Protein AF-A0AA36MXA8-F1 (afdb_monomer_lite)

pLDDT: mean 83.9, std 13.37, range [25.05, 98.25]

Sequence (1164 aa):
MEKASIWHYKFWRNPFGESLLLVAAMTHVLLALWRTARRRTLKMPRWEFIQLVFGFYIPWSLIPHVGTTMGLANNFGFAPTYHQMLTILWPEHGVTQSLLLLVVWSHSMIGLHFWLRLYPLYYRLRFVALAFAVAMPVLALWGFIEGARRLELAKDVKVKVSEAQFDWLTTFVIEGRAVVFGLIACSLLVILFRYLIGLSARRLTITYPGSLAVRAKPGATLLEISRINDVPIASVCGGRARCSTCRVKVFEGEETLAPPEAAEKAVLTRISADEGVRLACQIRPLQNLGVQPLVPVKVTSETSENLKDAYYWGVEQEVVVMFVDLRNFTRITESQLAYDVVHLLNSYLDQASGAIRSEGGFVDKFIGDGIMAIFGMDNNPGQGARQALRAAKRIEAVMQSLETEKGGVVLSAHTDVVPVAGQNWSRDPFTAWESEGRLYGRGSADMKGFAATALSKVPDFLATDLEKPIHIALSYDEEIGCFGAAPLVSDLLAKEPQPSFAIVGEPTNMKVVTGHKGIAVFKTRIRGHPVHSSQLHRGVSAISAAAKLITWLDTRTAENKAAADPDCPFEPPYTTLHSGVIKGGQAHNITAQHCEFATDIRLLPGDSAKAWIDAYQTYIENHVLPDMLEISADCSIDVEHLAYVPGLSEEPDGRAETEVRRLTGDNGRHVVVYATEGGIFQNHGLSTVVCGPGSIDQAHQGKMNKKTLIFTALLAAGTGAAAQAETFKFAFQGSLNGLDPYSLNETFTLSSLGNAYEGLTRRGADLAIEPALAERWEIIEPNRWRFYLRKGVKFHNGNDFTAEDVAFSVDRVRSEGSDLTTRVPADAKVEIVDDHTVDFVLTGPNPILNYEWDTFYIMDKEWTTENDAVKVTSASDTTPNYSSLNANGTGPFKIVSHEAGVKTVYEKNDGWWDEIKHNVDTVEFTPIPSDATRVAALLSGELDMVYPIPVQDIKRINDNAGTVALTGPELRTIFLGMDQTRDELLYSDVKGKNPFKDEKVRKAFYQAIDIEAIKNKVMRDLATPSAIMISPFLFSKSSEFERYPYDPENAKKLLSEAGYADGFTVGMDCPNDRYVNDEAICQAVAAMLARVNIKIDLNAQPKAKYFAKVLASGGFDTSFYLLGWTPGSLDSWNVLSNLMNCRTEAGEGSPFNLGGFCDEKIDC

Secondary structure (DSSP, 8-state):
-HHHHHHHHHHHSSHHHHHHHHHHHHHHHHHHHHHHHT-S-----HHHHHHHHHHHHHHHHHHHHHIIIIIHHHHH-----HHHHHHHHTTTTHHHHHHHHHHHHHHHHHHHHHHHTTSHHHHHHHHHHHHHHHHHHHHHHHHHHHHHHHHHHHTPPPP---HHHHHHHHHHHHHHHHHHHHHHHHHHHHHHHHHHHGGGSPPEEEE-SSS-EEEE-TTS-HHHHHHHTT-----TTSSSSS-STTEEEEEESGGGSPPPPHHHHHHHHHTTPPTTEEETTT---SS-EEEEESS-----GGGTTGGGT----------EEEEEE-TTHHHHHHHS-HHHHHHHHHHHHHHHHHHHHHTTEEEEEEETTEEEEEE-SSS-HHHHHHHHHHHHHHHHHHHHHHTT----EEEEEE------TT---SS-SSS-EEETTEEESTTTTTHHHHHHHHHHTHHHHHTS--SS-EEEEEESSTTTT-TTHHHHHHHHHHSSSPPSEEEEEEEBTT--EEEE-EEEEEEEEEE-B--BTT-GGG-B-HHHHHHHHHHHHHHHHHHHHHT--TT--SSSSS-EEEEEEEEE-S-TTB--SEEEEEEEEEEPTT--HHHHHHHHHHHIIIIIHHHHHHH-TT-EEEEEEEEEEPPB-PPTT-HHHHHHHHHH-----EEESS--THHHHHHTT-EEEEEESSBTTTTT-S------------------PPPPPEEEEEEESS------TTS---HHHHHHHTTT--BSEEE-TTS-EEESSEEEEEEEETTEEEEEEPTT-B-TTSPBP-HHHHHHHHHHHTSTT-S-GGGS-TTPEEEEEETTEEEEE-SS--TTGGGGTTS-B---HHHHHHTT--SPPPTT-SS--HHHH-----SSEEEEEEETTTEEEEEE-TT-SS-----EEEEEEEE---HHHHHHHHHTTS-SEEESPPTTTHHHHHHSTT--------S-EEEEEE--SSSS-TTBS--S--GGGSHHHHHHHHHHS-HHHIIIIISTT-----SSSS-TTT-TTGGG--PPP--HHHHHHHHHHTT-TT-EEEEEEEESSSSTTHHHHHHHHHHHHHTTTEEEEEEEE-HHHHHHHHSGGGTS--SEEEEEE--TTSSHHHHIIIIIS---TT--S-TT-TT----HHHH-

Structure (mmCIF, N/CA/C/O backbone):
data_AF-A0AA36MXA8-F1
#
_entry.id   AF-A0AA36MXA8-F1
#
loop_
_atom_site.group_PDB
_atom_site.id
_atom_site.type_symbol
_atom_site.label_atom_id
_atom_site.label_alt_id
_atom_site.label_comp_id
_atom_site.label_asym_id
_atom_site.label_entity_id
_atom_site.label_seq_id
_atom_site.pdbx_PDB_ins_code
_atom_site.Cartn_x
_atom_site.Cartn_y
_atom_site.Cartn_z
_atom_site.occupancy
_atom_site.B_iso_or_equiv
_atom_site.auth_seq_id
_atom_site.auth_comp_id
_atom_site.auth_asym_id
_atom_site.auth_atom_id
_atom_site.pdbx_PDB_model_num
ATOM 1 N N . MET A 1 1 ? -14.059 54.630 -47.782 1.00 65.75 1 MET A N 1
ATOM 2 C CA . MET A 1 1 ? -12.752 54.092 -48.218 1.00 65.75 1 MET A CA 1
ATOM 3 C C . MET A 1 1 ? -12.068 55.014 -49.221 1.00 65.75 1 MET A C 1
ATOM 5 O O . MET A 1 1 ? -10.966 55.444 -48.925 1.00 65.75 1 MET A O 1
ATOM 9 N N . GLU A 1 2 ? -12.730 55.451 -50.299 1.00 71.50 2 GLU A N 1
ATOM 10 C CA . GLU A 1 2 ? -12.133 56.378 -51.288 1.00 71.50 2 GLU A CA 1
ATOM 11 C C . GLU A 1 2 ? -11.563 57.675 -50.675 1.00 71.50 2 GLU A C 1
ATOM 13 O O . GLU A 1 2 ? -10.394 57.998 -50.851 1.00 71.50 2 GLU A O 1
ATOM 18 N N . LYS A 1 3 ? -12.337 58.366 -49.825 1.00 76.50 3 LYS A N 1
ATOM 19 C CA . LYS A 1 3 ? -11.853 59.563 -49.109 1.00 76.50 3 LYS A CA 1
ATOM 20 C C . LYS A 1 3 ? -10.634 59.288 -48.212 1.00 76.50 3 LYS A C 1
ATOM 22 O O . LYS A 1 3 ? -9.791 60.162 -48.062 1.00 76.50 3 LYS A O 1
ATOM 27 N N . ALA A 1 4 ? -10.530 58.089 -47.634 1.00 72.94 4 ALA A N 1
ATOM 28 C CA . ALA A 1 4 ? -9.385 57.690 -46.811 1.00 72.94 4 ALA A CA 1
ATOM 29 C C . ALA A 1 4 ? -8.152 57.347 -47.668 1.00 72.94 4 ALA A C 1
ATOM 31 O O . ALA A 1 4 ? -7.031 57.650 -47.265 1.00 72.94 4 ALA A O 1
ATOM 32 N N . SER A 1 5 ? -8.356 56.801 -48.874 1.00 70.38 5 SER A N 1
ATOM 33 C CA . SER A 1 5 ? -7.294 56.565 -49.863 1.00 70.38 5 SER A CA 1
ATOM 34 C C . SER A 1 5 ? -6.564 57.862 -50.226 1.00 70.38 5 SER A C 1
ATOM 36 O O . SER A 1 5 ? -5.340 57.889 -50.278 1.00 70.38 5 SER A O 1
ATOM 38 N N . ILE A 1 6 ? -7.294 58.976 -50.356 1.00 72.38 6 ILE A N 1
ATOM 39 C CA . ILE A 1 6 ? -6.714 60.302 -50.637 1.00 72.38 6 ILE A CA 1
ATOM 40 C C . ILE A 1 6 ? -5.782 60.771 -49.504 1.00 72.38 6 ILE A C 1
ATOM 42 O O . ILE A 1 6 ? -4.710 61.315 -49.768 1.00 72.38 6 ILE A O 1
ATOM 46 N N . TRP A 1 7 ? -6.161 60.548 -48.240 1.00 76.06 7 TRP A N 1
ATOM 47 C CA . TRP A 1 7 ? -5.309 60.864 -47.085 1.00 76.06 7 TRP A CA 1
ATOM 48 C C . TRP A 1 7 ? -4.053 59.991 -47.043 1.00 76.06 7 TRP A C 1
ATOM 50 O O . TRP A 1 7 ? -2.952 60.510 -46.865 1.00 76.06 7 TRP A O 1
ATOM 60 N N . HIS A 1 8 ? -4.209 58.685 -47.271 1.00 73.31 8 HIS A N 1
ATOM 61 C CA . HIS A 1 8 ? -3.093 57.745 -47.376 1.00 73.31 8 HIS A CA 1
ATOM 62 C C . HIS A 1 8 ? -2.118 58.147 -48.493 1.00 73.31 8 HIS A C 1
ATOM 64 O O . HIS A 1 8 ? -0.905 58.168 -48.286 1.00 73.31 8 HIS A O 1
ATOM 70 N N . TYR A 1 9 ? -2.656 58.534 -49.653 1.00 71.62 9 TYR A N 1
ATOM 71 C CA . TYR A 1 9 ? -1.882 58.995 -50.798 1.00 71.62 9 TYR A CA 1
ATOM 72 C C . TYR A 1 9 ? -1.046 60.230 -50.441 1.00 71.62 9 TYR A C 1
ATOM 74 O O . TYR A 1 9 ? 0.154 60.236 -50.674 1.00 71.62 9 TYR A O 1
ATOM 82 N N . LYS A 1 10 ? -1.628 61.243 -49.784 1.00 75.06 10 LYS A N 1
ATOM 83 C CA . LYS A 1 10 ? -0.897 62.459 -49.376 1.00 75.06 10 LYS A CA 1
ATOM 84 C C . LYS A 1 10 ? 0.260 62.201 -48.402 1.00 75.06 10 LYS A C 1
ATOM 86 O O . LYS A 1 10 ? 1.266 62.903 -48.465 1.00 75.06 10 LYS A O 1
ATOM 91 N N . PHE A 1 11 ? 0.118 61.233 -47.497 1.00 78.06 11 PHE A N 1
ATOM 92 C CA . PHE A 1 11 ? 1.129 60.957 -46.474 1.00 78.06 11 PHE A CA 1
ATOM 93 C C . PHE A 1 11 ? 2.314 60.143 -47.013 1.00 78.06 11 PHE A C 1
ATOM 95 O O . PHE A 1 11 ? 3.461 60.500 -46.760 1.00 78.06 11 PHE A O 1
ATOM 102 N N . TRP A 1 12 ? 2.051 59.082 -47.783 1.00 74.44 12 TRP A N 1
ATOM 103 C CA . TRP A 1 12 ? 3.099 58.163 -48.248 1.00 74.44 12 TRP A CA 1
ATOM 104 C C . TRP A 1 12 ? 3.691 58.503 -49.620 1.00 74.44 12 TRP A C 1
ATOM 106 O O . TRP A 1 12 ? 4.776 58.025 -49.928 1.00 74.44 12 TRP A O 1
ATOM 116 N N . ARG A 1 13 ? 3.025 59.329 -50.440 1.00 73.00 13 ARG A N 1
ATOM 117 C CA . ARG A 1 13 ? 3.490 59.701 -51.798 1.00 73.00 13 ARG A CA 1
ATOM 118 C C . ARG A 1 13 ? 4.270 61.009 -51.855 1.00 73.00 13 ARG A C 1
ATOM 120 O O . ARG A 1 13 ? 4.462 61.560 -52.934 1.00 73.00 13 ARG A O 1
ATOM 127 N N . ASN A 1 14 ? 4.673 61.552 -50.711 1.00 80.62 14 ASN A N 1
ATOM 128 C CA . ASN A 1 14 ? 5.676 62.609 -50.728 1.00 80.62 14 ASN A CA 1
ATOM 129 C C . ASN A 1 14 ? 7.081 61.970 -50.807 1.00 80.62 14 ASN A C 1
ATOM 131 O O . ASN A 1 14 ? 7.265 60.854 -50.311 1.00 80.62 14 ASN A O 1
ATOM 135 N N . PRO A 1 15 ? 8.082 62.663 -51.383 1.00 80.75 15 PRO A N 1
ATOM 136 C CA . PRO A 1 15 ? 9.417 62.092 -51.593 1.00 80.75 15 PRO A CA 1
ATOM 137 C C . PRO A 1 15 ? 10.091 61.562 -50.319 1.00 80.75 15 PRO A C 1
ATOM 139 O O . PRO A 1 15 ? 10.884 60.622 -50.374 1.00 80.75 15 PRO A O 1
ATOM 142 N N . PHE A 1 16 ? 9.772 62.148 -49.161 1.00 84.69 16 PHE A N 1
ATOM 143 C CA . PHE A 1 16 ? 10.310 61.727 -47.871 1.00 84.69 16 PHE A CA 1
ATOM 144 C C . PHE A 1 16 ? 9.717 60.388 -47.408 1.00 84.69 16 PHE A C 1
ATOM 146 O O . PHE A 1 16 ? 10.460 59.473 -47.056 1.00 84.69 16 PHE A O 1
ATOM 153 N N . GLY A 1 17 ? 8.390 60.251 -47.445 1.00 82.12 17 GLY A N 1
ATOM 154 C CA . GLY A 1 17 ? 7.677 59.031 -47.069 1.00 82.12 17 GLY A CA 1
ATOM 155 C C . GLY A 1 17 ? 8.025 57.850 -47.972 1.00 82.12 17 GLY A C 1
ATOM 156 O O . GLY A 1 17 ? 8.252 56.748 -47.475 1.00 82.12 17 GLY A O 1
ATOM 157 N N . GLU A 1 18 ? 8.146 58.090 -49.279 1.00 79.75 18 GLU A N 1
ATOM 158 C CA . GLU A 1 18 ? 8.516 57.064 -50.258 1.00 79.75 18 GLU A CA 1
ATOM 159 C C . GLU A 1 18 ? 9.959 56.576 -50.050 1.00 79.75 18 GLU A C 1
ATOM 161 O O . GLU A 1 18 ? 10.206 55.370 -49.977 1.00 79.75 18 GLU A O 1
ATOM 166 N N . SER A 1 19 ? 10.902 57.502 -49.841 1.00 83.25 19 SER A N 1
ATOM 167 C CA . SER A 1 19 ? 12.301 57.159 -49.549 1.00 83.25 19 SER A CA 1
ATOM 168 C C . SER A 1 19 ? 12.435 56.380 -48.239 1.00 83.25 19 SER A C 1
ATOM 170 O O . SER A 1 19 ? 13.150 55.378 -48.182 1.00 83.25 19 SER A O 1
ATOM 172 N N . LEU A 1 20 ? 11.722 56.797 -47.188 1.00 85.88 20 LEU A N 1
ATOM 173 C CA . LEU A 1 20 ? 11.742 56.123 -45.891 1.00 85.88 20 LEU A CA 1
ATOM 174 C C . LEU A 1 20 ? 11.216 54.685 -45.991 1.00 85.88 20 LEU A C 1
ATOM 176 O O . LEU A 1 20 ? 11.824 53.769 -45.433 1.00 85.88 20 LEU A O 1
ATOM 180 N N . LEU A 1 21 ? 10.116 54.477 -46.721 1.00 82.69 21 LEU A N 1
ATOM 181 C CA . LEU A 1 21 ? 9.512 53.159 -46.910 1.00 82.69 21 LEU A CA 1
ATOM 182 C C . LEU A 1 21 ? 10.445 52.212 -47.679 1.00 82.69 21 LEU A C 1
ATOM 184 O O . LEU A 1 21 ? 10.635 51.068 -47.261 1.00 82.69 21 LEU A O 1
ATOM 188 N N . LEU A 1 22 ? 11.060 52.689 -48.765 1.00 81.62 22 LEU A N 1
ATOM 189 C CA . LEU A 1 22 ? 11.978 51.891 -49.583 1.00 81.62 22 LEU A CA 1
ATOM 190 C C . LEU A 1 22 ? 13.268 51.539 -48.837 1.00 81.62 22 LEU A C 1
ATOM 192 O O . LEU A 1 22 ? 13.704 50.387 -48.883 1.00 81.62 22 LEU A O 1
ATOM 196 N N . VAL A 1 23 ? 13.850 52.489 -48.097 1.00 86.31 23 VAL A N 1
ATOM 197 C CA . VAL A 1 23 ? 15.036 52.231 -47.265 1.00 86.31 23 VAL A CA 1
ATOM 198 C C . VAL A 1 23 ? 14.707 51.216 -46.173 1.00 86.31 23 VAL A C 1
ATOM 200 O O . VAL A 1 23 ? 15.437 50.239 -46.023 1.00 86.31 23 VAL A O 1
ATOM 203 N N . ALA A 1 24 ? 13.588 51.379 -45.461 1.00 85.94 24 ALA A N 1
ATOM 204 C CA . ALA A 1 24 ? 13.176 50.440 -44.421 1.00 85.94 24 ALA A CA 1
ATOM 205 C C . ALA A 1 24 ? 12.959 49.021 -44.974 1.00 85.94 24 ALA A C 1
ATOM 207 O O . ALA A 1 24 ? 13.450 48.052 -44.390 1.00 85.94 24 ALA A O 1
ATOM 208 N N . ALA A 1 25 ? 12.282 48.895 -46.121 1.00 82.94 25 ALA A N 1
ATOM 209 C CA . ALA A 1 25 ? 12.070 47.613 -46.788 1.00 82.94 25 ALA A CA 1
ATOM 210 C C . ALA A 1 25 ? 13.398 46.962 -47.210 1.00 82.94 25 ALA A C 1
ATOM 212 O O . ALA A 1 25 ? 13.632 45.786 -46.921 1.00 82.94 25 ALA A O 1
ATOM 213 N N . MET A 1 26 ? 14.304 47.729 -47.824 1.00 83.44 26 MET A N 1
ATOM 214 C CA . MET A 1 26 ? 15.605 47.229 -48.270 1.00 83.44 26 MET A CA 1
ATOM 215 C C . MET A 1 26 ? 16.490 46.807 -47.092 1.00 83.44 26 MET A C 1
ATOM 217 O O . MET A 1 26 ? 17.067 45.720 -47.114 1.00 83.44 26 MET A O 1
ATOM 221 N N . THR A 1 27 ? 16.554 47.605 -46.023 1.00 85.56 27 THR A N 1
ATOM 222 C CA . THR A 1 27 ? 17.286 47.244 -44.802 1.00 85.56 27 THR A CA 1
ATOM 223 C C . THR A 1 27 ? 16.720 45.976 -44.164 1.00 85.56 27 THR A C 1
ATOM 225 O O . THR A 1 27 ? 17.492 45.102 -43.770 1.00 85.56 27 THR A O 1
ATOM 228 N N . HIS A 1 28 ? 15.393 45.827 -44.099 1.00 84.06 28 HIS A N 1
ATOM 229 C CA . HIS A 1 28 ? 14.754 44.639 -43.530 1.00 84.06 28 HIS A CA 1
ATOM 230 C C . HIS A 1 28 ? 15.119 43.365 -44.307 1.00 84.06 28 HIS A C 1
ATOM 232 O O . HIS A 1 28 ? 15.529 42.369 -43.706 1.00 84.06 28 HIS A O 1
ATOM 238 N N . VAL A 1 29 ? 15.054 43.414 -45.643 1.00 80.69 29 VAL A N 1
ATOM 239 C CA . VAL A 1 29 ? 15.432 42.291 -46.517 1.00 80.69 29 VAL A CA 1
ATOM 240 C C . VAL A 1 29 ? 16.925 41.970 -46.394 1.00 80.69 29 VAL A C 1
ATOM 242 O O . VAL A 1 29 ? 17.284 40.807 -46.218 1.00 80.69 29 VAL A O 1
ATOM 245 N N . LEU A 1 30 ? 17.806 42.976 -46.402 1.00 82.50 30 LEU A N 1
ATOM 246 C CA . LEU A 1 30 ? 19.254 42.769 -46.266 1.00 82.50 30 LEU A CA 1
ATOM 247 C C . LEU A 1 30 ? 19.633 42.142 -44.918 1.00 82.50 30 LEU A C 1
ATOM 249 O O . LEU A 1 30 ? 20.445 41.217 -44.876 1.00 82.50 30 LEU A O 1
ATOM 253 N N . LEU A 1 31 ? 19.022 42.589 -43.818 1.00 81.75 31 LEU A N 1
ATOM 254 C CA . LEU A 1 31 ? 19.241 42.002 -42.493 1.00 81.75 31 LEU A CA 1
ATOM 255 C C . LEU A 1 31 ? 18.725 40.561 -42.412 1.00 81.75 31 LEU A C 1
ATOM 257 O O . LEU A 1 31 ? 19.386 39.710 -41.809 1.00 81.75 31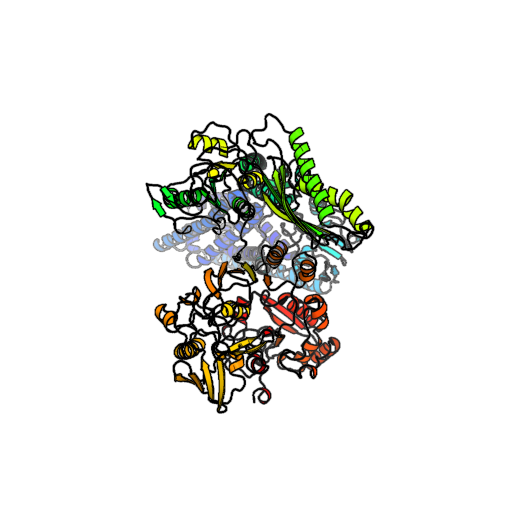 LEU A O 1
ATOM 261 N N . ALA A 1 32 ? 17.579 40.263 -43.033 1.00 76.94 32 ALA A N 1
ATOM 262 C CA . ALA A 1 32 ? 17.032 38.910 -43.098 1.00 76.94 32 ALA A CA 1
ATOM 263 C C . ALA A 1 32 ? 17.946 37.964 -43.896 1.00 76.94 32 ALA A C 1
ATOM 265 O O . ALA A 1 32 ? 18.270 36.872 -43.417 1.00 76.94 32 ALA A O 1
ATOM 266 N N . LEU A 1 33 ? 18.437 38.402 -45.059 1.00 79.50 33 LEU A N 1
ATOM 267 C CA . LEU A 1 33 ? 19.392 37.652 -45.882 1.00 79.50 33 LEU A CA 1
ATOM 268 C C . LEU A 1 33 ? 20.715 37.434 -45.142 1.00 79.50 33 LEU A C 1
ATOM 270 O O . LEU A 1 33 ? 21.198 36.307 -45.062 1.00 79.50 33 LEU A O 1
ATOM 274 N N . TRP A 1 34 ? 21.266 38.476 -44.515 1.00 79.38 34 TRP A N 1
ATOM 275 C CA . TRP A 1 34 ? 22.503 38.382 -43.736 1.00 79.38 34 TRP A CA 1
ATOM 276 C C . TRP A 1 34 ? 22.374 37.421 -42.550 1.00 79.38 34 TRP A C 1
ATOM 278 O O . TRP A 1 34 ? 23.251 36.583 -42.318 1.00 79.38 34 TRP A O 1
ATOM 288 N N . ARG A 1 35 ? 21.257 37.492 -41.813 1.00 77.44 35 ARG A N 1
ATOM 289 C CA . ARG A 1 35 ? 20.971 36.582 -40.697 1.00 77.44 35 ARG A CA 1
ATOM 290 C C . ARG A 1 35 ? 20.836 35.139 -41.177 1.00 77.44 35 ARG A C 1
ATOM 292 O O . ARG A 1 35 ? 21.360 34.244 -40.520 1.00 77.44 35 ARG A O 1
ATOM 299 N N . THR A 1 36 ? 20.178 34.917 -42.311 1.00 75.38 36 THR A N 1
ATOM 300 C CA . THR A 1 36 ? 19.992 33.585 -42.910 1.00 75.38 36 THR A CA 1
ATOM 301 C C . THR A 1 36 ? 21.317 33.013 -43.404 1.00 75.38 36 THR A C 1
ATOM 303 O O . THR A 1 36 ? 21.672 31.896 -43.039 1.00 75.38 36 THR A O 1
ATOM 306 N N . ALA A 1 37 ? 22.117 33.811 -44.113 1.00 73.44 37 ALA A N 1
ATOM 307 C CA . ALA A 1 37 ? 23.442 33.427 -44.595 1.00 73.44 37 ALA A CA 1
ATOM 308 C C . ALA A 1 37 ? 24.431 33.108 -43.458 1.00 73.44 37 ALA A C 1
ATOM 310 O O . ALA A 1 37 ? 25.372 32.334 -43.646 1.00 73.44 37 ALA A O 1
ATOM 311 N N . ARG A 1 38 ? 24.249 33.691 -42.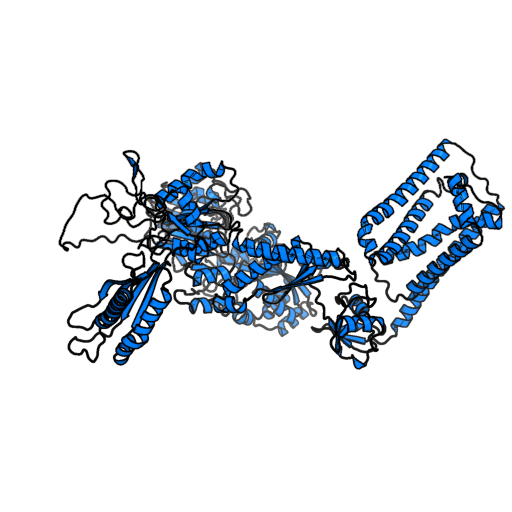262 1.00 70.62 38 ARG A N 1
ATOM 312 C CA . ARG A 1 38 ? 25.048 33.384 -41.062 1.00 70.62 38 ARG A CA 1
ATOM 313 C C . ARG A 1 38 ? 24.649 32.088 -40.350 1.00 70.62 38 ARG A C 1
ATOM 315 O O . ARG A 1 38 ? 25.422 31.634 -39.505 1.00 70.62 38 ARG A O 1
ATOM 322 N N . ARG A 1 39 ? 23.502 31.478 -40.666 1.00 70.06 39 ARG A N 1
ATOM 323 C CA . ARG A 1 39 ? 23.091 30.210 -40.043 1.00 70.06 39 ARG A CA 1
ATOM 324 C C . ARG A 1 39 ? 23.967 29.060 -40.541 1.00 70.06 39 ARG A C 1
ATOM 326 O O . ARG A 1 39 ? 24.252 28.948 -41.728 1.00 70.06 39 ARG A O 1
ATOM 333 N N . ARG A 1 40 ? 24.396 28.200 -39.612 1.00 64.56 40 ARG A N 1
ATOM 334 C CA . ARG A 1 40 ? 25.202 26.995 -39.900 1.00 64.56 40 ARG A CA 1
ATOM 335 C C . ARG A 1 40 ? 24.408 25.688 -39.805 1.00 64.56 40 ARG A C 1
ATOM 337 O O . ARG A 1 40 ? 24.894 24.660 -40.257 1.00 64.56 40 ARG A O 1
ATOM 344 N N . THR A 1 41 ? 23.201 25.729 -39.240 1.00 65.75 41 THR A N 1
ATOM 345 C CA . THR A 1 41 ? 22.265 24.600 -39.154 1.00 65.75 41 THR A CA 1
ATOM 346 C C . THR A 1 41 ? 20.876 25.029 -39.626 1.00 65.75 41 THR A C 1
ATOM 348 O O . THR A 1 41 ? 20.457 26.163 -39.376 1.00 65.75 41 THR A O 1
ATOM 351 N N . LEU A 1 42 ? 20.181 24.121 -40.318 1.00 67.69 42 LEU A N 1
ATOM 352 C CA . LEU A 1 42 ? 18.787 24.282 -40.748 1.00 67.69 42 LEU A CA 1
ATOM 353 C C . LEU A 1 42 ? 17.786 23.643 -39.770 1.00 67.69 42 LEU A C 1
ATOM 355 O O . LEU A 1 42 ? 16.583 23.811 -39.947 1.00 67.69 42 LEU A O 1
ATOM 359 N N . LYS A 1 43 ? 18.254 22.960 -38.713 1.00 64.75 43 LYS A N 1
ATOM 360 C CA . LYS A 1 43 ? 17.379 22.511 -37.620 1.00 64.75 43 LYS A CA 1
ATOM 361 C C . LYS A 1 43 ? 16.972 23.733 -36.788 1.00 64.75 43 LYS A C 1
ATOM 363 O O . LYS A 1 43 ? 17.796 24.280 -36.058 1.00 64.75 43 LYS A O 1
ATOM 368 N N . MET A 1 44 ? 15.723 24.177 -36.922 1.00 67.44 44 MET A N 1
ATOM 369 C CA . MET A 1 44 ? 15.176 25.332 -36.204 1.00 67.44 44 MET A CA 1
ATOM 370 C C . MET A 1 44 ? 13.744 25.068 -35.711 1.00 67.44 44 MET A C 1
ATOM 372 O O . MET A 1 44 ? 13.053 24.228 -36.290 1.00 67.44 44 MET A O 1
ATOM 376 N N . PRO A 1 45 ? 13.282 25.775 -34.663 1.00 65.62 45 PRO A N 1
ATOM 377 C CA . PRO A 1 45 ? 11.895 25.697 -34.212 1.00 65.62 45 PRO A CA 1
ATOM 378 C C . PRO A 1 45 ? 10.906 26.058 -35.329 1.00 65.62 45 PRO A C 1
ATOM 380 O O . PRO A 1 45 ? 11.194 26.925 -36.159 1.00 65.62 45 PRO A O 1
ATOM 383 N N . ARG A 1 46 ? 9.713 25.445 -35.315 1.00 72.69 46 ARG A N 1
ATOM 384 C CA . ARG A 1 46 ? 8.674 25.625 -36.352 1.00 72.69 46 ARG A CA 1
ATOM 385 C C . ARG A 1 46 ? 8.347 27.099 -36.623 1.00 72.69 46 ARG A C 1
ATOM 387 O O . ARG A 1 46 ? 8.192 27.486 -37.776 1.00 72.69 46 ARG A O 1
ATOM 394 N N . TRP A 1 47 ? 8.306 27.940 -35.589 1.00 70.12 47 TRP A N 1
ATOM 395 C CA . TRP A 1 47 ? 8.009 29.368 -35.740 1.00 70.12 47 TRP A CA 1
ATOM 396 C C . TRP A 1 47 ? 9.122 30.152 -36.462 1.00 70.12 47 TRP A C 1
ATOM 398 O O . TRP A 1 47 ? 8.810 31.038 -37.257 1.00 70.12 47 TRP A O 1
ATOM 408 N N . GLU A 1 48 ? 10.406 29.823 -36.242 1.00 76.38 48 GLU A N 1
ATOM 409 C CA . GLU A 1 48 ? 11.523 30.463 -36.960 1.00 76.38 48 GLU A CA 1
ATOM 410 C C . GLU A 1 48 ? 11.478 30.102 -38.442 1.00 76.38 48 GLU A C 1
ATOM 412 O O . GLU A 1 48 ? 11.720 30.956 -39.296 1.00 76.38 48 GLU A O 1
ATOM 417 N N . PHE A 1 49 ? 11.131 28.847 -38.737 1.00 82.31 49 PHE A N 1
ATOM 418 C CA . PHE A 1 49 ? 10.945 28.368 -40.099 1.00 82.31 49 PHE A CA 1
ATOM 419 C C . PHE A 1 49 ? 9.792 29.102 -40.797 1.00 82.31 49 PHE A C 1
ATOM 421 O O . PHE A 1 49 ? 9.988 29.661 -41.874 1.00 82.31 49 PHE A O 1
ATOM 428 N N . ILE A 1 50 ? 8.617 29.187 -40.161 1.00 83.12 50 ILE A N 1
ATOM 429 C CA . ILE A 1 50 ? 7.448 29.898 -40.708 1.00 83.12 50 ILE A CA 1
ATOM 430 C C . ILE A 1 50 ? 7.764 31.382 -40.947 1.00 83.12 50 ILE A C 1
ATOM 432 O O . ILE A 1 50 ? 7.462 31.911 -42.016 1.00 83.12 50 ILE A O 1
ATOM 436 N N . GLN A 1 51 ? 8.427 32.053 -39.997 1.00 84.44 51 GLN A N 1
ATOM 437 C CA . GLN A 1 51 ? 8.806 33.462 -40.144 1.00 84.44 51 GLN A CA 1
ATOM 438 C C . GLN A 1 51 ? 9.757 33.683 -41.331 1.00 84.44 51 GLN A C 1
ATOM 440 O O . GLN A 1 51 ? 9.608 34.671 -42.053 1.00 84.44 51 GLN A O 1
ATOM 445 N N . LEU A 1 52 ? 10.704 32.762 -41.547 1.00 82.88 52 LEU A N 1
ATOM 446 C CA . LEU A 1 52 ? 11.633 32.791 -42.677 1.00 82.88 52 LEU A CA 1
ATOM 447 C C . LEU A 1 52 ? 10.899 32.618 -44.015 1.00 82.88 52 LEU A C 1
ATOM 449 O O . LEU A 1 52 ? 11.106 33.413 -44.930 1.00 82.88 52 LEU A O 1
ATOM 453 N N . VAL A 1 53 ? 10.020 31.616 -44.118 1.00 85.50 53 VAL A N 1
ATOM 454 C CA . VAL A 1 53 ? 9.238 31.345 -45.337 1.00 85.50 53 VAL A CA 1
ATOM 455 C C . VAL A 1 53 ? 8.351 32.539 -45.685 1.00 85.50 53 VAL A C 1
ATOM 457 O O . VAL A 1 53 ? 8.362 33.002 -46.826 1.00 85.50 53 VAL A O 1
ATOM 460 N N . PHE A 1 54 ? 7.643 33.099 -44.700 1.00 90.38 54 PHE A N 1
ATOM 461 C CA . PHE A 1 54 ? 6.838 34.305 -44.903 1.00 90.38 54 PHE A CA 1
ATOM 462 C C . PHE A 1 54 ? 7.692 35.491 -45.358 1.00 90.38 54 PHE A C 1
ATOM 464 O O . PHE A 1 54 ? 7.304 36.193 -46.288 1.00 90.38 54 PHE A O 1
ATOM 471 N N . GLY A 1 55 ? 8.882 35.677 -44.778 1.00 84.38 55 GLY A N 1
ATOM 472 C CA . GLY A 1 55 ? 9.804 36.749 -45.165 1.00 84.38 55 GLY A CA 1
ATOM 473 C C . GLY A 1 55 ? 10.230 36.709 -46.638 1.00 84.38 55 GLY A C 1
ATOM 474 O O . GLY A 1 55 ? 10.406 37.765 -47.237 1.00 84.38 55 GLY A O 1
ATOM 475 N N . PHE A 1 56 ? 10.343 35.523 -47.247 1.00 84.31 56 PHE A N 1
ATOM 476 C CA . PHE A 1 56 ? 10.638 35.376 -48.680 1.00 84.31 56 PHE A CA 1
ATOM 477 C C . PHE A 1 56 ? 9.393 35.448 -49.574 1.00 84.31 56 PHE A C 1
ATOM 479 O O . PHE A 1 56 ? 9.460 35.975 -50.685 1.00 84.31 56 PHE A O 1
ATOM 486 N N . TYR A 1 57 ? 8.248 34.961 -49.091 1.00 87.44 57 TYR A N 1
ATOM 487 C CA . TYR A 1 57 ? 6.985 35.002 -49.831 1.00 87.44 57 TYR A CA 1
ATOM 488 C C . TYR A 1 57 ? 6.425 36.424 -49.990 1.00 87.44 57 TYR A C 1
ATOM 490 O O . TYR A 1 57 ? 5.822 36.745 -51.017 1.00 87.44 57 TYR A O 1
ATOM 498 N N . ILE A 1 58 ? 6.624 37.289 -48.988 1.00 88.75 58 ILE A N 1
ATOM 499 C CA . ILE A 1 58 ? 6.092 38.658 -48.988 1.00 88.75 58 ILE A CA 1
ATOM 500 C C . ILE A 1 58 ? 6.633 39.477 -50.173 1.00 88.75 58 ILE A C 1
ATOM 502 O O . ILE A 1 58 ? 5.806 39.944 -50.955 1.00 88.75 58 ILE A O 1
ATOM 506 N N . PRO A 1 59 ? 7.960 39.626 -50.391 1.00 85.31 59 PRO A N 1
ATOM 507 C CA . PRO A 1 59 ? 8.484 40.354 -51.547 1.00 85.31 59 PRO A CA 1
ATOM 508 C C . PRO A 1 59 ? 7.974 39.805 -52.882 1.00 85.31 59 PRO A C 1
ATOM 510 O O . PRO A 1 59 ? 7.541 40.576 -53.730 1.00 85.31 59 PRO A O 1
ATOM 513 N N . TRP A 1 60 ? 7.941 38.478 -53.041 1.00 87.50 60 TRP A N 1
ATOM 514 C CA . TRP A 1 60 ? 7.444 37.814 -54.252 1.00 87.50 60 TRP A CA 1
ATOM 515 C C . TRP A 1 60 ? 6.007 38.220 -54.618 1.00 87.50 60 TRP A C 1
ATOM 517 O O . TRP A 1 60 ? 5.694 38.505 -55.779 1.00 87.50 60 TRP A O 1
ATOM 527 N N . SER A 1 61 ? 5.135 38.245 -53.612 1.00 87.75 61 SER A N 1
ATOM 528 C CA . SER A 1 61 ? 3.706 38.518 -53.776 1.00 87.75 61 SER A CA 1
ATOM 529 C C . SER A 1 61 ? 3.379 40.014 -53.786 1.00 87.75 61 SER A C 1
ATOM 531 O O . SER A 1 61 ? 2.372 40.412 -54.363 1.00 87.75 61 SER A O 1
ATOM 533 N N . LEU A 1 62 ? 4.229 40.855 -53.191 1.00 87.25 62 LEU A N 1
ATOM 534 C CA . LEU A 1 62 ? 4.031 42.304 -53.096 1.00 87.25 62 LEU A CA 1
ATOM 535 C C . LEU A 1 62 ? 4.451 43.061 -54.374 1.00 87.25 62 LEU A C 1
ATOM 537 O O . LEU A 1 62 ? 3.947 44.155 -54.624 1.00 87.25 62 LEU A O 1
ATOM 541 N N . ILE A 1 63 ? 5.324 42.488 -55.214 1.00 87.38 63 ILE A N 1
ATOM 542 C CA . ILE A 1 63 ? 5.843 43.128 -56.442 1.00 87.38 63 ILE A CA 1
ATOM 543 C C . ILE A 1 63 ? 4.738 43.620 -57.403 1.00 87.38 63 ILE A C 1
ATOM 545 O O . ILE A 1 63 ? 4.788 44.793 -57.778 1.00 87.38 63 ILE A O 1
ATOM 549 N N . PRO A 1 64 ? 3.712 42.819 -57.772 1.00 84.62 64 PRO A N 1
ATOM 550 C CA . PRO A 1 64 ? 2.625 43.295 -58.636 1.00 84.62 64 PRO A CA 1
ATOM 551 C C . PRO A 1 64 ? 1.848 44.470 -58.033 1.00 84.62 64 PRO A C 1
ATOM 553 O O . PRO A 1 64 ? 1.470 45.406 -58.739 1.00 84.62 64 PRO A O 1
ATOM 556 N N . HIS A 1 65 ? 1.656 44.458 -56.711 1.00 84.50 65 HIS A N 1
ATOM 557 C CA . HIS A 1 65 ? 0.971 45.527 -55.992 1.00 84.50 65 HIS A CA 1
ATOM 558 C C . HIS A 1 65 ? 1.779 46.834 -56.014 1.00 84.50 65 HIS A C 1
ATOM 560 O O . HIS A 1 65 ? 1.225 47.896 -56.299 1.00 84.50 65 HIS A O 1
ATOM 566 N N . VAL A 1 66 ? 3.094 46.768 -55.779 1.00 84.56 66 VAL A N 1
ATOM 567 C CA . VAL A 1 66 ? 3.996 47.935 -55.830 1.00 84.56 66 VAL A CA 1
ATOM 568 C C . VAL A 1 66 ? 4.118 48.479 -57.253 1.00 84.56 66 VAL A C 1
ATOM 570 O O . VAL A 1 66 ? 4.037 49.690 -57.445 1.00 84.56 66 VAL A O 1
ATOM 573 N N . GLY A 1 67 ? 4.240 47.609 -58.258 1.00 83.56 67 GLY A N 1
ATOM 574 C CA . GLY A 1 67 ? 4.283 48.020 -59.664 1.00 83.56 67 GLY A CA 1
ATOM 575 C C . GLY A 1 67 ? 3.015 48.765 -60.085 1.00 83.56 67 GLY A C 1
ATOM 576 O O . GLY A 1 67 ? 3.095 49.841 -60.674 1.00 83.56 67 GLY A O 1
ATOM 577 N N . THR A 1 68 ? 1.844 48.245 -59.705 1.00 78.81 68 THR A N 1
ATOM 578 C CA . THR A 1 68 ? 0.543 48.832 -60.071 1.00 78.81 68 THR A CA 1
ATOM 579 C C . THR A 1 68 ? 0.272 50.144 -59.340 1.00 78.81 68 THR A C 1
ATOM 581 O O . THR A 1 68 ? -0.249 51.091 -59.921 1.00 78.81 68 THR A O 1
ATOM 584 N N . THR A 1 69 ? 0.609 50.220 -58.052 1.00 77.94 69 THR A N 1
ATOM 585 C CA . THR A 1 69 ? 0.295 51.400 -57.240 1.00 77.94 69 THR A CA 1
ATOM 586 C C . THR A 1 69 ? 1.364 52.479 -57.391 1.00 77.94 69 THR A C 1
ATOM 588 O O . THR A 1 69 ? 1.036 53.622 -57.707 1.00 77.94 69 THR A O 1
ATOM 591 N N . MET A 1 70 ? 2.636 52.152 -57.183 1.00 78.75 70 MET A N 1
ATOM 592 C CA . MET A 1 70 ? 3.747 53.107 -57.162 1.00 78.75 70 MET A CA 1
ATOM 593 C C . MET A 1 70 ? 4.404 53.245 -58.537 1.00 78.75 70 MET A C 1
ATOM 595 O O . MET A 1 70 ? 4.586 54.357 -59.026 1.00 78.75 70 MET A O 1
ATOM 599 N N . GLY A 1 71 ? 4.682 52.119 -59.196 1.00 80.88 71 GLY A N 1
ATOM 600 C CA . GLY A 1 71 ? 5.371 52.076 -60.486 1.00 80.88 71 GLY A CA 1
ATOM 601 C C . GLY A 1 71 ? 4.644 52.830 -61.602 1.00 80.88 71 GLY A C 1
ATOM 602 O O . GLY A 1 71 ? 5.232 53.706 -62.237 1.00 80.88 71 GLY A O 1
ATOM 603 N N . LEU A 1 72 ? 3.352 52.549 -61.796 1.00 81.00 72 LEU A N 1
ATOM 604 C CA . LEU A 1 72 ? 2.530 53.217 -62.813 1.00 81.00 72 LEU A CA 1
ATOM 605 C C . LEU A 1 72 ? 2.324 54.711 -62.533 1.00 81.00 72 LEU A C 1
ATOM 607 O O . LEU A 1 72 ? 2.264 55.515 -63.463 1.00 81.00 72 LEU A O 1
ATOM 611 N N . ALA A 1 73 ? 2.272 55.108 -61.263 1.00 77.06 73 ALA A N 1
ATOM 612 C CA . ALA A 1 73 ? 2.131 56.512 -60.901 1.00 77.06 73 ALA A CA 1
ATOM 613 C C . ALA A 1 73 ? 3.408 57.308 -61.190 1.00 77.06 73 ALA A C 1
ATOM 615 O O . ALA A 1 73 ? 3.327 58.398 -61.748 1.00 77.06 73 ALA A O 1
ATOM 616 N N . ASN A 1 74 ? 4.578 56.754 -60.861 1.00 78.94 74 ASN A N 1
ATOM 617 C CA . ASN A 1 74 ? 5.853 57.447 -61.043 1.00 78.94 74 ASN A CA 1
ATOM 618 C C . ASN A 1 74 ? 6.279 57.508 -62.520 1.00 78.94 74 ASN A C 1
ATOM 620 O O . ASN A 1 74 ? 6.871 58.498 -62.934 1.00 78.94 74 ASN A O 1
ATOM 624 N N . ASN A 1 75 ? 5.962 56.481 -63.319 1.00 81.50 75 ASN A N 1
ATOM 625 C CA . ASN A 1 75 ? 6.390 56.398 -64.723 1.00 81.50 75 ASN A CA 1
ATOM 626 C C . ASN A 1 75 ? 5.335 56.895 -65.726 1.00 81.50 75 ASN A C 1
ATOM 628 O O . ASN A 1 75 ? 5.695 57.357 -66.804 1.00 81.50 75 ASN A O 1
ATOM 632 N N . PHE A 1 76 ? 4.043 56.822 -65.385 1.00 81.50 76 PHE A N 1
ATOM 633 C CA . PHE A 1 76 ? 2.942 57.173 -66.294 1.00 81.50 76 PHE A CA 1
ATOM 634 C C . PHE A 1 76 ? 1.932 58.162 -65.693 1.00 81.50 76 PHE A C 1
ATOM 636 O O . PHE A 1 76 ? 0.903 58.428 -66.312 1.00 81.50 76 PHE A O 1
ATOM 643 N N . GLY A 1 77 ? 2.171 58.683 -64.483 1.00 77.62 77 GLY A N 1
ATOM 644 C CA . GLY A 1 77 ? 1.236 59.581 -63.793 1.00 77.62 77 GLY A CA 1
ATOM 645 C C . GLY A 1 77 ? -0.084 58.918 -63.380 1.00 77.62 77 GLY A C 1
ATOM 646 O O . GLY A 1 77 ? -1.016 59.607 -62.970 1.00 77.62 77 GLY A O 1
ATOM 647 N N . PHE A 1 78 ? -0.192 57.589 -63.494 1.00 80.19 78 PHE A N 1
ATOM 648 C CA . PHE A 1 78 ? -1.423 56.848 -63.242 1.00 80.19 78 PHE A CA 1
ATOM 649 C C . PHE A 1 78 ? -1.474 56.312 -61.807 1.00 80.19 78 PHE A C 1
ATOM 651 O O . PHE A 1 78 ? -0.785 55.356 -61.457 1.00 80.19 78 PHE A O 1
ATOM 658 N N . ALA A 1 79 ? -2.319 56.918 -60.974 1.00 73.88 79 ALA A N 1
ATOM 659 C CA . ALA A 1 79 ? -2.551 56.501 -59.596 1.00 73.88 79 ALA A CA 1
ATOM 660 C C . ALA A 1 79 ? -3.972 55.931 -59.445 1.00 73.88 79 ALA A C 1
ATOM 662 O O . ALA A 1 79 ? -4.924 56.714 -59.381 1.00 73.88 79 ALA A O 1
ATOM 663 N N . PRO A 1 80 ? -4.149 54.596 -59.394 1.00 72.56 80 PRO A N 1
ATOM 664 C CA . PRO A 1 80 ? -5.479 54.007 -59.311 1.00 72.56 80 PRO A CA 1
ATOM 665 C C . PRO A 1 80 ? -6.173 54.392 -57.996 1.00 72.56 80 PRO A C 1
ATOM 667 O O . PRO A 1 80 ? -5.602 54.280 -56.909 1.00 72.56 80 PRO A O 1
ATOM 670 N N . THR A 1 81 ? -7.426 54.834 -58.106 1.00 76.25 81 THR A N 1
ATOM 671 C CA . THR A 1 81 ? -8.340 55.041 -56.967 1.00 76.25 81 THR A CA 1
ATOM 672 C C . THR A 1 81 ? -8.653 53.718 -56.266 1.00 76.25 81 THR A C 1
ATOM 674 O O . THR A 1 81 ? -8.403 52.641 -56.813 1.00 76.25 81 THR A O 1
ATOM 677 N N . TYR A 1 82 ? -9.214 53.758 -55.051 1.00 77.44 82 TYR A N 1
ATOM 678 C CA . TYR A 1 82 ? -9.522 52.522 -54.315 1.00 77.44 82 TYR A CA 1
ATOM 679 C C . TYR A 1 82 ? -10.522 51.647 -55.086 1.00 77.44 82 TYR A C 1
ATOM 681 O O . TYR A 1 82 ? -10.333 50.435 -55.188 1.00 77.44 82 TYR A O 1
ATOM 689 N N . HIS A 1 83 ? -11.535 52.263 -55.698 1.00 76.50 83 HIS A N 1
ATOM 690 C CA . HIS A 1 83 ? -12.485 51.574 -56.573 1.00 76.50 83 HIS A CA 1
ATOM 691 C C . HIS A 1 83 ? -11.809 50.920 -57.792 1.00 76.50 83 HIS A C 1
ATOM 693 O O . HIS A 1 83 ? -12.032 49.745 -58.075 1.00 76.50 83 HIS A O 1
ATOM 699 N N . GLN A 1 84 ? -10.917 51.647 -58.469 1.00 76.31 84 GLN A N 1
ATOM 700 C CA . GLN A 1 84 ? -10.155 51.130 -59.610 1.00 76.31 84 GLN A CA 1
ATOM 701 C C . GLN A 1 84 ? -9.222 49.983 -59.204 1.00 76.31 84 GLN A C 1
ATOM 703 O O . GLN A 1 84 ? -9.156 48.967 -59.889 1.00 76.31 84 GLN A O 1
ATOM 708 N N . MET A 1 85 ? -8.558 50.084 -58.052 1.00 79.00 85 MET A N 1
ATOM 709 C CA . MET A 1 85 ? -7.716 49.005 -57.536 1.00 79.00 85 MET A CA 1
ATOM 710 C C . MET A 1 85 ? -8.533 47.743 -57.224 1.00 79.00 85 MET A C 1
ATOM 712 O O . MET A 1 85 ? -8.077 46.631 -57.478 1.00 79.00 85 MET A O 1
ATOM 716 N N . LEU A 1 86 ? -9.759 47.903 -56.721 1.00 79.00 86 LEU A N 1
ATOM 717 C CA . LEU A 1 86 ? -10.654 46.784 -56.439 1.00 79.00 86 LEU A CA 1
ATOM 718 C C . LEU A 1 86 ? -11.099 46.063 -57.721 1.00 79.00 86 LEU A C 1
ATOM 720 O O . LEU A 1 86 ? -11.126 44.836 -57.730 1.00 79.00 86 LEU A O 1
ATOM 724 N N . THR A 1 87 ? -11.345 46.799 -58.814 1.00 77.06 87 THR A N 1
ATOM 725 C CA . THR A 1 87 ? -11.635 46.203 -60.138 1.00 77.06 87 THR A CA 1
ATOM 726 C C . THR A 1 87 ? -10.449 45.449 -60.740 1.00 77.06 87 THR A C 1
ATOM 728 O O . THR A 1 87 ? -10.654 44.508 -61.497 1.00 77.06 87 THR A O 1
ATOM 731 N N . ILE A 1 88 ? -9.215 45.853 -60.415 1.00 77.25 88 ILE A N 1
ATOM 732 C CA . ILE A 1 88 ? -7.993 45.178 -60.883 1.00 77.25 88 ILE A CA 1
ATOM 733 C C . ILE A 1 88 ? -7.766 43.875 -60.103 1.00 77.25 88 ILE A C 1
ATOM 735 O O . ILE A 1 88 ? -7.261 42.900 -60.652 1.00 77.25 88 ILE A O 1
ATOM 739 N N . LEU A 1 89 ? -8.118 43.851 -58.815 1.00 79.75 89 LEU A N 1
ATOM 740 C CA . LEU A 1 89 ? -7.862 42.705 -57.943 1.00 79.75 89 LEU A CA 1
ATOM 741 C C . LEU A 1 89 ? -8.980 41.657 -57.975 1.00 79.75 89 LEU A C 1
ATOM 743 O O . LEU A 1 89 ? -8.688 40.475 -57.814 1.00 79.75 89 LEU A O 1
ATOM 747 N N . TRP A 1 90 ? -10.242 42.054 -58.148 1.00 80.88 90 TRP A N 1
ATOM 748 C CA . TRP A 1 90 ? -11.389 41.145 -58.068 1.00 80.88 90 TRP A CA 1
ATOM 749 C C . TRP A 1 90 ? -11.951 40.774 -59.452 1.00 80.88 90 TRP A C 1
ATOM 751 O O . TRP A 1 90 ? -12.177 41.677 -60.258 1.00 80.88 90 TRP A O 1
ATOM 761 N N . PRO A 1 91 ? -12.260 39.490 -59.732 1.00 76.31 91 PRO A N 1
ATOM 762 C CA . PRO A 1 91 ? -12.118 38.315 -58.858 1.00 76.31 91 PRO A CA 1
ATOM 763 C C . PRO A 1 91 ? -10.751 37.611 -58.964 1.00 76.31 91 PRO A C 1
ATOM 765 O O . PRO A 1 91 ? -10.345 36.919 -58.032 1.00 76.31 91 PRO A O 1
ATOM 768 N N . GLU A 1 92 ? -10.027 37.794 -60.073 1.00 79.81 92 GLU A N 1
ATOM 769 C CA . GLU A 1 92 ? -8.897 36.938 -60.481 1.00 79.81 92 GLU A CA 1
ATOM 770 C C . GLU A 1 92 ? -7.712 36.933 -59.501 1.00 79.81 92 GLU A C 1
ATOM 772 O O . GLU A 1 92 ? -7.074 35.901 -59.294 1.00 79.81 92 GLU A O 1
ATOM 777 N N . HIS A 1 93 ? -7.430 38.061 -58.848 1.00 81.81 93 HIS A N 1
ATOM 778 C CA . HIS A 1 93 ? -6.309 38.213 -57.913 1.00 81.81 93 HIS A CA 1
ATOM 779 C C . HIS A 1 93 ? -6.757 38.387 -56.451 1.00 81.81 93 HIS A C 1
ATOM 781 O O . HIS A 1 93 ? -5.929 38.633 -55.565 1.00 81.81 93 HIS A O 1
ATOM 787 N N . GLY A 1 94 ? -8.053 38.219 -56.162 1.00 82.81 94 GLY A N 1
ATOM 788 C CA . GLY A 1 94 ? -8.638 38.462 -54.842 1.00 82.81 94 GLY A CA 1
ATOM 789 C C . GLY A 1 94 ? -8.130 37.485 -53.782 1.00 82.81 94 GLY A C 1
ATOM 790 O O . GLY A 1 94 ? -7.821 37.888 -52.657 1.00 82.81 94 GLY A O 1
ATOM 791 N N . VAL A 1 95 ? -7.957 36.212 -54.153 1.00 86.12 95 VAL A N 1
ATOM 792 C CA . VAL A 1 95 ? -7.417 35.168 -53.264 1.00 86.12 95 VAL A CA 1
ATOM 793 C C . VAL A 1 95 ? -5.949 35.437 -52.944 1.00 86.12 95 VAL A C 1
ATOM 795 O O . VAL A 1 95 ? -5.561 35.446 -51.777 1.00 86.12 95 VAL A O 1
ATOM 798 N N . THR A 1 96 ? -5.132 35.726 -53.961 1.00 85.19 96 THR A N 1
ATOM 799 C CA . THR A 1 96 ? -3.705 36.027 -53.777 1.00 85.19 96 THR A CA 1
ATOM 800 C C . THR A 1 96 ? -3.486 37.278 -52.932 1.00 85.19 96 THR A C 1
ATOM 802 O O . THR A 1 96 ? -2.599 37.290 -52.081 1.00 85.19 96 THR A O 1
ATOM 805 N N . GLN A 1 97 ? -4.329 38.302 -53.098 1.00 86.38 97 GLN A N 1
ATOM 806 C CA . GLN A 1 97 ? -4.277 39.519 -52.289 1.00 86.38 97 GLN A CA 1
ATOM 807 C C . GLN A 1 97 ? -4.689 39.260 -50.833 1.00 86.38 97 GLN A C 1
ATOM 809 O O . GLN A 1 97 ? -4.055 39.771 -49.909 1.00 86.38 97 GLN A O 1
ATOM 814 N N . SER A 1 98 ? -5.721 38.439 -50.620 1.00 90.12 98 SER A N 1
ATOM 815 C CA . SER A 1 98 ? -6.176 38.043 -49.281 1.00 90.12 98 SER A CA 1
ATOM 816 C C . SER A 1 98 ? -5.099 37.242 -48.544 1.00 90.12 98 SER A C 1
ATOM 818 O O . SER A 1 98 ? -4.813 37.502 -47.375 1.00 90.12 98 SER A O 1
ATOM 820 N N . LEU A 1 99 ? -4.437 36.318 -49.249 1.00 90.69 99 LEU A N 1
ATOM 821 C CA . LEU A 1 99 ? -3.323 35.539 -48.716 1.00 90.69 99 LEU A CA 1
ATOM 822 C C . LEU A 1 99 ? -2.112 36.424 -48.393 1.00 90.69 99 LEU A C 1
ATOM 824 O O . LEU A 1 99 ? -1.521 36.276 -47.326 1.00 90.69 99 LEU A O 1
ATOM 828 N N . LEU A 1 100 ? -1.761 37.372 -49.269 1.00 90.25 100 LEU A N 1
ATOM 829 C CA . LEU A 1 100 ? -0.690 38.340 -49.013 1.00 90.25 100 LEU A CA 1
ATOM 830 C C . LEU A 1 100 ? -0.952 39.141 -47.729 1.00 90.25 100 LEU A C 1
ATOM 832 O O . LEU A 1 100 ? -0.050 39.263 -46.902 1.00 90.25 100 LEU A O 1
ATOM 836 N N . LEU A 1 101 ? -2.177 39.639 -47.531 1.00 90.75 101 LEU A N 1
ATOM 837 C CA . LEU A 1 101 ? -2.558 40.378 -46.323 1.00 90.75 101 LEU A CA 1
ATOM 838 C C . LEU A 1 101 ? -2.362 39.536 -45.058 1.00 90.75 101 LEU A C 1
ATOM 840 O O . LEU A 1 101 ? -1.740 40.000 -44.102 1.00 90.75 101 LEU A O 1
ATOM 844 N N . LEU A 1 102 ? -2.847 38.292 -45.067 1.00 91.94 102 LEU A N 1
ATOM 845 C CA . LEU A 1 102 ? -2.716 37.382 -43.929 1.00 91.94 102 LEU A CA 1
ATOM 846 C C . LEU A 1 102 ? -1.254 37.047 -43.627 1.00 91.94 102 LEU A C 1
ATOM 848 O O . LEU A 1 102 ? -0.856 37.052 -42.461 1.00 91.94 102 LEU A O 1
ATOM 852 N N . VAL A 1 103 ? -0.441 36.797 -44.657 1.00 92.69 103 VAL A N 1
ATOM 853 C CA . VAL A 1 103 ? 0.979 36.463 -44.489 1.00 92.69 103 VAL A CA 1
ATOM 854 C C . VAL A 1 103 ? 1.777 37.658 -43.966 1.00 92.69 103 VAL A C 1
ATOM 856 O O . VAL A 1 103 ? 2.538 37.495 -43.012 1.00 92.69 103 VAL A O 1
ATOM 859 N N . VAL A 1 104 ? 1.588 38.859 -44.528 1.00 91.50 104 VAL A N 1
ATOM 860 C CA . VAL A 1 104 ? 2.256 40.084 -44.049 1.00 91.50 104 VAL A CA 1
ATOM 861 C C . VAL A 1 104 ? 1.879 40.362 -42.600 1.00 91.50 104 VAL A C 1
ATOM 863 O O . VAL A 1 104 ? 2.763 40.543 -41.765 1.00 91.50 104 VAL A O 1
ATOM 866 N N . TRP A 1 105 ? 0.582 40.331 -42.279 1.00 93.38 105 TRP A N 1
ATOM 867 C CA . TRP A 1 105 ? 0.107 40.576 -40.921 1.00 93.38 105 TRP A CA 1
ATOM 868 C C . TRP A 1 105 ? 0.670 39.558 -39.929 1.00 93.38 105 TRP A C 1
ATOM 870 O O . TRP A 1 105 ? 1.215 39.937 -38.894 1.00 93.38 105 TRP A O 1
ATOM 880 N N . SER A 1 106 ? 0.626 38.270 -40.274 1.00 90.56 106 SER A N 1
ATOM 881 C CA . SER A 1 106 ? 1.166 37.200 -39.428 1.00 90.56 106 SER A CA 1
ATOM 882 C C . SER A 1 106 ? 2.674 37.349 -39.221 1.00 90.56 106 SER A C 1
ATOM 884 O O . SER A 1 106 ? 3.152 37.259 -38.093 1.00 90.56 106 SER A O 1
ATOM 886 N N . HIS A 1 107 ? 3.433 37.646 -40.280 1.00 90.88 107 HIS A N 1
ATOM 887 C CA . HIS A 1 107 ? 4.872 37.897 -40.196 1.00 90.88 107 HIS A CA 1
ATOM 888 C C . HIS A 1 107 ? 5.195 39.078 -39.264 1.00 90.88 107 HIS A C 1
ATOM 890 O O . HIS A 1 107 ? 6.080 38.971 -38.408 1.00 90.88 107 HIS A O 1
ATOM 896 N N . SER A 1 108 ? 4.443 40.179 -39.375 1.00 88.50 108 SER A N 1
ATOM 897 C CA . SER A 1 108 ? 4.576 41.348 -38.502 1.00 88.50 108 SER A CA 1
ATOM 898 C C . SER A 1 108 ? 4.217 41.037 -37.049 1.00 88.50 108 SER A C 1
ATOM 900 O O . SER A 1 108 ? 4.969 41.416 -36.151 1.00 88.50 108 SER A O 1
ATOM 902 N N . MET A 1 109 ? 3.115 40.322 -36.797 1.00 90.31 109 MET A N 1
ATOM 903 C CA . MET A 1 109 ? 2.685 39.969 -35.439 1.00 90.31 109 MET A CA 1
ATOM 904 C C . MET A 1 109 ? 3.661 39.007 -34.757 1.00 90.31 109 MET A C 1
ATOM 906 O O . MET A 1 109 ? 3.952 39.191 -33.577 1.00 90.31 109 MET A O 1
ATOM 910 N N . ILE A 1 110 ? 4.243 38.048 -35.490 1.00 85.00 110 ILE A N 1
ATOM 911 C CA . ILE A 1 110 ? 5.326 37.195 -34.973 1.00 85.00 110 ILE A CA 1
ATOM 912 C C . ILE A 1 110 ? 6.520 38.071 -34.571 1.00 85.00 110 ILE A C 1
ATOM 914 O O . ILE A 1 110 ? 7.001 37.984 -33.443 1.00 85.00 110 ILE A O 1
ATOM 918 N N . GLY A 1 111 ? 6.977 38.969 -35.449 1.00 83.06 111 GLY A N 1
ATOM 919 C CA . GLY A 1 111 ? 8.087 39.878 -35.140 1.00 83.06 111 GLY A CA 1
ATOM 920 C C . GLY A 1 111 ? 7.835 40.739 -33.895 1.00 83.06 111 GLY A C 1
ATOM 921 O O . GLY A 1 111 ? 8.681 40.796 -33.000 1.00 83.06 111 GLY A O 1
ATOM 922 N N . LEU A 1 112 ? 6.654 41.358 -33.811 1.00 85.44 112 LEU A N 1
ATOM 923 C CA . LEU A 1 112 ? 6.244 42.209 -32.692 1.00 85.44 112 LEU A CA 1
ATOM 924 C C . LEU A 1 112 ? 6.099 41.425 -31.387 1.00 85.44 112 LEU A C 1
ATOM 926 O O . LEU A 1 112 ? 6.607 41.876 -30.364 1.00 85.44 112 LEU A O 1
ATOM 930 N N . HIS A 1 113 ? 5.473 40.247 -31.411 1.00 82.81 113 HIS A N 1
ATOM 931 C CA . HIS A 1 113 ? 5.319 39.400 -30.229 1.00 82.81 113 HIS A CA 1
ATOM 932 C C . HIS A 1 113 ? 6.677 39.039 -29.627 1.00 82.81 113 HIS A C 1
ATOM 934 O O . HIS A 1 113 ? 6.915 39.241 -28.438 1.00 82.81 113 HIS A O 1
ATOM 940 N N . PHE A 1 114 ? 7.609 38.559 -30.452 1.00 75.50 114 PHE A N 1
ATOM 941 C CA . PHE A 1 114 ? 8.923 38.135 -29.972 1.00 75.50 114 PHE A CA 1
ATOM 942 C C . PHE A 1 114 ? 9.813 39.291 -29.504 1.00 75.50 114 PHE A C 1
ATOM 944 O O . PHE A 1 114 ? 10.699 39.068 -28.675 1.00 75.50 114 PHE A O 1
ATOM 951 N N . TRP A 1 115 ? 9.593 40.504 -30.011 1.00 77.44 115 TRP A N 1
ATOM 952 C CA . TRP A 1 115 ? 10.274 41.700 -29.524 1.00 77.44 115 TRP A CA 1
ATOM 953 C C . TRP A 1 115 ? 9.668 42.206 -28.211 1.00 77.44 115 TRP A C 1
ATOM 955 O O . TRP A 1 115 ? 10.396 42.446 -27.249 1.00 77.44 115 TRP A O 1
ATOM 965 N N . LEU A 1 116 ? 8.339 42.310 -28.150 1.00 78.56 116 LEU A N 1
ATOM 966 C CA . LEU A 1 116 ? 7.629 42.907 -27.025 1.00 78.56 116 LEU A CA 1
ATOM 967 C C . LEU A 1 116 ? 7.471 41.961 -25.827 1.00 78.56 116 LEU A C 1
ATOM 969 O O . LEU A 1 116 ? 7.335 42.448 -24.712 1.00 78.56 116 LEU A O 1
ATOM 973 N N . ARG A 1 117 ? 7.569 40.634 -26.001 1.00 69.94 117 ARG A N 1
ATOM 974 C CA . ARG A 1 117 ? 7.397 39.646 -24.909 1.00 69.94 117 ARG A CA 1
ATOM 975 C C . ARG A 1 117 ? 8.351 39.789 -23.725 1.00 69.94 117 ARG A C 1
ATOM 977 O O . ARG A 1 117 ? 8.083 39.222 -22.676 1.00 69.94 117 ARG A O 1
ATOM 984 N N . LEU A 1 118 ? 9.460 40.505 -23.900 1.00 58.38 118 LEU A N 1
ATOM 985 C CA . LEU A 1 118 ? 10.422 40.776 -22.830 1.00 58.38 118 LEU A CA 1
ATOM 986 C C . LEU A 1 118 ? 10.072 42.037 -22.025 1.00 58.38 118 LEU A C 1
ATOM 988 O O . LEU A 1 118 ? 10.696 42.291 -21.002 1.00 58.38 118 LEU A O 1
ATOM 992 N N . TYR A 1 119 ? 9.099 42.831 -22.481 1.00 69.19 119 TYR A N 1
ATOM 993 C CA . TYR A 1 119 ? 8.665 44.047 -21.807 1.00 69.19 119 TYR A CA 1
ATOM 994 C C . TYR A 1 119 ? 7.450 43.759 -20.908 1.00 69.19 119 TYR A C 1
ATOM 996 O O . TYR A 1 119 ? 6.439 43.247 -21.399 1.00 69.19 119 TYR A O 1
ATOM 1004 N N . PRO A 1 120 ? 7.477 44.159 -19.622 1.00 59.19 120 PRO A N 1
ATOM 1005 C CA . PRO A 1 120 ? 6.398 43.870 -18.669 1.00 59.19 120 PRO A CA 1
ATOM 1006 C C . PRO A 1 120 ? 5.012 44.373 -19.107 1.00 59.19 120 PRO A C 1
ATOM 1008 O O . PRO A 1 120 ? 3.996 43.719 -18.877 1.00 59.19 120 PRO A O 1
ATOM 1011 N N . LEU A 1 121 ? 4.957 45.522 -19.793 1.00 72.25 121 LEU A N 1
ATOM 1012 C CA . LEU A 1 121 ? 3.703 46.104 -20.285 1.00 72.25 121 LEU A CA 1
ATOM 1013 C C . LEU A 1 121 ? 3.004 45.205 -21.317 1.00 72.25 121 LEU A C 1
ATOM 1015 O O . LEU A 1 121 ? 1.777 45.117 -21.339 1.00 72.25 121 LEU A O 1
ATOM 1019 N N . TYR A 1 122 ? 3.776 44.510 -22.152 1.00 77.06 122 TYR A N 1
ATOM 1020 C CA . TYR A 1 122 ? 3.227 43.632 -23.178 1.00 77.06 122 TYR A CA 1
ATOM 1021 C C . TYR A 1 122 ? 2.560 42.398 -22.577 1.00 77.06 122 TYR A C 1
ATOM 1023 O O . TYR A 1 122 ? 1.525 41.971 -23.077 1.00 77.06 122 TYR A O 1
ATOM 1031 N N . TYR A 1 123 ? 3.097 41.859 -21.478 1.00 65.88 123 TYR A N 1
ATOM 1032 C CA . TYR A 1 123 ? 2.485 40.727 -20.780 1.00 65.88 123 TYR A CA 1
ATOM 1033 C C . TYR A 1 123 ? 1.063 41.059 -20.309 1.00 65.88 123 TYR A C 1
ATOM 1035 O O . TYR A 1 123 ? 0.138 40.286 -20.550 1.00 65.88 123 TYR A O 1
ATOM 1043 N N . ARG A 1 124 ? 0.864 42.257 -19.742 1.00 73.75 124 ARG A N 1
ATOM 1044 C CA . ARG A 1 124 ? -0.462 42.741 -19.319 1.00 73.75 124 ARG A CA 1
ATOM 1045 C C . ARG A 1 124 ? -1.415 42.945 -20.493 1.00 73.75 124 ARG A C 1
ATOM 1047 O O . ARG A 1 124 ? -2.596 42.635 -20.393 1.00 73.75 124 ARG A O 1
ATOM 1054 N N . LEU A 1 125 ? -0.902 43.447 -21.614 1.00 81.88 125 LEU A N 1
ATOM 1055 C CA . LEU A 1 125 ? -1.704 43.746 -22.801 1.00 81.88 125 LEU A CA 1
ATOM 1056 C C . LEU A 1 125 ? -1.817 42.573 -23.783 1.00 81.88 125 LEU A C 1
ATOM 1058 O O . LEU A 1 125 ? -2.460 42.729 -24.816 1.00 81.88 125 LEU A O 1
ATOM 1062 N N . ARG A 1 126 ? -1.240 41.398 -23.496 1.00 80.50 126 ARG A N 1
ATOM 1063 C CA . ARG A 1 126 ? -1.109 40.305 -24.477 1.00 80.50 126 ARG A CA 1
ATOM 1064 C C . ARG A 1 126 ? -2.445 39.822 -25.036 1.00 80.50 126 ARG A C 1
ATOM 1066 O O . ARG A 1 126 ? -2.530 39.537 -26.223 1.00 80.50 126 ARG A O 1
ATOM 1073 N N . PHE A 1 127 ? -3.489 39.771 -24.208 1.00 81.88 127 PHE A N 1
ATOM 1074 C CA . PHE A 1 127 ? -4.820 39.334 -24.634 1.00 81.88 127 PHE A CA 1
ATOM 1075 C C . PHE A 1 127 ? -5.519 40.391 -25.488 1.00 81.88 127 PHE A C 1
ATOM 1077 O O . PHE A 1 127 ? -6.123 40.057 -26.502 1.00 81.88 127 PHE A O 1
ATOM 1084 N N . VAL A 1 128 ? -5.356 41.672 -25.142 1.00 85.69 128 VAL A N 1
ATOM 1085 C CA . VAL A 1 128 ? -5.848 42.794 -25.957 1.00 85.69 128 VAL A CA 1
ATOM 1086 C C . VAL A 1 128 ? -5.106 42.842 -27.294 1.00 85.69 128 VAL A C 1
ATOM 1088 O O . VAL A 1 128 ? -5.720 42.991 -28.346 1.00 85.69 128 VAL A O 1
ATOM 1091 N N . ALA A 1 129 ? -3.788 42.647 -27.271 1.00 84.44 129 ALA A N 1
ATOM 1092 C CA . ALA A 1 129 ? -2.955 42.584 -28.463 1.00 84.44 129 ALA A CA 1
ATOM 1093 C C . ALA A 1 129 ? -3.307 41.377 -29.345 1.00 84.44 129 ALA A C 1
ATOM 1095 O O . ALA A 1 129 ? -3.321 41.516 -30.563 1.00 84.44 129 ALA A O 1
ATOM 1096 N N . LEU A 1 130 ? -3.632 40.219 -28.758 1.00 86.94 130 LEU A N 1
ATOM 1097 C CA . LEU A 1 130 ? -4.092 39.037 -29.490 1.00 86.94 130 LEU A CA 1
ATOM 1098 C C . LEU A 1 130 ? -5.472 39.265 -30.115 1.00 86.94 130 LEU A C 1
ATOM 1100 O O . LEU A 1 130 ? -5.658 38.979 -31.295 1.00 86.94 130 LEU A O 1
ATOM 1104 N N . ALA A 1 131 ? -6.414 39.833 -29.359 1.00 88.00 131 ALA A N 1
ATOM 1105 C CA . ALA A 1 131 ? -7.728 40.200 -29.878 1.00 88.00 131 ALA A CA 1
ATOM 1106 C C . ALA A 1 131 ? -7.594 41.165 -31.064 1.00 88.00 131 ALA A C 1
ATOM 1108 O O . ALA A 1 131 ? -8.209 40.954 -32.106 1.00 88.00 131 ALA A O 1
ATOM 1109 N N . PHE A 1 132 ? -6.714 42.164 -30.956 1.00 89.06 132 PHE A N 1
ATOM 1110 C CA . PHE A 1 132 ? -6.393 43.069 -32.057 1.00 89.06 132 PHE A CA 1
ATOM 1111 C C . PHE A 1 132 ? -5.725 42.347 -33.240 1.00 89.06 132 PHE A C 1
ATOM 1113 O O . PHE A 1 132 ? -6.100 42.573 -34.391 1.00 89.06 132 PHE A O 1
ATOM 1120 N N . ALA A 1 133 ? -4.780 41.442 -32.968 1.00 88.75 133 ALA A N 1
ATOM 1121 C CA . ALA A 1 133 ? -4.084 40.650 -33.979 1.00 88.75 133 ALA A CA 1
ATOM 1122 C C . ALA A 1 133 ? -5.030 39.748 -34.785 1.00 88.75 133 ALA A C 1
ATOM 1124 O O . ALA A 1 133 ? -4.767 39.501 -35.957 1.00 88.75 133 ALA A O 1
ATOM 1125 N N . VAL A 1 134 ? -6.134 39.282 -34.203 1.00 89.62 134 VAL A N 1
ATOM 1126 C CA . VAL A 1 134 ? -7.131 38.469 -34.918 1.00 89.62 134 VAL A CA 1
ATOM 1127 C C . VAL A 1 134 ? -8.211 39.340 -35.561 1.00 89.62 134 VAL A C 1
ATOM 1129 O O . VAL A 1 134 ? -8.553 39.136 -36.725 1.00 89.62 134 VAL A O 1
ATOM 1132 N N . ALA A 1 135 ? -8.731 40.340 -34.847 1.00 90.38 135 ALA A N 1
ATOM 1133 C CA . ALA A 1 135 ? -9.840 41.162 -35.326 1.00 90.38 135 ALA A CA 1
ATOM 1134 C C . ALA A 1 135 ? -9.471 41.987 -36.567 1.00 90.38 135 ALA A C 1
ATOM 1136 O O . ALA A 1 135 ? -10.265 42.082 -37.501 1.00 90.38 135 ALA A O 1
ATOM 1137 N N . MET A 1 136 ? -8.262 42.554 -36.615 1.00 92.06 136 MET A N 1
ATOM 1138 C CA . MET A 1 136 ? -7.829 43.410 -37.724 1.00 92.06 136 MET A CA 1
ATOM 1139 C C . MET A 1 136 ? -7.862 42.733 -39.104 1.00 92.06 136 MET A C 1
ATOM 1141 O O . MET A 1 136 ? -8.510 43.282 -39.999 1.00 92.06 136 MET A O 1
ATOM 1145 N N . PRO A 1 137 ? -7.213 41.573 -39.331 1.00 91.75 137 PRO A N 1
ATOM 1146 C CA . PRO A 1 137 ? -7.254 40.917 -40.636 1.00 91.75 137 PRO A CA 1
ATOM 1147 C C . PRO A 1 137 ? -8.663 40.439 -41.005 1.00 91.75 137 PRO A C 1
ATOM 1149 O O . PRO A 1 137 ? -9.036 40.529 -42.172 1.00 91.75 137 PRO A O 1
ATOM 1152 N N . VAL A 1 138 ? -9.474 40.004 -40.033 1.00 90.50 138 VAL A N 1
ATOM 1153 C CA . VAL A 1 138 ? -10.870 39.597 -40.274 1.00 90.50 138 VAL A CA 1
ATOM 1154 C C . VAL A 1 138 ? -11.710 40.782 -40.754 1.00 90.50 138 VAL A C 1
ATOM 1156 O O . VAL A 1 138 ? -12.378 40.683 -41.782 1.00 90.50 138 VAL A O 1
ATOM 1159 N N . LEU A 1 139 ? -11.635 41.925 -40.066 1.00 91.62 139 LEU A N 1
ATOM 1160 C CA . LEU A 1 139 ? -12.348 43.144 -40.459 1.00 91.62 139 LEU A CA 1
ATOM 1161 C C . LEU A 1 139 ? -11.862 43.679 -41.813 1.00 91.62 139 LEU A C 1
ATOM 1163 O O . LEU A 1 139 ? -12.672 44.135 -42.621 1.00 91.62 139 LEU A O 1
ATOM 1167 N N . ALA A 1 140 ? -10.557 43.592 -42.089 1.00 89.06 140 ALA A N 1
ATOM 1168 C CA . ALA A 1 140 ? -9.985 43.998 -43.370 1.00 89.06 140 ALA A CA 1
ATOM 1169 C C . ALA A 1 140 ? -10.481 43.120 -44.531 1.00 89.06 140 ALA A C 1
ATOM 1171 O O . ALA A 1 140 ? -10.885 43.652 -45.567 1.00 89.06 140 ALA A O 1
ATOM 1172 N N . LEU A 1 141 ? -10.501 41.794 -44.355 1.00 90.00 141 LEU A N 1
ATOM 1173 C CA . LEU A 1 141 ? -11.020 40.856 -45.355 1.00 90.00 141 LEU A CA 1
ATOM 1174 C C . LEU A 1 141 ? -12.525 41.023 -45.560 1.00 90.00 141 LEU A C 1
ATOM 1176 O O . LEU A 1 141 ? -12.979 41.046 -46.701 1.00 90.00 141 LEU A O 1
ATOM 1180 N N . TRP A 1 142 ? -13.293 41.217 -44.485 1.00 91.38 142 TRP A N 1
ATOM 1181 C CA . TRP A 1 142 ? -14.724 41.507 -44.584 1.00 91.38 142 TRP A CA 1
ATOM 1182 C C . TRP A 1 142 ? -14.960 42.779 -45.403 1.00 91.38 142 TRP A C 1
ATOM 1184 O O . TRP A 1 142 ? -15.738 42.765 -46.356 1.00 91.38 142 TRP A O 1
ATOM 1194 N N . GLY A 1 143 ? -14.243 43.865 -45.095 1.00 87.75 143 GLY A N 1
ATOM 1195 C CA . GLY A 1 143 ? -14.333 45.116 -45.848 1.00 87.75 143 GLY A CA 1
ATOM 1196 C C . GLY A 1 143 ? -13.967 44.959 -47.328 1.00 87.75 143 GLY A C 1
ATOM 1197 O O . GLY A 1 143 ? -14.640 45.531 -48.185 1.00 87.75 143 GLY A O 1
ATOM 1198 N N . PHE A 1 144 ? -12.945 44.154 -47.636 1.00 86.38 144 PHE A N 1
ATOM 1199 C CA . PHE A 1 144 ? -12.527 43.849 -49.007 1.00 86.38 144 PHE A CA 1
ATOM 1200 C C . PHE A 1 144 ? -13.594 43.057 -49.781 1.00 86.38 144 PHE A C 1
ATOM 1202 O O . PHE A 1 144 ? -13.961 43.454 -50.886 1.00 86.38 144 PHE A O 1
ATOM 1209 N N . ILE A 1 145 ? -14.146 41.997 -49.181 1.00 86.56 145 ILE A N 1
ATOM 1210 C CA . ILE A 1 145 ? -15.192 41.152 -49.785 1.00 86.56 145 ILE A CA 1
ATOM 1211 C C . ILE A 1 145 ? -16.485 41.945 -49.992 1.00 86.56 145 ILE A C 1
ATOM 1213 O O . ILE A 1 145 ? -17.098 41.869 -51.054 1.00 86.56 145 ILE A O 1
ATOM 1217 N N . GLU A 1 146 ? -16.904 42.736 -49.004 1.00 86.94 146 GLU A N 1
ATOM 1218 C CA . GLU A 1 146 ? -18.113 43.556 -49.115 1.00 86.94 146 GLU A CA 1
ATOM 1219 C C . GLU A 1 146 ? -17.950 44.662 -50.167 1.00 86.94 146 GLU A C 1
ATOM 1221 O O . GLU A 1 146 ? -18.876 44.934 -50.932 1.00 86.94 146 GLU A O 1
ATOM 1226 N N . GLY A 1 147 ? -16.761 45.265 -50.263 1.00 82.81 147 GLY A N 1
ATOM 1227 C CA . GLY A 1 147 ? -16.435 46.187 -51.348 1.00 82.81 147 GLY A CA 1
ATOM 1228 C C . GLY A 1 147 ? -16.558 45.522 -52.720 1.00 82.81 147 GLY A C 1
ATOM 1229 O O . GLY A 1 147 ? -17.158 46.098 -53.627 1.00 82.81 147 GLY A O 1
ATOM 1230 N N . ALA A 1 148 ? -16.017 44.310 -52.867 1.00 79.44 148 ALA A N 1
ATOM 1231 C CA . ALA A 1 148 ? -16.048 43.559 -54.119 1.00 79.44 148 ALA A CA 1
ATOM 1232 C C . ALA A 1 148 ? -17.470 43.124 -54.509 1.00 79.44 148 ALA A C 1
ATOM 1234 O O . ALA A 1 148 ? -17.870 43.273 -55.662 1.00 79.44 148 ALA A O 1
ATOM 1235 N N . ARG A 1 149 ? -18.282 42.689 -53.539 1.00 81.06 149 ARG A N 1
ATOM 1236 C CA . ARG A 1 149 ? -19.697 42.349 -53.753 1.00 81.06 149 ARG A CA 1
ATOM 1237 C C . ARG A 1 149 ? -20.495 43.544 -54.280 1.00 81.06 149 ARG A C 1
ATOM 1239 O O . ARG A 1 149 ? -21.297 43.405 -55.199 1.00 81.06 149 ARG A O 1
ATOM 1246 N N . ARG A 1 150 ? -20.271 44.737 -53.719 1.00 79.25 150 ARG A N 1
ATOM 1247 C CA . ARG A 1 150 ? -20.927 45.971 -54.191 1.00 79.25 150 ARG A CA 1
ATOM 1248 C C . ARG A 1 150 ? -20.491 46.361 -55.599 1.00 79.25 150 ARG A C 1
ATOM 1250 O O . ARG A 1 150 ? -21.299 46.907 -56.342 1.00 79.25 150 ARG A O 1
ATOM 1257 N N . LEU A 1 151 ? -19.245 46.068 -55.964 1.00 74.56 151 LEU A N 1
ATOM 1258 C CA . LEU A 1 151 ? -18.722 46.286 -57.310 1.00 74.56 151 LEU A CA 1
ATOM 1259 C C . LEU A 1 151 ? -19.380 45.347 -58.338 1.00 74.56 151 LEU A C 1
ATOM 1261 O O . LEU A 1 151 ? -19.805 45.817 -59.391 1.00 74.56 151 LEU A O 1
ATOM 1265 N N . GLU A 1 152 ? -19.536 44.055 -58.020 1.00 70.94 152 GLU A N 1
ATOM 1266 C CA . GLU A 1 152 ? -20.259 43.094 -58.875 1.00 70.94 152 GLU A CA 1
ATOM 1267 C C . GLU A 1 152 ? -21.721 43.508 -59.108 1.00 70.94 152 GLU A C 1
ATOM 1269 O O . GLU A 1 152 ? -22.234 43.381 -60.221 1.00 70.94 152 GLU A O 1
ATOM 1274 N N . LEU A 1 153 ? -22.374 44.067 -58.084 1.00 61.12 153 LEU A N 1
ATOM 1275 C CA . LEU A 1 153 ? -23.744 44.584 -58.172 1.00 61.12 153 LEU A CA 1
ATOM 1276 C C . LEU A 1 153 ? -23.855 45.875 -59.002 1.00 61.12 153 LEU A C 1
ATOM 1278 O O . LEU A 1 153 ? -24.890 46.106 -59.626 1.00 61.12 153 LEU A O 1
ATOM 1282 N N . ALA A 1 154 ? -22.811 46.707 -59.026 1.00 63.88 154 ALA A N 1
ATOM 1283 C CA . ALA A 1 154 ? -22.815 47.997 -59.716 1.00 63.88 154 ALA A CA 1
ATOM 1284 C C . ALA A 1 154 ? -22.567 47.902 -61.237 1.00 63.88 154 ALA A C 1
ATOM 1286 O O . ALA A 1 154 ? -22.841 48.869 -61.941 1.00 63.88 154 ALA A O 1
ATOM 1287 N N . LYS A 1 155 ? -22.075 46.761 -61.760 1.00 59.25 155 LYS A N 1
ATOM 1288 C CA . LYS A 1 155 ? -21.677 46.562 -63.179 1.00 59.25 155 LYS A CA 1
ATOM 1289 C C . LYS A 1 155 ? -20.795 47.692 -63.743 1.00 59.25 155 LYS A C 1
ATOM 1291 O O . LYS A 1 155 ? -20.862 48.002 -64.933 1.00 59.25 155 LYS A O 1
ATOM 1296 N N . ASP A 1 156 ? -19.981 48.305 -62.890 1.00 57.41 156 ASP A N 1
ATOM 1297 C CA . ASP A 1 156 ? -19.214 49.493 -63.250 1.00 57.41 156 ASP A CA 1
ATOM 1298 C C . ASP A 1 156 ? -17.899 49.156 -63.979 1.00 57.41 156 ASP A C 1
ATOM 1300 O O . ASP A 1 156 ? -17.341 48.061 -63.871 1.00 57.41 156 ASP A O 1
ATOM 1304 N N . VAL A 1 157 ? -17.449 50.110 -64.792 1.00 56.69 157 VAL A N 1
ATOM 1305 C CA . VAL A 1 157 ? -16.469 49.972 -65.886 1.00 56.69 157 VAL A CA 1
ATOM 1306 C C . VAL A 1 157 ? -15.095 49.425 -65.448 1.00 56.69 157 VAL A C 1
ATOM 1308 O O . VAL A 1 157 ? -14.448 49.971 -64.556 1.00 56.69 157 VAL A O 1
ATOM 1311 N N . LYS A 1 158 ? -14.582 48.406 -66.167 1.00 59.03 158 LYS A N 1
ATOM 1312 C CA . LYS A 1 158 ? -13.184 47.932 -66.069 1.00 59.03 158 LYS A CA 1
ATOM 1313 C C . LYS A 1 158 ? -12.205 49.057 -66.427 1.00 59.03 158 LYS A C 1
ATOM 1315 O O . LYS A 1 158 ? -12.311 49.658 -67.497 1.00 59.03 158 LYS A O 1
ATOM 1320 N N . VAL A 1 159 ? -11.210 49.297 -65.575 1.00 63.16 159 VAL A N 1
ATOM 1321 C CA . VAL A 1 159 ? -10.106 50.231 -65.849 1.00 63.16 159 VAL A CA 1
ATOM 1322 C C . VAL A 1 159 ? -9.374 49.811 -67.126 1.00 63.16 159 VAL A C 1
ATOM 1324 O O . VAL A 1 159 ? -8.798 48.728 -67.180 1.00 63.16 159 VAL A O 1
ATOM 1327 N N . LYS A 1 160 ? -9.377 50.664 -68.158 1.00 60.38 160 LYS A N 1
ATOM 1328 C CA . LYS A 1 160 ? -8.560 50.466 -69.364 1.00 60.38 160 LYS A CA 1
ATOM 1329 C C . LYS A 1 160 ? -7.151 50.999 -69.112 1.00 60.38 160 LYS A C 1
ATOM 1331 O O . LYS A 1 160 ? -6.919 52.200 -69.206 1.00 60.38 160 LYS A O 1
ATOM 1336 N N . VAL A 1 161 ? -6.236 50.100 -68.770 1.00 66.94 161 VAL A N 1
ATOM 1337 C CA . VAL A 1 161 ? -4.789 50.357 -68.775 1.00 66.94 161 VAL A CA 1
ATOM 1338 C C . VAL A 1 161 ? -4.330 50.408 -70.240 1.00 66.94 161 VAL A C 1
ATOM 1340 O O . VAL A 1 161 ? -4.825 49.623 -71.050 1.00 66.94 161 VAL A O 1
ATOM 1343 N N . SER A 1 162 ? -3.451 51.342 -70.619 1.00 76.25 162 SER A N 1
ATOM 1344 C CA . SER A 1 162 ? -2.913 51.366 -71.991 1.00 76.25 162 SER A CA 1
ATOM 1345 C C . SER A 1 162 ? -1.972 50.178 -72.228 1.00 76.25 162 SER A C 1
ATOM 1347 O O . SER A 1 162 ? -1.360 49.687 -71.280 1.00 76.25 162 SER A O 1
ATOM 1349 N N . GLU A 1 163 ? -1.808 49.724 -73.476 1.00 76.38 163 GLU A N 1
ATOM 1350 C CA . GLU A 1 163 ? -0.866 48.631 -73.796 1.00 76.38 163 GLU A CA 1
ATOM 1351 C C . GLU A 1 163 ? 0.550 48.931 -73.276 1.00 76.38 163 GLU A C 1
ATOM 1353 O O . GLU A 1 163 ? 1.153 48.095 -72.614 1.00 76.38 163 GLU A O 1
ATOM 1358 N N . ALA A 1 164 ? 1.026 50.174 -73.429 1.00 79.31 164 ALA A N 1
ATOM 1359 C CA . ALA A 1 164 ? 2.331 50.597 -72.913 1.00 79.31 164 ALA A CA 1
ATOM 1360 C C . ALA A 1 164 ? 2.456 50.491 -71.377 1.00 79.31 164 ALA A C 1
ATOM 1362 O O . ALA A 1 164 ? 3.522 50.160 -70.859 1.00 79.31 164 ALA A O 1
ATOM 1363 N N . GLN A 1 165 ? 1.378 50.764 -70.636 1.00 81.94 165 GLN A N 1
ATOM 1364 C CA . GLN A 1 165 ? 1.353 50.614 -69.178 1.00 81.94 165 GLN A CA 1
ATOM 1365 C C . GLN A 1 165 ? 1.316 49.136 -68.765 1.00 81.94 165 GLN A C 1
ATOM 1367 O O . GLN A 1 165 ? 1.961 48.756 -67.787 1.00 81.94 165 GLN A O 1
ATOM 1372 N N . PHE A 1 166 ? 0.576 48.305 -69.502 1.00 81.00 166 PHE A N 1
ATOM 1373 C CA . PHE A 1 166 ? 0.469 46.870 -69.248 1.00 81.00 166 PHE A CA 1
ATOM 1374 C C . PHE A 1 166 ? 1.791 46.136 -69.523 1.00 81.00 166 PHE A C 1
ATOM 1376 O O . PHE A 1 166 ? 2.238 45.346 -68.687 1.00 81.00 166 PHE A O 1
ATOM 1383 N N . ASP A 1 167 ? 2.459 46.450 -70.633 1.00 83.31 167 ASP A N 1
ATOM 1384 C CA . ASP A 1 167 ? 3.754 45.866 -71.003 1.00 83.31 167 ASP A CA 1
ATOM 1385 C C . ASP A 1 167 ? 4.854 46.252 -70.012 1.00 83.31 167 ASP A C 1
ATOM 1387 O O . ASP A 1 167 ? 5.635 45.402 -69.566 1.00 83.31 167 ASP A O 1
ATOM 1391 N N . TRP A 1 168 ? 4.883 47.522 -69.592 1.00 88.50 168 TRP A N 1
ATOM 1392 C CA . TRP A 1 168 ? 5.816 47.978 -68.563 1.00 88.50 168 TRP A CA 1
ATOM 1393 C C . TRP A 1 168 ? 5.583 47.258 -67.231 1.00 88.50 168 TRP A C 1
ATOM 1395 O O . TRP A 1 168 ? 6.530 46.752 -66.626 1.00 88.50 168 TRP A O 1
ATOM 1405 N N . LEU A 1 169 ? 4.325 47.161 -66.784 1.00 84.00 169 LEU A N 1
ATOM 1406 C CA . LEU A 1 169 ? 3.975 46.495 -65.528 1.00 84.00 169 LEU A CA 1
ATOM 1407 C C . LEU A 1 169 ? 4.345 45.006 -65.561 1.00 84.00 169 LEU A C 1
ATOM 1409 O O . LEU A 1 169 ? 4.888 44.485 -64.587 1.00 84.00 169 LEU A O 1
ATOM 1413 N N . THR A 1 170 ? 4.090 44.332 -66.682 1.00 84.25 170 THR A N 1
ATOM 1414 C CA . THR A 1 170 ? 4.428 42.916 -66.871 1.00 84.25 170 THR A CA 1
ATOM 1415 C C . THR A 1 170 ? 5.939 42.699 -66.808 1.00 84.25 170 THR A C 1
ATOM 1417 O O . THR A 1 170 ? 6.403 41.819 -66.080 1.00 84.25 170 THR A O 1
ATOM 1420 N N . THR A 1 171 ? 6.714 43.552 -67.482 1.00 87.25 171 THR A N 1
ATOM 1421 C CA . THR A 1 171 ? 8.186 43.511 -67.451 1.00 87.25 171 THR A CA 1
ATOM 1422 C C . THR A 1 171 ? 8.715 43.736 -66.033 1.00 87.25 171 THR A C 1
ATOM 1424 O O . THR A 1 171 ? 9.488 42.925 -65.524 1.00 87.25 171 THR A O 1
ATOM 1427 N N . PHE A 1 172 ? 8.213 44.762 -65.338 1.00 87.31 172 PHE A N 1
ATOM 1428 C CA . PHE A 1 172 ? 8.582 45.069 -63.954 1.00 87.31 172 PHE A CA 1
ATOM 1429 C C . PHE A 1 172 ? 8.313 43.895 -62.999 1.00 87.31 172 PHE A C 1
ATOM 1431 O O . PHE A 1 172 ? 9.138 43.577 -62.139 1.00 87.31 172 PHE A O 1
ATOM 1438 N N . VAL A 1 173 ? 7.167 43.221 -63.149 1.00 87.38 173 VAL A N 1
ATOM 1439 C CA . VAL A 1 173 ? 6.818 42.060 -62.320 1.00 87.38 173 VAL A CA 1
ATOM 1440 C C . VAL A 1 173 ? 7.758 40.885 -62.574 1.00 87.38 173 VAL A C 1
ATOM 1442 O O . VAL A 1 173 ? 8.188 40.249 -61.610 1.00 87.38 173 VAL A O 1
ATOM 1445 N N . ILE A 1 174 ? 8.084 40.592 -63.835 1.00 87.69 174 ILE A N 1
ATOM 1446 C CA . ILE A 1 174 ? 8.976 39.484 -64.206 1.00 87.69 174 ILE A CA 1
ATOM 1447 C C . ILE A 1 174 ? 10.393 39.734 -63.678 1.00 87.69 174 ILE A C 1
ATOM 1449 O O . ILE A 1 174 ? 10.948 38.874 -62.990 1.00 87.69 174 ILE A O 1
ATOM 1453 N N . GLU A 1 175 ? 10.955 40.917 -63.931 1.00 88.69 175 GLU A N 1
ATOM 1454 C CA . GLU A 1 175 ? 12.304 41.276 -63.483 1.00 88.69 175 GLU A CA 1
ATOM 1455 C C . GLU A 1 175 ? 12.404 41.307 -61.955 1.00 88.69 175 GLU A C 1
ATOM 1457 O O . GLU A 1 175 ? 13.306 40.698 -61.374 1.00 88.69 175 GLU A O 1
ATOM 1462 N N . GLY A 1 176 ? 11.437 41.932 -61.275 1.00 85.88 176 GLY A N 1
ATOM 1463 C CA . GLY A 1 176 ? 11.410 41.981 -59.813 1.00 85.88 176 GLY A CA 1
ATOM 1464 C C . GLY A 1 176 ? 11.348 40.586 -59.185 1.00 85.88 176 GLY A C 1
ATOM 1465 O O . GLY A 1 176 ? 12.044 40.298 -58.209 1.00 85.88 176 GLY A O 1
ATOM 1466 N N . ARG A 1 177 ? 10.548 39.684 -59.763 1.00 88.75 177 ARG A N 1
ATOM 1467 C CA . ARG A 1 177 ? 10.439 38.286 -59.320 1.00 88.75 177 ARG A CA 1
ATOM 1468 C C . ARG A 1 177 ? 11.739 37.510 -59.532 1.00 88.75 177 ARG A C 1
ATOM 1470 O O . ARG A 1 177 ? 12.150 36.766 -58.639 1.00 88.75 177 ARG A O 1
ATOM 1477 N N . ALA A 1 178 ? 12.415 37.717 -60.662 1.00 87.31 178 ALA A N 1
ATOM 1478 C CA . ALA A 1 178 ? 13.716 37.112 -60.938 1.00 87.31 178 ALA A CA 1
ATOM 1479 C C . ALA A 1 178 ? 14.783 37.547 -59.916 1.00 87.31 178 ALA A C 1
ATOM 1481 O O . ALA A 1 178 ? 15.548 36.708 -59.437 1.00 87.31 178 ALA A O 1
ATOM 1482 N N . VAL A 1 179 ? 14.786 38.821 -59.501 1.00 86.19 179 VAL A N 1
ATOM 1483 C CA . VAL A 1 179 ? 15.688 39.324 -58.448 1.00 86.19 179 VAL A CA 1
ATOM 1484 C C . VAL A 1 179 ? 15.447 38.608 -57.116 1.00 86.19 179 VAL A C 1
ATOM 1486 O O . VAL A 1 179 ? 16.406 38.167 -56.480 1.00 86.19 179 VAL A O 1
ATOM 1489 N N . VAL A 1 180 ? 14.188 38.427 -56.698 1.00 83.31 180 VAL A N 1
ATOM 1490 C CA . VAL A 1 180 ? 13.862 37.712 -55.448 1.00 83.31 180 VAL A CA 1
ATOM 1491 C C . VAL A 1 180 ? 14.361 36.265 -55.489 1.00 83.31 180 VAL A C 1
ATOM 1493 O O . VAL A 1 180 ? 15.009 35.817 -54.540 1.00 83.31 180 VAL A O 1
ATOM 1496 N N . PHE A 1 181 ? 14.136 35.543 -56.592 1.00 84.75 181 PHE A N 1
ATOM 1497 C CA . PHE A 1 181 ? 14.671 34.186 -56.747 1.00 84.75 181 PHE A CA 1
ATOM 1498 C C . PHE A 1 181 ? 16.201 34.149 -56.759 1.00 84.75 181 PHE A C 1
ATOM 1500 O O . PHE A 1 181 ? 16.785 33.264 -56.132 1.00 84.75 181 PHE A O 1
ATOM 1507 N N . GLY A 1 182 ? 16.856 35.125 -57.392 1.00 86.25 182 GLY A N 1
ATOM 1508 C CA . GLY A 1 182 ? 18.313 35.259 -57.369 1.00 86.25 182 GLY A CA 1
ATOM 1509 C C . GLY A 1 182 ? 18.871 35.434 -55.953 1.00 86.25 182 GLY A C 1
ATOM 1510 O O . GLY A 1 182 ? 19.848 34.781 -55.585 1.00 86.25 182 GLY A O 1
ATOM 1511 N N . LEU A 1 183 ? 18.219 36.248 -55.115 1.00 82.44 183 LEU A N 1
ATOM 1512 C CA . LEU A 1 183 ? 18.612 36.452 -53.713 1.00 82.44 183 LEU A CA 1
ATOM 1513 C C . LEU A 1 183 ? 18.429 35.187 -52.857 1.00 82.44 183 LEU A C 1
ATOM 1515 O O . LEU A 1 183 ? 19.286 34.878 -52.020 1.00 82.44 183 LEU A O 1
ATOM 1519 N N . ILE A 1 184 ? 17.348 34.432 -53.081 1.00 81.62 184 ILE A N 1
ATOM 1520 C CA . ILE A 1 184 ? 17.110 33.136 -52.423 1.00 81.62 184 ILE A CA 1
ATOM 1521 C C . ILE A 1 184 ? 18.186 32.128 -52.840 1.00 81.62 184 ILE A C 1
ATOM 1523 O O . ILE A 1 184 ? 18.828 31.525 -51.978 1.00 81.62 184 ILE A O 1
ATOM 1527 N N . ALA A 1 185 ? 18.434 31.984 -54.145 1.00 83.75 185 ALA A N 1
ATOM 1528 C CA . ALA A 1 185 ? 19.437 31.069 -54.681 1.00 83.75 185 ALA A CA 1
ATOM 1529 C C . ALA A 1 185 ? 20.845 31.400 -54.163 1.00 83.75 185 ALA A C 1
ATOM 1531 O O . ALA A 1 185 ? 21.554 30.509 -53.700 1.00 83.75 185 ALA A O 1
ATOM 1532 N N . CYS A 1 186 ? 21.226 32.680 -54.141 1.00 83.94 186 CYS A N 1
ATOM 1533 C CA . CYS A 1 186 ? 22.503 33.131 -53.585 1.00 83.94 186 CYS A CA 1
ATOM 1534 C C . CYS A 1 186 ? 22.635 32.773 -52.094 1.00 83.94 186 CYS A C 1
ATOM 1536 O O . CYS A 1 186 ? 23.662 32.247 -51.664 1.00 83.94 186 CYS A O 1
ATOM 1538 N N . SER A 1 187 ? 21.573 32.963 -51.306 1.00 77.50 187 SER A N 1
ATOM 1539 C CA . SER A 1 187 ? 21.564 32.603 -49.881 1.00 77.50 187 SER A CA 1
ATOM 1540 C C . SER A 1 187 ? 21.737 31.098 -49.659 1.00 77.50 187 SER A C 1
ATOM 1542 O O . SER A 1 187 ? 22.511 30.687 -48.792 1.00 77.50 187 SER A O 1
ATOM 1544 N N . LEU A 1 188 ? 21.066 30.271 -50.465 1.00 78.94 188 LEU A N 1
ATOM 1545 C CA . LEU A 1 188 ? 21.200 28.813 -50.420 1.00 78.94 188 LEU A CA 1
ATOM 1546 C C . LEU A 1 188 ? 22.595 28.352 -50.866 1.00 78.94 188 LEU A C 1
ATOM 1548 O O . LEU A 1 188 ? 23.173 27.474 -50.227 1.00 78.94 188 LEU A O 1
ATOM 1552 N N . LEU A 1 189 ? 23.178 28.982 -51.890 1.00 82.50 189 LEU A N 1
ATOM 1553 C CA . LEU A 1 189 ? 24.542 28.702 -52.348 1.00 82.50 189 LEU A CA 1
ATOM 1554 C C . LEU A 1 189 ? 25.592 29.061 -51.292 1.00 82.50 189 LEU A C 1
ATOM 1556 O O . LEU A 1 189 ? 26.527 28.292 -51.089 1.00 82.50 189 LEU A O 1
ATOM 1560 N N . VAL A 1 190 ? 25.430 30.168 -50.559 1.00 81.50 190 VAL A N 1
ATOM 1561 C CA . VAL A 1 190 ? 26.325 30.526 -49.442 1.00 81.50 190 VAL A CA 1
ATOM 1562 C C . VAL A 1 190 ? 26.253 29.490 -48.315 1.00 81.50 190 VAL A C 1
ATOM 1564 O O . VAL A 1 190 ? 27.286 29.132 -47.740 1.00 81.50 190 VAL A O 1
ATOM 1567 N N . ILE A 1 191 ? 25.057 28.980 -48.005 1.00 76.25 191 ILE A N 1
ATOM 1568 C CA . ILE A 1 191 ? 24.863 27.917 -47.006 1.00 76.25 191 ILE A CA 1
ATOM 1569 C C . ILE A 1 191 ? 25.510 26.609 -47.485 1.00 76.25 191 ILE A C 1
ATOM 1571 O O . ILE A 1 191 ? 26.259 25.988 -46.728 1.00 76.25 191 ILE A O 1
ATOM 1575 N N . LEU A 1 192 ? 25.289 26.224 -48.746 1.00 77.12 192 LEU A N 1
ATOM 1576 C CA . LEU A 1 192 ? 25.853 25.015 -49.352 1.00 77.12 192 LEU A CA 1
ATOM 1577 C C . LEU A 1 192 ? 27.385 25.073 -49.433 1.00 77.12 192 LEU A C 1
ATOM 1579 O O . LEU A 1 192 ? 28.060 24.137 -49.015 1.00 77.12 192 LEU A O 1
ATOM 1583 N N . PHE A 1 193 ? 27.952 26.189 -49.892 1.00 78.44 193 PHE A N 1
ATOM 1584 C CA . PHE A 1 193 ? 29.399 26.391 -49.980 1.00 78.44 193 PHE A CA 1
ATOM 1585 C C . PHE A 1 193 ? 30.072 26.286 -48.604 1.00 78.44 193 PHE A C 1
ATOM 1587 O O . PHE A 1 193 ? 31.112 25.646 -48.454 1.00 78.44 193 PHE A O 1
ATOM 1594 N N . ARG A 1 194 ? 29.443 26.829 -47.555 1.00 70.94 194 ARG A N 1
ATOM 1595 C CA . ARG A 1 194 ? 29.920 26.683 -46.170 1.00 70.94 194 ARG A CA 1
ATOM 1596 C C . ARG A 1 194 ? 29.789 25.263 -45.634 1.00 70.94 194 ARG A C 1
ATOM 1598 O O . ARG A 1 194 ? 30.673 24.818 -44.904 1.00 70.94 194 ARG A O 1
ATOM 1605 N N . TYR A 1 195 ? 28.709 24.564 -45.976 1.00 68.94 195 TYR A N 1
ATOM 1606 C CA . TYR A 1 195 ? 28.535 23.157 -45.627 1.00 68.94 195 TYR A CA 1
ATOM 1607 C C . TYR A 1 195 ? 29.654 22.301 -46.234 1.00 68.94 195 TYR A C 1
ATOM 1609 O O . TYR A 1 195 ? 30.279 21.521 -45.515 1.00 68.94 195 TYR A O 1
ATOM 1617 N N . LEU A 1 196 ? 29.972 22.531 -47.513 1.00 72.19 196 LEU A N 1
ATOM 1618 C CA . LEU A 1 196 ? 31.046 21.850 -48.236 1.00 72.19 196 LEU A CA 1
ATOM 1619 C C . LEU A 1 196 ? 32.434 22.148 -47.645 1.00 72.19 196 LEU A C 1
ATOM 1621 O O . LEU A 1 196 ? 33.185 21.215 -47.374 1.00 72.19 196 LEU A O 1
ATOM 1625 N N . ILE A 1 197 ? 32.753 23.413 -47.335 1.00 68.75 197 ILE A N 1
ATOM 1626 C CA . ILE A 1 197 ? 34.002 23.779 -46.629 1.00 68.75 197 ILE A CA 1
ATOM 1627 C C . ILE A 1 197 ? 34.081 23.108 -45.247 1.00 68.75 197 ILE A C 1
ATOM 1629 O O . ILE A 1 197 ? 35.151 22.717 -44.789 1.00 68.75 197 ILE A O 1
ATOM 1633 N N . GLY A 1 198 ? 32.946 22.936 -44.570 1.00 59.22 198 GLY A N 1
ATOM 1634 C CA . GLY A 1 198 ? 32.877 22.305 -43.256 1.00 59.22 198 GLY A CA 1
ATOM 1635 C C . GLY A 1 198 ? 33.121 20.792 -43.247 1.00 59.22 198 GLY A C 1
ATOM 1636 O O . GLY A 1 198 ? 33.215 20.225 -42.155 1.00 59.22 198 GLY A O 1
ATOM 1637 N N . LEU A 1 199 ? 33.190 20.114 -44.399 1.00 64.31 199 LEU A N 1
ATOM 1638 C CA . LEU A 1 199 ? 33.467 18.673 -44.476 1.00 64.31 199 LEU A CA 1
ATOM 1639 C C . LEU A 1 199 ? 34.943 18.332 -44.196 1.00 64.31 199 LEU A C 1
ATOM 1641 O O . LEU A 1 199 ? 35.209 17.222 -43.748 1.00 64.31 199 LEU A O 1
ATOM 1645 N N . SER A 1 200 ? 35.879 19.277 -44.357 1.00 60.50 200 SER A N 1
ATOM 1646 C CA . SER A 1 200 ? 37.325 19.061 -44.148 1.00 60.50 200 SER A CA 1
ATOM 1647 C C . SER A 1 200 ? 37.863 19.494 -42.769 1.00 60.50 200 SER A C 1
ATOM 1649 O O . SER A 1 200 ? 39.059 19.379 -42.507 1.00 60.50 200 SER A O 1
ATOM 1651 N N . ALA A 1 201 ? 37.010 19.992 -41.865 1.00 63.25 201 ALA A N 1
ATOM 1652 C CA . ALA A 1 201 ? 37.432 20.531 -40.566 1.00 63.25 201 ALA A CA 1
ATOM 1653 C C . ALA A 1 201 ? 37.700 19.442 -39.500 1.00 63.25 201 ALA A C 1
ATOM 1655 O O . ALA A 1 201 ? 36.933 18.484 -39.371 1.00 63.25 201 ALA A O 1
ATOM 1656 N N . ARG A 1 202 ? 38.754 19.630 -38.683 1.00 67.06 202 ARG A N 1
ATOM 1657 C CA . ARG A 1 202 ? 39.084 18.779 -37.516 1.00 67.06 202 ARG A CA 1
ATOM 1658 C C . ARG A 1 202 ? 37.905 18.710 -36.533 1.00 67.06 202 ARG A C 1
ATOM 1660 O O . ARG A 1 202 ? 37.236 19.716 -36.313 1.00 67.06 202 ARG A O 1
ATOM 1667 N N . ARG A 1 203 ? 37.653 17.535 -35.942 1.00 76.88 203 ARG A N 1
ATOM 1668 C CA . ARG A 1 203 ? 36.588 17.313 -34.944 1.00 76.88 203 ARG A CA 1
ATOM 1669 C C . ARG A 1 203 ? 37.170 17.338 -33.528 1.00 76.88 203 ARG A C 1
ATOM 1671 O O . ARG A 1 203 ? 38.244 16.790 -33.314 1.00 76.88 203 ARG A O 1
ATOM 1678 N N . LEU A 1 204 ? 36.452 17.959 -32.599 1.00 83.25 204 LEU A N 1
ATOM 1679 C CA . LEU A 1 204 ? 36.752 18.001 -31.166 1.00 83.25 204 LEU A CA 1
ATOM 1680 C C . LEU A 1 204 ? 35.754 17.134 -30.391 1.00 83.25 204 LEU A C 1
ATOM 1682 O O . LEU A 1 204 ? 34.670 16.835 -30.900 1.00 83.25 204 LEU A O 1
ATOM 1686 N N . THR A 1 205 ? 36.111 16.737 -29.176 1.00 86.62 205 THR A N 1
ATOM 1687 C CA . THR A 1 205 ? 35.278 15.911 -28.293 1.00 86.62 205 THR A CA 1
ATOM 1688 C C . THR A 1 205 ? 34.856 16.717 -27.072 1.00 86.62 205 THR A C 1
ATOM 1690 O O . THR A 1 205 ? 35.693 17.346 -26.431 1.00 86.62 205 THR A O 1
ATOM 1693 N N . ILE A 1 206 ? 33.561 16.707 -26.766 1.00 89.75 206 ILE A N 1
ATOM 1694 C CA . ILE A 1 206 ? 33.006 17.284 -25.542 1.00 89.75 206 ILE A CA 1
ATOM 1695 C C . ILE A 1 206 ? 32.585 16.143 -24.622 1.00 89.75 206 ILE A C 1
ATOM 1697 O O . ILE A 1 206 ? 31.787 15.299 -25.035 1.00 89.75 206 ILE A O 1
ATOM 1701 N N . THR A 1 207 ? 33.099 16.132 -23.398 1.00 87.94 207 THR A N 1
ATOM 1702 C CA . THR A 1 207 ? 32.852 15.075 -22.409 1.00 87.94 207 THR A CA 1
ATOM 1703 C C . THR A 1 207 ? 31.866 15.566 -21.351 1.00 87.94 207 THR A C 1
ATOM 1705 O O . THR A 1 207 ? 32.078 16.621 -20.753 1.00 87.94 207 THR A O 1
ATOM 1708 N N . TYR A 1 208 ? 30.806 14.793 -21.111 1.00 86.19 208 TYR A N 1
ATOM 1709 C CA . TYR A 1 208 ? 29.817 15.007 -20.050 1.00 86.19 208 TYR A CA 1
ATOM 1710 C C . TYR A 1 208 ? 29.938 13.918 -18.963 1.00 86.19 208 TYR A C 1
ATOM 1712 O O . TYR A 1 208 ? 30.536 12.867 -19.214 1.00 86.19 208 TYR A O 1
ATOM 1720 N N . PRO A 1 209 ? 29.368 14.123 -17.759 1.00 77.31 209 PRO A N 1
ATOM 1721 C CA . PRO A 1 209 ? 29.346 13.102 -16.708 1.00 77.31 209 PRO A CA 1
ATOM 1722 C C . PRO A 1 209 ? 28.655 11.806 -17.175 1.00 77.31 209 PRO A C 1
ATOM 1724 O O . PRO A 1 209 ? 27.644 11.872 -17.869 1.00 77.31 209 PRO A O 1
ATOM 1727 N N . GLY A 1 210 ? 29.173 10.633 -16.784 1.00 61.06 210 GLY A N 1
ATOM 1728 C CA . GLY A 1 210 ? 28.561 9.330 -17.108 1.00 61.06 210 GLY A CA 1
ATOM 1729 C C . GLY A 1 210 ? 28.939 8.737 -18.475 1.00 61.06 210 GLY A C 1
ATOM 1730 O O . GLY A 1 210 ? 28.108 8.103 -19.115 1.00 61.06 210 GLY A O 1
ATOM 1731 N N . SER A 1 211 ? 30.180 8.944 -18.934 1.00 54.59 211 SER A N 1
ATOM 1732 C CA . SER A 1 211 ? 30.743 8.354 -20.172 1.00 54.59 211 SER A CA 1
ATOM 1733 C C . SER A 1 211 ? 30.183 8.893 -21.498 1.00 54.59 211 SER A C 1
ATOM 1735 O O . SER A 1 211 ? 30.558 8.402 -22.564 1.00 54.59 211 SER A O 1
ATOM 1737 N N . LEU A 1 212 ? 29.328 9.919 -21.474 1.00 69.19 212 LEU A N 1
ATOM 1738 C CA . LEU A 1 212 ? 28.777 10.528 -22.683 1.00 69.19 212 LEU A CA 1
ATOM 1739 C C . LEU A 1 212 ? 29.791 11.505 -23.304 1.00 69.19 212 LEU A C 1
ATOM 1741 O O . LEU A 1 212 ? 29.996 12.611 -22.804 1.00 69.19 212 LEU A O 1
ATOM 1745 N N . ALA A 1 213 ? 30.409 11.112 -24.419 1.00 80.62 213 ALA A N 1
ATOM 1746 C CA . ALA A 1 213 ? 31.318 11.956 -25.193 1.00 80.62 213 ALA A CA 1
ATOM 1747 C C . ALA A 1 213 ? 30.726 12.260 -26.575 1.00 80.62 213 ALA A C 1
ATOM 1749 O O . ALA A 1 213 ? 30.482 11.354 -27.372 1.00 80.62 213 ALA A O 1
ATOM 1750 N N . VAL A 1 214 ? 30.520 13.540 -26.890 1.00 82.69 214 VAL A N 1
ATOM 1751 C CA . VAL A 1 214 ? 29.966 13.963 -28.184 1.00 82.69 214 VAL A CA 1
ATOM 1752 C C . VAL A 1 214 ? 31.046 14.575 -29.063 1.00 82.69 214 VAL A C 1
ATOM 1754 O O . VAL A 1 214 ? 31.849 15.401 -28.627 1.00 82.69 214 VAL A O 1
ATOM 1757 N N . ARG A 1 215 ? 31.067 14.185 -30.339 1.00 80.56 215 ARG A N 1
ATOM 1758 C CA . ARG A 1 215 ? 32.003 14.744 -31.321 1.00 80.56 215 ARG A CA 1
ATOM 1759 C C . ARG A 1 215 ? 31.380 15.950 -32.006 1.00 80.56 215 ARG A C 1
ATOM 1761 O O . ARG A 1 215 ? 30.293 15.870 -32.571 1.00 80.56 215 ARG A O 1
ATOM 1768 N N . ALA A 1 216 ? 32.104 17.059 -32.027 1.00 74.56 216 ALA A N 1
ATOM 1769 C CA . ALA A 1 216 ? 31.632 18.321 -32.570 1.00 74.56 216 ALA A CA 1
ATOM 1770 C C . ALA A 1 216 ? 32.677 18.998 -33.460 1.00 74.56 216 ALA A C 1
ATOM 1772 O O . ALA A 1 216 ? 33.853 18.643 -33.464 1.00 74.56 216 ALA A O 1
ATOM 1773 N N . LYS A 1 217 ? 32.239 19.972 -34.260 1.00 72.38 217 LYS A N 1
ATOM 1774 C CA . LYS A 1 217 ? 33.140 20.810 -35.061 1.00 72.38 217 LYS A CA 1
ATOM 1775 C C . LYS A 1 217 ? 33.470 22.092 -34.279 1.00 72.38 217 LYS A C 1
ATOM 1777 O O . LYS A 1 217 ? 32.546 22.668 -33.699 1.00 72.38 217 LYS A O 1
ATOM 1782 N N . PRO A 1 218 ? 34.725 22.576 -34.305 1.00 71.50 218 PRO A N 1
ATOM 1783 C CA . PRO A 1 218 ? 35.092 23.858 -33.717 1.00 71.50 218 PRO A CA 1
ATOM 1784 C C . PRO A 1 218 ? 34.218 25.011 -34.233 1.00 71.50 218 PRO A C 1
ATOM 1786 O O . PRO A 1 218 ? 33.911 25.106 -35.427 1.00 71.50 218 PRO A O 1
ATOM 1789 N N . GLY A 1 219 ? 33.842 25.916 -33.328 1.00 71.56 219 GLY A N 1
ATOM 1790 C CA . GLY A 1 219 ? 33.192 27.190 -33.655 1.00 71.56 219 GLY A CA 1
ATOM 1791 C C . GLY A 1 219 ? 31.669 27.258 -33.492 1.00 71.56 219 GLY A C 1
ATOM 1792 O O . GLY A 1 219 ? 31.124 28.353 -33.633 1.00 71.56 219 GLY A O 1
ATOM 1793 N N . ALA A 1 220 ? 30.985 26.152 -33.185 1.00 77.44 220 ALA A N 1
ATOM 1794 C CA . ALA A 1 220 ? 29.635 26.195 -32.610 1.00 77.44 220 ALA A CA 1
ATOM 1795 C C . ALA A 1 220 ? 29.721 26.468 -31.100 1.00 77.44 220 ALA A C 1
ATOM 1797 O O . ALA A 1 220 ? 30.734 26.168 -30.469 1.00 77.44 220 ALA A O 1
ATOM 1798 N N . THR A 1 221 ? 28.677 27.052 -30.519 1.00 86.94 221 THR A N 1
ATOM 1799 C CA . THR A 1 221 ? 28.586 27.193 -29.060 1.00 86.94 221 THR A CA 1
ATOM 1800 C C . THR A 1 221 ? 28.350 25.833 -28.408 1.00 86.94 221 THR A C 1
ATOM 1802 O O . THR A 1 221 ? 27.764 24.942 -29.025 1.00 86.94 221 THR A O 1
ATOM 1805 N N . LEU A 1 222 ? 28.756 25.657 -27.153 1.00 86.69 222 LEU A N 1
ATOM 1806 C CA . LEU A 1 222 ? 28.533 24.414 -26.415 1.00 86.69 222 LEU A CA 1
ATOM 1807 C C . LEU A 1 222 ? 27.039 24.049 -26.360 1.00 86.69 222 LEU A C 1
ATOM 1809 O O . LEU A 1 222 ? 26.687 22.884 -26.516 1.00 86.69 222 LEU A O 1
ATOM 1813 N N . LEU A 1 223 ? 26.148 25.037 -26.236 1.00 84.19 223 LEU A N 1
ATOM 1814 C CA . LEU A 1 223 ? 24.696 24.834 -26.288 1.00 84.19 223 LEU A CA 1
ATOM 1815 C C . LEU A 1 223 ? 24.225 24.297 -27.650 1.00 84.19 223 LEU A C 1
ATOM 1817 O O . LEU A 1 223 ? 23.363 23.423 -27.703 1.00 84.19 223 LEU A O 1
ATOM 1821 N N . GLU A 1 224 ? 24.770 24.804 -28.756 1.00 80.19 224 GLU A N 1
ATOM 1822 C CA . GLU A 1 224 ? 24.461 24.290 -30.098 1.00 80.19 224 GLU A CA 1
ATOM 1823 C C . GLU A 1 224 ? 25.009 22.876 -30.290 1.00 80.19 224 GLU A C 1
ATOM 1825 O O . GLU A 1 224 ? 24.311 22.020 -30.826 1.00 80.19 224 GLU A O 1
ATOM 1830 N N . ILE A 1 225 ? 26.230 22.617 -29.818 1.00 83.62 225 ILE A N 1
ATOM 1831 C CA . ILE A 1 225 ? 26.856 21.292 -29.857 1.00 83.62 225 ILE A CA 1
ATOM 1832 C C . ILE A 1 225 ? 26.014 20.277 -29.081 1.00 83.62 225 ILE A C 1
ATOM 1834 O O . ILE A 1 225 ? 25.758 19.187 -29.588 1.00 83.62 225 ILE A O 1
ATOM 1838 N N . SER A 1 226 ? 25.540 20.658 -27.895 1.00 82.12 226 SER A N 1
ATOM 1839 C CA . SER A 1 226 ? 24.681 19.827 -27.047 1.00 82.12 226 SER A CA 1
ATOM 1840 C C . SER A 1 226 ? 23.362 19.509 -27.747 1.00 82.12 226 SER A C 1
ATOM 1842 O O . SER A 1 226 ? 23.011 18.347 -27.893 1.00 82.12 226 SER A O 1
ATOM 1844 N N . ARG A 1 227 ? 22.687 20.526 -28.304 1.00 76.56 227 ARG A N 1
ATOM 1845 C CA . ARG A 1 227 ? 21.421 20.361 -29.044 1.00 76.56 227 ARG A CA 1
ATOM 1846 C C . ARG A 1 227 ? 21.545 19.517 -30.309 1.00 76.56 227 ARG A C 1
ATOM 1848 O O . ARG A 1 227 ? 20.592 18.854 -30.688 1.00 76.56 227 ARG A O 1
ATOM 1855 N N . ILE A 1 228 ? 22.680 19.584 -31.004 1.00 72.19 228 ILE A N 1
ATOM 1856 C CA . ILE A 1 228 ? 22.913 18.786 -32.218 1.00 72.19 228 ILE A CA 1
ATOM 1857 C C . ILE A 1 228 ? 23.078 17.300 -31.883 1.00 72.19 228 ILE A C 1
ATOM 1859 O O . ILE A 1 228 ? 22.736 16.469 -32.720 1.00 72.19 228 ILE A O 1
ATOM 1863 N N . ASN A 1 229 ? 23.597 16.991 -30.694 1.00 76.12 229 ASN A N 1
ATOM 1864 C CA . ASN A 1 229 ? 23.865 15.634 -30.222 1.00 76.12 229 ASN A CA 1
ATOM 1865 C C . ASN A 1 229 ? 22.855 15.176 -29.154 1.00 76.12 229 ASN A C 1
ATOM 1867 O O . ASN A 1 229 ? 23.175 14.296 -28.363 1.00 76.12 229 ASN A O 1
ATOM 1871 N N . ASP A 1 230 ? 21.679 15.811 -29.104 1.00 71.81 230 ASP A N 1
ATOM 1872 C CA . ASP A 1 230 ? 20.571 15.473 -28.202 1.00 71.81 230 ASP A CA 1
ATOM 1873 C C . ASP A 1 230 ? 20.944 15.430 -26.703 1.00 71.81 230 ASP A C 1
ATOM 1875 O O . ASP A 1 230 ? 20.325 14.732 -25.905 1.00 71.81 230 ASP A O 1
ATOM 1879 N N . VAL A 1 231 ? 21.930 16.239 -26.294 1.00 78.69 231 VAL A N 1
ATOM 1880 C CA . VAL A 1 231 ? 22.304 16.429 -24.886 1.00 78.69 231 VAL A CA 1
ATOM 1881 C C . VAL A 1 231 ? 21.487 17.584 -24.294 1.00 78.69 231 VAL A C 1
ATOM 1883 O O . VAL A 1 231 ? 21.621 18.730 -24.752 1.00 78.69 231 VAL A O 1
ATOM 1886 N N . PRO A 1 232 ? 20.638 17.335 -23.280 1.00 72.94 232 PRO A N 1
ATOM 1887 C CA . PRO A 1 232 ? 19.754 18.355 -22.734 1.00 72.94 232 PRO A CA 1
ATOM 1888 C C . PRO A 1 232 ? 20.529 19.364 -21.871 1.00 72.94 232 PRO A C 1
ATOM 1890 O O . PRO A 1 232 ? 21.032 19.042 -20.799 1.00 72.94 232 PRO A O 1
ATOM 1893 N N . ILE A 1 233 ? 20.583 20.623 -22.322 1.00 76.81 233 ILE A N 1
ATOM 1894 C CA . ILE A 1 233 ? 21.043 21.773 -21.525 1.00 76.81 233 ILE A CA 1
ATOM 1895 C C . ILE A 1 233 ? 19.934 22.827 -21.486 1.00 76.81 233 ILE A C 1
ATOM 1897 O O . ILE A 1 233 ? 19.484 23.321 -22.526 1.00 76.81 233 ILE A O 1
ATOM 1901 N N . ALA A 1 234 ? 19.518 23.219 -20.281 1.00 72.50 234 ALA A N 1
ATOM 1902 C CA . ALA A 1 234 ? 18.482 24.227 -20.075 1.00 72.50 234 ALA A CA 1
ATOM 1903 C C . ALA A 1 234 ? 18.909 25.612 -20.617 1.00 72.50 234 ALA A C 1
ATOM 1905 O O . ALA A 1 234 ? 20.039 26.048 -20.415 1.00 72.50 234 ALA A O 1
ATOM 1906 N N . SER A 1 235 ? 18.030 26.346 -21.317 1.00 71.25 235 SER A N 1
ATOM 1907 C CA . SER A 1 235 ? 18.363 27.678 -21.870 1.00 71.25 235 SER A CA 1
ATOM 1908 C C . SER A 1 235 ? 17.136 28.560 -22.129 1.00 71.25 235 SER A C 1
ATOM 1910 O O . SER A 1 235 ? 16.575 28.553 -23.223 1.00 71.25 235 SER A O 1
ATOM 1912 N N . VAL A 1 236 ? 16.748 29.373 -21.143 1.00 65.75 236 VAL A N 1
ATOM 1913 C CA . VAL A 1 236 ? 15.540 30.221 -21.209 1.00 65.75 236 VAL A CA 1
ATOM 1914 C C . VAL A 1 236 ? 15.660 31.351 -22.242 1.00 65.75 236 VAL A C 1
ATOM 1916 O O . VAL A 1 236 ? 14.732 31.614 -23.001 1.00 65.75 236 VAL A O 1
ATOM 1919 N N . CYS A 1 237 ? 16.822 32.006 -22.349 1.00 64.06 237 CYS A N 1
ATOM 1920 C CA . CYS A 1 237 ? 17.012 33.126 -23.284 1.00 64.06 237 CYS A CA 1
ATOM 1921 C C . CYS A 1 237 ? 17.288 32.708 -24.743 1.00 64.06 237 CYS A C 1
ATOM 1923 O O . CYS A 1 237 ? 17.604 33.561 -25.579 1.00 64.06 237 CYS A O 1
ATOM 1925 N N . GLY A 1 238 ? 17.233 31.407 -25.055 1.00 63.09 238 GLY A N 1
ATOM 1926 C CA . GLY A 1 238 ? 17.527 30.887 -26.393 1.00 63.09 238 GLY A CA 1
ATOM 1927 C C . GLY A 1 238 ? 18.981 31.092 -26.838 1.00 63.09 238 GLY A C 1
ATOM 1928 O O . GLY A 1 238 ? 19.242 31.173 -28.034 1.00 63.09 238 GLY A O 1
ATOM 1929 N N . GLY A 1 239 ? 19.917 31.199 -25.891 1.00 71.19 239 GLY A N 1
ATOM 1930 C CA . GLY A 1 239 ? 21.354 31.270 -26.161 1.00 71.19 239 GLY A CA 1
ATOM 1931 C C . GLY A 1 239 ? 21.942 32.667 -26.402 1.00 71.19 239 GLY A C 1
ATOM 1932 O O . GLY A 1 239 ? 22.927 32.799 -27.119 1.00 71.19 239 GLY A O 1
ATOM 1933 N N . ARG A 1 240 ? 21.349 33.719 -25.823 1.00 75.38 240 ARG A N 1
ATOM 1934 C CA . ARG A 1 240 ? 21.759 35.127 -26.020 1.00 75.38 240 ARG A CA 1
ATOM 1935 C C . ARG A 1 240 ? 22.510 35.754 -24.834 1.00 75.38 240 ARG A C 1
ATOM 1937 O O . ARG A 1 240 ? 22.575 36.976 -24.772 1.00 75.38 240 ARG A O 1
ATOM 1944 N N . ALA A 1 241 ? 22.990 34.950 -23.880 1.00 77.00 241 ALA A N 1
ATOM 1945 C CA . ALA A 1 241 ? 23.599 35.416 -22.623 1.00 77.00 241 ALA A CA 1
ATOM 1946 C C . ALA A 1 241 ? 22.750 36.439 -21.844 1.00 77.00 241 ALA A C 1
ATOM 1948 O O . ALA A 1 241 ? 23.262 37.412 -21.307 1.00 77.00 241 ALA A O 1
ATOM 1949 N N . ARG A 1 242 ? 21.428 36.226 -21.795 1.00 74.94 242 ARG A N 1
ATOM 1950 C CA . ARG A 1 242 ? 20.491 37.053 -21.007 1.00 74.94 242 ARG A CA 1
ATOM 1951 C C . ARG A 1 242 ? 19.904 36.321 -19.797 1.00 74.94 242 ARG A C 1
ATOM 1953 O O . ARG A 1 242 ? 19.032 36.851 -19.130 1.00 74.94 242 ARG A O 1
ATOM 1960 N N . CYS A 1 243 ? 20.337 35.086 -19.543 1.00 73.00 243 CYS A N 1
ATOM 1961 C CA . CYS A 1 243 ? 19.924 34.284 -18.392 1.00 73.00 243 CYS A CA 1
ATOM 1962 C C . CYS A 1 243 ? 21.068 33.365 -17.942 1.00 73.00 243 CYS A C 1
ATOM 1964 O O . CYS A 1 243 ? 21.937 33.025 -18.747 1.00 73.00 243 CYS A O 1
ATOM 1966 N N . SER A 1 244 ? 21.012 32.880 -16.702 1.00 82.44 244 SER A N 1
ATOM 1967 C CA . SER A 1 244 ? 21.986 31.947 -16.114 1.00 82.44 244 SER A CA 1
ATOM 1968 C C . SER A 1 244 ? 21.603 30.464 -16.262 1.00 82.44 244 SER A C 1
ATOM 1970 O O . SER A 1 244 ? 22.256 29.590 -15.707 1.00 82.44 244 SER A O 1
ATOM 1972 N N . THR A 1 245 ? 20.545 30.121 -16.998 1.00 78.75 245 THR A N 1
ATOM 1973 C CA . THR A 1 245 ? 20.016 28.744 -17.000 1.00 78.75 245 THR A CA 1
ATOM 1974 C C . THR A 1 245 ? 20.942 27.721 -17.672 1.00 78.75 245 THR A C 1
ATOM 1976 O O . THR A 1 245 ? 20.991 26.577 -17.241 1.00 78.75 245 THR A O 1
ATOM 1979 N N . CYS A 1 246 ? 21.729 28.118 -18.679 1.00 83.62 246 CYS A N 1
ATOM 1980 C CA . CYS A 1 246 ? 22.633 27.212 -19.406 1.00 83.62 246 CYS A CA 1
ATOM 1981 C C . CYS A 1 246 ? 24.021 27.094 -18.757 1.00 83.62 246 CYS A C 1
ATOM 1983 O O . CYS A 1 246 ? 25.032 27.044 -19.461 1.00 83.62 246 CYS A O 1
ATOM 1985 N N . ARG A 1 247 ? 24.081 27.150 -17.424 1.00 91.06 247 ARG A N 1
ATOM 1986 C CA . ARG A 1 247 ? 25.329 27.074 -16.660 1.00 91.06 247 ARG A CA 1
ATOM 1987 C C . ARG A 1 247 ? 25.960 25.699 -16.786 1.00 91.06 247 ARG A C 1
ATOM 1989 O O . ARG A 1 247 ? 25.298 24.679 -16.591 1.00 91.06 247 ARG A O 1
ATOM 1996 N N . VAL A 1 248 ? 27.255 25.706 -17.046 1.00 89.50 248 VAL A N 1
ATOM 1997 C CA . VAL A 1 248 ? 28.097 24.518 -16.996 1.00 89.50 248 VAL A CA 1
ATOM 1998 C C . VAL A 1 248 ? 29.330 24.829 -16.163 1.00 89.50 248 VAL A C 1
ATOM 2000 O O . VAL A 1 248 ? 29.842 25.949 -16.208 1.00 89.50 248 VAL A O 1
ATOM 2003 N N . LYS A 1 249 ? 29.805 23.840 -15.415 1.00 90.62 249 LYS A N 1
ATOM 2004 C CA . LYS A 1 249 ? 31.139 23.858 -14.828 1.00 90.62 249 LYS A CA 1
ATOM 2005 C C . LYS A 1 249 ? 32.088 23.191 -15.806 1.00 90.62 249 LYS A C 1
ATOM 2007 O O . LYS A 1 249 ? 31.854 22.049 -16.198 1.00 90.62 249 LYS A O 1
ATOM 2012 N N . VAL A 1 250 ? 33.105 23.915 -16.239 1.00 89.06 250 VAL A N 1
ATOM 2013 C CA . VAL A 1 250 ? 34.186 23.362 -17.050 1.00 89.06 250 VAL A CA 1
ATOM 2014 C C . VAL A 1 250 ? 35.170 22.712 -16.083 1.00 89.06 250 VAL A C 1
ATOM 2016 O O . VAL A 1 250 ? 35.562 23.333 -15.103 1.00 89.06 250 VAL A O 1
ATOM 2019 N N . PHE A 1 251 ? 35.506 21.445 -16.308 1.00 86.50 251 PHE A N 1
ATOM 2020 C CA . PHE A 1 251 ? 36.465 20.709 -15.474 1.00 86.50 251 PHE A CA 1
ATOM 2021 C C . PHE A 1 251 ? 37.696 20.242 -16.261 1.00 86.50 251 PHE A C 1
ATOM 2023 O O . PHE A 1 251 ? 38.670 19.799 -15.662 1.00 86.50 251 PHE A O 1
ATOM 2030 N N . GLU A 1 252 ? 37.669 20.348 -17.592 1.00 84.81 252 GLU A N 1
ATOM 2031 C CA . GLU A 1 252 ? 38.789 20.021 -18.475 1.00 84.81 252 GLU A CA 1
ATOM 2032 C C . GLU A 1 252 ? 38.781 20.971 -19.682 1.00 84.81 252 GLU A C 1
ATOM 2034 O O . GLU A 1 252 ? 37.730 21.176 -20.299 1.00 84.81 252 GLU A O 1
ATOM 2039 N N . GLY A 1 253 ? 39.939 21.541 -20.034 1.00 80.69 253 GLY A N 1
ATOM 2040 C CA . GLY A 1 253 ? 40.104 22.408 -21.206 1.00 80.69 253 GLY A CA 1
ATOM 2041 C C . GLY A 1 253 ? 39.706 23.876 -20.999 1.00 80.69 253 GLY A C 1
ATOM 2042 O O . GLY A 1 253 ? 39.516 24.593 -21.987 1.00 80.69 253 GLY A O 1
ATOM 2043 N N . GLU A 1 254 ? 39.564 24.342 -19.754 1.00 81.94 254 GLU A N 1
ATOM 2044 C CA . GLU A 1 254 ? 39.184 25.727 -19.427 1.00 81.94 254 GLU A CA 1
ATOM 2045 C C . GLU A 1 254 ? 40.214 26.748 -19.931 1.00 81.94 254 GLU A C 1
ATOM 2047 O O . GLU A 1 254 ? 39.848 27.778 -20.496 1.00 81.94 254 GLU A O 1
ATOM 2052 N N . GLU A 1 255 ? 41.498 26.420 -19.828 1.00 79.62 255 GLU A N 1
ATOM 2053 C CA . GLU A 1 255 ? 42.637 27.216 -20.288 1.00 79.62 255 GLU A CA 1
ATOM 2054 C C . GLU A 1 255 ? 42.624 27.493 -21.800 1.00 79.62 255 GLU A C 1
ATOM 2056 O O . GLU A 1 255 ? 43.264 28.431 -22.276 1.00 79.62 255 GLU A O 1
ATOM 2061 N N . THR A 1 256 ? 41.872 26.698 -22.566 1.00 80.62 256 THR A N 1
ATOM 2062 C CA . THR A 1 256 ? 41.727 26.859 -24.020 1.00 80.62 256 THR A CA 1
ATOM 2063 C C . THR A 1 256 ? 40.538 27.739 -24.414 1.00 80.62 256 THR A C 1
ATOM 2065 O O . THR A 1 256 ? 40.368 28.063 -25.595 1.00 80.62 256 THR A O 1
ATOM 2068 N N . LEU A 1 257 ? 39.701 28.131 -23.448 1.00 84.12 257 LEU A N 1
ATOM 2069 C CA . LEU A 1 257 ? 38.520 28.948 -23.687 1.00 84.12 257 LEU A CA 1
ATOM 2070 C C . LEU A 1 257 ? 38.854 30.438 -23.695 1.00 84.12 257 LEU A C 1
ATOM 2072 O O . LEU A 1 257 ? 39.608 30.952 -22.873 1.00 84.12 257 LEU A O 1
ATOM 2076 N N . ALA A 1 258 ? 38.202 31.169 -24.599 1.00 83.62 258 ALA A N 1
ATOM 2077 C CA . ALA A 1 258 ? 38.234 32.623 -24.570 1.00 83.62 258 ALA A CA 1
ATOM 2078 C C . ALA A 1 258 ? 37.621 33.157 -23.255 1.00 83.62 258 ALA A C 1
ATOM 2080 O O . ALA A 1 258 ? 36.646 32.574 -22.748 1.00 83.62 258 ALA A O 1
ATOM 2081 N N . PRO A 1 259 ? 38.141 34.278 -22.717 1.00 83.44 259 PRO A N 1
ATOM 2082 C CA . PRO A 1 259 ? 37.577 34.906 -21.529 1.00 83.44 259 PRO A CA 1
ATOM 2083 C C . PRO A 1 259 ? 36.109 35.314 -21.762 1.00 83.44 259 PRO A C 1
ATOM 2085 O O . PRO A 1 259 ? 35.727 35.574 -22.907 1.00 83.44 259 PRO A O 1
ATOM 2088 N N . PRO A 1 260 ? 35.276 35.379 -20.704 1.00 86.50 260 PRO A N 1
ATOM 2089 C CA . PRO A 1 260 ? 33.872 35.757 -20.836 1.00 86.50 260 PRO A CA 1
ATOM 2090 C C . PRO A 1 260 ? 33.687 37.124 -21.506 1.00 86.50 260 PRO A C 1
ATOM 2092 O O . PRO A 1 260 ? 34.257 38.127 -21.067 1.00 86.50 260 PRO A O 1
ATOM 2095 N N . GLU A 1 261 ? 32.852 37.179 -22.546 1.00 84.50 261 GLU A N 1
ATOM 2096 C CA . GLU A 1 261 ? 32.466 38.437 -23.195 1.00 84.50 261 GLU A CA 1
ATOM 2097 C C . GLU A 1 261 ? 31.622 39.309 -22.247 1.00 84.50 261 GLU A C 1
ATOM 2099 O O . GLU A 1 261 ? 31.051 38.816 -21.276 1.00 84.50 261 GLU A O 1
ATOM 2104 N N . ALA A 1 262 ? 31.489 40.611 -22.528 1.00 83.50 262 ALA A N 1
ATOM 2105 C CA . ALA A 1 262 ? 30.822 41.565 -21.631 1.00 83.50 262 ALA A CA 1
ATOM 2106 C C . ALA A 1 262 ? 29.409 41.130 -21.187 1.00 83.50 262 ALA A C 1
ATOM 2108 O O . ALA A 1 262 ? 29.046 41.310 -20.026 1.00 83.50 262 ALA A O 1
ATOM 2109 N N . ALA A 1 263 ? 28.633 40.515 -22.087 1.00 80.19 263 ALA A N 1
ATOM 2110 C CA . ALA A 1 263 ? 27.302 39.993 -21.774 1.00 80.19 263 ALA A CA 1
ATOM 2111 C C . ALA A 1 263 ? 27.350 38.751 -20.864 1.00 80.19 263 ALA A C 1
ATOM 2113 O O . ALA A 1 263 ? 26.561 38.645 -19.929 1.00 80.19 263 ALA A O 1
ATOM 2114 N N . GLU A 1 264 ? 28.294 37.834 -21.099 1.00 88.12 264 GLU A N 1
ATOM 2115 C CA . GLU A 1 264 ? 28.507 36.661 -20.244 1.00 88.12 264 GLU A CA 1
ATOM 2116 C C . GLU A 1 264 ? 28.984 37.087 -18.853 1.00 88.12 264 GLU A C 1
ATOM 2118 O O . GLU A 1 264 ? 28.410 36.673 -17.848 1.00 88.12 264 GLU A O 1
ATOM 2123 N N . LYS A 1 265 ? 29.980 37.978 -18.798 1.00 87.06 265 LYS A N 1
ATOM 2124 C CA . LYS A 1 265 ? 30.553 38.505 -17.558 1.00 87.06 265 LYS A CA 1
ATOM 2125 C C . LYS A 1 265 ? 29.499 39.201 -16.701 1.00 87.06 265 LYS A C 1
ATOM 2127 O O . LYS A 1 265 ? 29.432 38.940 -15.507 1.00 87.06 265 LYS A O 1
ATOM 2132 N N . ALA A 1 266 ? 28.632 40.015 -17.306 1.00 82.56 266 ALA A N 1
ATOM 2133 C CA . ALA A 1 266 ? 27.541 40.673 -16.590 1.00 82.56 266 ALA A CA 1
ATOM 2134 C C . ALA A 1 266 ? 26.596 39.669 -15.905 1.00 82.56 266 ALA A C 1
ATOM 2136 O O . ALA A 1 266 ? 26.194 39.883 -14.762 1.00 82.56 266 ALA A O 1
ATOM 2137 N N . VAL A 1 267 ? 26.271 38.555 -16.572 1.00 80.25 267 VAL A N 1
ATOM 2138 C CA . VAL A 1 267 ? 25.423 37.501 -15.995 1.00 80.25 267 VAL A CA 1
ATOM 2139 C C . VAL A 1 267 ? 26.168 36.709 -14.920 1.00 80.25 267 VAL A C 1
ATOM 2141 O O . VAL A 1 267 ? 25.590 36.471 -13.864 1.00 80.25 267 VAL A O 1
ATOM 2144 N N . LEU A 1 268 ? 27.430 36.328 -15.154 1.00 87.12 268 LEU A N 1
ATOM 2145 C CA . LEU A 1 268 ? 28.243 35.559 -14.200 1.00 87.12 268 LEU A CA 1
ATOM 2146 C C . LEU A 1 268 ? 28.519 36.343 -12.907 1.00 87.12 268 LEU A C 1
ATOM 2148 O O . LEU A 1 268 ? 28.405 35.781 -11.821 1.00 87.12 268 LEU A O 1
ATOM 2152 N N . THR A 1 269 ? 28.802 37.646 -13.006 1.00 84.38 269 THR A N 1
ATOM 2153 C CA . THR A 1 269 ? 28.982 38.523 -11.838 1.00 84.38 269 THR A CA 1
ATOM 2154 C C . THR A 1 269 ? 27.689 38.684 -11.049 1.00 84.38 269 THR A C 1
ATOM 2156 O O . THR A 1 269 ? 27.717 38.655 -9.825 1.00 84.38 269 THR A O 1
ATOM 2159 N N . ARG A 1 270 ? 26.540 38.809 -11.726 1.00 77.44 270 ARG A N 1
ATOM 2160 C CA . ARG A 1 270 ? 25.244 38.970 -11.051 1.00 77.44 270 ARG A CA 1
ATOM 2161 C C . ARG A 1 270 ? 24.860 37.760 -10.197 1.00 77.44 270 ARG A C 1
ATOM 2163 O O . ARG A 1 270 ? 24.146 37.922 -9.216 1.00 77.44 270 ARG A O 1
ATOM 2170 N N . ILE A 1 271 ? 25.299 36.564 -10.580 1.00 79.12 271 ILE A N 1
ATOM 2171 C CA . ILE A 1 271 ? 24.977 35.321 -9.868 1.00 79.12 271 ILE A CA 1
ATOM 2172 C C . ILE A 1 271 ? 26.098 34.839 -8.942 1.00 79.12 271 ILE A C 1
ATOM 2174 O O . ILE A 1 271 ? 25.990 33.724 -8.441 1.00 79.12 271 ILE A O 1
ATOM 2178 N N . SER A 1 272 ? 27.170 35.620 -8.771 1.00 81.06 272 SER A N 1
ATOM 2179 C CA . SER A 1 272 ? 28.354 35.230 -7.991 1.00 81.06 272 SER A CA 1
ATOM 2180 C C . SER A 1 272 ? 28.870 33.833 -8.362 1.00 81.06 272 SER A C 1
ATOM 2182 O O . SER A 1 272 ? 29.030 32.976 -7.502 1.00 81.06 272 SER A O 1
ATOM 2184 N N . ALA A 1 273 ? 29.043 33.574 -9.662 1.00 82.31 273 ALA A N 1
ATOM 2185 C CA . ALA A 1 273 ? 29.433 32.252 -10.147 1.00 82.31 273 ALA A CA 1
ATOM 2186 C C . ALA A 1 273 ? 30.837 31.850 -9.657 1.00 82.31 273 ALA A C 1
ATOM 2188 O O . ALA A 1 273 ? 31.768 32.649 -9.764 1.00 82.31 273 ALA A O 1
ATOM 2189 N N . ASP A 1 274 ? 30.974 30.605 -9.189 1.00 80.88 274 ASP A N 1
ATOM 2190 C CA . ASP A 1 274 ? 32.259 30.017 -8.796 1.00 80.88 274 ASP A CA 1
ATOM 2191 C C . ASP A 1 274 ? 33.255 29.952 -9.968 1.00 80.88 274 ASP A C 1
ATOM 2193 O O . ASP A 1 274 ? 32.882 29.964 -11.148 1.00 80.88 274 ASP A O 1
ATOM 2197 N N . GLU A 1 275 ? 34.540 29.827 -9.639 1.00 80.38 275 GLU A N 1
ATOM 2198 C CA . GLU A 1 275 ? 35.610 29.615 -10.615 1.00 80.38 275 GLU A CA 1
ATOM 2199 C C . GLU A 1 275 ? 35.352 28.335 -11.445 1.00 80.38 275 GLU A C 1
ATOM 2201 O O . GLU A 1 275 ? 34.875 27.319 -10.926 1.00 80.38 275 GLU A O 1
ATOM 2206 N N . GLY A 1 276 ? 35.578 28.396 -12.762 1.00 81.81 276 GLY A N 1
ATOM 2207 C CA . GLY A 1 276 ? 35.236 27.316 -13.700 1.00 81.81 276 GLY A CA 1
ATOM 2208 C C . GLY A 1 276 ? 33.793 27.313 -14.223 1.00 81.81 276 GLY A C 1
ATOM 2209 O O . GLY A 1 276 ? 33.453 26.511 -15.099 1.00 81.81 276 GLY A O 1
ATOM 2210 N N . VAL A 1 277 ? 32.904 28.193 -13.739 1.00 89.38 277 VAL A N 1
ATOM 2211 C CA . VAL A 1 277 ? 31.505 28.256 -14.203 1.00 89.38 277 VAL A CA 1
ATOM 2212 C C . VAL A 1 277 ? 31.340 29.216 -15.382 1.00 89.38 277 VAL A C 1
ATOM 2214 O O . VAL A 1 277 ? 31.660 30.403 -15.319 1.00 89.38 277 VAL A O 1
ATOM 2217 N N . ARG A 1 278 ? 30.767 28.709 -16.477 1.00 91.75 278 ARG A N 1
ATOM 2218 C CA . ARG A 1 278 ? 30.565 29.437 -17.739 1.00 91.75 278 ARG A CA 1
ATOM 2219 C C . ARG A 1 278 ? 29.157 29.214 -18.296 1.00 91.75 278 ARG A C 1
ATOM 2221 O O . ARG A 1 278 ? 28.428 28.311 -17.875 1.00 91.75 278 ARG A O 1
ATOM 2228 N N . LEU A 1 279 ? 28.740 30.032 -19.265 1.00 91.00 279 LEU A N 1
ATOM 2229 C CA . LEU A 1 279 ? 27.455 29.854 -19.950 1.00 91.00 279 LEU A CA 1
ATOM 2230 C C . LEU A 1 279 ? 27.641 29.036 -21.232 1.00 91.00 279 LEU A C 1
ATOM 2232 O O . LEU A 1 279 ? 28.280 29.492 -22.177 1.00 91.00 279 LEU A O 1
ATOM 2236 N N . ALA A 1 280 ? 26.986 27.875 -21.340 1.00 88.19 280 ALA A N 1
ATOM 2237 C CA . ALA A 1 280 ? 27.085 27.002 -22.516 1.00 88.19 280 ALA A CA 1
ATOM 2238 C C . ALA A 1 280 ? 26.728 27.702 -23.841 1.00 88.19 280 ALA A C 1
ATOM 2240 O O . ALA A 1 280 ? 27.222 27.333 -24.902 1.00 88.19 280 ALA A O 1
ATOM 2241 N N . CYS A 1 281 ? 25.887 28.739 -23.812 1.00 85.31 281 CYS A N 1
ATOM 2242 C CA . CYS A 1 281 ? 25.566 29.515 -25.009 1.00 85.31 281 CYS A CA 1
ATOM 2243 C C . CYS A 1 281 ? 26.663 30.483 -25.474 1.00 85.31 281 CYS A C 1
ATOM 2245 O O . CYS A 1 281 ? 26.526 31.055 -26.550 1.00 85.31 281 CYS A O 1
ATOM 2247 N N . GLN A 1 282 ? 27.705 30.707 -24.675 1.00 89.62 282 GLN A N 1
ATOM 2248 C CA . GLN A 1 282 ? 28.820 31.609 -24.984 1.00 89.62 282 GLN A CA 1
ATOM 2249 C C . GLN A 1 282 ? 30.137 30.851 -25.156 1.00 89.62 282 GLN A C 1
ATOM 2251 O O . GLN A 1 282 ? 30.983 31.266 -25.944 1.00 89.62 282 GLN A O 1
ATOM 2256 N N . ILE A 1 283 ? 30.276 29.694 -24.505 1.00 89.31 283 ILE A N 1
ATOM 2257 C CA . ILE A 1 283 ? 31.426 28.805 -24.681 1.00 89.31 283 ILE A CA 1
ATOM 2258 C C . ILE A 1 283 ? 31.494 28.335 -26.130 1.00 89.31 283 ILE A C 1
ATOM 2260 O O . ILE A 1 283 ? 30.545 27.742 -26.639 1.00 89.31 283 ILE A O 1
ATOM 2264 N N . ARG A 1 284 ? 32.637 28.556 -26.780 1.00 88.75 284 ARG A N 1
ATOM 2265 C CA . ARG A 1 284 ? 32.944 28.042 -28.118 1.00 88.75 284 ARG A CA 1
ATOM 2266 C C . ARG A 1 284 ? 34.212 27.200 -28.044 1.00 88.75 284 ARG A C 1
ATOM 2268 O O . ARG A 1 284 ? 35.302 27.768 -28.090 1.00 88.75 284 ARG A O 1
ATOM 2275 N N . PRO A 1 285 ? 34.089 25.871 -27.912 1.00 85.81 285 PRO A N 1
ATOM 2276 C CA . PRO A 1 285 ? 35.252 25.010 -27.793 1.00 85.81 285 PRO A CA 1
ATOM 2277 C C . PRO A 1 285 ? 36.051 25.023 -29.102 1.00 85.81 285 PRO A C 1
ATOM 2279 O O . PRO A 1 285 ? 35.497 24.892 -30.201 1.00 85.81 285 PRO A O 1
ATOM 2282 N N . LEU A 1 286 ? 37.363 25.215 -28.973 1.00 80.69 286 LEU A N 1
ATOM 2283 C CA . LEU A 1 286 ? 38.339 25.094 -30.062 1.00 80.69 286 LEU A CA 1
ATOM 2284 C C . LEU A 1 286 ? 39.144 23.791 -29.960 1.00 80.69 286 LEU A C 1
ATOM 2286 O O . LEU A 1 286 ? 39.692 23.332 -30.961 1.00 80.69 286 LEU A O 1
ATOM 2290 N N . GLN A 1 287 ? 39.173 23.193 -28.768 1.00 84.44 287 GLN A N 1
ATOM 2291 C CA . GLN A 1 287 ? 39.793 21.911 -28.446 1.00 84.44 287 GLN A CA 1
ATOM 2292 C C . GLN A 1 287 ? 38.799 21.041 -27.659 1.00 84.44 287 GLN A C 1
ATOM 2294 O O . GLN A 1 287 ? 37.626 21.408 -27.529 1.00 84.44 287 GLN A O 1
ATOM 2299 N N . ASN A 1 288 ? 39.238 19.868 -27.200 1.00 88.12 288 ASN A N 1
ATOM 2300 C CA . ASN A 1 288 ? 38.407 19.002 -26.367 1.00 88.12 288 ASN A CA 1
ATOM 2301 C C . ASN A 1 288 ? 38.044 19.718 -25.058 1.00 88.12 288 ASN A C 1
ATOM 2303 O O . ASN A 1 288 ? 38.854 20.479 -24.536 1.00 88.12 288 ASN A O 1
ATOM 2307 N N . LEU A 1 289 ? 36.826 19.501 -24.562 1.00 89.75 289 LEU A N 1
ATOM 2308 C CA . LEU A 1 289 ? 36.310 20.213 -23.393 1.00 89.75 289 LEU A CA 1
ATOM 2309 C C . LEU A 1 289 ? 35.481 19.272 -22.513 1.00 89.75 289 LEU A C 1
ATOM 2311 O O . LEU A 1 289 ? 34.544 18.640 -23.003 1.00 89.75 289 LEU A O 1
ATOM 2315 N N . GLY A 1 290 ? 35.788 19.215 -21.221 1.00 88.81 290 GLY A N 1
ATOM 2316 C CA . GLY A 1 290 ? 35.009 18.489 -20.218 1.00 88.81 290 GLY A CA 1
ATOM 2317 C C . GLY A 1 290 ? 34.096 19.444 -19.462 1.00 88.81 290 GLY A C 1
ATOM 2318 O O . GLY A 1 290 ? 34.559 20.430 -18.882 1.00 88.81 290 GLY A O 1
ATOM 2319 N N . VAL A 1 291 ? 32.788 19.185 -19.496 1.00 90.25 291 VAL A N 1
ATOM 2320 C CA . VAL A 1 291 ? 31.776 20.085 -18.930 1.00 90.25 291 VAL A CA 1
ATOM 2321 C C . VAL A 1 291 ? 30.693 19.333 -18.168 1.00 90.25 291 VAL A C 1
ATOM 2323 O O . VAL A 1 291 ? 30.193 18.300 -18.604 1.00 90.25 291 VAL A O 1
ATOM 2326 N N . GLN A 1 292 ? 30.272 19.894 -17.040 1.00 87.88 292 GLN A N 1
ATOM 2327 C CA . GLN A 1 292 ? 29.169 19.398 -16.228 1.00 87.88 292 GLN A CA 1
ATOM 2328 C C . GLN A 1 292 ? 28.024 20.418 -16.237 1.00 87.88 292 GLN A C 1
ATOM 2330 O O . GLN A 1 292 ? 28.199 21.532 -15.736 1.00 87.88 292 GLN A O 1
ATOM 2335 N N . PRO A 1 293 ? 26.842 20.077 -16.779 1.00 86.38 293 PRO A N 1
ATOM 2336 C CA . PRO A 1 293 ? 25.646 20.893 -16.608 1.00 86.38 293 PRO A CA 1
ATOM 2337 C C . PRO A 1 293 ? 25.310 21.048 -15.122 1.00 86.38 293 PRO A C 1
ATOM 2339 O O . PRO A 1 293 ? 25.215 20.062 -14.398 1.00 86.38 293 PRO A O 1
ATOM 2342 N N . LEU A 1 294 ? 25.143 22.291 -14.665 1.00 82.50 294 LEU A N 1
ATOM 2343 C CA . LEU A 1 294 ? 24.872 22.593 -13.250 1.00 82.50 294 LEU A CA 1
ATOM 2344 C C . LEU A 1 294 ? 23.382 22.714 -12.927 1.00 82.50 294 LEU A C 1
ATOM 2346 O O . LEU A 1 294 ? 23.004 22.827 -11.765 1.00 82.50 294 LEU A O 1
ATOM 2350 N N . VAL A 1 295 ? 22.533 22.737 -13.951 1.00 75.31 295 VAL A N 1
ATOM 2351 C CA . VAL A 1 295 ? 21.083 22.848 -13.798 1.00 75.31 295 VAL A CA 1
ATOM 2352 C C . VAL A 1 295 ? 20.465 21.526 -14.261 1.00 75.31 295 VAL A C 1
ATOM 2354 O O . VAL A 1 295 ? 20.554 21.231 -15.456 1.00 75.31 295 VAL A O 1
ATOM 2357 N N . PRO A 1 296 ? 19.879 20.718 -13.355 1.00 53.00 296 PRO A N 1
ATOM 2358 C CA . PRO A 1 296 ? 19.293 19.431 -13.709 1.00 53.00 296 PRO A CA 1
ATOM 2359 C C . PRO A 1 296 ? 18.033 19.616 -14.560 1.00 53.00 296 PRO A C 1
ATOM 2361 O O . PRO A 1 296 ? 17.240 20.531 -14.339 1.00 53.00 296 PRO A O 1
ATOM 2364 N N . VAL A 1 297 ? 17.837 18.717 -15.522 1.00 56.84 297 VAL A N 1
ATOM 2365 C CA . VAL A 1 297 ? 16.600 18.604 -16.302 1.00 56.84 297 VAL A CA 1
ATOM 2366 C C . VAL A 1 297 ? 15.860 17.374 -15.772 1.00 56.84 297 VAL A C 1
ATOM 2368 O O . VAL A 1 297 ? 16.333 16.259 -15.963 1.00 56.84 297 VAL A O 1
ATOM 2371 N N . LYS A 1 298 ? 14.740 17.557 -15.056 1.00 40.41 298 LYS A N 1
ATOM 2372 C CA . LYS A 1 298 ? 13.855 16.443 -14.661 1.00 40.41 298 LYS A CA 1
ATOM 2373 C C . LYS A 1 298 ? 13.217 15.868 -15.931 1.00 40.41 298 LYS A C 1
ATOM 2375 O O . LYS A 1 298 ? 12.554 16.612 -16.649 1.00 40.41 298 LYS A O 1
ATOM 2380 N N . VAL A 1 299 ? 13.420 14.578 -16.200 1.00 37.97 299 VAL A N 1
ATOM 2381 C CA . VAL A 1 299 ? 12.795 13.860 -17.322 1.00 37.97 299 VAL A CA 1
ATOM 2382 C C . VAL A 1 299 ? 11.945 12.727 -16.748 1.00 37.97 299 VAL A C 1
ATOM 2384 O O . VAL A 1 299 ? 12.474 11.831 -16.098 1.00 37.97 299 VAL A O 1
ATOM 2387 N N . THR A 1 300 ? 10.633 12.788 -16.966 1.00 35.25 300 THR A N 1
ATOM 2388 C CA . THR A 1 300 ? 9.676 11.684 -16.773 1.00 35.25 300 THR A CA 1
ATOM 2389 C C . THR A 1 300 ? 9.252 11.150 -18.148 1.00 35.25 300 THR A C 1
ATOM 2391 O O . THR A 1 300 ? 9.363 11.863 -19.147 1.00 35.25 300 THR A O 1
ATOM 2394 N N . SER A 1 301 ? 8.766 9.910 -18.243 1.00 36.97 301 SER A N 1
ATOM 2395 C CA . SER A 1 301 ? 8.348 9.305 -19.524 1.00 36.97 301 SER A CA 1
ATOM 2396 C C . SER A 1 301 ? 7.240 10.101 -20.238 1.00 36.97 301 SER A C 1
ATOM 2398 O O . SER A 1 301 ? 7.265 10.211 -21.461 1.00 36.97 301 SER A O 1
ATOM 2400 N N . GLU A 1 302 ? 6.354 10.775 -19.497 1.00 34.84 302 GLU A N 1
ATOM 2401 C CA . GLU A 1 302 ? 5.320 11.671 -20.048 1.00 34.84 302 GLU A CA 1
ATOM 2402 C C . GLU A 1 302 ? 5.856 13.010 -20.601 1.00 34.84 302 GLU A C 1
ATOM 2404 O O . GLU A 1 302 ? 5.178 13.687 -21.374 1.00 34.84 302 GLU A O 1
ATOM 2409 N N . THR A 1 303 ? 7.074 13.432 -20.238 1.00 39.81 303 THR A N 1
ATOM 2410 C CA . THR A 1 303 ? 7.616 14.750 -20.636 1.00 39.81 303 THR A CA 1
ATOM 2411 C C . THR A 1 303 ? 8.473 14.726 -21.906 1.00 39.81 303 THR A C 1
ATOM 2413 O O . THR A 1 303 ? 8.823 15.789 -22.422 1.00 39.81 303 THR A O 1
ATOM 2416 N N . SER A 1 304 ? 8.749 13.546 -22.469 1.00 35.16 304 SER A N 1
ATOM 2417 C CA . SER A 1 304 ? 9.549 13.352 -23.691 1.00 35.16 304 SER A CA 1
ATOM 2418 C C . SER A 1 304 ? 8.973 14.075 -24.923 1.00 35.16 304 SER A C 1
ATOM 2420 O O . SER A 1 304 ? 9.696 14.786 -25.629 1.00 35.16 304 SER A O 1
ATOM 2422 N N . GLU A 1 305 ? 7.659 13.986 -25.154 1.00 34.16 305 GLU A N 1
ATOM 2423 C CA . GLU A 1 305 ? 7.026 14.612 -26.327 1.00 34.16 305 GLU A CA 1
ATOM 2424 C C . GLU A 1 305 ? 6.789 16.122 -26.152 1.00 34.16 305 GLU A C 1
ATOM 2426 O O . GLU A 1 305 ? 6.869 16.884 -27.121 1.00 34.16 305 GLU A O 1
ATOM 2431 N N . ASN A 1 306 ? 6.616 16.585 -24.910 1.00 33.31 306 ASN A N 1
ATOM 2432 C CA . ASN A 1 306 ? 6.373 17.994 -24.575 1.00 33.31 306 ASN A CA 1
ATOM 2433 C C . ASN A 1 306 ? 7.654 18.849 -24.465 1.00 33.31 306 ASN A C 1
ATOM 2435 O O . ASN A 1 306 ? 7.589 20.079 -24.391 1.00 33.31 306 ASN A O 1
ATOM 2439 N N . LEU A 1 307 ? 8.841 18.239 -24.530 1.00 39.78 307 LEU A N 1
ATOM 2440 C CA . LEU A 1 307 ? 10.129 18.943 -24.447 1.00 39.78 307 LEU A CA 1
ATOM 2441 C C . LEU A 1 307 ? 10.454 19.832 -25.659 1.00 39.78 307 LEU A C 1
ATOM 2443 O O . LEU A 1 307 ? 11.369 20.655 -25.583 1.00 39.78 307 LEU A O 1
ATOM 2447 N N . LYS A 1 308 ? 9.715 19.731 -26.772 1.00 38.47 308 LYS A N 1
ATOM 2448 C CA . LYS A 1 308 ? 9.914 20.640 -27.915 1.00 38.47 308 LYS A CA 1
ATOM 2449 C C . LYS A 1 308 ? 9.338 22.044 -27.691 1.00 38.47 308 LYS A C 1
ATOM 2451 O O . LYS A 1 308 ? 9.819 22.965 -28.347 1.00 38.47 308 LYS A O 1
ATOM 2456 N N . ASP A 1 309 ? 8.408 22.224 -26.746 1.00 38.94 309 ASP A N 1
ATOM 2457 C CA . ASP A 1 309 ? 7.665 23.485 -26.565 1.00 38.94 309 ASP A CA 1
ATOM 2458 C C . ASP A 1 309 ? 7.582 24.008 -25.110 1.00 38.94 309 ASP A C 1
ATOM 2460 O O . ASP A 1 309 ? 6.922 25.013 -24.847 1.00 38.94 309 ASP A O 1
ATOM 2464 N N . ALA A 1 310 ? 8.328 23.441 -24.157 1.00 32.38 310 ALA A N 1
ATOM 2465 C CA . ALA A 1 310 ? 8.361 23.913 -22.762 1.00 32.38 310 ALA A CA 1
ATOM 2466 C C . ALA A 1 310 ? 9.254 25.160 -22.517 1.00 32.38 310 ALA A C 1
ATOM 2468 O O . ALA A 1 310 ? 9.969 25.244 -21.521 1.00 32.38 310 ALA A O 1
ATOM 2469 N N . TYR A 1 311 ? 9.225 26.158 -23.411 1.00 46.62 311 TYR A N 1
ATOM 2470 C CA . TYR A 1 311 ? 9.855 27.472 -23.190 1.00 46.62 311 TYR A CA 1
ATOM 2471 C C . TYR A 1 311 ? 8.803 28.561 -22.968 1.00 46.62 311 TYR A C 1
ATOM 2473 O O . TYR A 1 311 ? 8.703 29.531 -23.724 1.00 46.62 311 TYR A O 1
ATOM 2481 N N . TYR A 1 312 ? 8.043 28.410 -21.889 1.00 42.50 312 TYR A N 1
ATOM 2482 C CA . TYR A 1 312 ? 7.314 29.508 -21.269 1.00 42.50 312 TYR A CA 1
ATOM 2483 C C . TYR A 1 312 ? 8.102 29.984 -20.038 1.00 42.50 312 TYR A C 1
ATOM 2485 O O . TYR A 1 312 ? 8.660 29.168 -19.314 1.00 42.50 312 TYR A O 1
ATOM 2493 N N . TRP A 1 313 ? 8.134 31.307 -19.833 1.00 43.53 313 TRP A N 1
ATOM 2494 C CA . TRP A 1 313 ? 8.717 32.049 -18.694 1.00 43.53 313 TRP A CA 1
ATOM 2495 C C . TRP A 1 313 ? 10.217 32.388 -18.782 1.00 43.53 313 TRP A C 1
ATOM 2497 O O . TRP A 1 313 ? 11.099 31.649 -18.361 1.00 43.53 313 TRP A O 1
ATOM 2507 N N . GLY A 1 314 ? 10.508 33.582 -19.308 1.00 46.34 314 GLY A N 1
ATOM 2508 C CA . GLY A 1 314 ? 11.845 34.176 -19.328 1.00 46.34 314 GLY A CA 1
ATOM 2509 C C . GLY A 1 314 ? 11.788 35.698 -19.293 1.00 46.34 314 GLY A C 1
ATOM 2510 O O . GLY A 1 314 ? 12.179 36.341 -20.267 1.00 46.34 314 GLY A O 1
ATOM 2511 N N . VAL A 1 315 ? 11.255 36.256 -18.204 1.00 48.28 315 VAL A N 1
ATOM 2512 C CA . VAL A 1 315 ? 11.196 37.705 -17.947 1.00 48.28 315 VAL A CA 1
ATOM 2513 C C . VAL A 1 315 ? 12.065 38.022 -16.725 1.00 48.28 315 VAL A C 1
ATOM 2515 O O . VAL A 1 315 ? 12.055 37.276 -15.751 1.00 48.28 315 VAL A O 1
ATOM 2518 N N . GLU A 1 316 ? 12.854 39.094 -16.803 1.00 50.66 316 GLU A N 1
ATOM 2519 C CA . GLU A 1 316 ? 13.655 39.627 -15.694 1.00 50.66 316 GLU A CA 1
ATOM 2520 C C . GLU A 1 316 ? 12.786 40.613 -14.902 1.00 50.66 316 GLU A C 1
ATOM 2522 O O . GLU A 1 316 ? 12.262 41.565 -15.485 1.00 50.66 316 GLU A O 1
ATOM 2527 N N . GLN A 1 317 ? 12.590 40.368 -13.605 1.00 58.16 317 GLN A N 1
ATOM 2528 C CA . GLN A 1 317 ? 11.654 41.131 -12.780 1.00 58.16 317 GLN A CA 1
ATOM 2529 C C . GLN A 1 317 ? 12.192 41.303 -11.361 1.00 58.16 317 GLN A C 1
ATOM 2531 O O . GLN A 1 317 ? 12.783 40.384 -10.796 1.00 58.16 317 GLN A O 1
ATOM 2536 N N . GLU A 1 318 ? 11.995 42.493 -10.797 1.00 61.81 318 GLU A N 1
ATOM 2537 C CA . GLU A 1 318 ? 12.240 42.742 -9.380 1.00 61.81 318 GLU A CA 1
ATOM 2538 C C . GLU A 1 318 ? 11.144 42.060 -8.558 1.00 61.81 318 GLU A C 1
ATOM 2540 O O . GLU A 1 318 ? 9.951 42.268 -8.792 1.00 61.81 318 GLU A O 1
ATOM 2545 N N . VAL A 1 319 ? 11.564 41.237 -7.604 1.00 77.31 319 VAL A N 1
ATOM 2546 C CA . VAL A 1 319 ? 10.687 40.440 -6.746 1.00 77.31 319 VAL A CA 1
ATOM 2547 C C . VAL A 1 319 ? 10.985 40.736 -5.285 1.00 77.31 319 VAL A C 1
ATOM 2549 O O . VAL A 1 319 ? 12.076 41.187 -4.935 1.00 77.31 319 VAL A O 1
ATOM 2552 N N . VAL A 1 320 ? 10.011 40.477 -4.423 1.00 84.69 320 VAL A N 1
ATOM 2553 C CA . VAL A 1 320 ? 10.178 40.577 -2.974 1.00 84.69 320 VAL A CA 1
ATOM 2554 C C . VAL A 1 320 ? 10.396 39.179 -2.426 1.00 84.69 320 VAL A C 1
ATOM 2556 O O . VAL A 1 320 ? 9.549 38.312 -2.616 1.00 84.69 320 VAL A O 1
ATOM 2559 N N . VAL A 1 321 ? 11.528 38.964 -1.759 1.00 86.69 321 VAL A N 1
ATOM 2560 C CA . VAL A 1 321 ? 11.835 37.695 -1.093 1.00 86.69 321 VAL A CA 1
ATOM 2561 C C . VAL A 1 321 ? 11.486 37.821 0.386 1.00 86.69 321 VAL A C 1
ATOM 2563 O O . VAL A 1 321 ? 11.905 38.772 1.044 1.00 86.69 321 VAL A O 1
ATOM 2566 N N . MET A 1 322 ? 10.711 36.870 0.892 1.00 88.25 322 MET A N 1
ATOM 2567 C CA . MET A 1 322 ? 10.304 36.761 2.287 1.00 88.25 322 MET A CA 1
ATOM 2568 C C . MET A 1 322 ? 10.848 35.453 2.854 1.00 88.25 322 MET A C 1
ATOM 2570 O O . MET A 1 322 ? 10.614 34.391 2.279 1.00 88.25 322 MET A O 1
ATOM 2574 N N . PHE A 1 323 ? 11.559 35.546 3.975 1.00 88.12 323 PHE A N 1
ATOM 2575 C CA . PHE A 1 323 ? 11.970 34.394 4.770 1.00 88.12 323 PHE A CA 1
ATOM 2576 C C . PHE A 1 323 ? 11.080 34.315 6.004 1.00 88.12 323 PHE A C 1
ATOM 2578 O O . PHE A 1 323 ? 10.893 35.319 6.695 1.00 88.12 323 PHE A O 1
ATOM 2585 N N . VAL A 1 324 ? 10.523 33.137 6.248 1.00 83.88 324 VAL A N 1
ATOM 2586 C CA . VAL A 1 324 ? 9.696 32.831 7.418 1.00 83.88 324 VAL A CA 1
ATOM 2587 C C . VAL A 1 324 ? 10.376 31.688 8.148 1.00 83.88 324 VAL A C 1
ATOM 2589 O O . VAL A 1 324 ? 10.812 30.756 7.488 1.00 83.88 324 VAL A O 1
ATOM 2592 N N . ASP A 1 325 ? 10.505 31.783 9.464 1.00 83.06 325 ASP A N 1
ATOM 2593 C CA . ASP A 1 325 ? 11.230 30.808 10.280 1.00 83.06 325 ASP A CA 1
ATOM 2594 C C . ASP A 1 325 ? 10.467 30.540 11.587 1.00 83.06 325 ASP A C 1
ATOM 2596 O O . ASP A 1 325 ? 9.777 31.433 12.101 1.00 83.06 325 ASP A O 1
ATOM 2600 N N . LEU A 1 326 ? 10.576 29.320 12.112 1.00 76.19 326 LEU A N 1
ATOM 2601 C CA . LEU A 1 326 ? 9.953 28.879 13.359 1.00 76.19 326 LEU A CA 1
ATOM 2602 C C . LEU A 1 326 ? 10.812 29.295 14.555 1.00 76.19 326 LEU A C 1
ATOM 2604 O O . LEU A 1 326 ? 11.900 28.781 14.809 1.00 76.19 326 LEU A O 1
ATOM 2608 N N . ARG A 1 327 ? 10.296 30.211 15.377 1.00 75.06 327 ARG A N 1
ATOM 2609 C CA . ARG A 1 327 ? 10.991 30.598 16.613 1.00 75.06 327 ARG A CA 1
ATOM 2610 C C . ARG A 1 327 ? 11.075 29.421 17.584 1.00 75.06 327 ARG A C 1
ATOM 2612 O O . ARG A 1 327 ? 10.077 28.763 17.849 1.00 75.06 327 ARG A O 1
ATOM 2619 N N . ASN A 1 328 ? 12.245 29.250 18.201 1.00 65.56 328 ASN A N 1
ATOM 2620 C CA . ASN A 1 328 ? 12.523 28.226 19.217 1.00 65.56 328 ASN A CA 1
ATOM 2621 C C . ASN A 1 328 ? 12.368 26.773 18.733 1.00 65.56 328 ASN A C 1
ATOM 2623 O O . ASN A 1 328 ? 12.269 25.882 19.577 1.00 65.56 328 ASN A O 1
ATOM 2627 N N . PHE A 1 329 ? 12.403 26.520 17.419 1.00 70.25 329 PHE A N 1
ATOM 2628 C CA . PHE A 1 329 ? 12.298 25.173 16.854 1.00 70.25 329 PHE A CA 1
ATOM 2629 C C . PHE A 1 329 ? 13.273 24.192 17.516 1.00 70.25 329 PHE A C 1
ATOM 2631 O O . PHE A 1 329 ? 12.848 23.150 17.999 1.00 70.25 329 PHE A O 1
ATOM 2638 N N . THR A 1 330 ? 14.541 24.577 17.693 1.00 70.00 330 THR A N 1
ATOM 2639 C CA . THR A 1 330 ? 15.561 23.750 18.367 1.00 70.00 330 THR A CA 1
ATOM 2640 C C . THR A 1 330 ? 15.123 23.262 19.752 1.00 70.00 330 THR A C 1
ATOM 2642 O O . THR A 1 330 ? 15.297 22.094 20.080 1.00 70.00 330 THR A O 1
ATOM 2645 N N . ARG A 1 331 ? 14.474 24.117 20.549 1.00 64.75 331 ARG A N 1
ATOM 2646 C CA . ARG A 1 331 ? 14.018 23.761 21.900 1.00 64.75 331 ARG A CA 1
ATOM 2647 C C . ARG A 1 331 ? 12.780 22.859 21.881 1.00 64.75 331 ARG A C 1
ATOM 2649 O O . ARG A 1 331 ? 12.619 22.041 22.775 1.00 64.75 331 ARG A O 1
ATOM 2656 N N . ILE A 1 332 ? 11.929 22.994 20.861 1.00 63.19 332 ILE A N 1
ATOM 2657 C CA . ILE A 1 332 ? 10.793 22.092 20.608 1.00 63.19 332 ILE A CA 1
ATOM 2658 C C . ILE A 1 332 ? 11.314 20.714 20.179 1.00 63.19 332 ILE A C 1
ATOM 2660 O O . ILE A 1 332 ? 10.808 19.693 20.631 1.00 63.19 332 ILE A O 1
ATOM 2664 N N . THR A 1 333 ? 12.377 20.671 19.369 1.00 61.56 333 THR A N 1
ATOM 2665 C CA . THR A 1 333 ? 12.987 19.409 18.929 1.00 61.56 333 THR A CA 1
ATOM 2666 C C . THR A 1 333 ? 13.737 18.659 20.026 1.00 61.56 333 THR A C 1
ATOM 2668 O O . THR A 1 333 ? 13.916 17.452 19.918 1.00 61.56 333 THR A O 1
ATOM 2671 N N . GLU A 1 334 ? 14.163 19.349 21.087 1.00 68.50 334 GLU A N 1
ATOM 2672 C CA . GLU A 1 334 ? 14.844 18.735 22.236 1.00 68.50 334 GLU A CA 1
ATOM 2673 C C . GLU A 1 334 ? 13.891 17.948 23.149 1.00 68.50 334 GLU A C 1
ATOM 2675 O O . GLU A 1 334 ? 14.335 17.033 23.842 1.00 68.50 334 GLU A O 1
ATOM 2680 N N . SER A 1 335 ? 12.599 18.293 23.169 1.00 57.34 335 SER A N 1
ATOM 2681 C CA . SER A 1 335 ? 11.600 17.692 24.062 1.00 57.34 335 SER A CA 1
ATOM 2682 C C . SER A 1 335 ? 10.576 16.799 23.361 1.00 57.34 335 SER A C 1
ATOM 2684 O O . SER A 1 335 ? 9.743 16.203 24.044 1.00 57.34 335 SER A O 1
ATOM 2686 N N . GLN A 1 336 ? 10.619 16.699 22.031 1.00 55.94 336 GLN A N 1
ATOM 2687 C CA . GLN A 1 336 ? 9.675 15.911 21.237 1.00 55.94 336 GLN A CA 1
ATOM 2688 C C . GLN A 1 336 ? 10.360 14.789 20.460 1.00 55.94 336 GLN A C 1
ATOM 2690 O O . GLN A 1 336 ? 11.546 14.858 20.133 1.00 55.94 336 GLN A O 1
ATOM 2695 N N . LEU A 1 337 ? 9.604 13.731 20.163 1.00 66.69 337 LEU A N 1
ATOM 2696 C CA . LEU A 1 337 ? 10.106 12.623 19.361 1.00 66.69 337 LEU A CA 1
ATOM 2697 C C . LEU A 1 337 ? 10.366 13.102 17.929 1.00 66.69 337 LEU A C 1
ATOM 2699 O O . LEU A 1 337 ? 9.683 13.982 17.407 1.00 66.69 337 LEU A O 1
ATOM 2703 N N . ALA A 1 338 ? 11.342 12.487 17.258 1.00 57.91 338 ALA A N 1
ATOM 2704 C CA . ALA A 1 338 ? 11.736 12.884 15.905 1.00 57.91 338 ALA A CA 1
ATOM 2705 C C . ALA A 1 338 ? 10.565 12.856 14.900 1.00 57.91 338 ALA A C 1
ATOM 2707 O O . ALA A 1 338 ? 10.554 13.640 13.954 1.00 57.91 338 ALA A O 1
ATOM 2708 N N . TYR A 1 339 ? 9.573 11.986 15.114 1.00 54.28 339 TYR A N 1
ATOM 2709 C CA . TYR A 1 339 ? 8.361 11.935 14.299 1.00 54.28 339 TYR A CA 1
ATOM 2710 C C . TYR A 1 339 ? 7.453 13.159 14.510 1.00 54.28 339 TYR A C 1
ATOM 2712 O O . TYR A 1 339 ? 7.025 13.765 13.529 1.00 54.28 339 TYR A O 1
ATOM 2720 N N . ASP A 1 340 ? 7.233 13.582 15.757 1.00 55.62 340 ASP A N 1
ATOM 2721 C CA . ASP A 1 340 ? 6.397 14.744 16.094 1.00 55.62 340 ASP A CA 1
ATOM 2722 C C . ASP A 1 340 ? 7.021 16.043 15.584 1.00 55.62 340 ASP A C 1
ATOM 2724 O O . ASP A 1 340 ? 6.336 16.902 15.032 1.00 55.62 340 ASP A O 1
ATOM 2728 N N . VAL A 1 341 ? 8.351 16.143 15.663 1.00 63.75 341 VAL A N 1
ATOM 2729 C CA . VAL A 1 341 ? 9.125 17.238 15.067 1.00 63.75 341 VAL A CA 1
ATOM 2730 C C . VAL A 1 341 ? 8.899 17.312 13.558 1.00 63.75 341 VAL A C 1
ATOM 2732 O O . VAL A 1 341 ? 8.683 18.396 13.019 1.00 63.75 341 VAL A O 1
ATOM 2735 N N . VAL A 1 342 ? 8.928 16.169 12.868 1.00 68.31 342 VAL A N 1
ATOM 2736 C CA . VAL A 1 342 ? 8.688 16.098 11.420 1.00 68.31 342 VAL A CA 1
ATOM 2737 C C . VAL A 1 342 ? 7.235 16.435 11.088 1.00 68.31 342 VAL A C 1
ATOM 2739 O O . VAL A 1 342 ? 6.992 17.137 10.109 1.00 68.31 342 VAL A O 1
ATOM 2742 N N . HIS A 1 343 ? 6.269 15.995 11.896 1.00 64.12 343 HIS A N 1
ATOM 2743 C CA . HIS A 1 343 ? 4.855 16.306 11.693 1.00 64.12 343 HIS A CA 1
ATOM 2744 C C . HIS A 1 343 ? 4.550 17.795 11.920 1.00 64.12 343 HIS A C 1
ATOM 2746 O O . HIS A 1 343 ? 3.917 18.425 11.074 1.00 64.12 343 HIS A O 1
ATOM 2752 N N . LEU A 1 344 ? 5.067 18.383 13.003 1.00 65.38 344 LEU A N 1
ATOM 2753 C CA . LEU A 1 344 ? 4.940 19.809 13.313 1.00 65.38 344 LEU A CA 1
ATOM 2754 C C . LEU A 1 344 ? 5.592 20.667 12.229 1.00 65.38 344 LEU A C 1
ATOM 2756 O O . LEU A 1 344 ? 5.000 21.648 11.779 1.00 65.38 344 LEU A O 1
ATOM 2760 N N . LEU A 1 345 ? 6.775 20.262 11.758 1.00 70.94 345 LEU A N 1
ATOM 2761 C CA . LEU A 1 345 ? 7.451 20.914 10.643 1.00 70.94 345 LEU A CA 1
ATOM 2762 C C . LEU A 1 345 ? 6.608 20.810 9.367 1.00 70.94 345 LEU A C 1
ATOM 2764 O O . LEU A 1 345 ? 6.343 21.826 8.740 1.00 70.94 345 LEU A O 1
ATOM 2768 N N . ASN A 1 346 ? 6.104 19.627 9.010 1.00 69.25 346 ASN A N 1
ATOM 2769 C CA . ASN A 1 346 ? 5.273 19.448 7.816 1.00 69.25 346 ASN A CA 1
ATOM 2770 C C . ASN A 1 346 ? 3.968 20.260 7.871 1.00 69.25 346 ASN A C 1
ATOM 2772 O O . ASN A 1 346 ? 3.615 20.888 6.875 1.00 69.25 346 ASN A O 1
ATOM 2776 N N . SER A 1 347 ? 3.288 20.301 9.021 1.00 68.81 347 SER A N 1
ATOM 2777 C CA . SER A 1 347 ? 2.048 21.067 9.212 1.00 68.81 347 SER A CA 1
ATOM 2778 C C . SER A 1 347 ? 2.289 22.578 9.135 1.00 68.81 347 SER A C 1
ATOM 2780 O O . SER A 1 347 ? 1.619 23.281 8.374 1.00 68.81 347 SER A O 1
ATOM 2782 N N . TYR A 1 348 ? 3.322 23.080 9.825 1.00 77.94 348 TYR A N 1
ATOM 2783 C CA . TYR A 1 348 ? 3.757 24.472 9.697 1.00 77.94 348 TYR A CA 1
ATOM 2784 C C . TYR A 1 348 ? 4.087 24.825 8.242 1.00 77.94 348 TYR A C 1
ATOM 2786 O O . TYR A 1 348 ? 3.625 25.846 7.726 1.00 77.94 348 TYR A O 1
ATOM 2794 N N . LEU A 1 349 ? 4.870 23.972 7.573 1.00 78.06 349 LEU A N 1
ATOM 2795 C CA . LEU A 1 349 ? 5.304 24.189 6.201 1.00 78.06 349 LEU A CA 1
ATOM 2796 C C . LEU A 1 349 ? 4.120 24.228 5.231 1.00 78.06 349 LEU A C 1
ATOM 2798 O O . LEU A 1 349 ? 4.120 25.080 4.340 1.00 78.06 349 LEU A O 1
ATOM 2802 N N . ASP A 1 350 ? 3.114 23.370 5.401 1.00 76.44 350 ASP A N 1
ATOM 2803 C CA . ASP A 1 350 ? 1.932 23.331 4.536 1.00 76.44 350 ASP A CA 1
ATOM 2804 C C . ASP A 1 350 ? 1.019 24.548 4.752 1.00 76.44 350 ASP A C 1
ATOM 2806 O O . ASP A 1 350 ? 0.698 25.264 3.799 1.00 76.44 350 ASP A O 1
ATOM 2810 N N . GLN A 1 351 ? 0.709 24.883 6.008 1.00 78.38 351 GLN A N 1
ATOM 2811 C CA . GLN A 1 351 ? -0.161 26.012 6.355 1.00 78.38 351 GLN A CA 1
ATOM 2812 C C . GLN A 1 351 ? 0.457 27.363 5.986 1.00 78.38 351 GLN A C 1
ATOM 2814 O O . GLN A 1 351 ? -0.177 28.211 5.344 1.00 78.38 351 GLN A O 1
ATOM 2819 N N . ALA A 1 352 ? 1.737 27.565 6.308 1.00 81.31 352 ALA A N 1
ATOM 2820 C CA . ALA A 1 352 ? 2.448 28.772 5.911 1.00 81.31 352 ALA A CA 1
ATOM 2821 C C . ALA A 1 352 ? 2.605 28.849 4.381 1.00 81.31 352 ALA A C 1
ATOM 2823 O O . ALA A 1 352 ? 2.451 29.930 3.806 1.00 81.31 352 ALA A O 1
ATOM 2824 N N . SER A 1 353 ? 2.805 27.720 3.688 1.00 81.19 353 SER A N 1
ATOM 2825 C CA . SER A 1 353 ? 2.787 27.679 2.217 1.00 81.19 353 SER A CA 1
ATOM 2826 C C . SER A 1 353 ? 1.420 28.049 1.640 1.00 81.19 353 SER A C 1
ATOM 2828 O O . SER A 1 353 ? 1.355 28.793 0.656 1.00 81.19 353 SER A O 1
ATOM 2830 N N . GLY A 1 354 ? 0.329 27.582 2.250 1.00 78.94 354 GLY A N 1
ATOM 2831 C CA . GLY A 1 354 ? -1.044 27.931 1.888 1.00 78.94 354 GLY A CA 1
ATOM 2832 C C . GLY A 1 354 ? -1.312 29.430 2.029 1.00 78.94 354 GLY A C 1
ATOM 2833 O O . GLY A 1 354 ? -1.780 30.072 1.082 1.00 78.94 354 GLY A O 1
ATOM 2834 N N . ALA A 1 355 ? -0.923 30.024 3.160 1.00 83.56 355 ALA A N 1
ATOM 2835 C CA . ALA A 1 355 ? -1.035 31.463 3.398 1.00 83.56 355 ALA A CA 1
ATOM 2836 C C . ALA A 1 355 ? -0.228 32.282 2.372 1.00 83.56 355 ALA A C 1
ATOM 2838 O O . ALA A 1 355 ? -0.753 33.231 1.783 1.00 83.56 355 ALA A O 1
ATOM 2839 N N . ILE A 1 356 ? 1.009 31.873 2.075 1.00 86.94 356 ILE A N 1
ATOM 2840 C CA . ILE A 1 356 ? 1.875 32.507 1.067 1.00 86.94 356 ILE A CA 1
ATOM 2841 C C . ILE A 1 356 ? 1.237 32.459 -0.324 1.00 86.94 356 ILE A C 1
ATOM 2843 O O . ILE A 1 356 ? 1.145 33.492 -0.994 1.00 86.94 356 ILE A O 1
ATOM 2847 N N . ARG A 1 357 ? 0.748 31.287 -0.745 1.00 83.19 357 ARG A N 1
ATOM 2848 C CA . ARG A 1 357 ? 0.101 31.096 -2.054 1.00 83.19 357 ARG A CA 1
ATOM 2849 C C . ARG A 1 357 ? -1.185 31.903 -2.181 1.00 83.19 357 ARG A C 1
ATOM 2851 O O . ARG A 1 357 ? -1.421 32.505 -3.226 1.00 83.19 357 ARG A O 1
ATOM 2858 N N . SER A 1 358 ? -1.978 31.976 -1.113 1.00 82.12 358 SER A N 1
ATOM 2859 C CA . SER A 1 358 ? -3.254 32.701 -1.111 1.00 82.12 358 SER A CA 1
ATOM 2860 C C . SER A 1 358 ? -3.114 34.212 -1.331 1.00 82.12 358 SER A C 1
ATOM 2862 O O . SER A 1 358 ? -4.001 34.834 -1.907 1.00 82.12 358 SER A O 1
ATOM 2864 N N . GLU A 1 359 ? -1.974 34.797 -0.956 1.00 88.12 359 GLU A N 1
ATOM 2865 C CA . GLU A 1 359 ? -1.669 36.219 -1.171 1.00 88.12 359 GLU A CA 1
ATOM 2866 C C . GLU A 1 359 ? -0.878 36.470 -2.471 1.00 88.12 359 GLU A C 1
ATOM 2868 O O . GLU A 1 359 ? -0.437 37.591 -2.749 1.00 88.12 359 GLU A O 1
ATOM 2873 N N . GLY A 1 360 ? -0.720 35.442 -3.311 1.00 74.94 360 GLY A N 1
ATOM 2874 C CA . GLY A 1 360 ? -0.021 35.520 -4.595 1.00 74.94 360 GLY A CA 1
ATOM 2875 C C . GLY A 1 360 ? 1.503 35.430 -4.485 1.00 74.94 360 GLY A C 1
ATOM 2876 O O . GLY A 1 360 ? 2.209 35.940 -5.358 1.00 74.94 360 GLY A O 1
ATOM 2877 N N . GLY A 1 361 ? 2.012 34.831 -3.406 1.00 80.00 361 GLY A N 1
ATOM 2878 C CA . GLY A 1 361 ? 3.412 34.450 -3.245 1.00 80.00 361 GLY A CA 1
ATOM 2879 C C . GLY A 1 361 ? 3.689 33.042 -3.749 1.00 80.00 361 GLY A C 1
ATOM 2880 O O . GLY A 1 361 ? 2.823 32.170 -3.753 1.00 80.00 361 GLY A O 1
ATOM 2881 N N . PHE A 1 362 ? 4.925 32.803 -4.159 1.00 81.75 362 PHE A N 1
ATOM 2882 C CA . PHE A 1 362 ? 5.396 31.504 -4.612 1.00 81.75 362 PHE A CA 1
ATOM 2883 C C . PHE A 1 362 ? 6.463 30.979 -3.663 1.00 81.75 362 PHE A C 1
ATOM 2885 O O . PHE A 1 362 ? 7.464 31.650 -3.422 1.00 81.75 362 PHE A O 1
ATOM 2892 N N . VAL A 1 363 ? 6.247 29.784 -3.122 1.00 81.19 363 VAL A N 1
ATOM 2893 C CA . VAL A 1 363 ? 7.224 29.107 -2.263 1.00 81.19 363 VAL A CA 1
ATOM 2894 C C . VAL A 1 363 ? 8.307 28.502 -3.153 1.00 81.19 363 VAL A C 1
ATOM 2896 O O . VAL A 1 363 ? 8.010 27.614 -3.949 1.00 81.19 363 VAL A O 1
ATOM 2899 N N . ASP A 1 364 ? 9.541 29.002 -3.046 1.00 74.38 364 ASP A N 1
ATOM 2900 C CA . ASP A 1 364 ? 10.664 28.546 -3.879 1.00 74.38 364 ASP A CA 1
ATOM 2901 C C . ASP A 1 364 ? 11.312 27.284 -3.307 1.00 74.38 364 ASP A C 1
ATOM 2903 O O . ASP A 1 364 ? 11.517 26.305 -4.025 1.00 74.38 364 ASP A O 1
ATOM 2907 N N . LYS A 1 365 ? 11.629 27.298 -2.006 1.00 67.38 365 LYS A N 1
ATOM 2908 C CA . LYS A 1 365 ? 12.213 26.151 -1.306 1.00 67.38 365 LYS A CA 1
ATOM 2909 C C . LYS A 1 365 ? 11.997 26.215 0.204 1.00 67.38 365 LYS A C 1
ATOM 2911 O O . LYS A 1 365 ? 11.862 27.296 0.782 1.00 67.38 365 LYS A O 1
ATOM 2916 N N . PHE A 1 366 ? 12.066 25.040 0.812 1.00 77.12 366 PHE A N 1
ATOM 2917 C CA . PHE A 1 366 ? 12.149 24.839 2.254 1.00 77.12 366 PHE A CA 1
ATOM 2918 C C . PHE A 1 366 ? 13.623 24.779 2.677 1.00 77.12 366 PHE A C 1
ATOM 2920 O O . PHE A 1 366 ? 14.443 24.180 1.976 1.00 77.12 366 PHE A O 1
ATOM 2927 N N . ILE A 1 367 ? 13.975 25.441 3.779 1.00 71.38 367 ILE A N 1
ATOM 2928 C CA . ILE A 1 367 ? 15.341 25.538 4.307 1.00 71.38 367 ILE A CA 1
ATOM 2929 C C . ILE A 1 367 ? 15.292 25.163 5.789 1.00 71.38 367 ILE A C 1
ATOM 2931 O O . ILE A 1 367 ? 15.146 26.035 6.635 1.00 71.38 367 ILE A O 1
ATOM 2935 N N . GLY A 1 368 ? 15.396 23.867 6.094 1.00 72.38 368 GLY A N 1
ATOM 2936 C CA . GLY A 1 368 ? 15.260 23.384 7.471 1.00 72.38 368 GLY A CA 1
ATOM 2937 C C . GLY A 1 368 ? 13.864 23.681 8.025 1.00 72.38 368 GLY A C 1
ATOM 2938 O O . GLY A 1 368 ? 12.879 23.185 7.486 1.00 72.38 368 GLY A O 1
ATOM 2939 N N . ASP A 1 369 ? 13.810 24.512 9.061 1.00 72.19 369 ASP A N 1
ATOM 2940 C CA . ASP A 1 369 ? 12.629 25.053 9.744 1.00 72.19 369 ASP A CA 1
ATOM 2941 C C . ASP A 1 369 ? 12.056 26.335 9.110 1.00 72.19 369 ASP A C 1
ATOM 2943 O O . ASP A 1 369 ? 11.008 26.824 9.537 1.00 72.19 369 ASP A O 1
ATOM 2947 N N . GLY A 1 370 ? 12.685 26.838 8.041 1.00 74.94 370 GLY A N 1
ATOM 2948 C CA . GLY A 1 370 ? 12.278 28.056 7.348 1.00 74.94 370 GLY A CA 1
ATOM 2949 C C . GLY A 1 370 ? 11.717 27.873 5.930 1.00 74.94 370 GLY A C 1
ATOM 2950 O O . GLY A 1 370 ? 12.042 26.938 5.194 1.00 74.94 370 GLY A O 1
ATOM 2951 N N . ILE A 1 371 ? 10.906 28.842 5.499 1.00 86.62 371 ILE A N 1
ATOM 2952 C CA . ILE A 1 371 ? 10.318 28.955 4.157 1.00 86.62 371 ILE A CA 1
ATOM 2953 C C . ILE A 1 371 ? 10.882 30.182 3.449 1.00 86.62 371 ILE A C 1
ATOM 2955 O O . ILE A 1 371 ? 10.792 31.302 3.956 1.00 86.62 371 ILE A O 1
ATOM 2959 N N . MET A 1 372 ? 11.392 29.990 2.229 1.00 87.19 372 MET A N 1
ATOM 2960 C CA . MET A 1 372 ? 11.715 31.091 1.324 1.00 87.19 372 MET A CA 1
ATOM 2961 C C . MET A 1 372 ? 10.604 31.264 0.285 1.00 87.19 372 MET A C 1
ATOM 2963 O O . MET A 1 372 ? 10.364 30.387 -0.549 1.00 87.19 372 MET A O 1
ATOM 2967 N N . ALA A 1 373 ? 9.955 32.426 0.306 1.00 87.88 373 ALA A N 1
ATOM 2968 C CA . ALA A 1 373 ? 8.877 32.780 -0.607 1.00 87.88 373 ALA A CA 1
ATOM 2969 C C . ALA A 1 373 ? 9.201 34.018 -1.442 1.00 87.88 373 ALA A C 1
ATOM 2971 O O . ALA A 1 373 ? 9.855 34.955 -0.987 1.00 87.88 373 ALA A O 1
ATOM 2972 N N . ILE A 1 374 ? 8.708 34.027 -2.676 1.00 87.00 374 ILE A N 1
ATOM 2973 C CA . ILE A 1 374 ? 8.928 35.072 -3.670 1.00 87.00 374 ILE A CA 1
ATOM 2974 C C . ILE A 1 374 ? 7.577 35.684 -4.042 1.00 87.00 374 ILE A C 1
ATOM 2976 O O . ILE A 1 374 ? 6.666 34.993 -4.492 1.00 87.00 374 ILE A O 1
ATOM 2980 N N . PHE A 1 375 ? 7.447 36.998 -3.890 1.00 83.31 375 PHE A N 1
ATOM 2981 C CA . PHE A 1 375 ? 6.249 37.769 -4.212 1.00 83.31 375 PHE A CA 1
ATOM 2982 C C . PHE A 1 375 ? 6.523 38.761 -5.339 1.00 83.31 375 PHE A C 1
ATOM 2984 O O . PHE A 1 375 ? 7.640 39.252 -5.516 1.00 83.31 375 PHE A O 1
ATOM 2991 N N . GLY A 1 376 ? 5.476 39.105 -6.091 1.00 73.06 376 GLY A N 1
ATOM 2992 C CA . GLY A 1 376 ? 5.580 40.078 -7.178 1.00 73.06 376 GLY A CA 1
ATOM 2993 C C . GLY A 1 376 ? 6.134 39.509 -8.486 1.00 73.06 376 GLY A C 1
ATOM 2994 O O . GLY A 1 376 ? 6.629 40.281 -9.295 1.00 73.06 376 GLY A O 1
ATOM 2995 N N . MET A 1 377 ? 6.023 38.197 -8.731 1.00 67.31 377 MET A N 1
ATOM 2996 C CA . MET A 1 377 ? 6.375 37.600 -10.032 1.00 67.31 377 MET A CA 1
ATOM 2997 C C . MET A 1 377 ? 5.412 38.015 -11.158 1.00 67.31 377 MET A C 1
ATOM 2999 O O . MET A 1 377 ? 5.839 38.186 -12.292 1.00 67.31 377 MET A O 1
ATOM 3003 N N . ASP A 1 378 ? 4.140 38.281 -10.844 1.00 60.25 378 ASP A N 1
ATOM 3004 C CA . ASP A 1 378 ? 3.141 38.765 -11.815 1.00 60.25 378 ASP A CA 1
ATOM 3005 C C . ASP A 1 378 ? 2.881 40.288 -11.730 1.00 60.25 378 ASP A C 1
ATOM 3007 O O . ASP A 1 378 ? 2.219 40.872 -12.594 1.00 60.25 378 ASP A O 1
ATOM 3011 N N . ASN A 1 379 ? 3.429 40.961 -10.706 1.00 62.34 379 ASN A N 1
ATOM 3012 C CA . ASN A 1 379 ? 3.075 42.329 -10.291 1.00 62.34 379 ASN A CA 1
ATOM 3013 C C . ASN A 1 379 ? 4.311 43.216 -10.016 1.00 62.34 379 ASN A C 1
ATOM 3015 O O . ASN A 1 379 ? 5.444 42.778 -10.146 1.00 62.34 379 ASN A O 1
ATOM 3019 N N . ASN A 1 380 ? 4.127 44.495 -9.652 1.00 73.00 380 ASN A N 1
ATOM 3020 C CA . ASN A 1 380 ? 5.268 45.368 -9.313 1.00 73.00 380 ASN A CA 1
ATOM 3021 C C . ASN A 1 380 ? 5.813 45.091 -7.887 1.00 73.00 380 ASN A C 1
ATOM 3023 O O . ASN A 1 380 ? 5.039 44.644 -7.036 1.00 73.00 380 ASN A O 1
ATOM 3027 N N . PRO A 1 381 ? 7.086 45.418 -7.578 1.00 72.62 381 PRO A N 1
ATOM 3028 C CA . PRO A 1 381 ? 7.695 45.153 -6.266 1.00 72.62 381 PRO A CA 1
ATOM 3029 C C . PRO A 1 381 ? 6.939 45.779 -5.092 1.00 72.62 381 PRO A C 1
ATOM 3031 O O . PRO A 1 381 ? 6.849 45.191 -4.022 1.00 72.62 381 PRO A O 1
ATOM 3034 N N . GLY A 1 382 ? 6.323 46.949 -5.290 1.00 77.62 382 GLY A N 1
ATOM 3035 C CA . GLY A 1 382 ? 5.508 47.604 -4.264 1.00 77.62 382 GLY A CA 1
ATOM 3036 C C . GLY A 1 382 ? 4.183 46.888 -3.973 1.00 77.62 382 GLY A C 1
ATOM 3037 O O . GLY A 1 382 ? 3.634 47.023 -2.880 1.00 77.62 382 GLY A O 1
ATOM 3038 N N . GLN A 1 383 ? 3.635 46.135 -4.927 1.00 78.31 383 GLN A N 1
ATOM 3039 C CA . GLN A 1 383 ? 2.534 45.200 -4.691 1.00 78.31 383 GLN A CA 1
ATOM 3040 C C . GLN A 1 383 ? 3.053 43.896 -4.093 1.00 78.31 383 GLN A C 1
ATOM 3042 O O . GLN A 1 383 ? 2.465 43.447 -3.117 1.00 78.31 383 GLN A O 1
ATOM 3047 N N . GLY A 1 384 ? 4.184 43.372 -4.577 1.00 84.75 384 GLY A N 1
ATOM 3048 C CA . GLY A 1 384 ? 4.855 42.212 -3.985 1.00 84.75 384 GLY A CA 1
ATOM 3049 C C . GLY A 1 384 ? 5.161 42.406 -2.497 1.00 84.75 384 GLY A C 1
ATOM 3050 O O . GLY A 1 384 ? 4.897 41.517 -1.702 1.00 84.75 384 GLY A O 1
ATOM 3051 N N . ALA A 1 385 ? 5.591 43.602 -2.087 1.00 86.56 385 ALA A N 1
ATOM 3052 C CA . ALA A 1 385 ? 5.840 43.940 -0.685 1.00 86.56 385 ALA A CA 1
ATOM 3053 C C . ALA A 1 385 ? 4.552 43.976 0.148 1.00 86.56 385 ALA A C 1
ATOM 3055 O O . ALA A 1 385 ? 4.527 43.510 1.282 1.00 86.56 385 ALA A O 1
ATOM 3056 N N . ARG A 1 386 ? 3.452 44.493 -0.415 1.00 89.06 386 ARG A N 1
ATOM 3057 C CA . ARG A 1 386 ? 2.145 44.481 0.261 1.00 89.06 386 ARG A CA 1
ATOM 3058 C C . ARG A 1 386 ? 1.576 43.070 0.368 1.00 89.06 386 ARG A C 1
ATOM 3060 O O . ARG A 1 386 ? 0.980 42.755 1.388 1.00 89.06 386 ARG A O 1
ATOM 3067 N N . GLN A 1 387 ? 1.761 42.247 -0.662 1.00 90.31 387 GLN A N 1
ATOM 3068 C CA . GLN A 1 387 ? 1.379 40.836 -0.665 1.00 90.31 387 GLN A CA 1
ATOM 3069 C C . GLN A 1 387 ? 2.204 40.051 0.353 1.00 90.31 387 GLN A C 1
ATOM 3071 O O . GLN A 1 387 ? 1.623 39.329 1.145 1.00 90.31 387 GLN A O 1
ATOM 3076 N N . ALA A 1 388 ? 3.518 40.275 0.422 1.00 89.81 388 ALA A N 1
ATOM 3077 C CA . ALA A 1 388 ? 4.379 39.677 1.438 1.00 89.81 388 ALA A CA 1
ATOM 3078 C C . ALA A 1 388 ? 3.959 40.088 2.861 1.00 89.81 388 ALA A C 1
ATOM 3080 O O . ALA A 1 388 ? 3.849 39.241 3.735 1.00 89.81 388 ALA A O 1
ATOM 3081 N N . LEU A 1 389 ? 3.632 41.365 3.102 1.00 90.56 389 LEU A N 1
ATOM 3082 C CA . LEU A 1 389 ? 3.141 41.821 4.412 1.00 90.56 389 LEU A CA 1
ATOM 3083 C C . LEU A 1 389 ? 1.759 41.253 4.771 1.00 90.56 389 LEU A C 1
ATOM 3085 O O . LEU A 1 389 ? 1.503 40.948 5.933 1.00 90.56 389 LEU A O 1
ATOM 3089 N N . ARG A 1 390 ? 0.859 41.097 3.793 1.00 90.25 390 ARG A N 1
ATOM 3090 C CA . ARG A 1 390 ? -0.434 40.426 4.004 1.00 90.25 390 ARG A CA 1
ATOM 3091 C C . ARG A 1 390 ? -0.260 38.937 4.241 1.00 90.25 390 ARG A C 1
ATOM 3093 O O . ARG A 1 390 ? -0.916 38.413 5.128 1.00 90.25 390 ARG A O 1
ATOM 3100 N N . ALA A 1 391 ? 0.654 38.296 3.517 1.00 89.12 391 ALA A N 1
ATOM 3101 C CA . ALA A 1 391 ? 1.025 36.909 3.730 1.00 89.12 391 ALA A CA 1
ATOM 3102 C C . ALA A 1 391 ? 1.613 36.730 5.125 1.00 89.12 391 ALA A C 1
ATOM 3104 O O . ALA A 1 391 ? 1.181 35.834 5.820 1.00 89.12 391 ALA A O 1
ATOM 3105 N N . ALA A 1 392 ? 2.494 37.618 5.589 1.00 88.62 392 ALA A N 1
ATOM 3106 C CA . ALA A 1 392 ? 3.003 37.592 6.958 1.00 88.62 392 ALA A CA 1
ATOM 3107 C C . ALA A 1 392 ? 1.878 37.737 7.994 1.00 88.62 392 ALA A C 1
ATOM 3109 O O . ALA A 1 392 ? 1.814 36.949 8.928 1.00 88.62 392 ALA A O 1
ATOM 3110 N N . LYS A 1 393 ? 0.938 38.672 7.792 1.00 86.75 393 LYS A N 1
ATOM 3111 C CA . LYS A 1 393 ? -0.243 38.823 8.658 1.00 86.75 393 LYS A CA 1
ATOM 3112 C C . LYS A 1 393 ? -1.171 37.605 8.607 1.00 86.75 393 LYS A C 1
ATOM 3114 O O . LYS A 1 393 ? -1.806 37.278 9.599 1.00 86.75 393 LYS A O 1
ATOM 3119 N N . ARG A 1 394 ? -1.286 36.948 7.452 1.00 81.88 394 ARG A N 1
ATOM 3120 C CA . ARG A 1 394 ? -2.111 35.752 7.277 1.00 81.88 394 ARG A CA 1
ATOM 3121 C C . ARG A 1 394 ? -1.426 34.515 7.828 1.00 81.88 394 ARG A C 1
ATOM 3123 O O . ARG A 1 394 ? -2.116 33.699 8.394 1.00 81.88 394 ARG A O 1
ATOM 3130 N N . ILE A 1 395 ? -0.106 34.404 7.725 1.00 84.50 395 ILE A N 1
ATOM 3131 C CA . ILE A 1 395 ? 0.683 33.397 8.433 1.00 84.50 395 ILE A CA 1
ATOM 3132 C C . ILE A 1 395 ? 0.508 33.625 9.928 1.00 84.50 395 ILE A C 1
ATOM 3134 O O . ILE A 1 395 ? 0.178 32.684 10.614 1.00 84.50 395 ILE A O 1
ATOM 3138 N N . GLU A 1 396 ? 0.623 34.853 10.435 1.00 79.81 396 GLU A N 1
ATOM 3139 C CA . GLU A 1 396 ? 0.347 35.157 11.845 1.00 79.81 396 GLU A CA 1
ATOM 3140 C C . GLU A 1 396 ? -1.087 34.779 12.241 1.00 79.81 396 GLU A C 1
ATOM 3142 O O . GLU A 1 396 ? -1.271 34.100 13.241 1.00 79.81 396 GLU A O 1
ATOM 3147 N N . ALA A 1 397 ? -2.091 35.138 11.437 1.00 68.69 397 ALA A N 1
ATOM 3148 C CA . ALA A 1 397 ? -3.485 34.785 11.690 1.00 68.69 397 ALA A CA 1
ATOM 3149 C C . ALA A 1 397 ? -3.758 33.281 11.555 1.00 68.69 397 ALA A C 1
ATOM 3151 O O . ALA A 1 397 ? -4.596 32.786 12.285 1.00 68.69 397 ALA A O 1
ATOM 3152 N N . VAL A 1 398 ? -3.063 32.572 10.659 1.00 65.38 398 VAL A N 1
ATOM 3153 C CA . VAL A 1 398 ? -3.140 31.114 10.492 1.00 65.38 398 VAL A CA 1
ATOM 3154 C C . VAL A 1 398 ? -2.373 30.411 11.604 1.00 65.38 398 VAL A C 1
ATOM 3156 O O . VAL A 1 398 ? -2.790 29.370 12.057 1.00 65.38 398 VAL A O 1
ATOM 3159 N N . MET A 1 399 ? -1.285 30.977 12.121 1.00 69.25 399 MET A N 1
ATOM 3160 C CA . MET A 1 399 ? -0.610 30.453 13.310 1.00 69.25 399 MET A CA 1
ATOM 3161 C C . MET A 1 399 ? -1.463 30.698 14.565 1.00 69.25 399 MET A C 1
ATOM 3163 O O . MET A 1 399 ? -1.562 29.824 15.414 1.00 69.25 399 MET A O 1
ATOM 3167 N N . GLN A 1 400 ? -2.150 31.842 14.649 1.00 59.69 400 GLN A N 1
ATOM 3168 C CA . GLN A 1 400 ? -3.150 32.131 15.684 1.00 59.69 400 GLN A CA 1
ATOM 3169 C C . GLN A 1 400 ? -4.444 31.330 15.483 1.00 59.69 400 GLN A C 1
ATOM 3171 O O . GLN A 1 400 ? -5.142 31.057 16.452 1.00 59.69 400 GLN A O 1
ATOM 3176 N N . SER A 1 401 ? -4.786 30.932 14.254 1.00 45.44 401 SER A N 1
ATOM 3177 C CA . SER A 1 401 ? -5.889 30.015 13.962 1.00 45.44 401 SER A CA 1
ATOM 3178 C C . SER A 1 401 ? -5.457 28.566 14.184 1.00 45.44 401 SER A C 1
ATOM 3180 O O . SER A 1 401 ? -6.220 27.792 14.721 1.00 45.44 401 SER A O 1
ATOM 3182 N N . LEU A 1 402 ? -4.198 28.184 14.032 1.00 47.66 402 LEU A N 1
ATOM 3183 C CA . LEU A 1 402 ? -3.724 26.918 14.596 1.00 47.66 402 LEU A CA 1
ATOM 3184 C C . LEU A 1 402 ? -3.874 26.899 16.136 1.00 47.66 402 LEU A C 1
ATOM 3186 O O . LEU A 1 402 ? -4.031 25.828 16.714 1.00 47.66 402 LEU A O 1
ATOM 3190 N N . GLU A 1 403 ? -3.961 28.070 16.786 1.00 42.62 403 GLU A N 1
ATOM 3191 C CA . GLU A 1 403 ? -4.430 28.217 18.176 1.00 42.62 403 GLU A CA 1
ATOM 3192 C C . GLU A 1 403 ? -5.977 28.377 18.329 1.00 42.62 403 GLU A C 1
ATOM 3194 O O . GLU A 1 403 ? -6.495 28.123 19.415 1.00 42.62 403 GLU A O 1
ATOM 3199 N N . THR A 1 404 ? -6.758 28.757 17.294 1.00 40.94 404 THR A N 1
ATOM 3200 C CA . THR A 1 404 ? -8.213 29.106 17.383 1.00 40.94 404 THR A CA 1
ATOM 3201 C C . THR A 1 404 ? -9.187 28.506 16.328 1.00 40.94 404 THR A C 1
ATOM 3203 O O . THR A 1 404 ? -10.396 28.728 16.421 1.00 40.94 404 THR A O 1
ATOM 3206 N N . GLU A 1 405 ? -8.726 27.698 15.374 1.00 41.12 405 GLU A N 1
ATOM 3207 C CA . GLU A 1 405 ? -9.429 27.098 14.216 1.00 41.12 405 GLU A CA 1
ATOM 3208 C C . GLU A 1 405 ? -9.748 25.613 14.417 1.00 41.12 405 GLU A C 1
ATOM 3210 O O . GLU A 1 405 ? -10.293 24.974 13.523 1.00 41.12 405 GLU A O 1
ATOM 3215 N N . LYS A 1 406 ? -9.512 25.059 15.611 1.00 48.88 406 LYS A N 1
ATOM 3216 C CA . LYS A 1 406 ? -10.197 23.826 15.999 1.00 48.88 406 LYS A CA 1
ATOM 3217 C C . LYS A 1 406 ? -11.706 24.113 16.024 1.00 48.88 406 LYS A C 1
ATOM 3219 O O . LYS A 1 406 ? -12.151 25.008 16.755 1.00 48.88 406 LYS A O 1
ATOM 3224 N N . GLY A 1 407 ? -12.513 23.400 15.243 1.00 65.25 407 GLY A N 1
ATOM 3225 C CA . GLY A 1 407 ? -13.963 23.548 15.126 1.00 65.25 407 GLY A CA 1
ATOM 3226 C C . GLY A 1 407 ? -14.707 22.235 15.363 1.00 65.25 407 GLY A C 1
ATOM 3227 O O . GLY A 1 407 ? -14.589 21.314 14.573 1.00 65.25 407 GLY A O 1
ATOM 3228 N N . GLY A 1 408 ? -15.533 22.193 16.411 1.00 78.12 408 GLY A N 1
ATOM 3229 C CA . GLY A 1 408 ? -16.446 21.083 16.708 1.00 78.12 408 GLY A CA 1
ATOM 3230 C C . GLY A 1 408 ? -16.376 20.643 18.170 1.00 78.12 408 GLY A C 1
ATOM 3231 O O . GLY A 1 408 ? -15.535 21.140 18.917 1.00 78.12 408 GLY A O 1
ATOM 3232 N N . VAL A 1 409 ? -17.252 19.739 18.603 1.00 89.62 409 VAL A N 1
ATOM 3233 C CA . VAL A 1 409 ? -17.217 19.146 19.957 1.00 89.62 409 VAL A CA 1
ATOM 3234 C C . VAL A 1 409 ? -17.094 17.635 19.859 1.00 89.62 409 VAL A C 1
ATOM 3236 O O . VAL A 1 409 ? -17.794 17.023 19.056 1.00 89.62 409 VAL A O 1
ATOM 3239 N N . VAL A 1 410 ? -16.222 17.032 20.668 1.00 94.00 410 VAL A N 1
ATOM 3240 C CA . VAL A 1 410 ? -16.151 15.572 20.806 1.00 94.00 410 VAL A CA 1
ATOM 3241 C C . VAL A 1 410 ? -17.087 15.115 21.914 1.00 94.00 410 VAL A C 1
ATOM 3243 O O . VAL A 1 410 ? -17.021 15.627 23.029 1.00 94.00 410 VAL A O 1
ATOM 3246 N N . LEU A 1 411 ? -17.928 14.135 21.610 1.00 94.94 411 LEU A N 1
ATOM 3247 C CA . LEU A 1 411 ? -18.686 13.350 22.575 1.00 94.94 411 LEU A CA 1
ATOM 3248 C C . LEU A 1 411 ? -18.012 11.980 22.671 1.00 94.94 411 LEU A C 1
ATOM 3250 O O . LEU A 1 411 ? -18.123 11.185 21.736 1.00 94.94 411 LEU A O 1
ATOM 3254 N N . SER A 1 412 ? -17.285 11.748 23.764 1.00 95.06 412 SER A N 1
ATOM 3255 C CA . SER A 1 412 ? -16.487 10.537 23.967 1.00 95.06 412 SER A CA 1
ATOM 3256 C C . SER A 1 412 ? -17.165 9.554 24.914 1.00 95.06 412 SER A C 1
ATOM 3258 O O . SER A 1 412 ? -17.692 9.960 25.956 1.00 95.06 412 SER A O 1
ATOM 3260 N N . ALA A 1 413 ? -17.168 8.279 24.531 1.00 92.44 413 ALA A N 1
ATOM 3261 C CA . ALA A 1 413 ? -17.642 7.154 25.326 1.00 92.44 413 ALA A CA 1
ATOM 3262 C C . ALA A 1 413 ? -16.912 5.862 24.968 1.00 92.44 413 ALA A C 1
ATOM 3264 O O . ALA A 1 413 ? -16.502 5.689 23.827 1.00 92.44 413 ALA A O 1
ATOM 3265 N N . HIS A 1 414 ? -16.844 4.909 25.896 1.00 90.44 414 HIS A N 1
ATOM 3266 C CA . HIS A 1 414 ? -16.399 3.550 25.584 1.00 90.44 414 HIS A CA 1
ATOM 3267 C C . HIS A 1 414 ? -17.554 2.562 25.426 1.00 90.44 414 HIS A C 1
ATOM 3269 O O . HIS A 1 414 ? -18.680 2.781 25.890 1.00 90.44 414 HIS A O 1
ATOM 3275 N N . THR A 1 415 ? -17.281 1.477 24.704 1.00 88.50 415 THR A N 1
ATOM 3276 C CA . THR A 1 415 ? -18.279 0.483 24.275 1.00 88.50 415 THR A CA 1
ATOM 3277 C C . THR A 1 415 ? -18.117 -0.882 24.943 1.00 88.50 415 THR A C 1
ATOM 3279 O O . THR A 1 415 ? -19.078 -1.654 24.993 1.00 88.50 415 THR A O 1
ATOM 3282 N N . ASP A 1 416 ? -16.941 -1.178 25.494 1.00 84.94 416 ASP A N 1
ATOM 3283 C CA . ASP A 1 416 ? -16.623 -2.417 26.205 1.00 84.94 416 ASP A CA 1
ATOM 3284 C C . ASP A 1 416 ? -17.171 -2.416 27.630 1.00 84.94 416 ASP A C 1
ATOM 3286 O O . ASP A 1 416 ? -17.470 -1.385 28.190 1.00 84.94 416 ASP A O 1
ATOM 3290 N N . VAL A 1 417 ? -17.370 -3.574 28.243 1.00 82.94 417 VAL A N 1
ATOM 3291 C CA . VAL A 1 417 ? -18.120 -3.700 29.504 1.00 82.94 417 VAL A CA 1
ATOM 3292 C C . VAL A 1 417 ? -17.480 -4.780 30.354 1.00 82.94 417 VAL A C 1
ATOM 3294 O O . VAL A 1 417 ? -17.138 -5.849 29.843 1.00 82.94 417 VAL A O 1
ATOM 3297 N N . VAL A 1 418 ? -17.420 -4.560 31.667 1.00 78.06 418 VAL A N 1
ATOM 3298 C CA . VAL A 1 418 ? -16.838 -5.535 32.601 1.00 78.06 418 VAL A CA 1
ATOM 3299 C C . VAL A 1 418 ? -17.496 -6.930 32.525 1.00 78.06 418 VAL A C 1
ATOM 3301 O O . VAL A 1 418 ? -18.704 -7.053 32.250 1.00 78.06 418 VAL A O 1
ATOM 3304 N N . PRO A 1 419 ? -16.744 -8.014 32.808 1.00 73.69 419 PRO A N 1
ATOM 3305 C CA . PRO A 1 419 ? -17.283 -9.372 32.850 1.00 73.69 419 PRO A CA 1
ATOM 3306 C C . PRO A 1 419 ? -18.458 -9.526 33.829 1.00 73.69 419 PRO A C 1
ATOM 3308 O O . PRO A 1 419 ? -18.412 -9.049 34.961 1.00 73.69 419 PRO A O 1
ATOM 3311 N N . VAL A 1 420 ? -19.504 -10.254 33.419 1.00 73.44 420 VAL A N 1
ATOM 3312 C CA . VAL A 1 420 ? -20.694 -10.532 34.259 1.00 73.44 420 VAL A CA 1
ATOM 3313 C C . VAL A 1 420 ? -20.514 -11.720 35.206 1.00 73.44 420 VAL A C 1
ATOM 3315 O O . VAL A 1 420 ? -21.336 -11.930 36.101 1.00 73.44 420 VAL A O 1
ATOM 3318 N N . ALA A 1 421 ? -19.459 -12.516 35.015 1.00 67.31 421 ALA A N 1
ATOM 3319 C CA . ALA A 1 421 ? -19.182 -13.693 35.827 1.00 67.31 421 ALA A CA 1
ATOM 3320 C C . ALA A 1 421 ? -19.011 -13.294 37.306 1.00 67.31 421 ALA A C 1
ATOM 3322 O O . ALA A 1 421 ? -18.141 -12.501 37.651 1.00 67.31 421 ALA A O 1
ATOM 3323 N N . GLY A 1 422 ? -19.871 -13.828 38.180 1.00 63.62 422 GLY A N 1
ATOM 3324 C CA . GLY A 1 422 ? -19.893 -13.502 39.613 1.00 63.62 422 GLY A CA 1
ATOM 3325 C C . GLY A 1 422 ? -20.812 -12.337 40.016 1.00 63.62 422 GLY A C 1
ATOM 3326 O O . GLY A 1 422 ? -20.961 -12.081 41.210 1.00 63.62 422 GLY A O 1
ATOM 3327 N N . GLN A 1 423 ? -21.476 -11.663 39.070 1.00 72.31 423 GLN A N 1
ATOM 3328 C CA . GLN A 1 423 ? -22.437 -10.592 39.360 1.00 72.31 423 GLN A CA 1
ATOM 3329 C C . GLN A 1 423 ? -23.877 -11.126 39.473 1.00 72.31 423 GLN A C 1
ATOM 3331 O O . GLN A 1 423 ? -24.314 -11.972 38.696 1.00 72.31 423 GLN A O 1
ATOM 3336 N N . ASN A 1 424 ? -24.653 -10.610 40.432 1.00 70.44 424 ASN A N 1
ATOM 3337 C CA . ASN A 1 424 ? -26.013 -11.083 40.717 1.00 70.44 424 ASN A CA 1
ATOM 3338 C C . ASN A 1 424 ? -27.085 -10.274 39.959 1.00 70.44 424 ASN A C 1
ATOM 3340 O O . ASN A 1 424 ? -27.720 -9.381 40.527 1.00 70.44 424 ASN A O 1
ATOM 3344 N N . TRP A 1 425 ? -27.281 -10.590 38.678 1.00 74.94 425 TRP A N 1
ATOM 3345 C CA . TRP A 1 425 ? -28.293 -9.969 37.816 1.00 74.94 425 TRP A CA 1
ATOM 3346 C C . TRP A 1 425 ? -29.658 -10.671 37.933 1.00 74.94 425 TRP A C 1
ATOM 3348 O O . TRP A 1 425 ? -29.749 -11.894 37.947 1.00 74.94 425 TRP A O 1
ATOM 3358 N N . SER A 1 426 ? -30.759 -9.911 38.020 1.00 72.12 426 SER A N 1
ATOM 3359 C CA . SER A 1 426 ? -32.133 -10.474 38.034 1.00 72.12 426 SER A CA 1
ATOM 3360 C C . SER A 1 426 ? -32.685 -10.861 36.664 1.00 72.12 426 SER A C 1
ATOM 3362 O O . SER A 1 426 ? -33.725 -11.512 36.598 1.00 72.12 426 SER A O 1
ATOM 3364 N N . ARG A 1 427 ? -32.063 -10.373 35.594 1.00 77.81 427 ARG A N 1
ATOM 3365 C CA . ARG A 1 427 ? -32.458 -10.552 34.194 1.00 77.81 427 ARG A CA 1
ATOM 3366 C C . ARG A 1 427 ? -31.192 -10.638 33.354 1.00 77.81 427 ARG A C 1
ATOM 3368 O O . ARG A 1 427 ? -30.114 -10.360 33.874 1.00 77.81 427 ARG A O 1
ATOM 3375 N N . ASP A 1 428 ? -31.345 -11.003 32.088 1.00 81.12 428 ASP A N 1
ATOM 3376 C CA . ASP A 1 428 ? -30.249 -10.971 31.127 1.00 81.12 428 ASP A CA 1
ATOM 3377 C C . ASP A 1 428 ? -29.565 -9.583 31.127 1.00 81.12 428 ASP A C 1
ATOM 3379 O O . ASP A 1 428 ? -30.239 -8.583 30.865 1.00 81.12 428 ASP A O 1
ATOM 3383 N N . PRO A 1 429 ? -28.265 -9.495 31.470 1.00 80.31 429 PRO A N 1
ATOM 3384 C CA . PRO A 1 429 ? -27.541 -8.230 31.524 1.00 80.31 429 PRO A CA 1
ATOM 3385 C C . PRO A 1 429 ? -27.261 -7.616 30.147 1.00 80.31 429 PRO A C 1
ATOM 3387 O O . PRO A 1 429 ? -27.004 -6.415 30.077 1.00 80.31 429 PRO A O 1
ATOM 3390 N N . PHE A 1 430 ? -27.293 -8.399 29.066 1.00 83.81 430 PHE A N 1
ATOM 3391 C CA . PHE A 1 430 ? -26.940 -7.935 27.719 1.00 83.81 430 PHE A CA 1
ATOM 3392 C C . PHE A 1 430 ? -28.131 -7.372 26.943 1.00 83.81 430 PHE A C 1
ATOM 3394 O O . PHE A 1 430 ? -27.945 -6.636 25.977 1.00 83.81 430 PHE A O 1
ATOM 3401 N N . THR A 1 431 ? -29.350 -7.659 27.397 1.00 81.81 431 THR A N 1
ATOM 3402 C CA . THR A 1 431 ? -30.575 -7.109 26.821 1.00 81.81 431 THR A CA 1
ATOM 3403 C C . THR A 1 431 ? -31.069 -5.938 27.671 1.00 81.81 431 THR A C 1
ATOM 3405 O O . THR A 1 431 ? -31.481 -6.120 28.819 1.00 81.81 431 THR A O 1
ATOM 3408 N N . ALA A 1 432 ? -31.060 -4.725 27.110 1.00 82.38 432 ALA A N 1
ATOM 3409 C CA . ALA A 1 432 ? -31.608 -3.548 27.782 1.00 82.38 432 ALA A CA 1
ATOM 3410 C C . ALA A 1 432 ? -33.129 -3.679 27.971 1.00 82.38 432 ALA A C 1
ATOM 3412 O O . ALA A 1 432 ? -33.851 -4.078 27.057 1.00 82.38 432 ALA A O 1
ATOM 3413 N N . TRP A 1 433 ? -33.633 -3.317 29.150 1.00 83.69 433 TRP A N 1
ATOM 3414 C CA . TRP A 1 433 ? -35.066 -3.332 29.448 1.00 83.69 433 TRP A CA 1
ATOM 3415 C C . TRP A 1 433 ? -35.498 -2.082 30.202 1.00 83.69 433 TRP A C 1
ATOM 3417 O O . TRP A 1 433 ? -34.753 -1.512 30.997 1.00 83.69 433 TRP A O 1
ATOM 3427 N N . GLU A 1 434 ? -36.740 -1.674 29.969 1.00 86.56 434 GLU A N 1
ATOM 3428 C CA . GLU A 1 434 ? -37.338 -0.520 30.626 1.00 86.56 434 GLU A CA 1
ATOM 3429 C C . GLU A 1 434 ? -38.225 -0.950 31.799 1.00 86.56 434 GLU A C 1
ATOM 3431 O O . GLU A 1 434 ? -38.972 -1.930 31.720 1.00 86.56 434 GLU A O 1
ATOM 3436 N N . SER A 1 435 ? -38.165 -0.205 32.900 1.00 84.00 435 SER A N 1
ATOM 3437 C CA . SER A 1 435 ? -39.129 -0.299 33.996 1.00 84.00 435 SER A CA 1
ATOM 3438 C C . SER A 1 435 ? -39.195 1.006 34.767 1.00 84.00 435 SER A C 1
ATOM 3440 O O . SER A 1 435 ? -38.175 1.640 35.008 1.00 84.00 435 SER A O 1
ATOM 3442 N N . GLU A 1 436 ? -40.397 1.407 35.182 1.00 84.88 436 GLU A N 1
ATOM 3443 C CA . GLU A 1 436 ? -40.622 2.646 35.947 1.00 84.88 436 GLU A CA 1
ATOM 3444 C C . GLU A 1 436 ? -39.976 3.896 35.300 1.00 84.88 436 GLU A C 1
ATOM 3446 O O . GLU A 1 436 ? -39.514 4.802 35.994 1.00 84.88 436 GLU A O 1
ATOM 3451 N N . GLY A 1 437 ? -39.919 3.941 33.961 1.00 80.44 437 GLY A N 1
ATOM 3452 C CA . GLY A 1 437 ? -39.301 5.035 33.202 1.00 80.44 437 GLY A CA 1
ATOM 3453 C C . GLY A 1 437 ? -37.769 5.080 33.270 1.00 80.44 437 GLY A C 1
ATOM 3454 O O . GLY A 1 437 ? -37.177 6.127 33.015 1.00 80.44 437 GLY A O 1
ATOM 3455 N N . ARG A 1 438 ? -37.114 3.977 33.653 1.00 81.94 438 ARG A N 1
ATOM 3456 C CA . ARG A 1 438 ? -35.653 3.816 33.666 1.00 81.94 438 ARG A CA 1
ATOM 3457 C C . ARG A 1 438 ? -35.234 2.652 32.779 1.00 81.94 438 ARG A C 1
ATOM 3459 O O . ARG A 1 438 ? -35.913 1.627 32.745 1.00 81.94 438 ARG A O 1
ATOM 3466 N N . LEU A 1 439 ? -34.091 2.806 32.114 1.00 83.12 439 LEU A N 1
ATOM 3467 C CA . LEU A 1 439 ? -33.438 1.738 31.362 1.00 83.12 439 LEU A CA 1
ATOM 3468 C C . LEU A 1 439 ? -32.427 1.013 32.250 1.00 83.12 439 LEU A C 1
ATOM 3470 O O . LEU A 1 439 ? -31.594 1.634 32.911 1.00 83.12 439 LEU A O 1
ATOM 3474 N N . TYR A 1 440 ? -32.515 -0.309 32.242 1.00 83.50 440 TYR A N 1
ATOM 3475 C CA . TYR A 1 440 ? -31.667 -1.214 32.998 1.00 83.50 440 TYR A CA 1
ATOM 3476 C C . TYR A 1 440 ? -30.956 -2.157 32.030 1.00 83.50 440 TYR A C 1
ATOM 3478 O O . TYR A 1 440 ? -31.580 -2.746 31.149 1.00 83.50 440 TYR A O 1
ATOM 3486 N N . GLY A 1 441 ? -29.653 -2.322 32.214 1.00 81.56 441 GLY A N 1
ATOM 3487 C CA . GLY A 1 441 ? -28.813 -3.206 31.410 1.00 81.56 441 GLY A CA 1
ATOM 3488 C C . GLY A 1 441 ? -27.346 -3.016 31.781 1.00 81.56 441 GLY A C 1
ATOM 3489 O O . GLY A 1 441 ? -26.997 -2.080 32.505 1.00 81.56 441 GLY A O 1
ATOM 3490 N N . ARG A 1 442 ? -26.469 -3.904 31.317 1.00 85.12 442 ARG A N 1
ATOM 3491 C CA . ARG A 1 442 ? -25.031 -3.778 31.570 1.00 85.12 442 ARG A CA 1
ATOM 3492 C C . ARG A 1 442 ? -24.498 -2.490 30.942 1.00 85.12 442 ARG A C 1
ATOM 3494 O O . ARG A 1 442 ? -24.753 -2.217 29.776 1.00 85.12 442 ARG A O 1
ATOM 3501 N N . GLY A 1 443 ? -23.784 -1.694 31.737 1.00 82.19 443 GLY A N 1
ATOM 3502 C CA . GLY A 1 443 ? -23.239 -0.403 31.307 1.00 82.19 443 GLY A CA 1
ATOM 3503 C C . GLY A 1 443 ? -24.252 0.753 31.266 1.00 82.19 443 GLY A C 1
ATOM 3504 O O . GLY A 1 443 ? -23.880 1.864 30.907 1.00 82.19 443 GLY A O 1
ATOM 3505 N N . SER A 1 444 ? -25.523 0.551 31.649 1.00 86.00 444 SER A N 1
ATOM 3506 C CA . SER A 1 444 ? -26.549 1.606 31.531 1.00 86.00 444 SER A CA 1
ATOM 3507 C C . SER A 1 444 ? -26.345 2.800 32.476 1.00 86.00 444 SER A C 1
ATOM 3509 O O . SER A 1 444 ? -26.847 3.885 32.197 1.00 86.00 444 SER A O 1
ATOM 3511 N N . ALA A 1 445 ? -25.634 2.604 33.592 1.00 83.75 445 ALA A N 1
ATOM 3512 C CA . ALA A 1 445 ? -25.247 3.648 34.552 1.00 83.75 445 ALA A CA 1
ATOM 3513 C C . ALA A 1 445 ? -23.793 4.133 34.366 1.00 83.75 445 ALA A C 1
ATOM 3515 O O . ALA A 1 445 ? -23.256 4.798 35.247 1.00 83.75 445 ALA A O 1
ATOM 3516 N N . ASP A 1 446 ? -23.187 3.755 33.246 1.00 86.50 446 ASP A N 1
ATOM 3517 C CA . ASP A 1 446 ? -21.811 4.002 32.820 1.00 86.50 446 ASP A CA 1
ATOM 3518 C C . ASP A 1 446 ? -21.850 4.653 31.409 1.00 86.50 446 ASP A C 1
ATOM 3520 O O . ASP A 1 446 ? -22.935 4.979 30.906 1.00 86.50 446 ASP A O 1
ATOM 3524 N N . MET A 1 447 ? -20.713 4.848 30.734 1.00 89.25 447 MET A N 1
ATOM 3525 C CA . MET A 1 447 ? -20.590 5.582 29.466 1.00 89.25 447 MET A CA 1
ATOM 3526 C C . MET A 1 447 ? -21.471 5.052 28.326 1.00 89.25 447 MET A C 1
ATOM 3528 O O . MET A 1 447 ? -21.720 5.768 27.360 1.00 89.25 447 MET A O 1
ATOM 3532 N N . LYS A 1 448 ? -22.037 3.844 28.426 1.00 90.06 448 LYS A N 1
ATOM 3533 C CA . LYS A 1 448 ? -22.884 3.251 27.373 1.00 90.06 448 LYS A CA 1
ATOM 3534 C C . LYS A 1 448 ? -24.240 3.935 27.344 1.00 90.06 448 LYS A C 1
ATOM 3536 O O . LYS A 1 448 ? -24.817 4.111 26.274 1.00 90.06 448 LYS A O 1
ATOM 3541 N N . GLY A 1 449 ? -24.721 4.393 28.502 1.00 87.94 449 GLY A N 1
ATOM 3542 C CA . GLY A 1 449 ? -25.872 5.288 28.575 1.00 87.94 449 GLY A CA 1
ATOM 3543 C C . GLY A 1 449 ? -25.604 6.617 27.860 1.00 87.94 449 GLY A C 1
ATOM 3544 O O . GLY A 1 449 ? -26.467 7.108 27.127 1.00 87.94 449 GLY A O 1
ATOM 3545 N N . PHE A 1 450 ? -24.395 7.171 28.007 1.00 91.44 450 PHE A N 1
ATOM 3546 C CA . PHE A 1 450 ? -23.973 8.378 27.291 1.00 91.44 450 PHE A CA 1
ATOM 3547 C C . PHE A 1 450 ? -23.858 8.134 25.780 1.00 91.44 450 PHE A C 1
ATOM 3549 O O . PHE A 1 450 ? -24.444 8.888 25.003 1.00 91.44 450 PHE A O 1
ATOM 3556 N N . ALA A 1 451 ? -23.205 7.046 25.360 1.00 92.50 451 ALA A N 1
ATOM 3557 C CA . ALA A 1 451 ? -23.071 6.642 23.960 1.00 92.50 451 ALA A CA 1
ATOM 3558 C C . ALA A 1 451 ? -24.439 6.452 23.291 1.00 92.50 451 ALA A C 1
ATOM 3560 O O . ALA A 1 451 ? -24.705 7.036 22.241 1.00 92.50 451 ALA A O 1
ATOM 3561 N N . ALA A 1 452 ? -25.343 5.701 23.929 1.00 89.69 452 ALA A N 1
ATOM 3562 C CA . ALA A 1 452 ? -26.700 5.492 23.433 1.00 89.69 452 ALA A CA 1
ATOM 3563 C C . ALA A 1 452 ? -27.464 6.818 23.298 1.00 89.69 452 ALA A C 1
ATOM 3565 O O . ALA A 1 452 ? -28.161 7.036 22.307 1.00 89.69 452 ALA A O 1
ATOM 3566 N N . THR A 1 453 ? -27.293 7.736 24.255 1.00 89.56 453 THR A N 1
ATOM 3567 C CA . THR A 1 453 ? -27.910 9.068 24.201 1.00 89.56 453 THR A CA 1
ATOM 3568 C C . THR A 1 453 ? -27.355 9.888 23.035 1.00 89.56 453 THR A C 1
ATOM 3570 O O . THR A 1 453 ? -28.140 10.423 22.252 1.00 89.56 453 THR A O 1
ATOM 3573 N N . ALA A 1 454 ? -26.031 9.948 22.869 1.00 91.81 454 ALA A N 1
ATOM 3574 C CA . ALA A 1 454 ? -25.383 10.670 21.775 1.00 91.81 454 ALA A CA 1
ATOM 3575 C C . ALA A 1 454 ? -25.800 10.120 20.400 1.00 91.81 454 ALA A C 1
ATOM 3577 O O . ALA A 1 454 ? -26.202 10.887 19.524 1.00 91.81 454 ALA A O 1
ATOM 3578 N N . LEU A 1 455 ? -25.800 8.793 20.235 1.00 93.12 455 LEU A N 1
ATOM 3579 C CA . LEU A 1 455 ? -26.210 8.128 18.996 1.00 93.12 455 LEU A CA 1
ATOM 3580 C C . LEU A 1 455 ? -27.698 8.336 18.687 1.00 93.12 455 LEU A C 1
ATOM 3582 O O . LEU A 1 455 ? -28.055 8.589 17.538 1.00 93.12 455 LEU A O 1
ATOM 3586 N N . SER A 1 456 ? -28.570 8.324 19.702 1.00 93.06 456 SER A N 1
ATOM 3587 C CA . SER A 1 456 ? -30.006 8.588 19.513 1.00 93.06 456 SER A CA 1
ATOM 3588 C C . SER A 1 456 ? -30.302 9.992 18.972 1.00 93.06 456 SER A C 1
ATOM 3590 O O . SER A 1 456 ? -31.365 10.223 18.399 1.00 93.06 456 SER A O 1
ATOM 3592 N N . LYS A 1 457 ? -29.359 10.929 19.140 1.00 93.69 457 LYS A N 1
ATOM 3593 C CA . LYS A 1 457 ? -29.463 12.320 18.690 1.00 93.69 457 LYS A CA 1
ATOM 3594 C C . LYS A 1 457 ? -28.856 12.587 17.322 1.00 93.69 457 LYS A C 1
ATOM 3596 O O . LYS A 1 457 ? -29.057 13.675 16.794 1.00 93.69 457 LYS A O 1
ATOM 3601 N N . VAL A 1 458 ? -28.223 11.598 16.692 1.00 93.19 458 VAL A N 1
ATOM 3602 C CA . VAL A 1 458 ? -27.670 11.736 15.336 1.00 93.19 458 VAL A CA 1
ATOM 3603 C C . VAL A 1 458 ? -28.712 12.219 14.311 1.00 93.19 458 VAL A C 1
ATOM 3605 O O . VAL A 1 458 ? -28.387 13.143 13.565 1.00 93.19 458 VAL A O 1
ATOM 3608 N N . PRO A 1 459 ? -29.967 11.719 14.278 1.00 92.62 459 PRO A N 1
ATOM 3609 C CA . PRO A 1 459 ? -30.981 12.254 13.365 1.00 92.62 459 PRO A CA 1
ATOM 3610 C C . PRO A 1 459 ? -31.306 13.735 13.615 1.00 92.62 459 PRO A C 1
ATOM 3612 O O . PRO A 1 459 ? -31.451 14.495 12.660 1.00 92.62 459 PRO A O 1
ATOM 3615 N N . ASP A 1 460 ? -31.367 14.156 14.884 1.00 93.56 460 ASP A N 1
ATOM 3616 C CA . ASP A 1 460 ? -31.604 15.555 15.267 1.00 93.56 460 ASP A CA 1
ATOM 3617 C C . ASP A 1 460 ? -30.418 16.446 14.839 1.00 93.56 460 ASP A C 1
ATOM 3619 O O . ASP A 1 460 ? -30.613 17.559 14.343 1.00 93.56 460 ASP A O 1
ATOM 3623 N N . PHE A 1 461 ? -29.183 15.948 14.981 1.00 90.12 461 PHE A N 1
ATOM 3624 C CA . PHE A 1 461 ? -27.968 16.643 14.546 1.00 90.12 461 PHE A CA 1
ATOM 3625 C C . PHE A 1 461 ? -27.919 16.811 13.026 1.00 90.12 461 PHE A C 1
ATOM 3627 O O . PHE A 1 461 ? -27.626 17.903 12.554 1.00 90.12 461 PHE A O 1
ATOM 3634 N N . LEU A 1 462 ? -28.260 15.766 12.265 1.00 88.75 462 LEU A N 1
ATOM 3635 C CA . LEU A 1 462 ? -28.291 15.804 10.798 1.00 88.75 462 LEU A CA 1
ATOM 3636 C C . LEU A 1 462 ? -29.427 16.673 10.243 1.00 88.75 462 LEU A C 1
ATOM 3638 O O . LEU A 1 462 ? -29.295 17.235 9.158 1.00 88.75 462 LEU A O 1
ATOM 3642 N N . ALA A 1 463 ? -30.541 16.790 10.969 1.00 90.81 463 ALA A N 1
ATOM 3643 C CA . ALA A 1 463 ? -31.645 17.676 10.606 1.00 90.81 463 ALA A CA 1
ATOM 3644 C C . ALA A 1 463 ? -31.346 19.163 10.887 1.00 90.81 463 ALA A C 1
ATOM 3646 O O . ALA A 1 463 ? -32.099 20.033 10.445 1.00 90.81 463 ALA A O 1
ATOM 3647 N N . THR A 1 464 ? -30.271 19.456 11.623 1.00 87.75 464 THR A N 1
ATOM 3648 C CA . THR A 1 464 ? -29.855 20.811 11.995 1.00 87.75 464 THR A CA 1
ATOM 3649 C C . THR A 1 464 ? -28.747 21.306 11.060 1.00 87.75 464 THR A C 1
ATOM 3651 O O . THR A 1 464 ? -27.818 20.570 10.743 1.00 87.75 464 THR A O 1
ATOM 3654 N N . ASP A 1 465 ? -28.806 22.574 10.644 1.00 84.44 465 ASP A N 1
ATOM 3655 C CA . ASP A 1 465 ? -27.751 23.216 9.844 1.00 84.44 465 ASP A CA 1
ATOM 3656 C C . ASP A 1 465 ? -26.570 23.626 10.750 1.00 84.44 465 ASP A C 1
ATOM 3658 O O . ASP A 1 465 ? -26.481 24.760 11.224 1.00 84.44 465 ASP A O 1
ATOM 3662 N N . LEU A 1 466 ? -25.726 22.654 11.115 1.00 82.06 466 LEU A N 1
ATOM 3663 C CA . LEU A 1 466 ? -24.618 22.847 12.055 1.00 82.06 466 LEU A CA 1
ATOM 3664 C C . LEU A 1 466 ? -23.452 23.621 11.416 1.00 82.06 466 LEU A C 1
ATOM 3666 O O . LEU A 1 466 ? -22.802 23.139 10.493 1.00 82.06 466 LEU A O 1
ATOM 3670 N N . GLU A 1 467 ? -23.104 24.778 11.989 1.00 78.12 467 GLU A N 1
ATOM 3671 C CA . GLU A 1 467 ? -21.932 25.568 11.566 1.00 78.12 467 GLU A CA 1
ATOM 3672 C C . GLU A 1 467 ? -20.583 24.906 11.924 1.00 78.12 467 GLU A C 1
ATOM 3674 O O . GLU A 1 467 ? -19.548 25.250 11.352 1.00 78.12 467 GLU A O 1
ATOM 3679 N N . LYS A 1 468 ? -20.574 23.978 12.893 1.00 81.44 468 LYS A N 1
ATOM 3680 C CA . LYS A 1 468 ? -19.397 23.216 13.349 1.00 81.44 468 LYS A CA 1
ATOM 3681 C C . LYS A 1 468 ? -19.784 21.761 13.640 1.00 81.44 468 LYS A C 1
ATOM 3683 O O . LYS A 1 468 ? -20.888 21.542 14.141 1.00 81.44 468 LYS A O 1
ATOM 3688 N N . PRO A 1 469 ? -18.906 20.777 13.381 1.00 85.62 469 PRO A N 1
ATOM 3689 C CA . PRO A 1 469 ? -19.262 19.370 13.533 1.00 85.62 469 PRO A CA 1
ATOM 3690 C C . PRO A 1 469 ? -19.359 18.909 14.990 1.00 85.62 469 PRO A C 1
ATOM 3692 O O . PRO A 1 469 ? -18.746 19.463 15.903 1.00 85.62 469 PRO A O 1
ATOM 3695 N N . ILE A 1 470 ? -20.119 17.835 15.188 1.00 90.38 470 ILE A N 1
ATOM 3696 C CA . ILE A 1 470 ? -20.108 17.026 16.407 1.00 90.38 470 ILE A CA 1
ATOM 3697 C C . ILE A 1 470 ? -19.361 15.738 16.063 1.00 90.38 470 ILE A C 1
ATOM 3699 O O . ILE A 1 470 ? -19.743 15.032 15.132 1.00 90.38 470 ILE A O 1
ATOM 3703 N N . HIS A 1 471 ? -18.302 15.439 16.805 1.00 91.50 471 HIS A N 1
ATOM 3704 C CA . HIS A 1 471 ? -17.515 14.222 16.652 1.00 91.50 471 HIS A CA 1
ATOM 3705 C C . HIS A 1 471 ? -17.984 13.207 17.690 1.00 91.50 471 HIS A C 1
ATOM 3707 O O . HIS A 1 471 ? -18.008 13.511 18.880 1.00 91.50 471 HIS A O 1
ATOM 3713 N N . ILE A 1 472 ? -18.353 12.007 17.252 1.00 92.56 472 ILE A N 1
ATOM 3714 C CA . ILE A 1 472 ? -18.677 10.899 18.153 1.00 92.56 472 ILE A CA 1
ATOM 3715 C C . ILE A 1 472 ? -17.439 10.006 18.232 1.00 92.56 472 ILE A C 1
ATOM 3717 O O . ILE A 1 472 ? -17.023 9.432 17.228 1.00 92.56 472 ILE A O 1
ATOM 3721 N N . ALA A 1 473 ? -16.844 9.938 19.418 1.00 92.88 473 ALA A N 1
ATOM 3722 C CA . ALA A 1 473 ? -15.644 9.172 19.720 1.00 92.88 473 ALA A CA 1
ATOM 3723 C C . ALA A 1 473 ? -16.051 7.954 20.556 1.00 92.88 473 ALA A C 1
ATOM 3725 O O . ALA A 1 473 ? -16.458 8.109 21.703 1.00 92.88 473 ALA A O 1
ATOM 3726 N N . LEU A 1 474 ? -16.005 6.759 19.959 1.00 93.06 474 LEU A N 1
ATOM 3727 C CA . LEU A 1 474 ? -16.344 5.509 20.641 1.00 93.06 474 LEU A CA 1
ATOM 3728 C C . LEU A 1 474 ? -15.094 4.641 20.786 1.00 93.06 474 LEU A C 1
ATOM 3730 O O . LEU A 1 474 ? -14.636 4.058 19.804 1.00 93.06 474 LEU A O 1
ATOM 3734 N N . SER A 1 475 ? -14.531 4.590 21.991 1.00 89.19 475 SER A N 1
ATOM 3735 C CA . SER A 1 475 ? -13.353 3.783 22.315 1.00 89.19 475 SER A CA 1
ATOM 3736 C C . SER A 1 475 ? -13.734 2.354 22.737 1.00 89.19 475 SER A C 1
ATOM 3738 O O . SER A 1 475 ? -14.889 2.045 23.061 1.00 89.19 475 SER A O 1
ATOM 3740 N N . TYR A 1 476 ? -12.754 1.454 22.662 1.00 85.31 476 TYR A N 1
ATOM 3741 C CA . TYR A 1 476 ? -12.835 0.084 23.166 1.00 85.31 476 TYR A CA 1
ATOM 3742 C C . TYR A 1 476 ? -11.715 -0.152 24.187 1.00 85.31 476 TYR A C 1
ATOM 3744 O O . TYR A 1 476 ? -10.691 0.540 24.159 1.00 85.31 476 TYR A O 1
ATOM 3752 N N . ASP A 1 477 ? -11.907 -1.162 25.033 1.00 78.75 477 ASP A N 1
ATOM 3753 C CA . ASP A 1 477 ? -10.958 -1.629 26.051 1.00 78.75 477 ASP A CA 1
ATOM 3754 C C . ASP A 1 477 ? -10.609 -0.574 27.119 1.00 78.75 477 ASP A C 1
ATOM 3756 O O . ASP A 1 477 ? -9.499 -0.541 27.658 1.00 78.75 477 ASP A O 1
ATOM 3760 N N . GLU A 1 478 ? -11.556 0.315 27.428 1.00 84.38 478 GLU A N 1
ATOM 3761 C CA . GLU A 1 478 ? -11.414 1.310 28.495 1.00 84.38 478 GLU A CA 1
ATOM 3762 C C . GLU A 1 478 ? -11.420 0.660 29.878 1.00 84.38 478 GLU A C 1
ATOM 3764 O O . GLU A 1 478 ? -10.570 0.988 30.705 1.00 84.38 478 GLU A O 1
ATOM 3769 N N . GLU A 1 479 ? -12.253 -0.366 30.072 1.00 69.81 479 GLU A N 1
ATOM 3770 C CA . GLU A 1 479 ? -12.484 -1.019 31.367 1.00 69.81 479 GLU A CA 1
ATOM 3771 C C . GLU A 1 479 ? -11.243 -1.747 31.919 1.00 69.81 479 GLU A C 1
ATOM 3773 O O . GLU A 1 479 ? -11.193 -2.100 33.103 1.00 69.81 479 GLU A O 1
ATOM 3778 N N . ILE A 1 480 ? -10.251 -2.024 31.064 1.00 64.44 480 ILE A N 1
ATOM 3779 C CA . ILE A 1 480 ? -9.035 -2.774 31.410 1.00 64.44 480 ILE A CA 1
ATOM 3780 C C . ILE A 1 480 ? -7.781 -1.909 31.255 1.00 64.44 480 ILE A C 1
ATOM 3782 O O . ILE A 1 480 ? -6.939 -1.911 32.158 1.00 64.44 480 ILE A O 1
ATOM 3786 N N . GLY A 1 481 ? -7.633 -1.175 30.145 1.00 66.25 481 GLY A N 1
ATOM 3787 C CA . GLY A 1 481 ? -6.372 -0.486 29.848 1.00 66.25 481 GLY A CA 1
ATOM 3788 C C . GLY A 1 481 ? -6.453 0.839 29.094 1.00 66.25 481 GLY A C 1
ATOM 3789 O O . GLY A 1 481 ? -5.426 1.506 28.975 1.00 66.25 481 GLY A O 1
ATOM 3790 N N . CYS A 1 482 ? -7.633 1.255 28.623 1.00 74.56 482 CYS A N 1
ATOM 3791 C CA . CYS A 1 482 ? -7.841 2.477 27.834 1.00 74.56 482 CYS A CA 1
ATOM 3792 C C . CYS A 1 482 ? -7.012 2.521 26.535 1.00 74.56 482 CYS A C 1
ATOM 3794 O O . CYS A 1 482 ? -6.691 3.590 26.009 1.00 74.56 482 CYS A O 1
ATOM 3796 N N . PHE A 1 483 ? -6.667 1.351 25.989 1.00 77.69 483 PHE A N 1
ATOM 3797 C CA . PHE A 1 483 ? -5.788 1.240 24.824 1.00 77.69 483 PHE A CA 1
ATOM 3798 C C . PHE A 1 483 ? -6.417 1.811 23.551 1.00 77.69 483 PHE A C 1
ATOM 3800 O O . PHE A 1 483 ? -5.707 2.388 22.728 1.00 77.69 483 PHE A O 1
ATOM 3807 N N . GLY A 1 484 ? -7.741 1.702 23.396 1.00 80.75 484 GLY A N 1
ATOM 3808 C CA . GLY A 1 484 ? -8.450 2.211 22.223 1.00 80.75 484 GLY A CA 1
ATOM 3809 C C . GLY A 1 484 ? -8.530 3.739 22.147 1.00 80.75 484 GLY A C 1
ATOM 3810 O O . GLY A 1 484 ? -8.682 4.277 21.053 1.00 80.75 484 GLY A O 1
ATOM 3811 N N . ALA A 1 485 ? -8.398 4.459 23.266 1.00 84.25 485 ALA A N 1
ATOM 3812 C CA . ALA A 1 485 ? -8.603 5.909 23.306 1.00 84.25 485 ALA A CA 1
ATOM 3813 C C . ALA A 1 485 ? -7.443 6.708 22.683 1.00 84.25 485 ALA A C 1
ATOM 3815 O O . ALA A 1 485 ? -7.675 7.638 21.917 1.00 84.25 485 ALA A O 1
ATOM 3816 N N . ALA A 1 486 ? -6.182 6.347 22.940 1.00 82.69 486 ALA A N 1
ATOM 3817 C CA . ALA A 1 486 ? -5.023 7.063 22.386 1.00 82.69 486 ALA A CA 1
ATOM 3818 C C . ALA A 1 486 ? -4.948 7.079 20.837 1.00 82.69 486 ALA A C 1
ATOM 3820 O O . ALA A 1 486 ? -4.814 8.169 20.263 1.00 82.69 486 ALA A O 1
ATOM 3821 N N . PRO A 1 487 ? -5.069 5.936 20.127 1.00 84.25 487 PRO A N 1
ATOM 3822 C CA . PRO A 1 487 ? -5.096 5.939 18.666 1.00 84.25 487 PRO A CA 1
ATOM 3823 C C . PRO A 1 487 ? -6.360 6.613 18.117 1.00 84.25 487 PRO A C 1
ATOM 3825 O O . PRO A 1 487 ? -6.272 7.312 17.110 1.00 84.25 487 PRO A O 1
ATOM 3828 N N . LEU A 1 488 ? -7.507 6.486 18.800 1.00 86.94 488 LEU A N 1
ATOM 3829 C CA . LEU A 1 488 ? -8.749 7.174 18.433 1.00 86.94 488 LEU A CA 1
ATOM 3830 C C . LEU A 1 488 ? -8.578 8.699 18.465 1.00 86.94 488 LEU A C 1
ATOM 3832 O O . LEU A 1 488 ? -8.952 9.375 17.512 1.00 86.94 488 LEU A O 1
ATOM 3836 N N . VAL A 1 489 ? -7.985 9.247 19.529 1.00 86.31 489 VAL A N 1
ATOM 3837 C CA . VAL A 1 489 ? -7.707 10.688 19.644 1.00 86.31 489 VAL A CA 1
ATOM 3838 C C . VAL A 1 489 ? -6.713 11.141 18.574 1.00 86.31 489 VAL A C 1
ATOM 3840 O O . VAL A 1 489 ? -6.906 12.196 17.972 1.00 86.31 489 VAL A O 1
ATOM 3843 N N . SER A 1 490 ? -5.687 10.334 18.292 1.00 83.75 490 SER A N 1
ATOM 3844 C CA . SER A 1 490 ? -4.703 10.626 17.241 1.00 83.75 490 SER A CA 1
ATOM 3845 C C . SER A 1 490 ? -5.339 10.675 15.846 1.00 83.75 490 SER A C 1
ATOM 3847 O O . SER A 1 490 ? -5.103 11.624 15.101 1.00 83.75 490 SER A O 1
ATOM 3849 N N . ASP A 1 491 ? -6.192 9.704 15.504 1.00 83.94 491 ASP A N 1
ATOM 3850 C CA . ASP A 1 491 ? -6.933 9.675 14.234 1.00 83.94 491 ASP A CA 1
ATOM 3851 C C . ASP A 1 491 ? -7.968 10.810 14.150 1.00 83.94 491 ASP A C 1
ATOM 3853 O O . ASP A 1 491 ? -8.111 11.466 13.118 1.00 83.94 491 ASP A O 1
ATOM 3857 N N . LEU A 1 492 ? -8.652 11.105 15.259 1.00 83.00 492 LEU A N 1
ATOM 3858 C CA . LEU A 1 492 ? -9.602 12.211 15.353 1.00 83.00 492 LEU A CA 1
ATOM 3859 C C . LEU A 1 492 ? -8.933 13.568 15.101 1.00 83.00 492 LEU A C 1
ATOM 3861 O O . LEU A 1 492 ? -9.505 14.412 14.415 1.00 83.00 492 LEU A O 1
ATOM 3865 N N . LEU A 1 493 ? -7.727 13.777 15.630 1.00 79.38 493 LEU A N 1
ATOM 3866 C CA . LEU A 1 493 ? -6.943 14.996 15.425 1.00 79.38 493 LEU A CA 1
ATOM 3867 C C . LEU A 1 493 ? -6.248 15.050 14.057 1.00 79.38 493 LEU A C 1
ATOM 3869 O O . LEU A 1 493 ? -5.906 16.136 13.594 1.00 79.38 493 LEU A O 1
ATOM 3873 N N . ALA A 1 494 ? -6.065 13.913 13.385 1.00 78.00 494 ALA A N 1
ATOM 3874 C CA . ALA A 1 494 ? -5.548 13.857 12.018 1.00 78.00 494 ALA A CA 1
ATOM 3875 C C . ALA A 1 494 ? -6.595 14.242 10.950 1.00 78.00 494 ALA A C 1
ATOM 3877 O O . ALA A 1 494 ? -6.231 14.478 9.796 1.00 78.00 494 ALA A O 1
ATOM 3878 N N . LYS A 1 495 ? -7.886 14.308 11.308 1.00 72.12 495 LYS A N 1
ATOM 3879 C CA . LYS A 1 495 ? -8.994 14.650 10.402 1.00 72.12 495 LYS A CA 1
ATOM 3880 C C . LYS A 1 495 ? -9.408 16.119 10.542 1.00 72.12 495 LYS A C 1
ATOM 3882 O O . LYS A 1 495 ? -9.445 16.664 11.640 1.00 72.12 495 LYS A O 1
ATOM 3887 N N . GLU A 1 496 ? -9.773 16.741 9.419 1.00 64.06 496 GLU A N 1
ATOM 3888 C CA . GLU A 1 496 ? -10.272 18.123 9.371 1.00 64.06 496 GLU A CA 1
ATOM 3889 C C . GLU A 1 496 ? -11.814 18.175 9.267 1.00 64.06 496 GLU A C 1
ATOM 3891 O O . GLU A 1 496 ? -12.393 17.403 8.493 1.00 64.06 496 GLU A O 1
ATOM 3896 N N . PRO A 1 497 ? -12.494 19.104 9.973 1.00 68.31 497 PRO A N 1
ATOM 3897 C CA . PRO A 1 497 ? -11.919 20.064 10.917 1.00 68.31 497 PRO A CA 1
ATOM 3898 C C . PRO A 1 497 ? -11.598 19.405 12.270 1.00 68.31 497 PRO A C 1
ATOM 3900 O O . PRO A 1 497 ? -12.374 18.588 12.767 1.00 68.31 497 PRO A O 1
ATOM 3903 N N . GLN A 1 498 ? -10.475 19.780 12.886 1.00 75.81 498 GLN A N 1
ATOM 3904 C CA . GLN A 1 498 ? -10.112 19.274 14.216 1.00 75.81 498 GLN A CA 1
ATOM 3905 C C . GLN A 1 498 ? -11.099 19.758 15.295 1.00 75.81 498 GLN A C 1
ATOM 3907 O O . GLN A 1 498 ? -11.447 20.939 15.300 1.00 75.81 498 GLN A O 1
ATOM 3912 N N . PRO A 1 499 ? -11.502 18.924 16.270 1.00 85.06 499 PRO A N 1
ATOM 3913 C CA . PRO A 1 499 ? -12.444 19.327 17.315 1.00 85.06 499 PRO A CA 1
ATOM 3914 C C . PRO A 1 499 ? -11.890 20.409 18.248 1.00 85.06 499 PRO A C 1
ATOM 3916 O O . PRO A 1 499 ? -10.723 20.381 18.623 1.00 85.06 499 PRO A O 1
ATOM 3919 N N . SER A 1 500 ? -12.742 21.338 18.697 1.00 83.25 500 SER A N 1
ATOM 3920 C CA . SER A 1 500 ? -12.375 22.422 19.623 1.00 83.25 500 SER A CA 1
ATOM 3921 C C . SER A 1 500 ? -12.141 21.958 21.063 1.00 83.25 500 SER A C 1
ATOM 3923 O O . SER A 1 500 ? -11.297 22.530 21.751 1.00 83.25 500 SER A O 1
ATOM 3925 N N . PHE A 1 501 ? -12.943 21.007 21.545 1.00 90.56 501 PHE A N 1
ATOM 3926 C CA . PHE A 1 501 ? -12.900 20.482 22.913 1.00 90.56 501 PHE A CA 1
ATOM 3927 C C . PHE A 1 501 ? -13.628 19.130 23.001 1.00 90.56 501 PHE A C 1
ATOM 3929 O O . PHE A 1 501 ? -14.408 18.793 22.105 1.00 90.56 501 PHE A O 1
ATOM 3936 N N . ALA A 1 502 ? -13.393 18.376 24.075 1.00 93.75 502 ALA A N 1
ATOM 3937 C CA . ALA A 1 502 ? -13.974 17.056 24.309 1.00 93.75 502 ALA A CA 1
ATOM 3938 C C . ALA A 1 502 ? -14.799 16.984 25.604 1.00 93.75 502 ALA A C 1
ATOM 3940 O O . ALA A 1 502 ? -14.429 17.551 26.634 1.00 93.75 502 ALA A O 1
ATOM 3941 N N . ILE A 1 503 ? -15.916 16.258 25.535 1.00 95.25 503 ILE A N 1
ATOM 3942 C CA . ILE A 1 503 ? -16.760 15.870 26.666 1.00 95.25 503 ILE A CA 1
ATOM 3943 C C . ILE A 1 503 ? -16.661 14.353 26.812 1.00 95.25 503 ILE A C 1
ATOM 3945 O O . ILE A 1 503 ? -17.104 13.615 25.931 1.00 95.25 503 ILE A O 1
ATOM 3949 N N . VAL A 1 504 ? -16.097 13.900 27.927 1.00 95.31 504 VAL A N 1
ATOM 3950 C CA . VAL A 1 504 ? -15.961 12.479 28.263 1.00 95.31 504 VAL A CA 1
ATOM 3951 C C . VAL A 1 504 ? -17.148 12.065 29.129 1.00 95.31 504 VAL A C 1
ATOM 3953 O O . VAL A 1 504 ? -17.320 12.564 30.241 1.00 95.31 504 VAL A O 1
ATOM 3956 N N . GLY A 1 505 ? -17.993 11.186 28.595 1.00 93.06 505 GLY A N 1
ATOM 3957 C CA . GLY A 1 505 ? -19.314 10.819 29.116 1.00 93.06 505 GLY A CA 1
ATOM 3958 C C . GLY A 1 505 ? -19.376 9.940 30.370 1.00 93.06 505 GLY A C 1
ATOM 3959 O O . GLY A 1 505 ? -20.368 9.233 30.545 1.00 93.06 505 GLY A O 1
ATOM 3960 N N . GLU A 1 506 ? -18.357 9.953 31.225 1.00 91.69 506 GLU A N 1
ATOM 3961 C CA . GLU A 1 506 ? -18.286 9.133 32.448 1.00 91.69 506 GLU A CA 1
ATOM 3962 C C . GLU A 1 506 ? -19.344 9.519 33.495 1.00 91.69 506 GLU A C 1
ATOM 3964 O O . GLU A 1 506 ? -19.770 10.679 33.553 1.00 91.69 506 GLU A O 1
ATOM 3969 N N . PRO A 1 507 ? -19.766 8.590 34.374 1.00 90.62 507 PRO A N 1
ATOM 3970 C CA . PRO A 1 507 ? -20.898 8.788 35.265 1.00 90.62 507 PRO A CA 1
ATOM 3971 C C . PRO A 1 507 ? -20.556 9.718 36.438 1.00 90.62 507 PRO A C 1
ATOM 3973 O O . PRO A 1 507 ? -20.148 9.293 37.521 1.00 90.62 507 PRO A O 1
ATOM 3976 N N . THR A 1 508 ? -20.785 11.018 36.238 1.00 91.31 508 THR A N 1
ATOM 3977 C CA . THR A 1 508 ? -20.539 12.085 37.224 1.00 91.31 508 THR A CA 1
ATOM 3978 C C . THR A 1 508 ? -21.824 12.679 37.806 1.00 91.31 508 THR A C 1
ATOM 3980 O O . THR A 1 508 ? -21.799 13.727 38.447 1.00 91.31 508 THR A O 1
ATOM 3983 N N . ASN A 1 509 ? -22.980 12.053 37.585 1.00 89.62 509 ASN A N 1
ATOM 3984 C CA . ASN A 1 509 ? -24.310 12.619 37.835 1.00 89.62 509 ASN A CA 1
ATOM 3985 C C . ASN A 1 509 ? -24.508 13.977 37.137 1.00 89.62 509 ASN A C 1
ATOM 3987 O O . ASN A 1 509 ? -25.121 14.888 37.702 1.00 89.62 509 ASN A O 1
ATOM 3991 N N . MET A 1 510 ? -23.973 14.121 35.919 1.00 91.19 510 MET A N 1
ATOM 3992 C CA . MET A 1 510 ? -23.946 15.374 35.152 1.00 91.19 510 MET A CA 1
ATOM 3993 C C . MET A 1 510 ? -23.207 16.525 35.861 1.00 91.19 510 MET A C 1
ATOM 3995 O O . MET A 1 510 ? -23.465 17.696 35.578 1.00 91.19 510 MET A O 1
ATOM 3999 N N . LYS A 1 511 ? -22.302 16.221 36.802 1.00 92.69 511 LYS A N 1
ATOM 4000 C CA . LYS A 1 511 ? -21.389 17.208 37.397 1.00 92.69 511 LYS A CA 1
ATOM 4001 C C . LYS A 1 511 ? -20.178 17.426 36.507 1.00 92.69 511 LYS A C 1
ATOM 4003 O O . LYS A 1 511 ? -19.729 16.500 35.832 1.00 92.69 511 LYS A O 1
ATOM 4008 N N . VAL A 1 512 ? -19.673 18.655 36.498 1.00 93.38 512 VAL A N 1
ATOM 4009 C CA . VAL A 1 512 ? -18.531 19.042 35.669 1.00 93.38 512 VAL A CA 1
ATOM 4010 C C . VAL A 1 512 ? -17.255 18.718 36.431 1.00 93.38 512 VAL A C 1
ATOM 4012 O O . VAL A 1 512 ? -16.907 19.407 37.390 1.00 93.38 512 VAL A O 1
ATOM 4015 N N . VAL A 1 513 ? -16.590 17.639 36.025 1.00 93.31 513 VAL A N 1
ATOM 4016 C CA . VAL A 1 513 ? -15.352 17.157 36.637 1.00 93.31 513 VAL A CA 1
ATOM 4017 C C . VAL A 1 513 ? -14.169 17.625 35.795 1.00 93.31 513 VAL A C 1
ATOM 4019 O O . VAL A 1 513 ? -14.043 17.263 34.625 1.00 93.31 513 VAL A O 1
ATOM 4022 N N . THR A 1 514 ? -13.309 18.443 36.399 1.00 91.94 514 THR A N 1
ATOM 4023 C CA . THR A 1 514 ? -12.162 19.088 35.734 1.00 91.94 514 THR A CA 1
ATOM 4024 C C . THR A 1 514 ? -10.835 18.407 36.036 1.00 91.94 514 THR A C 1
ATOM 4026 O O . THR A 1 514 ? -9.806 18.796 35.496 1.00 91.94 514 THR A O 1
ATOM 4029 N N . GLY A 1 515 ? -10.842 17.376 36.883 1.00 92.00 515 GLY A N 1
ATOM 4030 C CA . GLY A 1 515 ? -9.645 16.602 37.158 1.00 92.00 515 GLY A CA 1
ATOM 4031 C C . GLY A 1 515 ? -9.934 15.179 37.601 1.00 92.00 515 GLY A C 1
ATOM 4032 O O . GLY A 1 515 ? -10.899 14.913 38.322 1.00 92.00 515 GLY A O 1
ATOM 4033 N N . HIS A 1 516 ? -9.068 14.263 37.180 1.00 92.81 516 HIS A N 1
ATOM 4034 C CA . HIS A 1 516 ? -9.097 12.874 37.611 1.00 92.81 516 HIS A CA 1
ATOM 4035 C C . HIS A 1 516 ? -7.689 12.315 37.794 1.00 92.81 516 HIS A C 1
ATOM 4037 O O . HIS A 1 516 ? -6.760 12.711 37.090 1.00 92.81 516 HIS A O 1
ATOM 4043 N N . LYS A 1 517 ? -7.515 11.371 38.720 1.00 91.50 517 LYS A N 1
ATOM 4044 C CA . LYS A 1 517 ? -6.222 10.695 38.889 1.00 91.50 517 LYS A CA 1
ATOM 4045 C C . LYS A 1 517 ? -5.898 9.805 37.688 1.00 91.50 517 LYS A C 1
ATOM 4047 O O . LYS A 1 517 ? -6.795 9.225 37.082 1.00 91.50 517 LYS A O 1
ATOM 4052 N N . GLY A 1 518 ? -4.617 9.706 37.346 1.00 90.25 518 GLY A N 1
ATOM 4053 C CA . GLY A 1 518 ? -4.119 8.738 36.370 1.00 90.25 518 GLY A CA 1
ATOM 4054 C C . GLY A 1 518 ? -3.935 7.354 36.993 1.00 90.25 518 GLY A C 1
ATOM 4055 O O . GLY A 1 518 ? -3.985 7.198 38.217 1.00 90.25 518 GLY A O 1
ATOM 4056 N N . ILE A 1 519 ? -3.670 6.352 36.160 1.00 89.12 519 ILE A N 1
ATOM 4057 C CA . ILE A 1 519 ? -3.335 4.994 36.595 1.00 89.12 519 ILE A CA 1
ATOM 4058 C C . ILE A 1 519 ? -2.092 4.490 35.857 1.00 89.12 519 ILE A C 1
ATOM 4060 O O . ILE A 1 519 ? -1.933 4.730 34.663 1.00 89.12 519 ILE A O 1
ATOM 4064 N N . ALA A 1 520 ? -1.216 3.779 36.559 1.00 89.69 520 ALA A N 1
ATOM 4065 C CA . ALA A 1 520 ? -0.197 2.928 35.957 1.00 89.69 520 ALA A CA 1
ATOM 4066 C C . ALA A 1 520 ? -0.234 1.551 36.623 1.00 89.69 520 ALA A C 1
ATOM 4068 O O . ALA A 1 520 ? -0.134 1.448 37.847 1.00 89.69 520 ALA A O 1
ATOM 4069 N N . VAL A 1 521 ? -0.376 0.500 35.820 1.00 88.62 521 VAL A N 1
ATOM 4070 C CA . VAL A 1 521 ? -0.447 -0.888 36.280 1.00 88.62 521 VAL A CA 1
ATOM 4071 C C . VAL A 1 521 ? 0.677 -1.686 35.637 1.00 88.62 521 VAL A C 1
ATOM 4073 O O . VAL A 1 521 ? 0.891 -1.605 34.427 1.00 88.62 521 VAL A O 1
ATOM 4076 N N . PHE A 1 522 ? 1.398 -2.469 36.433 1.00 91.19 522 PHE A N 1
ATOM 4077 C CA . PHE A 1 522 ? 2.434 -3.381 35.941 1.00 91.19 522 PHE A CA 1
ATOM 4078 C C . PHE A 1 522 ? 2.546 -4.634 36.811 1.00 91.19 522 PHE A C 1
ATOM 4080 O O . PHE A 1 522 ? 2.198 -4.627 37.994 1.00 91.19 522 PHE A O 1
ATOM 4087 N N . LYS A 1 523 ? 3.042 -5.725 36.229 1.00 94.19 523 LYS A N 1
ATOM 4088 C CA . LYS A 1 523 ? 3.267 -7.009 36.893 1.00 94.19 523 LYS A CA 1
ATOM 4089 C C . LYS A 1 523 ? 4.759 -7.255 37.070 1.00 94.19 523 LYS A C 1
ATOM 4091 O O . LYS A 1 523 ? 5.513 -7.212 36.108 1.00 94.19 523 LYS A O 1
ATOM 4096 N N . THR A 1 524 ? 5.174 -7.572 38.289 1.00 96.44 524 THR A N 1
ATOM 4097 C CA . THR A 1 524 ? 6.564 -7.920 38.600 1.00 96.44 524 THR A CA 1
ATOM 4098 C C . THR A 1 524 ? 6.680 -9.431 38.763 1.00 96.44 524 THR A C 1
ATOM 4100 O O . THR A 1 524 ? 6.017 -10.011 39.627 1.00 96.44 524 THR A O 1
ATOM 4103 N N . ARG A 1 525 ? 7.528 -10.082 37.959 1.00 97.00 525 ARG A N 1
ATOM 4104 C CA . ARG A 1 525 ? 7.823 -11.524 38.009 1.00 97.00 525 ARG A CA 1
ATOM 4105 C C . ARG A 1 525 ? 9.259 -11.740 38.472 1.00 97.00 525 ARG A C 1
ATOM 4107 O O . ARG A 1 525 ? 10.192 -11.149 37.945 1.00 97.00 525 ARG A O 1
ATOM 4114 N N . ILE A 1 526 ? 9.447 -12.603 39.463 1.00 97.56 526 ILE A N 1
ATOM 4115 C CA . ILE A 1 526 ? 10.735 -12.809 40.128 1.00 97.56 526 ILE A CA 1
ATOM 4116 C C . ILE A 1 526 ? 11.105 -14.284 40.087 1.00 97.56 526 ILE A C 1
ATOM 4118 O O . ILE A 1 526 ? 10.331 -15.150 40.513 1.00 97.56 526 ILE A O 1
ATOM 4122 N N . ARG A 1 527 ? 12.331 -14.559 39.641 1.00 96.69 527 ARG A N 1
ATOM 4123 C CA . ARG A 1 527 ? 12.971 -15.871 39.681 1.00 96.69 527 ARG A CA 1
ATOM 4124 C C . ARG A 1 527 ? 14.106 -15.868 40.704 1.00 96.69 527 ARG A C 1
ATOM 4126 O O . ARG A 1 527 ? 15.083 -15.139 40.563 1.00 96.69 527 ARG A O 1
ATOM 4133 N N . GLY A 1 528 ? 13.958 -16.691 41.736 1.00 93.94 528 GLY A N 1
ATOM 4134 C CA . GLY A 1 528 ? 14.973 -16.985 42.744 1.00 93.94 528 GLY A CA 1
ATOM 4135 C C . GLY A 1 528 ? 15.707 -18.305 42.481 1.00 93.94 528 GLY A C 1
ATOM 4136 O O . GLY A 1 528 ? 15.508 -18.963 41.459 1.00 93.94 528 GLY A O 1
ATOM 4137 N N . HIS A 1 529 ? 16.521 -18.719 43.453 1.00 94.38 529 HIS A N 1
ATOM 4138 C CA . HIS A 1 529 ? 17.326 -19.940 43.425 1.00 94.38 529 HIS A CA 1
ATOM 4139 C C . HIS A 1 529 ? 16.910 -20.881 44.577 1.00 94.38 529 HIS A C 1
ATOM 4141 O O . HIS A 1 529 ? 17.144 -20.547 45.749 1.00 94.38 529 HIS A O 1
ATOM 4147 N N . PRO A 1 530 ? 16.264 -22.027 44.282 1.00 92.00 530 PRO A N 1
ATOM 4148 C CA . PRO A 1 530 ? 15.699 -22.913 45.294 1.00 92.00 530 PRO A CA 1
ATOM 4149 C C . PRO A 1 530 ? 16.773 -23.761 45.993 1.00 92.00 530 PRO A C 1
ATOM 4151 O O . PRO A 1 530 ? 17.507 -24.512 45.358 1.00 92.00 530 PRO A O 1
ATOM 4154 N N . VAL A 1 531 ? 16.813 -23.704 47.323 1.00 90.31 531 VAL A N 1
ATOM 4155 C CA . VAL A 1 531 ? 17.617 -24.567 48.204 1.00 90.31 531 VAL A CA 1
ATOM 4156 C C . VAL A 1 531 ? 16.792 -24.971 49.422 1.00 90.31 531 VAL A C 1
ATOM 4158 O O . VAL A 1 531 ? 15.783 -24.340 49.734 1.00 90.31 531 VAL A O 1
ATOM 4161 N N . HIS A 1 532 ? 17.228 -25.998 50.153 1.00 91.38 532 HIS A N 1
ATOM 4162 C CA . HIS A 1 532 ? 16.603 -26.349 51.431 1.00 91.38 532 HIS A CA 1
ATOM 4163 C C . HIS A 1 532 ? 16.642 -25.151 52.397 1.00 91.38 532 HIS A C 1
ATOM 4165 O O . HIS A 1 532 ? 17.680 -24.500 52.521 1.00 91.38 532 HIS A O 1
ATOM 4171 N N . SER A 1 533 ? 15.557 -24.882 53.130 1.00 83.69 533 SER A N 1
ATOM 4172 C CA . SER A 1 533 ? 15.404 -23.677 53.971 1.00 83.69 533 SER A CA 1
ATOM 4173 C C . SER A 1 533 ? 16.426 -23.543 55.112 1.00 83.69 533 SER A C 1
ATOM 4175 O O . SER A 1 533 ? 16.523 -22.489 55.729 1.00 83.69 533 SER A O 1
ATOM 4177 N N . SER A 1 534 ? 17.232 -24.575 55.377 1.00 82.81 534 SER A N 1
ATOM 4178 C CA . SER A 1 534 ? 18.377 -24.532 56.302 1.00 82.81 534 SER A CA 1
ATOM 4179 C C . SER A 1 534 ? 19.690 -24.041 55.668 1.00 82.81 534 SER A C 1
ATOM 4181 O O . SER A 1 534 ? 20.660 -23.801 56.382 1.00 82.81 534 SER A O 1
ATOM 4183 N N . GLN A 1 535 ? 19.747 -23.886 54.342 1.00 87.38 535 GLN A N 1
ATOM 4184 C CA . GLN A 1 535 ? 20.931 -23.470 53.578 1.00 87.38 535 GLN A CA 1
ATOM 4185 C C . GLN A 1 535 ? 20.733 -22.101 52.908 1.00 87.38 535 GLN A C 1
ATOM 4187 O O . GLN A 1 535 ? 21.198 -21.884 51.794 1.00 87.38 535 GLN A O 1
ATOM 4192 N N . LEU A 1 536 ? 20.058 -21.164 53.584 1.00 83.44 536 LEU A N 1
ATOM 4193 C CA . LEU A 1 536 ? 19.669 -19.864 53.009 1.00 83.44 536 LEU A CA 1
ATOM 4194 C C . LEU A 1 536 ? 20.835 -19.061 52.413 1.00 83.44 536 LEU A C 1
ATOM 4196 O O . LEU A 1 536 ? 20.641 -18.382 51.419 1.00 83.44 536 LEU A O 1
ATOM 4200 N N . HIS A 1 537 ? 22.050 -19.189 52.954 1.00 85.88 537 HIS A N 1
ATOM 4201 C CA . HIS A 1 537 ? 23.250 -18.532 52.415 1.00 85.88 537 HIS A CA 1
ATOM 4202 C C . HIS A 1 537 ? 23.648 -18.995 50.997 1.00 85.88 537 HIS A C 1
ATOM 4204 O O . HIS A 1 537 ? 24.538 -18.405 50.397 1.00 85.88 537 HIS A O 1
ATOM 4210 N N . ARG A 1 538 ? 23.030 -20.064 50.474 1.00 88.00 538 ARG A N 1
ATOM 4211 C CA . ARG A 1 538 ? 23.273 -20.617 49.130 1.00 88.00 538 ARG A CA 1
ATOM 4212 C C . ARG A 1 538 ? 22.068 -20.482 48.201 1.00 88.00 538 ARG A C 1
ATOM 4214 O O . ARG A 1 538 ? 22.120 -20.995 47.091 1.00 88.00 538 ARG A O 1
ATOM 4221 N N . GLY A 1 539 ? 20.975 -19.869 48.654 1.00 89.62 539 GLY A N 1
ATOM 4222 C CA . GLY A 1 539 ? 19.747 -19.758 47.873 1.00 89.62 539 GLY A CA 1
ATOM 4223 C C . GLY A 1 539 ? 19.150 -18.368 47.909 1.00 89.62 539 GLY A C 1
ATOM 4224 O O . GLY A 1 539 ? 19.417 -17.568 48.799 1.00 89.62 539 GLY A O 1
ATOM 4225 N N . VAL A 1 540 ? 18.294 -18.102 46.931 1.00 94.19 540 VAL A N 1
ATOM 4226 C CA . VAL A 1 540 ? 17.636 -16.809 46.755 1.00 94.19 540 VAL A CA 1
ATOM 4227 C C . VAL A 1 540 ? 16.137 -17.042 46.786 1.00 94.19 540 VAL A C 1
ATOM 4229 O O . VAL A 1 540 ? 15.597 -17.770 45.958 1.00 94.19 540 VAL A O 1
ATOM 4232 N N . SER A 1 541 ? 15.449 -16.441 47.751 1.00 94.50 541 SER A N 1
ATOM 4233 C CA . SER A 1 541 ? 13.993 -16.538 47.859 1.00 94.50 541 SER A CA 1
ATOM 4234 C C . SER A 1 541 ? 13.321 -15.446 47.027 1.00 94.50 541 SER A C 1
ATOM 4236 O O . SER A 1 541 ? 13.420 -14.263 47.358 1.00 94.50 541 SER A O 1
ATOM 4238 N N . ALA A 1 542 ? 12.575 -15.840 45.992 1.00 95.56 542 ALA A N 1
ATOM 4239 C CA . ALA A 1 542 ? 11.780 -14.929 45.168 1.00 95.56 542 ALA A CA 1
ATOM 4240 C C . ALA A 1 542 ? 10.734 -14.156 45.993 1.00 95.56 542 ALA A C 1
ATOM 4242 O O . ALA A 1 542 ? 10.475 -12.988 45.723 1.00 95.56 542 ALA A O 1
ATOM 4243 N N . ILE A 1 543 ? 10.178 -14.770 47.047 1.00 95.19 543 ILE A N 1
ATOM 4244 C CA . ILE A 1 543 ? 9.248 -14.100 47.974 1.00 95.19 543 ILE A CA 1
ATOM 4245 C C . ILE A 1 543 ? 9.961 -12.999 48.764 1.00 95.19 543 ILE A C 1
ATOM 4247 O O . ILE A 1 543 ? 9.402 -11.928 48.971 1.00 95.19 543 ILE A O 1
ATOM 4251 N N . SER A 1 544 ? 11.201 -13.232 49.201 1.00 93.81 544 SER A N 1
ATOM 4252 C CA . SER A 1 544 ? 11.959 -12.231 49.962 1.00 93.81 544 SER A CA 1
ATOM 4253 C C . SER A 1 544 ? 12.348 -11.033 49.094 1.00 93.81 544 SER A C 1
ATOM 4255 O O . SER A 1 544 ? 12.293 -9.899 49.563 1.00 93.81 544 SER A O 1
ATOM 4257 N N . ALA A 1 545 ? 12.682 -11.266 47.822 1.00 94.88 545 ALA A N 1
ATOM 4258 C CA . ALA A 1 545 ? 12.882 -10.197 46.847 1.00 94.88 545 ALA A CA 1
ATOM 4259 C C . ALA A 1 545 ? 11.575 -9.430 46.566 1.00 94.88 545 ALA A C 1
ATOM 4261 O O . ALA A 1 545 ? 11.575 -8.201 46.601 1.00 94.88 545 ALA A O 1
ATOM 4262 N N . ALA A 1 546 ? 10.445 -10.134 46.405 1.00 95.81 546 ALA A N 1
ATOM 4263 C CA . ALA A 1 546 ? 9.127 -9.508 46.268 1.00 95.81 546 ALA A CA 1
ATOM 4264 C C . ALA A 1 546 ? 8.790 -8.614 47.469 1.00 95.81 546 ALA A C 1
ATOM 4266 O O . ALA A 1 546 ? 8.337 -7.488 47.294 1.00 95.81 546 ALA A O 1
ATOM 4267 N N . ALA A 1 547 ? 9.074 -9.080 48.689 1.00 95.25 547 ALA A N 1
ATOM 4268 C CA . ALA A 1 547 ? 8.828 -8.321 49.909 1.00 95.25 547 ALA A CA 1
ATOM 4269 C C . ALA A 1 547 ? 9.615 -7.000 49.947 1.00 95.25 547 ALA A C 1
ATOM 4271 O O . ALA A 1 547 ? 9.046 -5.983 50.337 1.00 95.25 547 ALA A O 1
ATOM 4272 N N . LYS A 1 548 ? 10.882 -6.982 49.500 1.00 95.69 548 LYS A N 1
ATOM 4273 C CA . LYS A 1 548 ? 11.680 -5.742 49.398 1.00 95.69 548 LYS A CA 1
ATOM 4274 C C . LYS A 1 548 ? 11.029 -4.737 48.444 1.00 95.69 548 LYS A C 1
ATOM 4276 O O . LYS A 1 548 ? 10.921 -3.559 48.772 1.00 95.69 548 LYS A O 1
ATOM 4281 N N . LEU A 1 549 ? 10.567 -5.207 47.287 1.00 96.69 549 LEU A N 1
ATOM 4282 C CA . LEU A 1 549 ? 9.939 -4.358 46.275 1.00 96.69 549 LEU A CA 1
ATOM 4283 C C . LEU A 1 549 ? 8.567 -3.837 46.716 1.00 96.69 549 LEU A C 1
ATOM 4285 O O . LEU A 1 549 ? 8.274 -2.667 46.509 1.00 96.69 549 LEU A O 1
ATOM 4289 N N . ILE A 1 550 ? 7.752 -4.662 47.374 1.00 96.12 550 ILE A N 1
ATOM 4290 C CA . ILE A 1 550 ? 6.464 -4.223 47.932 1.00 96.12 550 ILE A CA 1
ATOM 4291 C C . ILE A 1 550 ? 6.685 -3.221 49.071 1.00 96.12 550 ILE A C 1
ATOM 4293 O O . ILE A 1 550 ? 6.043 -2.179 49.101 1.00 96.12 550 ILE A O 1
ATOM 4297 N N . THR A 1 551 ? 7.673 -3.466 49.937 1.00 95.94 551 THR A N 1
ATOM 4298 C CA . THR A 1 551 ? 8.055 -2.513 50.996 1.00 95.94 551 THR A CA 1
ATOM 4299 C C . THR A 1 551 ? 8.486 -1.169 50.411 1.00 95.94 551 THR A C 1
ATOM 4301 O O . THR A 1 551 ? 8.194 -0.121 50.987 1.00 95.94 551 THR A O 1
ATOM 4304 N N . TRP A 1 552 ? 9.169 -1.170 49.262 1.00 96.25 552 TRP A N 1
ATOM 4305 C CA . TRP A 1 552 ? 9.513 0.067 48.565 1.00 96.25 552 TRP A CA 1
ATOM 4306 C C . TRP A 1 552 ? 8.261 0.834 48.122 1.00 96.25 552 TRP A C 1
ATOM 4308 O O . TRP A 1 552 ? 8.196 2.040 48.357 1.00 96.25 552 TRP A O 1
ATOM 4318 N N . LEU A 1 553 ? 7.252 0.151 47.564 1.00 95.62 553 LEU A N 1
ATOM 4319 C CA . LEU A 1 553 ? 5.971 0.769 47.186 1.00 95.62 553 LEU A CA 1
ATOM 4320 C C . LEU A 1 553 ? 5.290 1.412 48.402 1.00 95.62 553 LEU A C 1
ATOM 4322 O O . LEU A 1 553 ? 4.925 2.586 48.356 1.00 95.62 553 LEU A O 1
ATOM 4326 N N . ASP A 1 554 ? 5.202 0.678 49.514 1.00 93.19 554 ASP A N 1
ATOM 4327 C CA . ASP A 1 554 ? 4.593 1.166 50.757 1.00 93.19 554 ASP A CA 1
ATOM 4328 C C . ASP A 1 554 ? 5.344 2.379 51.325 1.00 93.19 554 ASP A C 1
ATOM 4330 O O . ASP A 1 554 ? 4.733 3.355 51.769 1.00 93.19 554 ASP A O 1
ATOM 4334 N N . THR A 1 555 ? 6.679 2.346 51.269 1.00 94.25 555 THR A N 1
ATOM 4335 C CA . THR A 1 555 ? 7.539 3.449 51.723 1.00 94.25 555 THR A CA 1
ATOM 4336 C C . THR A 1 555 ? 7.304 4.699 50.879 1.00 94.25 555 THR A C 1
ATOM 4338 O O . THR A 1 555 ? 7.105 5.779 51.433 1.00 94.25 555 THR A O 1
ATOM 4341 N N . ARG A 1 556 ? 7.251 4.562 49.548 1.00 95.00 556 ARG A N 1
ATOM 4342 C CA . ARG A 1 556 ? 6.982 5.689 48.640 1.00 95.00 556 ARG A CA 1
ATOM 4343 C C . ARG A 1 556 ? 5.590 6.269 48.844 1.00 95.00 556 ARG A C 1
ATOM 4345 O O . ARG A 1 556 ? 5.444 7.485 48.880 1.00 95.00 556 ARG A O 1
ATOM 4352 N N . THR A 1 557 ? 4.585 5.431 49.077 1.00 93.31 557 THR A N 1
ATOM 4353 C CA . THR A 1 557 ? 3.239 5.902 49.429 1.00 93.31 557 THR A CA 1
ATOM 4354 C C . THR A 1 557 ? 3.227 6.671 50.751 1.00 93.31 557 THR A C 1
ATOM 4356 O O . THR A 1 557 ? 2.562 7.702 50.854 1.00 93.31 557 THR A O 1
ATOM 4359 N N . ALA A 1 558 ? 3.974 6.223 51.765 1.00 92.12 558 ALA A N 1
ATOM 4360 C CA . ALA A 1 558 ? 4.086 6.937 53.037 1.00 92.12 558 ALA A CA 1
ATOM 4361 C C . ALA A 1 558 ? 4.805 8.292 52.892 1.00 92.12 558 ALA A C 1
ATOM 4363 O O . ALA A 1 558 ? 4.375 9.276 53.496 1.00 92.12 558 ALA A O 1
ATOM 4364 N N . GLU A 1 559 ? 5.855 8.360 52.070 1.00 93.44 559 GLU A N 1
ATOM 4365 C CA . GLU A 1 559 ? 6.554 9.607 51.729 1.00 93.44 559 GLU A CA 1
ATOM 4366 C C . GLU A 1 559 ? 5.629 10.579 50.984 1.00 93.44 559 GLU A C 1
ATOM 4368 O O . GLU A 1 559 ? 5.502 11.734 51.392 1.00 93.44 559 GLU A O 1
ATOM 4373 N N . ASN A 1 560 ? 4.905 10.099 49.968 1.00 93.38 560 ASN A N 1
ATOM 4374 C CA . ASN A 1 560 ? 3.922 10.890 49.223 1.00 93.38 560 ASN A CA 1
ATOM 4375 C C . ASN A 1 560 ? 2.816 11.422 50.138 1.00 93.38 560 ASN A C 1
ATOM 4377 O O . ASN A 1 560 ? 2.424 12.581 50.036 1.00 93.38 560 ASN A O 1
ATOM 4381 N N . LYS A 1 561 ? 2.347 10.599 51.081 1.00 92.38 561 LYS A N 1
ATOM 4382 C CA . LYS A 1 561 ? 1.365 11.009 52.088 1.00 92.38 561 LYS A CA 1
ATOM 4383 C C . LYS A 1 561 ? 1.894 12.115 53.000 1.00 92.38 561 LYS A C 1
ATOM 4385 O O . LYS A 1 561 ? 1.137 13.010 53.360 1.00 92.38 561 LYS A O 1
ATOM 4390 N N . ALA A 1 562 ? 3.161 12.045 53.405 1.00 91.38 562 ALA A N 1
ATOM 4391 C CA . ALA A 1 562 ? 3.778 13.056 54.261 1.00 91.38 562 ALA A CA 1
ATOM 4392 C C . ALA A 1 562 ? 4.036 14.380 53.521 1.00 91.38 562 ALA A C 1
ATOM 4394 O O . ALA A 1 562 ? 4.000 15.437 54.146 1.00 91.38 562 ALA A O 1
ATOM 4395 N N . ALA A 1 563 ? 4.277 14.313 52.210 1.00 89.50 563 ALA A N 1
ATOM 4396 C CA . ALA A 1 563 ? 4.492 15.461 51.331 1.00 89.50 563 ALA A CA 1
ATOM 4397 C C . ALA A 1 563 ? 3.202 15.996 50.677 1.00 89.50 563 ALA A C 1
ATOM 4399 O O . ALA A 1 563 ? 3.280 16.886 49.833 1.00 89.50 563 ALA A O 1
ATOM 4400 N N . ALA A 1 564 ? 2.035 15.450 51.034 1.00 89.69 564 ALA A N 1
ATOM 4401 C CA . ALA A 1 564 ? 0.766 15.786 50.402 1.00 89.69 564 ALA A CA 1
ATOM 4402 C C . ALA A 1 564 ? 0.386 17.256 50.624 1.00 89.69 564 ALA A C 1
ATOM 4404 O O . ALA A 1 564 ? 0.427 17.756 51.751 1.00 89.69 564 ALA A O 1
ATOM 4405 N N . ASP A 1 565 ? -0.030 17.920 49.548 1.00 86.75 565 ASP A N 1
ATOM 4406 C CA . ASP A 1 565 ? -0.521 19.293 49.596 1.00 86.75 565 ASP A CA 1
ATOM 4407 C C . ASP A 1 565 ? -1.924 19.333 50.240 1.00 86.75 565 ASP A C 1
ATOM 4409 O O . ASP A 1 565 ? -2.839 18.672 49.734 1.00 86.75 565 ASP A O 1
ATOM 4413 N N . PRO A 1 566 ? -2.130 20.086 51.340 1.00 81.62 566 PRO A N 1
ATOM 4414 C CA . PRO A 1 566 ? -3.441 20.238 51.969 1.00 81.62 566 PRO A CA 1
ATOM 4415 C C . PRO A 1 566 ? -4.510 20.865 51.064 1.00 81.62 566 PRO A C 1
ATOM 4417 O O . PRO A 1 566 ? -5.694 20.627 51.297 1.00 81.62 566 PRO A O 1
ATOM 4420 N N . ASP A 1 567 ? -4.110 21.650 50.059 1.00 84.06 567 ASP A N 1
ATOM 4421 C CA . ASP A 1 567 ? -5.023 22.342 49.141 1.00 84.06 567 ASP A CA 1
ATOM 4422 C C . ASP A 1 567 ? -5.381 21.489 47.904 1.00 84.06 567 ASP A C 1
ATOM 4424 O O . ASP A 1 567 ? -6.179 21.900 47.052 1.00 84.06 567 ASP A O 1
ATOM 4428 N N . CYS A 1 568 ? -4.823 20.276 47.803 1.00 85.25 568 CYS A N 1
ATOM 4429 C CA . CYS A 1 568 ? -5.118 19.332 46.732 1.00 85.25 568 CYS A CA 1
ATOM 4430 C C . CYS A 1 568 ? -6.565 18.806 46.846 1.00 85.25 568 CYS A C 1
ATOM 4432 O O . CYS A 1 568 ? -6.951 18.278 47.891 1.00 85.25 568 CYS A O 1
ATOM 4434 N N . PRO A 1 569 ? -7.376 18.882 45.774 1.00 86.81 569 PRO A N 1
ATOM 4435 C CA . PRO A 1 569 ? -8.795 18.527 45.835 1.00 86.81 569 PRO A CA 1
ATOM 4436 C C . PRO A 1 569 ? -9.073 17.011 45.826 1.00 86.81 569 PRO A C 1
ATOM 4438 O O . PRO A 1 569 ? -10.221 16.611 46.006 1.00 86.81 569 PRO A O 1
ATOM 4441 N N . PHE A 1 570 ? -8.066 16.162 45.580 1.00 88.81 570 PHE A N 1
ATOM 4442 C CA . PHE A 1 570 ? -8.235 14.707 45.487 1.00 88.81 570 PHE A CA 1
ATOM 4443 C C . PHE A 1 570 ? -8.247 14.030 46.860 1.00 88.81 570 PHE A C 1
ATOM 4445 O O . PHE A 1 570 ? -7.514 14.419 47.764 1.00 88.81 570 PHE A O 1
ATOM 4452 N N . GLU A 1 571 ? -8.992 12.930 46.988 1.00 83.56 571 GLU A N 1
ATOM 4453 C CA . GLU A 1 571 ? -8.995 12.097 48.193 1.00 83.56 571 GLU A CA 1
ATOM 4454 C C . GLU A 1 571 ? -8.576 10.651 47.857 1.00 83.56 571 GLU A C 1
ATOM 4456 O O . GLU A 1 571 ? -9.363 9.902 47.286 1.00 83.56 571 GLU A O 1
ATOM 4461 N N . PRO A 1 572 ? -7.346 10.207 48.183 1.00 88.38 572 PRO A N 1
ATOM 4462 C CA . PRO A 1 572 ? -6.303 10.924 48.924 1.00 88.38 572 PRO A CA 1
ATOM 4463 C C . PRO A 1 572 ? -5.556 11.993 48.086 1.00 88.38 572 PRO A C 1
ATOM 4465 O O . PRO A 1 572 ? -5.406 11.794 46.877 1.00 88.38 572 PRO A O 1
ATOM 4468 N N . PRO A 1 573 ? -4.996 13.055 48.710 1.00 91.00 573 PRO A N 1
ATOM 4469 C CA . PRO A 1 573 ? -4.344 14.195 48.035 1.00 91.00 573 PRO A CA 1
ATOM 4470 C C . PRO A 1 573 ? -2.888 13.936 47.597 1.00 91.00 573 PRO A C 1
ATOM 4472 O O . PRO A 1 573 ? -2.041 14.821 47.620 1.00 91.00 573 PRO A O 1
ATOM 4475 N N . TYR A 1 574 ? -2.551 12.693 47.260 1.00 92.31 574 TYR A N 1
ATOM 4476 C CA . TYR A 1 574 ? -1.193 12.275 46.897 1.00 92.31 574 TYR A CA 1
ATOM 4477 C C . TYR A 1 574 ? -1.218 11.032 46.011 1.00 92.31 574 TYR A C 1
ATOM 4479 O O . TYR A 1 574 ? -2.204 10.288 46.005 1.00 92.31 574 TYR A O 1
ATOM 4487 N N . THR A 1 575 ? -0.137 10.790 45.274 1.00 92.75 575 THR A N 1
ATOM 4488 C CA . THR A 1 575 ? 0.028 9.578 44.465 1.00 92.75 575 THR A CA 1
ATOM 4489 C C . THR A 1 575 ? 0.197 8.349 45.350 1.00 92.75 575 THR A C 1
ATOM 4491 O O . THR A 1 575 ? 1.025 8.339 46.264 1.00 92.75 575 THR A O 1
ATOM 4494 N N . THR A 1 576 ? -0.585 7.303 45.088 1.00 92.56 576 THR A N 1
ATOM 4495 C CA . THR A 1 576 ? -0.564 6.055 45.866 1.00 92.56 576 THR A CA 1
ATOM 4496 C C . THR A 1 576 ? 0.000 4.921 45.033 1.00 92.56 576 THR A C 1
ATOM 4498 O O . THR A 1 576 ? -0.455 4.715 43.915 1.00 92.56 576 THR A O 1
ATOM 4501 N N . LEU A 1 577 ? 0.937 4.166 45.598 1.00 93.94 577 LEU A N 1
ATOM 4502 C CA . LEU A 1 577 ? 1.489 2.938 45.040 1.00 93.94 577 LEU A CA 1
ATOM 4503 C C . LEU A 1 577 ? 1.023 1.766 45.909 1.00 93.94 577 LEU A C 1
ATOM 4505 O O . LEU A 1 577 ? 1.135 1.819 47.136 1.00 93.94 577 LEU A O 1
ATOM 4509 N N . HIS A 1 578 ? 0.493 0.719 45.288 1.00 88.88 578 HIS A N 1
ATOM 4510 C CA . HIS A 1 578 ? -0.110 -0.408 45.992 1.00 88.88 578 HIS A CA 1
ATOM 4511 C C . HIS A 1 578 ? 0.120 -1.726 45.247 1.00 88.88 578 HIS A C 1
ATOM 4513 O O . HIS A 1 578 ? 0.153 -1.754 44.021 1.00 88.88 578 HIS A O 1
ATOM 4519 N N . SER A 1 579 ? 0.224 -2.833 45.986 1.00 90.44 579 SER A N 1
ATOM 4520 C CA . SER A 1 579 ? 0.197 -4.189 45.430 1.00 90.44 579 SER A CA 1
ATOM 4521 C C . SER A 1 579 ? -0.948 -4.986 46.045 1.00 90.44 579 SER A C 1
ATOM 4523 O O . SER A 1 579 ? -0.946 -5.274 47.240 1.00 90.44 579 SER A O 1
ATOM 4525 N N . GLY A 1 580 ? -1.943 -5.328 45.223 1.00 78.31 580 GLY A N 1
ATOM 4526 C CA . GLY A 1 580 ? -3.157 -6.021 45.673 1.00 78.31 580 GLY A CA 1
ATOM 4527 C C . GLY A 1 580 ? -3.127 -7.539 45.507 1.00 78.31 580 GLY A C 1
ATOM 4528 O O . GLY A 1 580 ? -3.965 -8.238 46.073 1.00 78.31 580 GLY A O 1
ATOM 4529 N N . VAL A 1 581 ? -2.186 -8.065 44.718 1.00 81.69 581 VAL A N 1
ATOM 4530 C CA . VAL A 1 581 ? -2.109 -9.487 44.360 1.00 81.69 581 VAL A CA 1
ATOM 4531 C C . VAL A 1 581 ? -0.658 -9.935 44.412 1.00 81.69 581 VAL A C 1
ATOM 4533 O O . VAL A 1 581 ? 0.168 -9.354 43.722 1.00 81.69 581 VAL A O 1
ATOM 4536 N N . ILE A 1 582 ? -0.365 -11.001 45.161 1.00 92.88 582 ILE A N 1
ATOM 4537 C CA . ILE A 1 582 ? 0.941 -11.676 45.193 1.00 92.88 582 ILE A CA 1
ATOM 4538 C C . ILE A 1 582 ? 0.752 -13.199 45.169 1.00 92.88 582 ILE A C 1
ATOM 4540 O O . ILE A 1 582 ? -0.128 -13.735 45.844 1.00 92.88 582 ILE A O 1
ATOM 4544 N N . LYS A 1 583 ? 1.578 -13.911 44.397 1.00 91.62 583 LYS A N 1
ATOM 4545 C CA . LYS A 1 583 ? 1.603 -15.379 44.303 1.00 91.62 583 LYS A CA 1
ATOM 4546 C C . LYS A 1 583 ? 3.048 -15.868 44.238 1.00 91.62 583 LYS A C 1
ATOM 4548 O O . LYS A 1 583 ? 3.787 -15.454 43.357 1.00 91.62 583 LYS A O 1
ATOM 4553 N N . GLY A 1 584 ? 3.463 -16.780 45.117 1.00 88.75 584 GLY A N 1
ATOM 4554 C CA . GLY A 1 584 ? 4.820 -17.333 45.070 1.00 88.75 584 GLY A CA 1
ATOM 4555 C C . GLY A 1 584 ? 5.100 -18.411 46.113 1.00 88.75 584 GLY A C 1
ATOM 4556 O O . GLY A 1 584 ? 4.409 -18.502 47.125 1.00 88.75 584 GLY A O 1
ATOM 4557 N N . GLY A 1 585 ? 6.149 -19.204 45.870 1.00 83.38 585 GLY A N 1
ATOM 4558 C CA . GLY A 1 585 ? 6.562 -20.331 46.719 1.00 83.38 585 GLY A CA 1
ATOM 4559 C C . GLY A 1 585 ? 5.849 -21.654 46.418 1.00 83.38 585 GLY A C 1
ATOM 4560 O O . GLY A 1 585 ? 4.782 -21.684 45.818 1.00 83.38 585 GLY A O 1
ATOM 4561 N N . GLN A 1 586 ? 6.475 -22.765 46.821 1.00 81.50 586 GLN A N 1
ATOM 4562 C CA . GLN A 1 586 ? 5.935 -24.124 46.637 1.00 81.50 586 GLN A CA 1
ATOM 4563 C C . GLN A 1 586 ? 5.811 -24.892 47.958 1.00 81.50 586 GLN A C 1
ATOM 4565 O O . GLN A 1 586 ? 4.812 -25.564 48.194 1.00 81.50 586 GLN A O 1
ATOM 4570 N N . ALA A 1 587 ? 6.813 -24.787 48.837 1.00 80.94 587 ALA A N 1
ATOM 4571 C CA . ALA A 1 587 ? 6.833 -25.451 50.136 1.00 80.94 587 ALA A CA 1
ATOM 4572 C C . ALA A 1 587 ? 7.646 -24.636 51.152 1.00 80.94 587 ALA A C 1
ATOM 4574 O O . ALA A 1 587 ? 8.589 -23.941 50.784 1.00 80.94 587 ALA A O 1
ATOM 4575 N N . HIS A 1 588 ? 7.309 -24.739 52.440 1.00 84.44 588 HIS A N 1
ATOM 4576 C CA . HIS A 1 588 ? 7.958 -23.971 53.516 1.00 84.44 588 HIS A CA 1
ATOM 4577 C C . HIS A 1 588 ? 9.424 -24.372 53.782 1.00 84.44 588 HIS A C 1
ATOM 4579 O O . HIS A 1 588 ? 10.180 -23.610 54.380 1.00 84.44 588 HIS A O 1
ATOM 4585 N N . ASN A 1 589 ? 9.833 -25.577 53.375 1.00 85.31 589 ASN A N 1
ATOM 4586 C CA . ASN A 1 589 ? 11.175 -26.124 53.584 1.00 85.31 589 ASN A CA 1
ATOM 4587 C C . ASN A 1 589 ? 12.135 -25.885 52.401 1.00 85.31 589 ASN A C 1
ATOM 4589 O O . ASN A 1 589 ? 13.240 -26.430 52.396 1.00 85.31 589 ASN A O 1
ATOM 4593 N N . ILE A 1 590 ? 11.744 -25.074 51.412 1.00 90.00 590 ILE A N 1
ATOM 4594 C CA . ILE A 1 590 ? 12.559 -24.712 50.243 1.00 90.00 590 ILE A CA 1
ATOM 4595 C C . ILE A 1 590 ? 12.440 -23.198 50.012 1.00 90.00 590 ILE A C 1
ATOM 4597 O O . ILE A 1 590 ? 11.366 -22.625 50.190 1.00 90.00 590 ILE A O 1
ATOM 4601 N N . THR A 1 591 ? 13.523 -22.523 49.621 1.00 90.19 591 THR A N 1
ATOM 4602 C CA . THR A 1 591 ? 13.440 -21.119 49.181 1.00 90.19 591 THR A CA 1
ATOM 4603 C C . THR A 1 591 ? 12.590 -21.003 47.913 1.00 90.19 591 THR A C 1
ATOM 4605 O O . THR A 1 591 ? 12.674 -21.829 47.005 1.00 90.19 591 THR A O 1
ATOM 4608 N N . ALA A 1 592 ? 11.735 -19.981 47.839 1.00 93.69 592 ALA A N 1
ATOM 4609 C CA . ALA A 1 592 ? 10.809 -19.831 46.723 1.00 93.69 592 ALA A CA 1
ATOM 4610 C C . ALA A 1 592 ? 11.553 -19.560 45.406 1.00 93.69 592 ALA A C 1
ATOM 4612 O O . ALA A 1 592 ? 12.239 -18.548 45.287 1.00 93.69 592 ALA A O 1
ATOM 4613 N N . GLN A 1 593 ? 11.375 -20.430 44.410 1.00 93.44 593 GLN A N 1
ATOM 4614 C CA . GLN A 1 593 ? 11.944 -20.233 43.074 1.00 93.44 593 GLN A CA 1
ATOM 4615 C C . GLN A 1 593 ? 11.199 -19.158 42.274 1.00 93.44 593 GLN A C 1
ATOM 4617 O O . GLN A 1 593 ? 11.819 -18.453 41.490 1.00 93.44 593 GLN A O 1
ATOM 4622 N N . HIS A 1 594 ? 9.888 -19.018 42.472 1.00 95.69 594 HIS A N 1
ATOM 4623 C CA . HIS A 1 594 ? 9.054 -18.091 41.709 1.00 95.69 594 HIS A CA 1
ATOM 4624 C C . HIS A 1 594 ? 8.156 -17.270 42.631 1.00 95.69 594 HIS A C 1
ATOM 4626 O O . HIS A 1 594 ? 7.619 -17.796 43.613 1.00 95.69 594 HIS A O 1
ATOM 4632 N N . CYS A 1 595 ? 8.003 -15.989 42.304 1.00 96.06 595 CYS A N 1
ATOM 4633 C CA . CYS A 1 595 ? 7.025 -15.086 42.897 1.00 96.06 595 CYS A CA 1
ATOM 4634 C C . CYS A 1 595 ? 6.583 -14.055 41.851 1.00 96.06 595 CYS A C 1
ATOM 4636 O O . CYS A 1 595 ? 7.416 -13.556 41.101 1.00 96.06 595 CYS A O 1
ATOM 4638 N N . GLU A 1 596 ? 5.301 -13.722 41.808 1.00 95.69 596 GLU A N 1
ATOM 4639 C CA . GLU A 1 596 ? 4.748 -12.649 40.987 1.00 95.69 596 GLU A CA 1
ATOM 4640 C C . GLU A 1 596 ? 3.786 -11.780 41.799 1.00 95.69 596 GLU A C 1
ATOM 4642 O O . GLU A 1 596 ? 3.096 -12.278 42.692 1.00 95.69 596 GLU A O 1
ATOM 4647 N N . PHE A 1 597 ? 3.718 -10.487 41.490 1.00 95.94 597 PHE A N 1
ATOM 4648 C CA . PHE A 1 597 ? 2.718 -9.578 42.050 1.00 95.94 597 PHE A CA 1
ATOM 4649 C C . PHE A 1 597 ? 2.345 -8.463 41.071 1.00 95.94 597 PHE A C 1
ATOM 4651 O O . PHE A 1 597 ? 3.106 -8.165 40.153 1.00 95.94 597 PHE A O 1
ATOM 4658 N N . ALA A 1 598 ? 1.170 -7.863 41.260 1.00 91.88 598 ALA A N 1
ATOM 4659 C CA . ALA A 1 598 ? 0.679 -6.753 40.444 1.00 91.88 598 ALA A CA 1
ATOM 4660 C C . ALA A 1 598 ? 0.719 -5.443 41.236 1.00 91.88 598 ALA A C 1
ATOM 4662 O O . ALA A 1 598 ? 0.260 -5.402 42.377 1.00 91.88 598 ALA A O 1
ATOM 4663 N N . THR A 1 599 ? 1.240 -4.390 40.613 1.00 93.44 599 THR A N 1
ATOM 4664 C CA . THR A 1 599 ? 1.338 -3.041 41.174 1.00 93.44 599 THR A CA 1
ATOM 4665 C C . THR A 1 599 ? 0.330 -2.123 40.493 1.00 93.44 599 THR A C 1
ATOM 4667 O O . THR A 1 599 ? 0.264 -2.091 39.268 1.00 93.44 599 THR A O 1
ATOM 4670 N N . ASP A 1 600 ? -0.424 -1.370 41.291 1.00 91.25 600 ASP A N 1
ATOM 4671 C CA . ASP A 1 600 ? -1.345 -0.305 40.884 1.00 91.25 600 ASP A CA 1
ATOM 4672 C C . ASP A 1 600 ? -0.825 1.020 41.457 1.00 91.25 600 ASP A C 1
ATOM 4674 O O . ASP A 1 600 ? -0.600 1.145 42.667 1.00 91.25 600 ASP A O 1
ATOM 4678 N N . ILE A 1 601 ? -0.591 1.994 40.580 1.00 92.19 601 ILE A N 1
ATOM 4679 C CA . ILE A 1 601 ? -0.217 3.356 40.950 1.00 92.19 601 ILE A CA 1
ATOM 4680 C C . ILE A 1 601 ? -1.337 4.302 40.527 1.00 92.19 601 ILE A C 1
ATOM 4682 O O . ILE A 1 601 ? -1.619 4.425 39.337 1.00 92.19 601 ILE A O 1
ATOM 4686 N N . ARG A 1 602 ? -1.921 5.032 41.484 1.00 91.19 602 ARG A N 1
ATOM 4687 C CA . ARG A 1 602 ? -2.880 6.119 41.222 1.00 91.19 602 ARG A CA 1
ATOM 4688 C C . ARG A 1 602 ? -2.170 7.456 41.289 1.00 91.19 602 ARG A C 1
ATOM 4690 O O . ARG A 1 602 ? -1.793 7.899 42.373 1.00 91.19 602 ARG A O 1
ATOM 4697 N N . LEU A 1 603 ? -1.995 8.072 40.129 1.00 90.56 603 LEU A N 1
ATOM 4698 C CA . LEU A 1 603 ? -1.171 9.257 39.911 1.00 90.56 603 LEU A CA 1
ATOM 4699 C C . LEU A 1 603 ? -2.006 10.520 40.110 1.00 90.56 603 LEU A C 1
ATOM 4701 O O . LEU A 1 603 ? -3.111 10.619 39.578 1.00 90.56 603 LEU A O 1
ATOM 4705 N N . LEU A 1 604 ? -1.485 11.505 40.835 1.00 91.00 604 LEU A N 1
ATOM 4706 C CA . LEU A 1 604 ? -2.019 12.859 40.737 1.00 91.00 604 LEU A CA 1
ATOM 4707 C C . LEU A 1 604 ? -1.830 13.405 39.310 1.00 91.00 604 LEU A C 1
ATOM 4709 O O . LEU A 1 604 ? -0.862 13.041 38.637 1.00 91.00 604 LEU A O 1
ATOM 4713 N N . PRO A 1 605 ? -2.729 14.277 38.828 1.00 84.56 605 PRO A N 1
ATOM 4714 C CA . PRO A 1 605 ? -2.515 14.962 37.558 1.00 84.56 605 PRO A CA 1
ATOM 4715 C C . PRO A 1 605 ? -1.189 15.737 37.575 1.00 84.56 605 PRO A C 1
ATOM 4717 O O . PRO A 1 605 ? -0.895 16.444 38.538 1.00 84.56 605 PRO A O 1
ATOM 4720 N N . GLY A 1 606 ? -0.377 15.567 36.528 1.00 79.25 606 GLY A N 1
ATOM 4721 C CA . GLY A 1 606 ? 0.977 16.128 36.433 1.00 79.25 606 GLY A CA 1
ATOM 4722 C C . GLY A 1 606 ? 2.106 15.205 36.914 1.00 79.25 606 GLY A C 1
ATOM 4723 O O . GLY A 1 606 ? 3.256 15.423 36.530 1.00 79.25 606 GLY A O 1
ATOM 4724 N N . ASP A 1 607 ? 1.809 14.141 37.670 1.00 84.56 607 ASP A N 1
ATOM 4725 C CA . ASP A 1 607 ? 2.816 13.140 38.032 1.00 84.56 607 ASP A CA 1
ATOM 4726 C C . ASP A 1 607 ? 3.161 12.237 36.842 1.00 84.56 607 ASP A C 1
ATOM 4728 O O . ASP A 1 607 ? 2.302 11.763 36.095 1.00 84.56 607 ASP A O 1
ATOM 4732 N N . SER A 1 608 ? 4.451 11.937 36.694 1.00 83.75 608 SER A N 1
ATOM 4733 C CA . SER A 1 608 ? 4.946 11.063 35.632 1.00 83.75 608 SER A CA 1
ATOM 4734 C C . SER A 1 608 ? 4.937 9.600 36.070 1.00 83.75 608 SER A C 1
ATOM 4736 O O . SER A 1 608 ? 5.723 9.197 36.929 1.00 83.75 608 SER A O 1
ATOM 4738 N N . ALA A 1 609 ? 4.107 8.771 35.428 1.00 85.38 609 ALA A N 1
ATOM 4739 C CA . ALA A 1 609 ? 4.176 7.315 35.593 1.00 85.38 609 ALA A CA 1
ATOM 4740 C C . ALA A 1 609 ? 5.558 6.770 35.242 1.00 85.38 609 ALA A C 1
ATOM 4742 O O . ALA A 1 609 ? 6.080 5.910 35.948 1.00 85.38 609 ALA A O 1
ATOM 4743 N N . LYS A 1 610 ? 6.168 7.313 34.180 1.00 85.00 610 LYS A N 1
ATOM 4744 C CA . LYS A 1 610 ? 7.513 6.930 33.762 1.00 85.00 610 LYS A CA 1
ATOM 4745 C C . LYS A 1 610 ? 8.521 7.176 34.881 1.00 85.00 610 LYS A C 1
ATOM 4747 O O . LYS A 1 610 ? 9.319 6.296 35.155 1.00 85.00 610 LYS A O 1
ATOM 4752 N N . ALA A 1 611 ? 8.454 8.314 35.573 1.00 88.81 611 ALA A N 1
ATOM 4753 C CA . ALA A 1 611 ? 9.363 8.592 36.686 1.00 88.81 611 ALA A CA 1
ATOM 4754 C C . ALA A 1 611 ? 9.207 7.580 37.835 1.00 88.81 611 ALA A C 1
ATOM 4756 O O . ALA A 1 611 ? 10.204 7.144 38.408 1.00 88.81 611 ALA A O 1
ATOM 4757 N N . TRP A 1 612 ? 7.975 7.165 38.145 1.00 92.25 612 TRP A N 1
ATOM 4758 C CA . TRP A 1 612 ? 7.715 6.140 39.160 1.00 92.25 612 TRP A CA 1
ATOM 4759 C C . TRP A 1 612 ? 8.223 4.756 38.749 1.00 92.25 612 TRP A C 1
ATOM 4761 O O . TRP A 1 612 ? 8.838 4.066 39.562 1.00 92.25 612 TRP A O 1
ATOM 4771 N N . ILE A 1 613 ? 8.012 4.375 37.488 1.00 89.88 613 ILE A N 1
ATOM 4772 C CA . ILE A 1 613 ? 8.518 3.127 36.905 1.00 89.88 613 ILE A CA 1
ATOM 4773 C C . ILE A 1 613 ? 10.050 3.134 36.864 1.00 89.88 613 ILE A C 1
ATOM 4775 O O . ILE A 1 613 ? 10.671 2.182 37.323 1.00 89.88 613 ILE A O 1
ATOM 4779 N N . ASP A 1 614 ? 10.669 4.216 36.391 1.00 90.75 614 ASP A N 1
ATOM 4780 C CA . ASP A 1 614 ? 12.124 4.370 36.336 1.00 90.75 614 ASP A CA 1
ATOM 4781 C C . ASP A 1 614 ? 12.729 4.295 37.745 1.00 90.75 614 ASP A C 1
ATOM 4783 O O . ASP A 1 614 ? 13.757 3.650 37.949 1.00 90.75 614 ASP A O 1
ATOM 4787 N N . ALA A 1 615 ? 12.091 4.916 38.745 1.00 92.94 615 ALA A N 1
ATOM 4788 C CA . ALA A 1 615 ? 12.532 4.848 40.136 1.00 92.94 615 ALA A CA 1
ATOM 4789 C C . ALA A 1 615 ? 12.408 3.429 40.715 1.00 92.94 615 ALA A C 1
ATOM 4791 O O . ALA A 1 615 ? 13.287 2.989 41.461 1.00 92.94 615 ALA A O 1
ATOM 4792 N N . TYR A 1 616 ? 11.349 2.702 40.352 1.00 95.19 616 TYR A N 1
ATOM 4793 C CA . TYR A 1 616 ? 11.153 1.304 40.727 1.00 95.19 616 TYR A CA 1
ATOM 4794 C C . TYR A 1 616 ? 12.212 0.393 40.088 1.00 95.19 616 TYR A C 1
ATOM 4796 O O . TYR A 1 616 ? 12.856 -0.393 40.784 1.00 95.19 616 TYR A O 1
ATOM 4804 N N . GLN A 1 617 ? 12.469 0.574 38.792 1.00 93.38 617 GLN A N 1
ATOM 4805 C CA . GLN A 1 617 ? 13.497 -0.133 38.031 1.00 93.38 617 GLN A CA 1
ATOM 4806 C C . GLN A 1 617 ? 14.901 0.153 38.584 1.00 93.38 617 GLN A C 1
ATOM 4808 O O . GLN A 1 617 ? 15.672 -0.763 38.857 1.00 93.38 617 GLN A O 1
ATOM 4813 N N . THR A 1 618 ? 15.196 1.420 38.875 1.00 94.88 618 THR A N 1
ATOM 4814 C CA . THR A 1 618 ? 16.455 1.845 39.503 1.00 94.88 618 THR A CA 1
ATOM 4815 C C . THR A 1 618 ? 16.642 1.185 40.871 1.00 94.88 618 THR A C 1
ATOM 4817 O O . THR A 1 618 ? 17.753 0.797 41.234 1.00 94.88 618 THR A O 1
ATOM 4820 N N . TYR A 1 619 ? 15.570 1.033 41.655 1.00 95.94 619 TYR A N 1
ATOM 4821 C CA . TYR A 1 619 ? 15.640 0.343 42.941 1.00 95.94 619 TYR A CA 1
ATOM 4822 C C . TYR A 1 619 ? 15.898 -1.162 42.778 1.00 95.94 619 TYR A C 1
ATOM 4824 O O . TYR A 1 619 ? 16.699 -1.727 43.527 1.00 95.94 619 TYR A O 1
ATOM 4832 N N . ILE A 1 620 ? 15.281 -1.803 41.777 1.00 96.25 620 ILE A N 1
ATOM 4833 C CA . ILE A 1 620 ? 15.566 -3.197 41.408 1.00 96.25 620 ILE A CA 1
ATOM 4834 C C . ILE A 1 620 ? 17.053 -3.358 41.077 1.00 96.25 620 ILE A C 1
ATOM 4836 O O . ILE A 1 620 ? 17.726 -4.190 41.688 1.00 96.25 620 ILE A O 1
ATOM 4840 N N . GLU A 1 621 ? 17.565 -2.540 40.160 1.00 94.31 621 GLU A N 1
ATOM 4841 C CA . GLU A 1 621 ? 18.927 -2.633 39.623 1.00 94.31 621 GLU A CA 1
ATOM 4842 C C . GLU A 1 621 ? 20.005 -2.324 40.662 1.00 94.31 621 GLU A C 1
ATOM 4844 O O . GLU A 1 621 ? 21.058 -2.954 40.646 1.00 94.31 621 GLU A O 1
ATOM 4849 N N . ASN A 1 622 ? 19.742 -1.410 41.599 1.00 94.44 622 ASN A N 1
ATOM 4850 C CA . ASN A 1 622 ? 20.744 -0.983 42.577 1.00 94.44 622 ASN A CA 1
ATOM 4851 C C . ASN A 1 622 ? 20.686 -1.732 43.914 1.00 94.44 622 ASN A C 1
ATOM 4853 O O . ASN A 1 622 ? 21.692 -1.766 44.621 1.00 94.44 622 ASN A O 1
ATOM 4857 N N . HIS A 1 623 ? 19.533 -2.291 44.301 1.00 93.19 623 HIS A N 1
ATOM 4858 C CA . HIS A 1 623 ? 19.328 -2.777 45.675 1.00 93.19 623 HIS A CA 1
ATOM 4859 C C . HIS A 1 623 ? 18.745 -4.185 45.800 1.00 93.19 623 HIS A C 1
ATOM 4861 O O . HIS A 1 623 ? 18.807 -4.760 46.888 1.00 93.19 623 HIS A O 1
ATOM 4867 N N . VAL A 1 624 ? 18.136 -4.744 44.750 1.00 95.12 624 VAL A N 1
ATOM 4868 C CA . VAL A 1 624 ? 17.476 -6.058 44.847 1.00 95.12 624 VAL A CA 1
ATOM 4869 C C . VAL A 1 624 ? 18.154 -7.088 43.959 1.00 95.12 624 VAL A C 1
ATOM 4871 O O . VAL A 1 624 ? 18.558 -8.135 44.457 1.00 95.12 624 VAL A O 1
ATOM 4874 N N . LEU A 1 625 ? 18.311 -6.795 42.670 1.00 94.69 625 LEU A N 1
ATOM 4875 C CA . LEU A 1 625 ? 18.892 -7.723 41.706 1.00 94.69 625 LEU A CA 1
ATOM 4876 C C . LEU A 1 625 ? 20.378 -8.039 41.984 1.00 94.69 625 LEU A C 1
ATOM 4878 O O . LEU A 1 625 ? 20.722 -9.220 41.921 1.00 94.69 625 LEU A O 1
ATOM 4882 N N . PRO A 1 626 ? 21.252 -7.079 42.361 1.00 95.56 626 PRO A N 1
ATOM 4883 C CA . PRO A 1 626 ? 22.652 -7.385 42.673 1.00 95.56 626 PRO A CA 1
ATOM 4884 C C . PRO A 1 626 ? 22.812 -8.400 43.813 1.00 95.56 626 PRO A C 1
ATOM 4886 O O . PRO A 1 626 ? 23.548 -9.373 43.655 1.00 95.56 626 PRO A O 1
ATOM 4889 N N . ASP A 1 627 ? 22.055 -8.239 44.907 1.00 92.00 627 ASP A N 1
ATOM 4890 C CA . ASP A 1 627 ? 22.049 -9.172 46.046 1.00 92.00 627 ASP A CA 1
ATOM 4891 C C . ASP A 1 627 ? 21.648 -10.598 45.619 1.00 92.00 627 ASP A C 1
ATOM 4893 O O . ASP A 1 627 ? 22.129 -11.592 46.163 1.00 92.00 627 ASP A O 1
ATOM 4897 N N . MET A 1 628 ? 20.728 -10.715 44.655 1.00 94.69 628 MET A N 1
ATOM 4898 C CA . MET A 1 628 ? 20.279 -12.008 44.129 1.00 94.69 628 MET A CA 1
ATOM 4899 C C . MET A 1 628 ? 21.343 -12.653 43.231 1.00 94.69 628 MET A C 1
ATOM 4901 O O . MET A 1 628 ? 21.566 -13.865 43.311 1.00 94.69 628 MET A O 1
ATOM 4905 N N . LEU A 1 629 ? 22.000 -11.850 42.391 1.00 94.12 629 LEU A N 1
ATOM 4906 C CA . LEU A 1 629 ? 23.016 -12.306 41.440 1.00 94.12 629 LEU A CA 1
ATOM 4907 C C . LEU A 1 629 ? 24.342 -12.686 42.112 1.00 94.12 629 LEU A C 1
ATOM 4909 O O . LEU A 1 629 ? 25.044 -13.547 41.586 1.00 94.12 629 LEU A O 1
ATOM 4913 N N . GLU A 1 630 ? 24.665 -12.119 43.281 1.00 92.62 630 GLU A N 1
ATOM 4914 C CA . GLU A 1 630 ? 25.841 -12.520 44.071 1.00 92.62 630 GLU A CA 1
ATOM 4915 C C . GLU A 1 630 ? 25.789 -14.007 44.469 1.00 92.62 630 GLU A C 1
ATOM 4917 O O . GLU A 1 630 ? 26.816 -14.686 44.510 1.00 92.62 630 GLU A O 1
ATOM 4922 N N . ILE A 1 631 ? 24.588 -14.534 44.721 1.00 92.12 631 ILE A N 1
ATOM 4923 C CA . ILE A 1 631 ? 24.383 -15.930 45.127 1.00 92.12 631 ILE A CA 1
ATOM 4924 C C . ILE A 1 631 ? 24.208 -16.847 43.908 1.00 92.12 631 ILE A C 1
ATOM 4926 O O . ILE A 1 631 ? 24.745 -17.956 43.894 1.00 92.12 631 ILE A O 1
ATOM 4930 N N . SER A 1 632 ? 23.440 -16.426 42.895 1.00 91.12 632 SER A N 1
ATOM 4931 C CA . SER A 1 632 ? 23.148 -17.241 41.708 1.00 91.12 632 SER A CA 1
ATOM 4932 C C . SER A 1 632 ? 22.882 -16.386 40.471 1.00 91.12 632 SER A C 1
ATOM 4934 O O . SER A 1 632 ? 21.954 -15.579 40.459 1.00 91.12 632 SER A O 1
ATOM 4936 N N . ALA A 1 633 ? 23.608 -16.671 39.387 1.00 90.94 633 ALA A N 1
ATOM 4937 C CA . ALA A 1 633 ? 23.454 -15.998 38.095 1.00 90.94 633 ALA A CA 1
ATOM 4938 C C . ALA A 1 633 ? 22.101 -16.264 37.398 1.00 90.94 633 ALA A C 1
ATOM 4940 O O . ALA A 1 633 ? 21.694 -15.479 36.551 1.00 90.94 633 ALA A O 1
ATOM 4941 N N . ASP A 1 634 ? 21.384 -17.332 37.770 1.00 89.31 634 ASP A N 1
ATOM 4942 C CA . ASP A 1 634 ? 20.085 -17.702 37.173 1.00 89.31 634 ASP A CA 1
ATOM 4943 C C . ASP A 1 634 ? 18.884 -16.895 37.717 1.00 89.31 634 ASP A C 1
ATOM 4945 O O . ASP A 1 634 ? 17.728 -17.179 37.379 1.00 89.31 634 ASP A O 1
ATOM 4949 N N . CYS A 1 635 ? 19.131 -15.942 38.619 1.00 95.06 635 CYS A N 1
ATOM 4950 C CA . CYS A 1 635 ? 18.101 -15.095 39.214 1.00 95.06 635 CYS A CA 1
ATOM 4951 C C . CYS A 1 635 ? 17.701 -13.954 38.269 1.00 95.06 635 CYS A C 1
ATOM 4953 O O . CYS A 1 635 ? 18.552 -13.360 37.613 1.00 95.06 635 CYS A O 1
ATOM 4955 N N . SER A 1 636 ? 16.416 -13.595 38.244 1.00 95.50 636 SER A N 1
ATOM 4956 C CA . SER A 1 636 ? 15.924 -12.478 37.428 1.00 95.50 636 SER A CA 1
ATOM 4957 C C . SER A 1 636 ? 14.704 -11.793 38.042 1.00 95.50 636 SER A C 1
ATOM 4959 O O . SER A 1 636 ? 13.964 -12.389 38.831 1.00 95.50 636 SER A O 1
ATOM 4961 N N . ILE A 1 637 ? 14.503 -10.528 37.673 1.00 97.00 637 ILE A N 1
ATOM 4962 C CA . ILE A 1 637 ? 13.304 -9.737 37.966 1.00 97.00 637 ILE A CA 1
ATOM 4963 C C . ILE A 1 637 ? 12.856 -9.120 36.642 1.00 97.00 637 ILE A C 1
ATOM 4965 O O . ILE A 1 637 ? 13.656 -8.471 35.977 1.00 97.00 637 ILE A O 1
ATOM 4969 N N . ASP A 1 638 ? 11.603 -9.349 36.273 1.00 93.94 638 ASP A N 1
ATOM 4970 C CA . ASP A 1 638 ? 10.973 -8.873 35.043 1.00 93.94 638 ASP A CA 1
ATOM 4971 C C . ASP A 1 638 ? 9.752 -8.014 35.398 1.00 93.94 638 ASP A C 1
ATOM 4973 O O . ASP A 1 638 ? 8.998 -8.364 36.313 1.00 93.94 638 ASP A O 1
ATOM 4977 N N . VAL A 1 639 ? 9.590 -6.873 34.725 1.00 92.31 639 VAL A N 1
ATOM 4978 C CA . VAL A 1 639 ? 8.504 -5.912 34.964 1.00 92.31 639 VAL A CA 1
ATOM 4979 C C . VAL A 1 639 ? 7.729 -5.723 33.663 1.00 92.31 639 VAL A C 1
ATOM 4981 O O . VAL A 1 639 ? 8.232 -5.157 32.700 1.00 92.31 639 VAL A O 1
ATOM 4984 N N . GLU A 1 640 ? 6.491 -6.201 33.653 1.00 87.75 640 GLU A N 1
ATOM 4985 C CA . GLU A 1 640 ? 5.578 -6.201 32.510 1.00 87.75 640 GLU A CA 1
ATOM 4986 C C . GLU A 1 640 ? 4.550 -5.072 32.673 1.00 87.75 640 GLU A C 1
ATOM 4988 O O . GLU A 1 640 ? 3.798 -5.050 33.650 1.00 87.75 640 GLU A O 1
ATOM 4993 N N . HIS A 1 641 ? 4.498 -4.122 31.740 1.00 83.12 641 HIS A N 1
ATOM 4994 C CA . HIS A 1 641 ? 3.532 -3.019 31.777 1.00 83.12 641 HIS A CA 1
ATOM 4995 C C . HIS A 1 641 ? 2.151 -3.481 31.307 1.00 83.12 641 HIS A C 1
ATOM 4997 O O . HIS A 1 641 ? 2.034 -4.056 30.232 1.00 83.12 641 HIS A O 1
ATOM 5003 N N . LEU A 1 642 ? 1.114 -3.216 32.108 1.00 79.06 642 LEU A N 1
ATOM 5004 C CA . LEU A 1 642 ? -0.250 -3.686 31.847 1.00 79.06 642 LEU A CA 1
ATOM 5005 C C . LEU A 1 642 ? -1.210 -2.573 31.427 1.00 79.06 642 LEU A C 1
ATOM 5007 O O . LEU A 1 642 ? -2.046 -2.811 30.571 1.00 79.06 642 LEU A O 1
ATOM 5011 N N . ALA A 1 643 ? -1.127 -1.383 32.024 1.00 80.38 643 ALA A N 1
ATOM 5012 C CA . ALA A 1 643 ? -1.985 -0.256 31.653 1.00 80.38 643 ALA A CA 1
ATOM 5013 C C . ALA A 1 643 ? -1.349 1.077 32.051 1.00 80.38 643 ALA A C 1
ATOM 5015 O O . ALA A 1 643 ? -0.691 1.170 33.092 1.00 80.38 643 ALA A O 1
ATOM 5016 N N . TYR A 1 644 ? -1.581 2.121 31.255 1.00 85.75 644 TYR A N 1
ATOM 5017 C CA . TYR A 1 644 ? -1.215 3.491 31.604 1.00 85.75 644 TYR A CA 1
ATOM 5018 C C . TYR A 1 644 ? -2.250 4.485 31.075 1.00 85.75 644 TYR A C 1
ATOM 5020 O O . TYR A 1 644 ? -2.414 4.622 29.867 1.00 85.75 644 TYR A O 1
ATOM 5028 N N . VAL A 1 645 ? -2.891 5.220 31.988 1.00 87.56 645 VAL A N 1
ATOM 5029 C CA . VAL A 1 645 ? -3.795 6.327 31.654 1.00 87.56 645 VAL A CA 1
ATOM 5030 C C . VAL A 1 645 ? -3.323 7.591 32.377 1.00 87.56 645 VAL A C 1
ATOM 5032 O O . VAL A 1 645 ? -3.198 7.579 33.608 1.00 87.56 645 VAL A O 1
ATOM 5035 N N . PRO A 1 646 ? -3.038 8.688 31.656 1.00 89.44 646 PRO A N 1
ATOM 5036 C CA . PRO A 1 646 ? -2.671 9.959 32.272 1.00 89.44 646 PRO A CA 1
ATOM 5037 C C . PRO A 1 646 ? -3.834 10.557 33.078 1.00 89.44 646 PRO A C 1
ATOM 5039 O O . PRO A 1 646 ? -5.003 10.323 32.780 1.00 89.44 646 PRO A O 1
ATOM 5042 N N . GLY A 1 647 ? -3.517 11.337 34.114 1.00 90.38 647 GLY A N 1
ATOM 5043 C CA . GLY A 1 647 ? -4.526 12.086 34.869 1.00 90.38 647 GLY A CA 1
ATOM 5044 C C . GLY A 1 647 ? -4.994 13.334 34.117 1.00 90.38 647 GLY A C 1
ATOM 5045 O O . GLY A 1 647 ? -4.211 13.938 33.387 1.00 90.38 647 GLY A O 1
ATOM 5046 N N . LEU A 1 648 ? -6.245 13.740 34.331 1.00 92.81 648 LEU A N 1
ATOM 5047 C CA . LEU A 1 648 ? -6.784 15.009 33.837 1.00 92.81 648 LEU A CA 1
ATOM 5048 C C . LEU A 1 648 ? -6.518 16.118 34.858 1.00 92.81 648 LEU A C 1
ATOM 5050 O O . LEU A 1 648 ? -6.824 15.959 36.043 1.00 92.81 648 LEU A O 1
ATOM 5054 N N . SER A 1 649 ? -5.974 17.235 34.390 1.00 90.56 649 SER A N 1
ATOM 5055 C CA . SER A 1 649 ? -5.683 18.432 35.181 1.00 90.56 649 SER A CA 1
ATOM 5056 C C . SER A 1 649 ? -6.684 19.547 34.883 1.00 90.56 649 SER A C 1
ATOM 5058 O O . SER A 1 649 ? -7.166 19.674 33.762 1.00 90.56 649 SER A O 1
ATOM 5060 N N . GLU A 1 650 ? -6.943 20.400 35.870 1.00 87.88 650 GLU A N 1
ATOM 5061 C CA . GLU A 1 650 ? -7.758 21.605 35.689 1.00 87.88 650 GLU A CA 1
ATOM 5062 C C . GLU A 1 650 ? -7.063 22.585 34.721 1.00 87.88 650 GLU A C 1
ATOM 5064 O O . GLU A 1 650 ? -5.879 22.891 34.885 1.00 87.88 650 GLU A O 1
ATOM 5069 N N . GLU A 1 651 ? -7.786 23.072 33.707 1.00 86.00 651 GLU A N 1
ATOM 5070 C CA . GLU A 1 651 ? -7.271 24.014 32.704 1.00 86.00 651 GLU A CA 1
ATOM 5071 C C . GLU A 1 651 ? -7.630 25.463 33.084 1.00 86.00 651 GLU A C 1
ATOM 5073 O O . GLU A 1 651 ? -8.817 25.781 33.190 1.00 86.00 651 GLU A O 1
ATOM 5078 N N . PRO A 1 652 ? -6.657 26.383 33.237 1.00 74.94 652 PRO A N 1
ATOM 5079 C CA . PRO A 1 652 ? -6.958 27.801 33.427 1.00 74.94 652 PRO A CA 1
ATOM 5080 C C . PRO A 1 652 ? -7.745 28.356 32.231 1.00 74.94 652 PRO A C 1
ATOM 5082 O O . PRO A 1 652 ? -7.267 28.295 31.100 1.00 74.94 652 PRO A O 1
ATOM 5085 N N . ASP A 1 653 ? -8.948 28.883 32.482 1.00 76.06 653 ASP A N 1
ATOM 5086 C CA . ASP A 1 653 ? -9.884 29.366 31.452 1.00 76.06 653 ASP A CA 1
ATOM 5087 C C . ASP A 1 653 ? -10.220 28.308 30.372 1.00 76.06 653 ASP A C 1
ATOM 5089 O O . ASP A 1 653 ? -10.447 28.629 29.200 1.00 76.06 653 ASP A O 1
ATOM 5093 N N . GLY A 1 654 ? -10.266 27.028 30.770 1.00 82.06 654 GLY A N 1
ATOM 5094 C CA . GLY A 1 654 ? -10.540 25.890 29.894 1.00 82.06 654 GLY A CA 1
ATOM 5095 C C . GLY A 1 654 ? -11.846 26.027 29.107 1.00 82.06 654 GLY A C 1
ATOM 5096 O O . GLY A 1 654 ? -12.925 26.295 29.653 1.00 82.06 654 GLY A O 1
ATOM 5097 N N . ARG A 1 655 ? -11.771 25.802 27.792 1.00 85.00 655 ARG A N 1
ATOM 5098 C CA . ARG A 1 655 ? -12.923 25.931 26.888 1.00 85.00 655 ARG A CA 1
ATOM 5099 C C . ARG A 1 655 ? -13.992 24.872 27.162 1.00 85.00 655 ARG A C 1
ATOM 5101 O O . ARG A 1 655 ? -15.173 25.214 27.194 1.00 85.00 655 ARG A O 1
ATOM 5108 N N . ALA A 1 656 ? -13.589 23.614 27.361 1.00 89.44 656 ALA A N 1
ATOM 5109 C CA . ALA A 1 656 ? -14.498 22.502 27.648 1.00 89.44 656 ALA A CA 1
ATOM 5110 C C . ALA A 1 656 ? -15.295 22.752 28.928 1.00 89.44 656 ALA A C 1
ATOM 5112 O O . ALA A 1 656 ? -16.520 22.652 28.937 1.00 89.44 656 ALA A O 1
ATOM 5113 N N . GLU A 1 657 ? -14.597 23.147 29.993 1.00 91.25 657 GLU A N 1
ATOM 5114 C CA . GLU A 1 657 ? -15.216 23.501 31.263 1.00 91.25 657 GLU A CA 1
ATOM 5115 C C . GLU A 1 657 ? -16.217 24.649 31.085 1.00 91.25 657 GLU A C 1
ATOM 5117 O O . GLU A 1 657 ? -17.377 24.518 31.475 1.00 91.25 657 GLU A O 1
ATOM 5122 N N . THR A 1 658 ? -15.802 25.746 30.446 1.00 88.25 658 THR A N 1
ATOM 5123 C CA . THR A 1 658 ? -16.647 26.934 30.257 1.00 88.25 658 THR A CA 1
ATOM 5124 C C . THR A 1 658 ? -17.956 26.603 29.531 1.00 88.25 658 THR A C 1
ATOM 5126 O O . THR A 1 658 ? -19.038 26.991 29.983 1.00 88.25 658 THR A O 1
ATOM 5129 N N . GLU A 1 659 ? -17.887 25.854 28.427 1.00 88.56 659 GLU A N 1
ATOM 5130 C CA . GLU A 1 659 ? -19.073 25.499 27.639 1.00 88.56 659 GLU A CA 1
ATOM 5131 C C . GLU A 1 659 ? -19.963 24.477 28.361 1.00 88.56 659 GLU A C 1
ATOM 5133 O O . GLU A 1 659 ? -21.186 24.633 28.391 1.00 88.56 659 GLU A O 1
ATOM 5138 N N . VAL A 1 660 ? -19.394 23.457 29.012 1.00 90.88 660 VAL A N 1
ATOM 5139 C CA . VAL A 1 660 ? -20.203 22.438 29.702 1.00 90.88 660 VAL A CA 1
ATOM 5140 C C . VAL A 1 660 ? -20.840 22.988 30.979 1.00 90.88 660 VAL A C 1
ATOM 5142 O O . VAL A 1 660 ? -21.992 22.659 31.273 1.00 90.88 660 VAL A O 1
ATOM 5145 N N . ARG A 1 661 ? -20.184 23.900 31.707 1.00 92.00 661 ARG A N 1
ATOM 5146 C CA . ARG A 1 661 ? -20.821 24.621 32.826 1.00 92.00 661 ARG A CA 1
ATOM 5147 C C . ARG A 1 661 ? -21.981 25.485 32.358 1.00 92.00 661 ARG A C 1
ATOM 5149 O O . ARG A 1 661 ? -23.017 25.524 33.017 1.00 92.00 661 ARG A O 1
ATOM 5156 N N . ARG A 1 662 ? -21.857 26.126 31.193 1.00 89.44 662 ARG A N 1
ATOM 5157 C CA . ARG A 1 662 ? -22.961 26.875 30.578 1.00 89.44 662 ARG A CA 1
ATOM 5158 C C . ARG A 1 662 ? -24.152 25.969 30.242 1.00 89.44 662 ARG A C 1
ATOM 5160 O O . ARG A 1 662 ? -25.288 26.401 30.418 1.00 89.44 662 ARG A O 1
ATOM 5167 N N . LEU A 1 663 ? -23.906 24.740 29.780 1.00 89.38 663 LEU A N 1
ATOM 5168 C CA . LEU A 1 663 ? -24.956 23.769 29.438 1.00 89.38 663 LEU A CA 1
ATOM 5169 C C . LEU A 1 663 ? -25.614 23.128 30.670 1.00 89.38 663 LEU A C 1
ATOM 5171 O O . LEU A 1 663 ? -26.828 22.940 30.689 1.00 89.38 663 LEU A O 1
ATOM 5175 N N . THR A 1 664 ? -24.829 22.795 31.695 1.00 89.88 664 THR A N 1
ATOM 5176 C CA . THR A 1 664 ? -25.295 22.069 32.894 1.00 89.88 664 THR A CA 1
ATOM 5177 C C . THR A 1 664 ? -25.763 22.984 34.027 1.00 89.88 664 THR A C 1
ATOM 5179 O O . THR A 1 664 ? -26.550 22.564 34.875 1.00 89.88 664 THR A O 1
ATOM 5182 N N . GLY A 1 665 ? -25.281 24.230 34.071 1.00 88.44 665 GLY A N 1
ATOM 5183 C CA . GLY A 1 665 ? -25.483 25.168 35.178 1.00 88.44 665 GLY A CA 1
ATOM 5184 C C . GLY A 1 665 ? -24.658 24.857 36.436 1.00 88.44 665 GLY A C 1
ATOM 5185 O O . GLY A 1 665 ? -24.869 25.492 37.472 1.00 88.44 665 GLY A O 1
ATOM 5186 N N . ASP A 1 666 ? -23.743 23.883 36.386 1.00 89.44 666 ASP A N 1
ATOM 5187 C CA . ASP A 1 666 ? -22.920 23.482 37.528 1.00 89.44 666 ASP A CA 1
ATOM 5188 C C . ASP A 1 666 ? -21.731 24.434 37.727 1.00 89.44 666 ASP A C 1
ATOM 5190 O O . ASP A 1 666 ? -20.884 24.591 36.852 1.00 89.44 666 ASP A O 1
ATOM 5194 N N . ASN A 1 667 ? -21.638 25.041 38.912 1.00 84.00 667 ASN A N 1
ATOM 5195 C CA . ASN A 1 667 ? -20.555 25.961 39.292 1.00 84.00 667 ASN A CA 1
ATOM 5196 C C . ASN A 1 667 ? -19.665 25.394 40.418 1.00 84.00 667 ASN A C 1
ATOM 5198 O O . ASN A 1 667 ? -18.921 26.136 41.054 1.00 84.00 667 ASN A O 1
ATOM 5202 N N . GLY A 1 668 ? -19.788 24.096 40.725 1.00 81.94 668 GLY A N 1
ATOM 5203 C CA . GLY A 1 668 ? -18.961 23.423 41.729 1.00 81.94 668 GLY A CA 1
ATOM 5204 C C . GLY A 1 668 ? -17.599 22.984 41.181 1.00 81.94 668 GLY A C 1
ATOM 5205 O O . GLY A 1 668 ? -17.463 22.706 39.990 1.00 81.94 668 GLY A O 1
ATOM 5206 N N . ARG A 1 669 ? -16.596 22.894 42.061 1.00 85.19 669 ARG A N 1
ATOM 5207 C CA . ARG A 1 669 ? -15.288 22.298 41.755 1.00 85.19 669 ARG A CA 1
ATOM 5208 C C . ARG A 1 669 ? -15.330 20.817 42.125 1.00 85.19 669 ARG A C 1
ATOM 5210 O O . ARG A 1 669 ? -15.433 20.500 43.308 1.00 85.19 669 ARG A O 1
ATOM 5217 N N . HIS A 1 670 ? -15.274 19.936 41.129 1.00 90.31 670 HIS A N 1
ATOM 5218 C CA . HIS A 1 670 ? -15.372 18.487 41.318 1.00 90.31 670 HIS A CA 1
ATOM 5219 C C . HIS A 1 670 ? -14.171 17.789 40.684 1.00 90.31 670 HIS A C 1
ATOM 5221 O O . HIS A 1 670 ? -13.789 18.102 39.556 1.00 90.31 670 HIS A O 1
ATOM 5227 N N . VAL A 1 671 ? -13.607 16.820 41.400 1.00 90.94 671 VAL A N 1
ATOM 5228 C CA . VAL A 1 671 ? -12.562 15.918 40.903 1.00 90.94 671 VAL A CA 1
ATOM 5229 C C . VAL A 1 671 ? -12.932 14.478 41.234 1.00 90.94 671 VAL A C 1
ATOM 5231 O O . VAL A 1 671 ? -13.675 14.233 42.186 1.00 90.94 671 VAL A O 1
ATOM 5234 N N . VAL A 1 672 ? -12.416 13.523 40.464 1.00 88.00 672 VAL A N 1
ATOM 5235 C CA . VAL A 1 672 ? -12.646 12.088 40.691 1.00 88.00 672 VAL A CA 1
ATOM 5236 C C . VAL A 1 672 ? -11.332 11.324 40.825 1.00 88.00 672 VAL A C 1
ATOM 5238 O O . VAL A 1 672 ? -10.270 11.781 40.420 1.00 88.00 672 VAL A O 1
ATOM 5241 N N . VAL A 1 673 ? -11.369 10.158 41.459 1.00 84.44 673 VAL A N 1
ATOM 5242 C CA . VAL A 1 673 ? -10.149 9.406 41.823 1.00 84.44 673 VAL A CA 1
ATOM 5243 C C . VAL A 1 673 ? -9.906 8.182 40.942 1.00 84.44 673 VAL A C 1
ATOM 5245 O O . VAL A 1 673 ? -8.852 7.556 41.041 1.00 84.44 673 VAL A O 1
ATOM 5248 N N . TYR A 1 674 ? -10.868 7.855 40.080 1.00 83.81 674 TYR A N 1
ATOM 5249 C CA . TYR A 1 674 ? -10.726 6.874 39.011 1.00 83.81 674 TYR A CA 1
ATOM 5250 C C . TYR A 1 674 ? -10.143 7.537 37.757 1.00 83.81 674 TYR A C 1
ATOM 5252 O O . TYR A 1 674 ? -10.228 8.754 37.607 1.00 83.81 674 TYR A O 1
ATOM 5260 N N . ALA A 1 675 ? -9.512 6.741 36.895 1.00 84.94 675 ALA A N 1
ATOM 5261 C CA . ALA A 1 675 ? -8.991 7.218 35.619 1.00 84.94 675 ALA A CA 1
ATOM 5262 C C . ALA A 1 675 ? -10.082 7.131 34.548 1.00 84.94 675 ALA A C 1
ATOM 5264 O O . ALA A 1 675 ? -11.000 6.333 34.690 1.00 84.94 675 ALA A O 1
ATOM 5265 N N . THR A 1 676 ? -9.973 7.975 33.528 1.00 88.88 676 THR A N 1
ATOM 5266 C CA . THR A 1 676 ? -10.859 8.012 32.358 1.00 88.88 676 THR A CA 1
ATOM 5267 C C . THR A 1 676 ? -10.009 8.361 31.140 1.00 88.88 676 THR A C 1
ATOM 5269 O O . THR A 1 676 ? -8.890 8.868 31.294 1.00 88.88 676 THR A O 1
ATOM 5272 N N . GLU A 1 677 ? -10.550 8.223 29.933 1.00 89.88 677 GLU A N 1
ATOM 5273 C CA . GLU A 1 677 ? -9.882 8.685 28.707 1.00 89.88 677 GLU A CA 1
ATOM 5274 C C . GLU A 1 677 ? -9.629 10.211 28.662 1.00 89.88 677 GLU A C 1
ATOM 5276 O O . GLU A 1 677 ? -8.849 10.684 27.836 1.00 89.88 677 GLU A O 1
ATOM 5281 N N . GLY A 1 678 ? -10.206 11.006 29.573 1.00 90.44 678 GLY A N 1
ATOM 5282 C CA . GLY A 1 678 ? -10.068 12.467 29.593 1.00 90.44 678 GLY A CA 1
ATOM 5283 C C . GLY A 1 678 ? -8.628 12.981 29.651 1.00 90.44 678 GLY A C 1
ATOM 5284 O O . GLY A 1 678 ? -8.279 13.916 28.927 1.00 90.44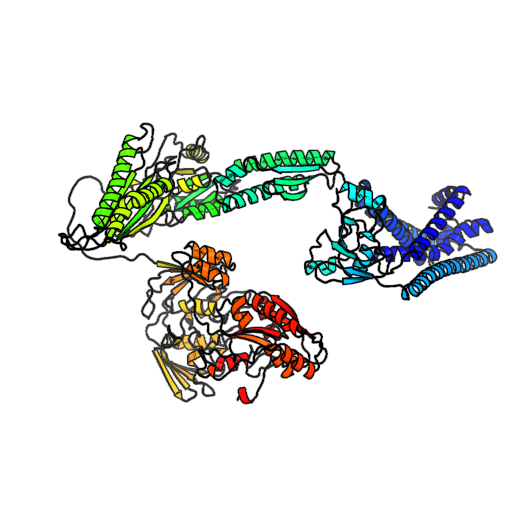 678 GLY A O 1
ATOM 5285 N N . GLY A 1 679 ? -7.757 12.342 30.434 1.00 89.12 679 GLY A N 1
ATOM 5286 C CA . GLY A 1 679 ? -6.333 12.689 30.458 1.00 89.12 679 GLY A CA 1
ATOM 5287 C C . GLY A 1 679 ? -5.637 12.455 29.111 1.00 89.12 679 GLY A C 1
ATOM 5288 O O . GLY A 1 679 ? -4.684 13.156 28.774 1.00 89.12 679 GLY A O 1
ATOM 5289 N N . ILE A 1 680 ? -6.111 11.493 28.312 1.00 89.81 680 ILE A N 1
ATOM 5290 C CA . ILE A 1 680 ? -5.556 11.191 26.986 1.00 89.81 680 ILE A CA 1
ATOM 5291 C C . ILE A 1 680 ? -5.919 12.313 26.014 1.00 89.81 680 ILE A C 1
ATOM 5293 O O . ILE A 1 680 ? -5.027 12.841 25.352 1.00 89.81 680 ILE A O 1
ATOM 5297 N N . PHE A 1 681 ? -7.187 12.734 25.971 1.00 90.56 681 PHE A N 1
ATOM 5298 C CA . PHE A 1 681 ? -7.613 13.886 25.165 1.00 90.56 681 PHE A CA 1
ATOM 5299 C C . PHE A 1 681 ? -6.834 15.158 25.540 1.00 90.56 681 PHE A C 1
ATOM 5301 O O . PHE A 1 681 ? -6.331 15.857 24.656 1.00 90.56 681 PHE A O 1
ATOM 5308 N N . GLN A 1 682 ? -6.655 15.416 26.841 1.00 90.31 682 GLN A N 1
ATOM 5309 C CA . GLN A 1 682 ? -5.892 16.570 27.323 1.00 90.31 682 GLN A CA 1
ATOM 5310 C C . GLN A 1 682 ? -4.410 16.511 26.924 1.00 90.31 682 GLN A C 1
ATOM 5312 O O . GLN A 1 682 ? -3.868 17.509 26.450 1.00 90.31 682 GLN A O 1
ATOM 5317 N N . ASN A 1 683 ? -3.759 15.349 27.029 1.00 87.88 683 ASN A N 1
ATOM 5318 C CA . ASN A 1 683 ? -2.364 15.182 26.606 1.00 87.88 683 ASN A CA 1
ATOM 5319 C C . ASN A 1 683 ? -2.152 15.394 25.097 1.00 87.88 683 ASN A C 1
ATOM 5321 O O . ASN A 1 683 ? -1.056 15.771 24.690 1.00 87.88 683 ASN A O 1
ATOM 5325 N N . HIS A 1 684 ? -3.189 15.209 24.276 1.00 84.50 684 HIS A N 1
ATOM 5326 C CA . HIS A 1 684 ? -3.163 15.513 22.840 1.00 84.50 684 HIS A CA 1
ATOM 5327 C C . HIS A 1 684 ? -3.589 16.963 22.522 1.00 84.50 684 HIS A C 1
ATOM 5329 O O . HIS A 1 684 ? -3.857 17.318 21.371 1.00 84.50 684 HIS A O 1
ATOM 5335 N N . GLY A 1 685 ? -3.651 17.832 23.535 1.00 85.44 685 GLY A N 1
ATOM 5336 C CA . GLY A 1 685 ? -3.900 19.264 23.372 1.00 85.44 685 GLY A CA 1
ATOM 5337 C C . GLY A 1 685 ? -5.358 19.623 23.078 1.00 85.44 685 GLY A C 1
ATOM 5338 O O . GLY A 1 685 ? -5.617 20.662 22.460 1.00 85.44 685 GLY A O 1
ATOM 5339 N N . LEU A 1 686 ? -6.318 18.772 23.457 1.00 87.25 686 LEU A N 1
ATOM 5340 C CA . LEU A 1 686 ? -7.741 19.112 23.450 1.00 87.25 686 LEU A CA 1
ATOM 5341 C C . LEU A 1 686 ? -8.186 19.557 24.838 1.00 87.25 686 LEU A C 1
ATOM 5343 O O . LEU A 1 686 ? -8.009 18.830 25.815 1.00 87.25 686 LEU A O 1
ATOM 5347 N N . SER A 1 687 ? -8.845 20.716 24.906 1.00 91.88 687 SER A N 1
ATOM 5348 C CA . SER A 1 687 ? -9.530 21.107 26.137 1.00 91.88 687 SER A CA 1
ATOM 5349 C C . SER A 1 687 ? -10.594 20.062 26.456 1.00 91.88 687 SER A C 1
ATOM 5351 O O . SER A 1 687 ? -11.380 19.704 25.574 1.00 91.88 687 SER A O 1
ATOM 5353 N N . THR A 1 688 ? -10.593 19.534 27.678 1.00 93.94 688 THR A N 1
ATOM 5354 C CA . THR A 1 688 ? -11.332 18.307 28.012 1.00 93.94 688 THR A CA 1
ATOM 5355 C C . THR A 1 688 ? -12.016 18.414 29.362 1.00 93.94 688 THR A C 1
ATOM 5357 O O . THR A 1 688 ? -11.451 18.927 30.323 1.00 93.94 688 THR A O 1
ATOM 5360 N N . VAL A 1 689 ? -13.238 17.891 29.445 1.00 94.88 689 VAL A N 1
ATOM 5361 C CA . VAL A 1 689 ? -13.984 17.800 30.699 1.00 94.88 689 VAL A CA 1
ATOM 5362 C C . VAL A 1 689 ? -14.725 16.474 30.799 1.00 94.88 689 VAL A C 1
ATOM 5364 O O . VAL A 1 689 ? -15.179 15.929 29.792 1.00 94.88 689 VAL A O 1
ATOM 5367 N N . VAL A 1 690 ? -14.865 15.960 32.019 1.00 94.75 690 VAL A N 1
ATOM 5368 C CA . VAL A 1 690 ? -15.595 14.720 32.289 1.00 94.75 690 VAL A CA 1
ATOM 5369 C C . VAL A 1 690 ? -17.000 15.075 32.776 1.00 94.75 690 VAL A C 1
ATOM 5371 O O . VAL A 1 690 ? -17.167 15.775 33.780 1.00 94.75 690 VAL A O 1
ATOM 5374 N N . CYS A 1 691 ? -18.025 14.651 32.036 1.00 94.25 691 CYS A N 1
ATOM 5375 C CA . CYS A 1 691 ? -19.420 14.931 32.358 1.00 94.25 691 CYS A CA 1
ATOM 5376 C C . CYS A 1 691 ? -20.371 13.935 31.683 1.00 94.25 691 CYS A C 1
ATOM 5378 O O . CYS A 1 691 ? -20.565 13.977 30.467 1.00 94.25 691 CYS A O 1
ATOM 5380 N N . GLY A 1 692 ? -21.029 13.096 32.481 1.00 91.44 692 GLY A N 1
ATOM 5381 C CA . GLY A 1 692 ? -21.968 12.098 31.978 1.00 91.44 692 GLY A CA 1
ATOM 5382 C C . GLY A 1 692 ? -23.030 11.662 32.994 1.00 91.44 692 GLY A C 1
ATOM 5383 O O . GLY A 1 692 ? -22.951 11.978 34.190 1.00 91.44 692 GLY A O 1
ATOM 5384 N N . PRO A 1 693 ? -24.090 10.985 32.516 1.00 88.31 693 PRO A N 1
ATOM 5385 C CA . PRO A 1 693 ? -25.198 10.514 33.333 1.00 88.31 693 PRO A CA 1
ATOM 5386 C C . PRO A 1 693 ? -24.808 9.271 34.140 1.00 88.31 693 PRO A C 1
ATOM 5388 O O . PRO A 1 693 ? -24.000 8.462 33.707 1.00 88.31 693 PRO A O 1
ATOM 5391 N N . GLY A 1 694 ? -25.454 9.081 35.290 1.00 85.25 694 GLY A N 1
ATOM 5392 C CA . GLY A 1 694 ? -25.176 7.949 36.181 1.00 85.25 694 GLY A CA 1
ATOM 5393 C C . GLY A 1 694 ? -24.188 8.298 37.291 1.00 85.25 694 GLY A C 1
ATOM 5394 O O . GLY A 1 694 ? -23.652 9.401 37.332 1.00 85.25 694 GLY A O 1
ATOM 5395 N N . SER A 1 695 ? -23.988 7.367 38.222 1.00 85.00 695 SER A N 1
ATOM 5396 C CA . SER A 1 695 ? -23.040 7.514 39.331 1.00 85.00 695 SER A CA 1
ATOM 5397 C C . SER A 1 695 ? -22.036 6.378 39.285 1.00 85.00 695 SER A C 1
ATOM 5399 O O . SER A 1 695 ? -22.449 5.223 39.156 1.00 85.00 695 SER A O 1
ATOM 5401 N N . ILE A 1 696 ? -20.757 6.684 39.504 1.00 82.56 696 ILE A N 1
ATOM 5402 C CA . ILE A 1 696 ? -19.706 5.671 39.660 1.00 82.56 696 ILE A CA 1
ATOM 5403 C C . ILE A 1 696 ? -20.046 4.630 40.745 1.00 82.56 696 ILE A C 1
ATOM 5405 O O . ILE A 1 696 ? -19.688 3.467 40.618 1.00 82.56 696 ILE A O 1
ATOM 5409 N N . ASP A 1 697 ? -20.842 4.998 41.760 1.00 80.06 697 ASP A N 1
ATOM 5410 C CA . ASP A 1 697 ? -21.321 4.072 42.803 1.00 80.06 697 ASP A CA 1
ATOM 5411 C C . ASP A 1 697 ? -22.187 2.918 42.264 1.00 80.06 697 ASP A C 1
ATOM 5413 O O . ASP A 1 697 ? -22.378 1.913 42.952 1.00 80.06 697 ASP A O 1
ATOM 5417 N N . GLN A 1 698 ? -22.778 3.091 41.078 1.00 77.25 698 GLN A N 1
ATOM 5418 C CA . GLN A 1 698 ? -23.648 2.117 40.412 1.00 77.25 698 GLN A CA 1
ATOM 5419 C C . GLN A 1 698 ? -22.966 1.434 39.224 1.00 77.25 698 GLN A C 1
ATOM 5421 O O . GLN A 1 698 ? -23.437 0.376 38.798 1.00 77.25 698 GLN A O 1
ATOM 5426 N N . ALA A 1 699 ? -21.892 2.021 38.690 1.00 69.75 699 ALA A N 1
ATOM 5427 C CA . ALA A 1 699 ? -21.102 1.408 37.633 1.00 69.75 699 ALA A CA 1
ATOM 5428 C C . ALA A 1 699 ? -20.606 0.018 38.084 1.00 69.75 699 ALA A C 1
ATOM 5430 O O . ALA A 1 699 ? -20.347 -0.223 39.265 1.00 69.75 699 ALA A O 1
ATOM 5431 N N . HIS A 1 700 ? -20.559 -0.930 37.143 1.00 71.12 700 HIS A N 1
ATOM 5432 C CA . HIS A 1 700 ? -20.074 -2.309 37.343 1.00 71.12 700 HIS A CA 1
ATOM 5433 C C . HIS A 1 700 ? -20.867 -3.208 38.319 1.00 71.12 700 HIS A C 1
ATOM 5435 O O . HIS A 1 700 ? -20.374 -4.268 38.707 1.00 71.12 700 HIS A O 1
ATOM 5441 N N . GLN A 1 701 ? -22.107 -2.857 38.700 1.00 64.19 701 GLN A N 1
ATOM 5442 C CA . GLN A 1 701 ? -22.918 -3.635 39.659 1.00 64.19 701 GLN A CA 1
ATOM 5443 C C . GLN A 1 701 ? -24.237 -4.192 39.082 1.00 64.19 701 GLN A C 1
ATOM 5445 O O . GLN A 1 701 ? -24.943 -3.522 38.337 1.00 64.19 701 GLN A O 1
ATOM 5450 N N . GLY A 1 702 ? -24.625 -5.408 39.506 1.00 53.50 702 GLY A N 1
ATOM 5451 C CA . GLY A 1 702 ? -25.837 -6.107 39.035 1.00 53.50 702 GLY A CA 1
ATOM 5452 C C . GLY A 1 702 ? -27.137 -5.891 39.838 1.00 53.50 702 GLY A C 1
ATOM 5453 O O . GLY A 1 702 ? -28.206 -6.207 39.319 1.00 53.50 702 GLY A O 1
ATOM 5454 N N . LYS A 1 703 ? -27.091 -5.356 41.078 1.00 48.44 703 LYS A N 1
ATOM 5455 C CA . LYS A 1 703 ? -28.262 -4.992 41.926 1.00 48.44 703 LYS A CA 1
ATOM 5456 C C . LYS A 1 703 ? -27.870 -4.054 43.085 1.00 48.44 703 LYS A C 1
ATOM 5458 O O . LYS A 1 703 ? -26.976 -4.387 43.857 1.00 48.44 703 LYS A O 1
ATOM 5463 N N . MET A 1 704 ? -28.615 -2.959 43.297 1.00 37.50 704 MET A N 1
ATOM 5464 C CA . MET A 1 704 ? -28.502 -2.137 44.518 1.00 37.50 704 MET A CA 1
ATOM 5465 C C . MET A 1 704 ? -28.976 -2.922 45.750 1.00 37.50 704 MET A C 1
ATOM 5467 O O . MET A 1 704 ? -30.169 -3.211 45.875 1.00 37.50 704 MET A O 1
ATOM 5471 N N . ASN A 1 705 ? -28.077 -3.199 46.697 1.00 32.59 705 ASN A N 1
ATOM 5472 C CA . ASN A 1 705 ? -28.440 -3.773 47.992 1.00 32.59 705 ASN A CA 1
ATOM 5473 C C . ASN A 1 705 ? -28.436 -2.691 49.082 1.00 32.59 705 ASN A C 1
ATOM 5475 O O . ASN A 1 705 ? -27.407 -2.112 49.426 1.00 32.59 705 ASN A O 1
ATOM 5479 N N . LYS A 1 706 ? -29.619 -2.409 49.641 1.00 33.88 706 LYS A N 1
ATOM 5480 C CA . LYS A 1 706 ? -29.784 -1.547 50.817 1.00 33.88 706 LYS A CA 1
ATOM 5481 C C . LYS A 1 706 ? -29.137 -2.220 52.038 1.00 33.88 706 LYS A C 1
ATOM 5483 O O . LYS A 1 706 ? -29.626 -3.251 52.480 1.00 33.88 706 LYS A O 1
ATOM 5488 N N . LYS A 1 707 ? -28.165 -1.519 52.636 1.00 28.30 707 LYS A N 1
ATOM 5489 C CA . LYS A 1 707 ? -27.638 -1.650 54.014 1.00 28.30 707 LYS A CA 1
ATOM 5490 C C . LYS A 1 707 ? -26.664 -2.809 54.328 1.00 28.30 707 LYS A C 1
ATOM 5492 O O . LYS A 1 707 ? -27.075 -3.932 54.564 1.00 28.30 707 LYS A O 1
ATOM 5497 N N . THR A 1 708 ? -25.397 -2.415 54.516 1.00 29.91 708 THR A N 1
ATOM 5498 C CA . THR A 1 708 ? -24.645 -2.490 55.793 1.00 29.91 708 THR A CA 1
ATOM 5499 C C . THR A 1 708 ? -24.171 -3.856 56.353 1.00 29.91 708 THR A C 1
ATOM 5501 O O . THR A 1 708 ? -24.974 -4.698 56.727 1.00 29.91 708 THR A O 1
ATOM 5504 N N . LEU A 1 709 ? -22.850 -3.896 56.623 1.00 26.64 709 LEU A N 1
ATOM 5505 C CA . LEU A 1 709 ? -22.093 -4.646 57.654 1.00 26.64 709 LEU A CA 1
ATOM 5506 C C . LEU A 1 709 ? -21.625 -6.108 57.401 1.00 26.64 709 LEU A C 1
ATOM 5508 O O . LEU A 1 709 ? -22.399 -7.051 57.467 1.00 26.64 709 LEU A O 1
ATOM 5512 N N . ILE A 1 710 ? -20.287 -6.239 57.370 1.00 27.80 710 ILE A N 1
ATOM 5513 C CA . ILE A 1 710 ? -19.447 -7.112 58.223 1.00 27.80 710 ILE A CA 1
ATOM 5514 C C . ILE A 1 710 ? -19.380 -8.639 57.955 1.00 27.80 710 ILE A C 1
ATOM 5516 O O . ILE A 1 710 ? -20.324 -9.392 58.147 1.00 27.80 710 ILE A O 1
ATOM 5520 N N . PHE A 1 711 ? -18.124 -9.049 57.719 1.00 25.98 711 PHE A N 1
ATOM 5521 C CA . PHE A 1 711 ? -17.435 -10.283 58.128 1.00 25.98 711 PHE A CA 1
ATOM 5522 C C . PHE A 1 711 ? -17.492 -11.575 57.289 1.00 25.98 711 PHE A C 1
ATOM 5524 O O . PHE A 1 711 ? -18.508 -12.240 57.130 1.00 25.98 711 PHE A O 1
ATOM 5531 N N . THR A 1 712 ? -16.255 -12.029 57.062 1.00 25.05 712 THR A N 1
ATOM 5532 C CA . THR A 1 712 ? -15.746 -13.405 56.956 1.00 25.05 712 THR A CA 1
ATOM 5533 C C . THR A 1 712 ? -15.691 -14.041 55.576 1.00 25.05 712 THR A C 1
ATOM 5535 O O . THR A 1 712 ? -16.661 -14.528 55.008 1.00 25.05 712 THR A O 1
ATOM 5538 N N . ALA A 1 713 ? -14.447 -14.064 55.109 1.00 28.61 713 ALA A N 1
ATOM 5539 C CA . ALA A 1 713 ? -13.908 -14.877 54.050 1.00 28.61 713 ALA A CA 1
ATOM 5540 C C . ALA A 1 713 ? -14.077 -16.393 54.289 1.00 28.61 713 ALA A C 1
ATOM 5542 O O . ALA A 1 713 ? -14.224 -16.846 55.424 1.00 28.61 713 ALA A O 1
ATOM 5543 N N . LEU A 1 714 ? -13.897 -17.131 53.187 1.00 29.02 714 LEU A N 1
ATOM 5544 C CA . LEU A 1 714 ? -13.686 -18.577 53.059 1.00 29.02 714 LEU A CA 1
ATOM 5545 C C . LEU A 1 714 ? -14.871 -19.491 53.406 1.00 29.02 714 LEU A C 1
ATOM 5547 O O . LEU A 1 714 ? -15.111 -19.787 54.569 1.00 29.02 714 LEU A O 1
ATOM 5551 N N . LEU A 1 715 ? -15.465 -20.105 52.376 1.00 26.75 715 LEU A N 1
ATOM 5552 C CA . LEU A 1 715 ? -15.341 -21.553 52.134 1.00 26.75 715 LEU A CA 1
ATOM 5553 C C . LEU A 1 715 ? -15.968 -21.948 50.778 1.00 26.75 715 LEU A C 1
ATOM 5555 O O . LEU A 1 715 ? -17.055 -21.490 50.451 1.00 26.75 715 LEU A O 1
ATOM 5559 N N . ALA A 1 716 ? -15.271 -22.845 50.062 1.00 27.03 716 ALA A N 1
ATOM 5560 C CA . ALA A 1 716 ? -15.594 -23.485 48.771 1.00 27.03 716 ALA A CA 1
ATOM 5561 C C . ALA A 1 716 ? -15.424 -22.575 47.531 1.00 27.03 716 ALA A C 1
ATOM 5563 O O . ALA A 1 716 ? -16.312 -21.815 47.180 1.00 27.03 716 ALA A O 1
ATOM 5564 N N . ALA A 1 717 ? -14.279 -22.514 46.837 1.00 33.34 717 ALA A N 1
ATOM 5565 C CA . ALA A 1 717 ? -13.560 -23.613 46.176 1.00 33.34 717 ALA A CA 1
ATOM 5566 C C . ALA A 1 717 ? -14.518 -24.587 45.465 1.00 33.34 717 ALA A C 1
ATOM 5568 O O . ALA A 1 717 ? -15.042 -25.507 46.086 1.00 33.34 717 ALA A O 1
ATOM 5569 N N . GLY A 1 718 ? -14.728 -24.363 44.163 1.00 28.59 718 GLY A N 1
ATOM 5570 C CA . GLY A 1 718 ? -15.543 -25.228 43.309 1.00 28.59 718 GLY A CA 1
ATOM 5571 C C . GLY A 1 718 ? -15.729 -24.702 41.883 1.00 28.59 718 GLY A C 1
ATOM 5572 O O . GLY A 1 718 ? -16.841 -24.362 41.515 1.00 28.59 718 GLY A O 1
ATOM 5573 N N . THR A 1 719 ? -14.627 -24.643 41.123 1.00 37.91 719 THR A N 1
ATOM 5574 C CA . THR A 1 719 ? -14.528 -24.833 39.654 1.00 37.91 719 THR A CA 1
ATOM 5575 C C . THR A 1 719 ? -15.437 -24.040 38.700 1.00 37.91 719 THR A C 1
ATOM 5577 O O . THR A 1 719 ? -16.630 -24.302 38.595 1.00 37.91 719 THR A O 1
ATOM 5580 N N . GLY A 1 720 ? -14.809 -23.203 37.865 1.00 28.98 720 GLY A N 1
ATOM 5581 C CA . GLY A 1 720 ? -15.383 -22.700 36.614 1.00 28.98 720 GLY A CA 1
ATOM 5582 C C . GLY A 1 720 ? -14.589 -21.524 36.050 1.00 28.98 720 GLY A C 1
ATOM 5583 O O . GLY A 1 720 ? -14.976 -20.379 36.244 1.00 28.98 720 GLY A O 1
ATOM 5584 N N . ALA A 1 721 ? -13.455 -21.796 35.399 1.00 29.72 721 ALA A N 1
ATOM 5585 C CA . ALA A 1 721 ? -12.785 -20.805 34.561 1.00 29.72 721 ALA A CA 1
ATOM 5586 C C . ALA A 1 721 ? -13.669 -20.536 33.331 1.00 29.72 721 ALA A C 1
ATOM 5588 O O . ALA A 1 721 ? -13.987 -21.476 32.607 1.00 29.72 721 ALA A O 1
ATOM 5589 N N . ALA A 1 722 ? -14.083 -19.288 33.114 1.00 32.94 722 ALA A N 1
ATOM 5590 C CA . ALA A 1 722 ? -14.647 -18.850 31.840 1.00 32.94 722 ALA A CA 1
ATOM 5591 C C . ALA A 1 722 ? -13.519 -18.187 31.040 1.00 32.94 722 ALA A C 1
ATOM 5593 O O . ALA A 1 722 ? -12.875 -17.264 31.541 1.00 32.94 722 ALA A O 1
ATOM 5594 N N . ALA A 1 723 ? -13.242 -18.730 29.855 1.00 36.75 723 ALA A N 1
ATOM 5595 C CA . ALA A 1 723 ? -12.203 -18.281 28.935 1.00 36.75 723 ALA A CA 1
ATOM 5596 C C . ALA A 1 723 ? -12.506 -16.871 28.390 1.00 36.75 723 ALA A C 1
ATOM 5598 O O . ALA A 1 723 ? -13.665 -16.554 28.117 1.00 36.75 723 ALA A O 1
ATOM 5599 N N . GLN A 1 724 ? -11.474 -16.031 28.263 1.00 47.78 724 GLN A N 1
ATOM 5600 C CA . GLN A 1 724 ? -11.523 -14.809 27.453 1.00 47.78 724 GLN A CA 1
ATOM 5601 C C . GLN A 1 724 ? -11.568 -15.204 25.971 1.00 47.78 724 GLN A C 1
ATOM 5603 O O . GLN A 1 724 ? -10.967 -16.211 25.606 1.00 47.78 724 GLN A O 1
ATOM 5608 N N . ALA A 1 725 ? -12.302 -14.445 25.152 1.00 58.03 725 ALA A N 1
ATOM 5609 C CA . ALA A 1 725 ? -12.380 -14.699 23.719 1.00 58.03 725 ALA A CA 1
ATOM 5610 C C . ALA A 1 725 ? -11.123 -14.163 23.013 1.00 58.03 725 ALA A C 1
ATOM 5612 O O . ALA A 1 725 ? -10.796 -12.986 23.172 1.00 58.03 725 ALA A O 1
ATOM 5613 N N . GLU A 1 726 ? -10.420 -14.999 22.252 1.00 88.12 726 GLU A N 1
ATOM 5614 C CA . GLU A 1 726 ? -9.127 -14.642 21.645 1.00 88.12 726 GLU A CA 1
ATOM 5615 C C . GLU A 1 726 ? -9.317 -14.138 20.204 1.00 88.12 726 GLU A C 1
ATOM 5617 O O . GLU A 1 726 ? -9.925 -14.816 19.372 1.00 88.12 726 GLU A O 1
ATOM 5622 N N . THR A 1 727 ? -8.787 -12.953 19.881 1.00 94.06 727 THR A N 1
ATOM 5623 C CA . THR A 1 727 ? -8.855 -12.371 18.526 1.00 94.06 727 THR A CA 1
ATOM 5624 C C . THR A 1 727 ? -7.504 -12.473 17.830 1.00 94.06 727 THR A C 1
ATOM 5626 O O . THR A 1 727 ? -6.512 -12.004 18.372 1.00 94.06 727 THR A O 1
ATOM 5629 N N . PHE A 1 728 ? -7.479 -13.028 16.617 1.00 96.19 728 PHE A N 1
ATOM 5630 C CA . PHE A 1 728 ? -6.298 -13.096 15.757 1.00 96.19 728 PHE A CA 1
ATOM 5631 C C . PHE A 1 728 ? -6.383 -12.062 14.628 1.00 96.19 728 PHE A C 1
ATOM 5633 O O . PHE A 1 728 ? -7.307 -12.096 13.813 1.00 96.19 728 PHE A O 1
ATOM 5640 N N . LYS A 1 729 ? -5.416 -11.149 14.552 1.00 96.25 729 LYS A N 1
ATOM 5641 C CA . LYS A 1 729 ? -5.367 -10.048 13.581 1.00 96.25 729 LYS A CA 1
ATOM 5642 C C . LYS A 1 729 ? -4.245 -10.269 12.579 1.00 96.25 729 LYS A C 1
ATOM 5644 O O . LYS A 1 729 ? -3.081 -10.406 12.959 1.00 96.25 729 LYS A O 1
ATOM 5649 N N . PHE A 1 730 ? -4.558 -10.237 11.287 1.00 95.88 730 PHE A N 1
ATOM 5650 C CA . PHE A 1 730 ? -3.536 -10.392 10.257 1.00 95.88 730 PHE A CA 1
ATOM 5651 C C . PHE A 1 730 ? -3.721 -9.474 9.049 1.00 95.88 730 PHE A C 1
ATOM 5653 O O . PHE A 1 730 ? -4.827 -9.042 8.719 1.00 95.88 730 PHE A O 1
ATOM 5660 N N . ALA A 1 731 ? -2.613 -9.201 8.356 1.00 94.50 731 ALA A N 1
ATOM 5661 C CA . ALA A 1 731 ? -2.614 -8.404 7.134 1.00 94.50 731 ALA A CA 1
ATOM 5662 C C . ALA A 1 731 ? -1.898 -9.073 5.959 1.00 94.50 731 ALA A C 1
ATOM 5664 O O . ALA A 1 731 ? -0.885 -9.763 6.115 1.00 94.50 731 ALA A O 1
ATOM 5665 N N . PHE A 1 732 ? -2.404 -8.781 4.760 1.00 90.88 732 PHE A N 1
ATOM 5666 C CA . PHE A 1 732 ? -1.848 -9.198 3.474 1.00 90.88 732 PHE A CA 1
ATOM 5667 C C . PHE A 1 732 ? -1.625 -7.985 2.566 1.00 90.88 732 PHE A C 1
ATOM 5669 O O . PHE A 1 732 ? -2.316 -6.976 2.692 1.00 90.88 732 PHE A O 1
ATOM 5676 N N . GLN A 1 733 ? -0.660 -8.066 1.644 1.00 84.25 733 GLN A N 1
ATOM 5677 C CA . GLN A 1 733 ? -0.393 -6.976 0.692 1.00 84.25 733 GLN A CA 1
ATOM 5678 C C . GLN A 1 733 ? -1.536 -6.750 -0.316 1.00 84.25 733 GLN A C 1
ATOM 5680 O O . GLN A 1 733 ? -1.693 -5.653 -0.846 1.00 84.25 733 GLN A O 1
ATOM 5685 N N . GLY A 1 734 ? -2.312 -7.798 -0.609 1.00 79.50 734 GLY A N 1
ATOM 5686 C CA . GLY A 1 734 ? -3.492 -7.752 -1.472 1.00 79.50 734 GLY A CA 1
ATOM 5687 C C . GLY A 1 734 ? -4.799 -7.743 -0.680 1.00 79.50 734 GLY A C 1
ATOM 5688 O O . GLY A 1 734 ? -4.803 -7.911 0.536 1.00 79.50 734 GLY A O 1
ATOM 5689 N N . SER A 1 735 ? -5.914 -7.580 -1.386 1.00 82.81 735 SER A N 1
ATOM 5690 C CA . SER A 1 735 ? -7.270 -7.609 -0.835 1.00 82.81 735 SER A CA 1
ATOM 5691 C C . SER A 1 735 ? -7.987 -8.926 -1.133 1.00 82.81 735 SER A C 1
ATOM 5693 O O . SER A 1 735 ? -7.756 -9.552 -2.166 1.00 82.81 735 SER A O 1
ATOM 5695 N N . LEU A 1 736 ? -8.907 -9.307 -0.244 1.00 87.81 736 LEU A N 1
ATOM 5696 C CA . LEU A 1 736 ? -9.967 -10.265 -0.545 1.00 87.81 736 LEU A CA 1
ATOM 5697 C C . LEU A 1 736 ? -11.090 -9.462 -1.217 1.00 87.81 736 LEU A C 1
ATOM 5699 O O . LEU A 1 736 ? -11.702 -8.619 -0.569 1.00 87.81 736 LEU A O 1
ATOM 5703 N N . ASN A 1 737 ? -11.268 -9.612 -2.531 1.00 83.06 737 ASN A N 1
ATOM 5704 C CA . ASN A 1 737 ? -12.193 -8.767 -3.308 1.00 83.06 737 ASN A CA 1
ATOM 5705 C C . ASN A 1 737 ? -13.623 -9.314 -3.365 1.00 83.06 737 ASN A C 1
ATOM 5707 O O . ASN A 1 737 ? -14.546 -8.563 -3.668 1.00 83.06 737 ASN A O 1
ATOM 5711 N N . GLY A 1 738 ? -13.794 -10.609 -3.113 1.00 87.12 738 GLY A N 1
ATOM 5712 C CA . GLY A 1 738 ? -15.094 -11.253 -3.062 1.00 87.12 738 GLY A CA 1
ATOM 5713 C C . GLY A 1 738 ? -15.027 -12.581 -2.321 1.00 87.12 738 GLY A C 1
ATOM 5714 O O . GLY A 1 738 ? -13.947 -13.146 -2.133 1.00 87.12 738 GLY A O 1
ATOM 5715 N N . LEU A 1 739 ? -16.195 -13.056 -1.893 1.00 93.62 739 LEU A N 1
ATOM 5716 C CA . LEU A 1 739 ? -16.353 -14.271 -1.092 1.00 93.62 739 LEU A CA 1
ATOM 5717 C C . LEU A 1 739 ? -16.816 -15.501 -1.883 1.00 93.62 739 LEU A C 1
ATOM 5719 O O . LEU A 1 739 ? -16.991 -16.575 -1.302 1.00 93.62 739 LEU A O 1
ATOM 5723 N N . ASP A 1 740 ? -16.996 -15.359 -3.197 1.00 93.25 740 ASP A N 1
ATOM 5724 C CA . ASP A 1 740 ? -17.353 -16.467 -4.076 1.00 93.25 740 ASP A CA 1
ATOM 5725 C C . ASP A 1 740 ? -16.104 -17.341 -4.303 1.00 93.25 740 ASP A C 1
ATOM 5727 O O . ASP A 1 740 ? -15.141 -16.866 -4.926 1.00 93.25 740 ASP A O 1
ATOM 5731 N N . PRO A 1 741 ? -16.099 -18.609 -3.841 1.00 92.88 741 PRO A N 1
ATOM 5732 C CA . PRO A 1 741 ? -14.931 -19.487 -3.917 1.00 92.88 741 PRO A CA 1
ATOM 5733 C C . PRO A 1 741 ? -14.464 -19.789 -5.342 1.00 92.88 741 PRO A C 1
ATOM 5735 O O . PRO A 1 741 ? -13.349 -20.273 -5.526 1.00 92.88 741 PRO A O 1
ATOM 5738 N N . TYR A 1 742 ? -15.294 -19.528 -6.352 1.00 92.31 742 TYR A N 1
ATOM 5739 C CA . TYR A 1 742 ? -15.012 -19.880 -7.742 1.00 92.31 742 TYR A CA 1
ATOM 5740 C C . TYR A 1 742 ? -14.590 -18.691 -8.610 1.00 92.31 742 TYR A C 1
ATOM 5742 O O . TYR A 1 742 ? -14.358 -18.873 -9.807 1.00 92.31 742 TYR A O 1
ATOM 5750 N N . SER A 1 743 ? -14.487 -17.499 -8.017 1.00 87.00 743 SER A N 1
ATOM 5751 C CA . SER A 1 743 ? -14.233 -16.237 -8.723 1.00 87.00 743 SER A CA 1
ATOM 5752 C C . SER A 1 743 ? -12.778 -16.032 -9.159 1.00 87.00 743 SER A C 1
ATOM 5754 O O . SER A 1 743 ? -12.542 -15.452 -10.219 1.00 87.00 743 SER A O 1
ATOM 5756 N N . LEU A 1 744 ? -11.807 -16.478 -8.352 1.00 83.00 744 LEU A N 1
ATOM 5757 C CA . LEU A 1 744 ? -10.382 -16.211 -8.566 1.00 83.00 744 LEU A CA 1
ATOM 5758 C C . LEU A 1 744 ? -9.497 -17.360 -8.059 1.00 83.00 744 LEU A C 1
ATOM 5760 O O . LEU A 1 744 ? -9.496 -17.688 -6.871 1.00 83.00 744 LEU A O 1
ATOM 5764 N N . ASN A 1 745 ? -8.665 -17.917 -8.940 1.00 81.50 745 ASN A N 1
ATOM 5765 C CA . ASN A 1 745 ? -7.698 -18.968 -8.627 1.00 81.50 745 ASN A CA 1
ATOM 5766 C C . ASN A 1 745 ? -6.381 -18.372 -8.099 1.00 81.50 745 ASN A C 1
ATOM 5768 O O . ASN A 1 745 ? -5.322 -18.415 -8.731 1.00 81.50 745 ASN A O 1
ATOM 5772 N N . GLU A 1 746 ? -6.449 -17.775 -6.910 1.00 79.69 746 GLU A N 1
ATOM 5773 C CA . GLU A 1 746 ? -5.303 -17.192 -6.213 1.00 79.69 746 GLU A CA 1
ATOM 5774 C C . GLU A 1 746 ? -5.134 -17.840 -4.836 1.00 79.69 746 GLU A C 1
ATOM 5776 O O . GLU A 1 746 ? -6.075 -17.889 -4.050 1.00 79.69 746 GLU A O 1
ATOM 5781 N N . THR A 1 747 ? -3.910 -18.279 -4.513 1.00 82.62 747 THR A N 1
ATOM 5782 C CA . THR A 1 747 ? -3.586 -18.963 -3.246 1.00 82.62 747 THR A CA 1
ATOM 5783 C C . THR A 1 747 ? -4.130 -18.229 -2.020 1.00 82.62 747 THR A C 1
ATOM 5785 O O . THR A 1 747 ? -4.787 -18.848 -1.200 1.00 82.62 747 THR A O 1
ATOM 5788 N N . PHE A 1 748 ? -3.908 -16.914 -1.907 1.00 86.44 748 PHE A N 1
ATOM 5789 C CA . PHE A 1 748 ? -4.379 -16.136 -0.757 1.00 86.44 748 PHE A CA 1
ATOM 5790 C C . PHE A 1 748 ? -5.907 -16.149 -0.631 1.00 86.44 748 PHE A C 1
ATOM 5792 O O . PHE A 1 748 ? -6.438 -16.405 0.450 1.00 86.44 748 PHE A O 1
ATOM 5799 N N . THR A 1 749 ? -6.599 -15.902 -1.745 1.00 88.50 749 THR A N 1
ATOM 5800 C CA . THR A 1 749 ? -8.061 -15.902 -1.813 1.00 88.50 749 THR A CA 1
ATOM 5801 C C . THR A 1 749 ? -8.611 -17.272 -1.412 1.00 88.50 749 THR A C 1
ATOM 5803 O O . THR A 1 749 ? -9.398 -17.365 -0.473 1.00 88.50 749 THR A O 1
ATOM 5806 N N . LEU A 1 750 ? -8.125 -18.353 -2.029 1.00 90.56 750 LEU A N 1
ATOM 5807 C CA . LEU A 1 750 ? -8.592 -19.708 -1.731 1.00 90.56 750 LEU A CA 1
ATOM 5808 C C . LEU A 1 750 ? -8.244 -20.151 -0.309 1.00 90.56 750 LEU A C 1
ATOM 5810 O O . LEU A 1 750 ? -9.085 -20.764 0.337 1.00 90.56 750 LEU A O 1
ATOM 5814 N N . SER A 1 751 ? -7.059 -19.824 0.209 1.00 89.38 751 SER A N 1
ATOM 5815 C CA . SER A 1 751 ? -6.683 -20.127 1.595 1.00 89.38 751 SER A CA 1
ATOM 5816 C C . SER A 1 751 ? -7.526 -19.355 2.609 1.00 89.38 751 SER A C 1
ATOM 5818 O O . SER A 1 751 ? -7.882 -19.914 3.640 1.00 89.38 751 SER A O 1
ATOM 5820 N N . SER A 1 752 ? -7.885 -18.100 2.322 1.00 92.62 752 SER A N 1
ATOM 5821 C CA . SER A 1 752 ? -8.764 -17.311 3.197 1.00 92.62 752 SER A CA 1
ATOM 5822 C C . SER A 1 752 ? -10.172 -17.905 3.222 1.00 92.62 752 SER A C 1
ATOM 5824 O O . SER A 1 752 ? -10.711 -18.176 4.295 1.00 92.62 752 SER A O 1
ATOM 5826 N N . LEU A 1 753 ? -10.727 -18.202 2.042 1.00 94.94 753 LEU A N 1
ATOM 5827 C CA . LEU A 1 753 ? -12.053 -18.806 1.894 1.00 94.94 753 LEU A CA 1
ATOM 5828 C C . LEU A 1 753 ? -12.114 -20.244 2.422 1.00 94.94 753 LEU A C 1
ATOM 5830 O O . LEU A 1 753 ? -13.157 -20.639 2.927 1.00 94.94 753 LEU A O 1
ATOM 5834 N N . GLY A 1 754 ? -11.007 -20.990 2.406 1.00 93.75 754 GLY A N 1
ATOM 5835 C CA . GLY A 1 754 ? -10.907 -22.342 2.973 1.00 93.75 754 GLY A CA 1
ATOM 5836 C C . GLY A 1 754 ? -11.084 -22.422 4.494 1.00 93.75 754 GLY A C 1
ATOM 5837 O O . GLY A 1 754 ? -11.206 -23.513 5.040 1.00 93.75 754 GLY A O 1
ATOM 5838 N N . ASN A 1 755 ? -11.125 -21.282 5.194 1.00 94.12 755 ASN A N 1
ATOM 5839 C CA . ASN A 1 755 ? -11.531 -21.239 6.603 1.00 94.12 755 ASN A CA 1
ATOM 5840 C C . ASN A 1 755 ? -13.059 -21.234 6.771 1.00 94.12 755 ASN A C 1
ATOM 5842 O O . ASN A 1 755 ? -13.554 -21.593 7.839 1.00 94.12 755 ASN A O 1
ATOM 5846 N N . ALA A 1 756 ? -13.797 -20.835 5.730 1.00 96.50 756 ALA A N 1
ATOM 5847 C CA . ALA A 1 756 ? -15.255 -20.779 5.718 1.00 96.50 756 ALA A CA 1
ATOM 5848 C C . ALA A 1 756 ? -15.896 -21.899 4.897 1.00 96.50 756 ALA A C 1
ATOM 5850 O O . ALA A 1 756 ? -16.923 -22.447 5.292 1.00 96.50 756 ALA A O 1
ATOM 5851 N N . TYR A 1 757 ? -15.277 -22.280 3.787 1.00 97.38 757 TYR A N 1
ATOM 5852 C CA . TYR A 1 757 ? -15.719 -23.369 2.931 1.00 97.38 757 TYR A CA 1
ATOM 5853 C C . TYR A 1 757 ? -14.781 -24.569 3.039 1.00 97.38 757 TYR A C 1
ATOM 5855 O O . TYR A 1 757 ? -13.588 -24.414 3.278 1.00 97.38 757 TYR A O 1
ATOM 5863 N N . GLU A 1 758 ? -15.309 -25.766 2.800 1.00 96.31 758 GLU A N 1
ATOM 5864 C CA . GLU A 1 758 ? -14.526 -27.002 2.803 1.00 96.31 758 GLU A CA 1
ATOM 5865 C C . GLU A 1 758 ? -14.738 -27.780 1.503 1.00 96.31 758 GLU A C 1
ATOM 5867 O O . GLU A 1 758 ? -15.793 -27.697 0.871 1.00 96.31 758 GLU A O 1
ATOM 5872 N N . GLY A 1 759 ? -13.708 -28.517 1.088 1.00 95.50 759 GLY A N 1
ATOM 5873 C CA . GLY A 1 759 ? -13.795 -29.474 -0.008 1.00 95.50 759 GLY A CA 1
ATOM 5874 C C . GLY A 1 759 ? -14.164 -30.879 0.468 1.00 95.50 759 GLY A C 1
ATOM 5875 O O . GLY A 1 759 ? -14.258 -31.164 1.665 1.00 95.50 759 GLY A O 1
ATOM 5876 N N . LEU A 1 760 ? -14.335 -31.803 -0.484 1.00 95.56 760 LEU A N 1
ATOM 5877 C CA . LEU A 1 760 ? -14.517 -33.231 -0.170 1.00 95.56 760 LEU A CA 1
ATOM 5878 C C . LEU A 1 760 ? -13.302 -33.811 0.564 1.00 95.56 760 LEU A C 1
ATOM 5880 O O . LEU A 1 760 ? -13.440 -34.670 1.436 1.00 95.56 760 LEU A O 1
ATOM 5884 N N . THR A 1 761 ? -12.124 -33.300 0.229 1.00 94.00 761 THR A N 1
ATOM 5885 C CA . THR A 1 761 ? -10.844 -33.596 0.869 1.00 94.00 761 THR A CA 1
ATOM 5886 C C . THR A 1 761 ? -10.228 -32.311 1.410 1.00 94.00 761 THR A C 1
ATOM 5888 O O . THR A 1 761 ? -10.633 -31.220 1.019 1.00 94.00 761 THR A O 1
ATOM 5891 N N . ARG A 1 762 ? -9.216 -32.422 2.272 1.00 91.44 762 ARG A N 1
ATOM 5892 C CA . ARG A 1 762 ? -8.393 -31.285 2.715 1.00 91.44 762 ARG A CA 1
ATOM 5893 C C . ARG A 1 762 ? -6.917 -31.664 2.784 1.00 91.44 762 ARG A C 1
ATOM 5895 O O . ARG A 1 762 ? -6.574 -32.841 2.672 1.00 91.44 762 ARG A O 1
ATOM 5902 N N . ARG A 1 763 ? -6.050 -30.673 2.988 1.00 87.81 763 ARG A N 1
ATOM 5903 C CA . ARG A 1 763 ? -4.613 -30.877 3.219 1.00 87.81 763 ARG A CA 1
ATOM 5904 C C . ARG A 1 763 ? -4.289 -30.802 4.708 1.00 87.81 763 ARG A C 1
ATOM 5906 O O . ARG A 1 763 ? -4.699 -29.856 5.377 1.00 87.81 763 ARG A O 1
ATOM 5913 N N . GLY A 1 764 ? -3.536 -31.783 5.198 1.00 84.44 764 GLY A N 1
ATOM 5914 C CA . GLY A 1 764 ? -2.949 -31.773 6.536 1.00 84.44 764 GLY A CA 1
ATOM 5915 C C . GLY A 1 764 ? -1.768 -30.805 6.653 1.00 84.44 764 GLY A C 1
ATOM 5916 O O . GLY A 1 764 ? -1.312 -30.215 5.671 1.00 84.44 764 GLY A O 1
ATOM 5917 N N . ALA A 1 765 ? -1.223 -30.667 7.865 1.00 80.69 765 ALA A N 1
ATOM 5918 C CA . ALA A 1 765 ? -0.053 -29.818 8.128 1.00 80.69 765 ALA A CA 1
ATOM 5919 C C . ALA A 1 765 ? 1.221 -30.280 7.385 1.00 80.69 765 ALA A C 1
ATOM 5921 O O . ALA A 1 765 ? 2.141 -29.493 7.176 1.00 80.69 765 ALA A O 1
ATOM 5922 N N . ASP A 1 766 ? 1.271 -31.549 6.979 1.00 78.44 766 ASP A N 1
ATOM 5923 C CA . ASP A 1 766 ? 2.321 -32.155 6.156 1.00 78.44 766 ASP A CA 1
ATOM 5924 C C . ASP A 1 766 ? 1.995 -32.141 4.648 1.00 78.44 766 ASP A C 1
ATOM 5926 O O . ASP A 1 766 ? 2.733 -32.720 3.852 1.00 78.44 766 ASP A O 1
ATOM 5930 N N . LEU A 1 767 ? 0.905 -31.469 4.254 1.00 79.69 767 LEU A N 1
ATOM 5931 C CA . LEU A 1 767 ? 0.354 -31.415 2.896 1.00 79.69 767 LEU A CA 1
ATOM 5932 C C . LEU A 1 767 ? -0.169 -32.763 2.364 1.00 79.69 767 LEU A C 1
ATOM 5934 O O . LEU A 1 767 ? -0.491 -32.868 1.172 1.00 79.69 767 LEU A O 1
ATOM 5938 N N . ALA A 1 768 ? -0.308 -33.788 3.210 1.00 84.62 768 ALA A N 1
ATOM 5939 C CA . ALA A 1 768 ? -0.987 -35.021 2.835 1.00 84.62 768 ALA A CA 1
ATOM 5940 C C . ALA A 1 768 ? -2.488 -34.771 2.634 1.00 84.62 768 ALA A C 1
ATOM 5942 O O . ALA A 1 768 ? -3.077 -33.871 3.234 1.00 84.62 768 ALA A O 1
ATOM 5943 N N . ILE A 1 769 ? -3.111 -35.564 1.764 1.00 89.12 769 ILE A N 1
ATOM 5944 C CA . ILE A 1 769 ? -4.560 -35.504 1.561 1.00 89.12 769 ILE A CA 1
ATOM 5945 C C . ILE A 1 769 ? -5.243 -36.258 2.689 1.00 89.12 769 ILE A C 1
ATOM 5947 O O . ILE A 1 769 ? -4.968 -37.437 2.916 1.00 89.12 769 ILE A O 1
ATOM 5951 N N . GLU A 1 770 ? -6.182 -35.585 3.335 1.00 92.31 770 GLU A N 1
ATOM 5952 C CA . GLU A 1 770 ? -6.991 -36.118 4.417 1.00 92.31 770 GLU A CA 1
ATOM 5953 C C . GLU A 1 770 ? -8.486 -36.076 4.056 1.00 92.31 770 GLU A C 1
ATOM 5955 O O . GLU A 1 770 ? -8.925 -35.204 3.293 1.00 92.31 770 GLU A O 1
ATOM 5960 N N . PRO A 1 771 ? -9.294 -36.994 4.617 1.00 94.44 771 PRO A N 1
ATOM 5961 C CA . PRO A 1 771 ? -10.749 -36.877 4.618 1.00 94.44 771 PRO A CA 1
ATOM 5962 C C . PRO A 1 771 ? -11.228 -35.532 5.186 1.00 94.44 771 PRO A C 1
ATOM 5964 O O . PRO A 1 771 ? -10.711 -35.063 6.200 1.00 94.44 771 PRO A O 1
ATOM 5967 N N . ALA A 1 772 ? -12.248 -34.946 4.561 1.00 95.06 772 ALA A N 1
ATOM 5968 C CA . ALA A 1 772 ? -12.927 -33.739 5.035 1.00 95.06 772 ALA A CA 1
ATOM 5969 C C . ALA A 1 772 ? -14.447 -33.969 5.026 1.00 95.06 772 ALA A C 1
ATOM 5971 O O . ALA A 1 772 ? -14.945 -34.769 5.831 1.00 95.06 772 ALA A O 1
ATOM 5972 N N . LEU A 1 773 ? -15.169 -33.333 4.092 1.00 97.19 773 LEU A N 1
ATOM 5973 C CA . LEU A 1 773 ? -16.599 -33.571 3.874 1.00 97.19 773 LEU A CA 1
ATOM 5974 C C . LEU A 1 773 ? -16.887 -34.984 3.350 1.00 97.19 773 LEU A C 1
ATOM 5976 O O . LEU A 1 773 ? -17.963 -35.519 3.605 1.00 97.19 773 LEU A O 1
ATOM 5980 N N . ALA A 1 774 ? -15.932 -35.623 2.669 1.00 97.12 774 ALA A N 1
ATOM 5981 C CA . ALA A 1 774 ? -15.958 -37.060 2.426 1.00 97.12 774 ALA A CA 1
ATOM 5982 C C . ALA A 1 774 ? -15.146 -37.792 3.502 1.00 97.12 774 ALA A C 1
ATOM 5984 O O . ALA A 1 774 ? -13.977 -37.483 3.727 1.00 97.12 774 ALA A O 1
ATOM 5985 N N . GLU A 1 775 ? -15.744 -38.798 4.142 1.00 95.88 775 GLU A N 1
ATOM 5986 C CA . GLU A 1 775 ? -15.086 -39.619 5.170 1.00 95.88 775 GLU A CA 1
ATOM 5987 C C . GLU A 1 775 ? -14.079 -40.601 4.563 1.00 95.88 775 GLU A C 1
ATOM 5989 O O . GLU A 1 775 ? -13.097 -40.977 5.203 1.00 95.88 775 GLU A O 1
ATOM 5994 N N . ARG A 1 776 ? -14.348 -41.047 3.332 1.00 95.38 776 ARG A N 1
ATOM 5995 C CA . ARG A 1 776 ? -13.508 -41.963 2.553 1.00 95.38 776 ARG A CA 1
ATOM 5996 C C . ARG A 1 776 ? -13.927 -41.956 1.084 1.00 95.38 776 ARG A C 1
ATOM 5998 O O . ARG A 1 776 ? -15.046 -41.565 0.747 1.00 95.38 776 ARG A O 1
ATOM 6005 N N . TRP A 1 777 ? -13.060 -42.479 0.225 1.00 94.69 777 TRP A N 1
ATOM 6006 C CA . TRP A 1 777 ? -13.337 -42.681 -1.195 1.00 94.69 777 TRP A CA 1
ATOM 6007 C C . TRP A 1 777 ? -12.708 -43.972 -1.713 1.00 94.69 777 TRP A C 1
ATOM 6009 O O . TRP A 1 777 ? -11.774 -44.512 -1.119 1.00 94.69 777 TRP A O 1
ATOM 6019 N N . GLU A 1 778 ? -13.240 -44.477 -2.821 1.00 94.25 778 GLU A N 1
ATOM 6020 C CA . GLU A 1 778 ? -12.809 -45.713 -3.471 1.00 94.25 778 GLU A CA 1
ATOM 6021 C C . GLU A 1 778 ? -12.732 -45.510 -4.987 1.00 94.25 778 GLU A C 1
ATOM 6023 O O . GLU A 1 778 ? -13.621 -44.910 -5.589 1.00 94.25 778 GLU A O 1
ATOM 6028 N N . ILE A 1 779 ? -11.690 -46.052 -5.618 1.00 93.25 779 ILE A N 1
ATOM 6029 C CA . ILE A 1 779 ? -11.607 -46.164 -7.079 1.00 93.25 779 ILE A CA 1
ATOM 6030 C C . ILE A 1 779 ? -12.290 -47.482 -7.458 1.00 93.25 779 ILE A C 1
ATOM 6032 O O . ILE A 1 779 ? -11.705 -48.553 -7.299 1.00 93.25 779 ILE A O 1
ATOM 6036 N N . ILE A 1 780 ? -13.547 -47.411 -7.896 1.00 94.62 780 ILE A N 1
ATOM 6037 C CA . ILE A 1 780 ? -14.371 -48.584 -8.236 1.00 94.62 780 ILE A CA 1
ATOM 6038 C C . ILE A 1 780 ? -13.934 -49.172 -9.582 1.00 94.62 780 ILE A C 1
ATOM 6040 O O . ILE A 1 780 ? -13.843 -50.387 -9.745 1.00 94.62 780 ILE A O 1
ATOM 6044 N N . GLU A 1 781 ? -13.623 -48.294 -10.534 1.00 91.62 781 GLU A N 1
ATOM 6045 C CA . GLU A 1 781 ? -13.067 -48.604 -11.854 1.00 91.62 781 GLU A CA 1
ATOM 6046 C C . GLU A 1 781 ? -11.988 -47.554 -12.165 1.00 91.62 781 GLU A C 1
ATOM 6048 O O . GLU A 1 781 ? -12.026 -46.475 -11.571 1.00 91.62 781 GLU A O 1
ATOM 6053 N N . PRO A 1 782 ? -11.040 -47.788 -13.095 1.00 87.69 782 PRO A N 1
ATOM 6054 C CA . PRO A 1 782 ? -9.981 -46.816 -13.398 1.00 87.69 782 PRO A CA 1
ATOM 6055 C C . PRO A 1 782 ? -10.479 -45.387 -13.674 1.00 87.69 782 PRO A C 1
ATOM 6057 O O . PRO A 1 782 ? -9.762 -44.428 -13.411 1.00 87.69 782 PRO A O 1
ATOM 6060 N N . ASN A 1 783 ? -11.707 -45.249 -14.175 1.00 92.12 783 ASN A N 1
ATOM 6061 C CA . ASN A 1 783 ? -12.386 -43.996 -14.488 1.00 92.12 783 ASN A CA 1
ATOM 6062 C C . ASN A 1 783 ? -13.624 -43.719 -13.604 1.00 92.12 783 ASN A C 1
ATOM 6064 O O . ASN A 1 783 ? -14.397 -42.825 -13.937 1.00 92.12 783 ASN A O 1
ATOM 6068 N N . ARG A 1 784 ? -13.850 -44.463 -12.512 1.00 94.44 784 ARG A N 1
ATOM 6069 C CA . ARG A 1 784 ? -14.996 -44.275 -11.604 1.00 94.44 784 ARG A CA 1
ATOM 6070 C C . ARG A 1 784 ? -14.537 -44.186 -10.154 1.00 94.44 784 ARG A C 1
ATOM 6072 O O . ARG A 1 784 ? -14.049 -45.165 -9.590 1.00 94.44 784 ARG A O 1
ATOM 6079 N N . TRP A 1 785 ? -14.777 -43.037 -9.538 1.00 94.56 785 TRP A N 1
ATOM 6080 C CA . TRP A 1 785 ? -14.505 -42.785 -8.127 1.00 94.56 785 TRP A CA 1
ATOM 6081 C C . TRP A 1 785 ? -15.807 -42.689 -7.343 1.00 94.56 785 TRP A C 1
ATOM 6083 O O . TRP A 1 785 ? -16.720 -41.997 -7.773 1.00 94.56 785 TRP A O 1
ATOM 6093 N N . ARG A 1 786 ? -15.881 -43.336 -6.182 1.00 96.00 786 ARG A N 1
ATOM 6094 C CA . ARG A 1 786 ? -17.001 -43.229 -5.242 1.00 96.00 786 ARG A CA 1
ATOM 6095 C C . ARG A 1 786 ? -16.556 -42.507 -3.983 1.00 96.00 786 ARG A C 1
ATOM 6097 O O . ARG A 1 786 ? -15.592 -42.935 -3.353 1.00 96.00 786 ARG A O 1
ATOM 6104 N N . PHE A 1 787 ? -17.287 -41.473 -3.588 1.00 96.38 787 PHE A N 1
ATOM 6105 C CA . PHE A 1 787 ? -17.069 -40.725 -2.351 1.00 96.38 787 PHE A CA 1
ATOM 6106 C C . PHE A 1 787 ? -18.226 -40.962 -1.383 1.00 96.38 787 PHE A C 1
ATOM 6108 O O . PHE A 1 787 ? -19.394 -40.897 -1.766 1.00 96.38 787 PHE A O 1
ATOM 6115 N N . TYR A 1 788 ? -17.882 -41.232 -0.125 1.00 98.06 788 TYR A N 1
ATOM 6116 C CA . TYR A 1 788 ? -18.835 -41.415 0.967 1.00 98.06 788 TYR A CA 1
ATOM 6117 C C . TYR A 1 788 ? -18.803 -40.163 1.843 1.00 98.06 788 TYR A C 1
ATOM 6119 O O . TYR A 1 788 ? -17.777 -39.855 2.454 1.00 98.06 788 TYR A O 1
ATOM 6127 N N . LEU A 1 789 ? -19.908 -39.424 1.855 1.00 98.25 789 LEU A N 1
ATOM 6128 C CA . LEU A 1 789 ? -20.037 -38.118 2.491 1.00 98.25 789 LEU A CA 1
ATOM 6129 C C . LEU A 1 789 ? -20.321 -38.253 3.988 1.00 98.25 789 LEU A C 1
ATOM 6131 O O . LEU A 1 789 ? -21.014 -39.172 4.437 1.00 98.25 789 LEU A O 1
ATOM 6135 N N . ARG A 1 790 ? -19.792 -37.308 4.761 1.00 97.69 790 ARG A N 1
ATOM 6136 C CA . ARG A 1 790 ? -19.974 -37.230 6.207 1.00 97.69 790 ARG A CA 1
ATOM 6137 C C . ARG A 1 790 ? -21.409 -36.863 6.550 1.00 97.69 790 ARG A C 1
ATOM 6139 O O . ARG A 1 790 ? -21.981 -35.937 5.985 1.00 97.69 790 ARG A O 1
ATOM 6146 N N . LYS A 1 791 ? -21.978 -37.582 7.515 1.00 96.12 791 LYS A N 1
ATOM 6147 C CA . LYS A 1 791 ? -23.351 -37.363 7.986 1.00 96.12 791 LYS A CA 1
ATOM 6148 C C . LYS A 1 791 ? -23.397 -36.314 9.090 1.00 96.12 791 LYS A C 1
ATOM 6150 O O . LYS A 1 791 ? -22.507 -36.270 9.934 1.00 96.12 791 LYS A O 1
ATOM 6155 N N . GLY A 1 792 ? -24.479 -35.537 9.126 1.00 94.50 792 GLY A N 1
ATOM 6156 C CA . GLY A 1 792 ? -24.734 -34.556 10.187 1.00 94.50 792 GLY A CA 1
ATOM 6157 C C . GLY A 1 792 ? -23.890 -33.284 10.093 1.00 94.50 792 GLY A C 1
ATOM 6158 O O . GLY A 1 792 ? -23.848 -32.523 11.056 1.00 94.50 792 GLY A O 1
ATOM 6159 N N . VAL A 1 793 ? -23.226 -33.053 8.956 1.00 97.81 793 VAL A N 1
ATOM 6160 C CA . VAL A 1 793 ? -22.559 -31.780 8.669 1.00 97.81 793 VAL A CA 1
ATOM 6161 C C . VAL A 1 793 ? -23.614 -30.729 8.349 1.00 97.81 793 VAL A C 1
ATOM 6163 O O . VAL A 1 793 ? -24.559 -30.991 7.603 1.00 97.81 793 VAL A O 1
ATOM 6166 N N . LYS A 1 794 ? -23.432 -29.536 8.913 1.00 97.56 794 LYS A N 1
ATOM 6167 C CA . LYS A 1 794 ? -24.299 -28.385 8.694 1.00 97.56 794 LYS A CA 1
ATOM 6168 C C . LYS A 1 794 ? -23.541 -27.269 7.991 1.00 97.56 794 LYS A C 1
ATOM 6170 O O . LYS A 1 794 ? -22.386 -27.001 8.325 1.00 97.56 794 LYS A O 1
ATOM 6175 N N . PHE A 1 795 ? -24.216 -26.600 7.066 1.00 98.25 795 PHE A N 1
ATOM 6176 C CA . PHE A 1 795 ? -23.791 -25.294 6.582 1.00 98.25 795 PHE A CA 1
ATOM 6177 C C . PHE A 1 795 ? -23.960 -24.234 7.679 1.00 98.25 795 PHE A C 1
ATOM 6179 O O . PHE A 1 795 ? -24.672 -24.438 8.667 1.00 98.25 795 PHE A O 1
ATOM 6186 N N . HIS A 1 796 ? -23.311 -23.084 7.518 1.00 97.50 796 HIS A N 1
ATOM 6187 C CA . HIS A 1 796 ? -23.325 -21.995 8.499 1.00 97.50 796 HIS A CA 1
ATOM 6188 C C . HIS A 1 796 ? -24.726 -21.427 8.771 1.00 97.50 796 HIS A C 1
ATOM 6190 O O . HIS A 1 796 ? -24.977 -20.946 9.875 1.00 97.50 796 HIS A O 1
ATOM 6196 N N . ASN A 1 797 ? -25.647 -21.518 7.808 1.00 95.06 797 ASN A N 1
ATOM 6197 C CA . ASN A 1 797 ? -27.068 -21.173 7.965 1.00 95.06 797 ASN A CA 1
ATOM 6198 C C . ASN A 1 797 ? -27.916 -22.264 8.661 1.00 95.06 797 ASN A C 1
ATOM 6200 O O . ASN A 1 797 ? -29.073 -22.008 8.991 1.00 95.06 797 ASN A O 1
ATOM 6204 N N . GLY A 1 798 ? -27.364 -23.458 8.900 1.00 95.75 798 GLY A N 1
ATOM 6205 C CA . GLY A 1 798 ? -28.043 -24.594 9.534 1.00 95.75 798 GLY A CA 1
ATOM 6206 C C . GLY A 1 798 ? -28.604 -25.655 8.576 1.00 95.75 798 GLY A C 1
ATOM 6207 O O . GLY A 1 798 ? -29.120 -26.674 9.057 1.00 95.75 798 GLY A O 1
ATOM 6208 N N . ASN A 1 799 ? -28.480 -25.462 7.260 1.00 97.25 799 ASN A N 1
ATOM 6209 C CA . ASN A 1 799 ? -28.887 -26.449 6.257 1.00 97.25 799 ASN A CA 1
ATOM 6210 C C . ASN A 1 799 ? -28.033 -27.722 6.335 1.00 97.25 799 ASN A C 1
ATOM 6212 O O . ASN A 1 799 ? -26.877 -27.687 6.763 1.00 97.25 799 ASN A O 1
ATOM 6216 N N . ASP A 1 800 ? -28.613 -28.862 5.958 1.00 97.31 800 ASP A N 1
ATOM 6217 C CA . ASP A 1 800 ? -27.899 -30.142 5.894 1.00 97.31 800 ASP A CA 1
ATOM 6218 C C . A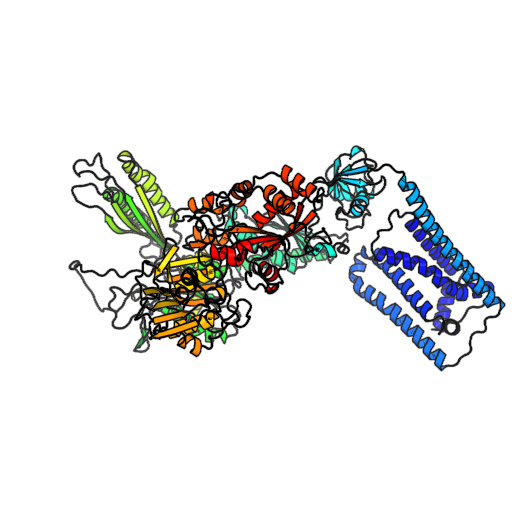SP A 1 800 ? -27.013 -30.219 4.648 1.00 97.31 800 ASP A C 1
ATOM 6220 O O . ASP A 1 800 ? -27.451 -29.880 3.554 1.00 97.31 800 ASP A O 1
ATOM 6224 N N . PHE A 1 801 ? -25.785 -30.715 4.810 1.00 98.12 801 PHE A N 1
ATOM 6225 C CA . PHE A 1 801 ? -24.910 -31.057 3.689 1.00 98.12 801 PHE A CA 1
ATOM 6226 C C . PHE A 1 801 ? -25.274 -32.429 3.102 1.00 98.12 801 PHE A C 1
ATOM 6228 O O . PHE A 1 801 ? -25.334 -33.426 3.826 1.00 98.12 801 PHE A O 1
ATOM 6235 N N . THR A 1 802 ? -25.473 -32.488 1.782 1.00 98.00 802 THR A N 1
ATOM 6236 C CA . THR A 1 802 ? -25.883 -33.695 1.048 1.00 98.00 802 THR A CA 1
ATOM 6237 C C . THR A 1 802 ? -25.138 -33.872 -0.284 1.00 98.00 802 THR A C 1
ATOM 6239 O O . THR A 1 802 ? -24.416 -32.996 -0.764 1.00 98.00 802 THR A O 1
ATOM 6242 N N . ALA A 1 803 ? -25.346 -35.017 -0.939 1.00 98.00 803 ALA A N 1
ATOM 6243 C CA . ALA A 1 803 ? -24.832 -35.286 -2.282 1.00 98.00 803 ALA A CA 1
ATOM 6244 C C . ALA A 1 803 ? -25.379 -34.327 -3.360 1.00 98.00 803 ALA A C 1
ATOM 6246 O O . ALA A 1 803 ? -24.719 -34.129 -4.384 1.00 98.00 803 ALA A O 1
ATOM 6247 N N . GLU A 1 804 ? -26.542 -33.699 -3.143 1.00 97.94 804 GLU A N 1
ATOM 6248 C CA 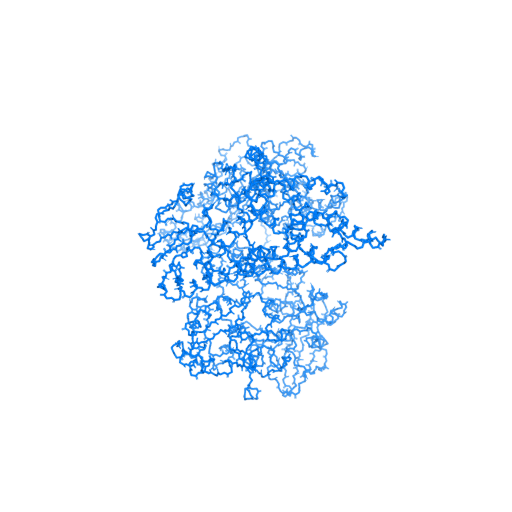. GLU A 1 804 ? -27.063 -32.689 -4.070 1.00 97.94 804 GLU A CA 1
ATOM 6249 C C . GLU A 1 804 ? -26.206 -31.419 -4.087 1.00 97.94 804 GLU A C 1
ATOM 6251 O O . GLU A 1 804 ? -26.013 -30.838 -5.156 1.00 97.94 804 GLU A O 1
ATOM 6256 N N . ASP A 1 805 ? -25.650 -31.022 -2.940 1.00 98.25 805 ASP A N 1
ATOM 6257 C CA . ASP A 1 805 ? -24.760 -29.860 -2.823 1.00 98.25 805 ASP A CA 1
ATOM 6258 C C . ASP A 1 805 ? -23.439 -30.101 -3.553 1.00 98.25 805 ASP A C 1
ATOM 6260 O O . ASP A 1 805 ? -22.897 -29.203 -4.201 1.00 98.25 805 ASP A O 1
ATOM 6264 N N . VAL A 1 806 ? -22.944 -31.345 -3.527 1.00 97.50 806 VAL A N 1
ATOM 6265 C CA . VAL A 1 806 ? -21.759 -31.749 -4.293 1.00 97.50 806 VAL A CA 1
ATOM 6266 C C . VAL A 1 806 ? -22.028 -31.645 -5.790 1.00 97.50 806 VAL A C 1
ATOM 6268 O O . VAL A 1 806 ? -21.253 -31.011 -6.504 1.00 97.50 806 VAL A O 1
ATOM 6271 N N . ALA A 1 807 ? -23.130 -32.225 -6.273 1.00 96.81 807 ALA A N 1
ATOM 6272 C CA . ALA A 1 807 ? -23.494 -32.158 -7.688 1.00 96.81 807 ALA A CA 1
ATOM 6273 C C . ALA A 1 807 ? -23.698 -30.707 -8.156 1.00 96.81 807 ALA A C 1
ATOM 6275 O O . ALA A 1 807 ? -23.166 -30.313 -9.194 1.00 96.81 807 ALA A O 1
ATOM 6276 N N . PHE A 1 808 ? -24.383 -29.891 -7.350 1.00 97.44 808 PHE A N 1
ATOM 6277 C CA . PHE A 1 808 ? -24.561 -28.462 -7.600 1.00 97.44 808 PHE A CA 1
ATOM 6278 C C . PHE A 1 808 ? -23.223 -27.721 -7.706 1.00 97.44 808 PHE A C 1
ATOM 6280 O O . PHE A 1 808 ? -22.988 -26.972 -8.656 1.00 97.44 808 PHE A O 1
ATOM 6287 N N . SER A 1 809 ? -22.319 -27.969 -6.760 1.00 97.12 809 SER A N 1
ATOM 6288 C CA . SER A 1 809 ? -20.991 -27.356 -6.719 1.00 97.12 809 SER A CA 1
ATOM 6289 C C . SER A 1 809 ? -20.148 -27.744 -7.939 1.00 97.12 809 SER A C 1
ATOM 6291 O O . SER A 1 809 ? -19.453 -26.897 -8.500 1.00 97.12 809 SER A O 1
ATOM 6293 N N . VAL A 1 810 ? -20.254 -28.991 -8.415 1.00 95.62 810 VAL A N 1
ATOM 6294 C CA . VAL A 1 810 ? -19.574 -29.458 -9.636 1.00 95.62 810 VAL A CA 1
ATOM 6295 C C . VAL A 1 810 ? -20.078 -28.726 -10.883 1.00 95.62 810 VAL A C 1
ATOM 6297 O O . VAL A 1 810 ? -19.289 -28.366 -11.759 1.00 95.62 810 VAL A O 1
ATOM 6300 N N . ASP A 1 811 ? -21.379 -28.481 -10.991 1.00 93.69 811 ASP A N 1
ATOM 6301 C CA . ASP A 1 811 ? -21.921 -27.710 -12.112 1.00 93.69 811 ASP A CA 1
ATOM 6302 C C . ASP A 1 811 ? -21.502 -26.240 -12.033 1.00 93.69 811 ASP A C 1
ATOM 6304 O O . ASP A 1 811 ? -21.133 -25.637 -13.044 1.00 93.69 811 ASP A O 1
ATOM 6308 N N . ARG A 1 812 ? -21.470 -25.678 -10.824 1.00 93.75 812 ARG A N 1
ATOM 6309 C CA . ARG A 1 812 ? -21.107 -24.280 -10.592 1.00 93.75 812 ARG A CA 1
ATOM 6310 C C . ARG A 1 812 ? -19.615 -24.009 -10.826 1.00 93.75 812 ARG A C 1
ATOM 6312 O O . ARG A 1 812 ? -19.296 -23.034 -11.504 1.00 93.75 812 ARG A O 1
ATOM 6319 N N . VAL A 1 813 ? -18.698 -24.871 -10.374 1.00 92.12 813 VAL A N 1
ATOM 6320 C CA . VAL A 1 813 ? -17.242 -24.699 -10.599 1.00 92.12 813 VAL A CA 1
ATOM 6321 C C . VAL A 1 813 ? -16.854 -24.825 -12.078 1.00 92.12 813 VAL A C 1
ATOM 6323 O O . VAL A 1 813 ? -15.873 -24.239 -12.523 1.00 92.12 813 VAL A O 1
ATOM 6326 N N . ARG A 1 814 ? -17.642 -25.559 -12.873 1.00 90.00 814 ARG A N 1
ATOM 6327 C CA . ARG A 1 814 ? -17.446 -25.702 -14.326 1.00 90.00 814 ARG A CA 1
ATOM 6328 C C . ARG A 1 814 ? -18.178 -24.638 -15.147 1.00 90.00 814 ARG A C 1
ATOM 6330 O O . ARG A 1 814 ? -18.088 -24.653 -16.373 1.00 90.00 814 ARG A O 1
ATOM 6337 N N . SER A 1 815 ? -18.936 -23.755 -14.498 1.00 88.19 815 SER A N 1
ATOM 6338 C CA . SER A 1 815 ? -19.749 -22.756 -15.188 1.00 88.19 815 SER A CA 1
ATOM 6339 C C . SER A 1 815 ? -18.908 -21.627 -15.790 1.00 88.19 815 SER A C 1
ATOM 6341 O O . SER A 1 815 ? -17.784 -21.346 -15.367 1.00 88.19 815 SER A O 1
ATOM 6343 N N . GLU A 1 816 ? -19.474 -20.964 -16.800 1.00 81.81 816 GLU A N 1
ATOM 6344 C CA . GLU A 1 816 ? -18.867 -19.788 -17.419 1.00 81.81 816 GLU A CA 1
ATOM 6345 C C . GLU A 1 816 ? -18.662 -18.675 -16.378 1.00 81.81 816 GLU A C 1
ATOM 6347 O O . GLU A 1 816 ? -19.599 -18.279 -15.681 1.00 81.81 816 GLU A O 1
ATOM 6352 N N . GLY A 1 817 ? -17.432 -18.162 -16.294 1.00 79.75 817 GLY A N 1
ATOM 6353 C CA . GLY A 1 817 ? -17.024 -17.149 -15.319 1.00 79.75 817 GLY A CA 1
ATOM 6354 C C . GLY A 1 817 ? -16.246 -17.700 -14.123 1.00 79.75 817 GLY A C 1
ATOM 6355 O O . GLY A 1 817 ? -15.633 -16.907 -13.411 1.00 79.75 817 GLY A O 1
ATOM 6356 N N . SER A 1 818 ? -16.207 -19.024 -13.919 1.00 87.31 818 SER A N 1
ATOM 6357 C CA . SER A 1 818 ? -15.330 -19.620 -12.908 1.00 87.31 818 SER A CA 1
ATOM 6358 C C . SER A 1 818 ? -13.870 -19.654 -13.357 1.00 87.31 818 SER A C 1
ATOM 6360 O O . SER A 1 818 ? -13.554 -20.087 -14.464 1.00 87.31 818 SER A O 1
ATOM 6362 N N . ASP A 1 819 ? -12.968 -19.273 -12.454 1.00 82.88 819 ASP A N 1
ATOM 6363 C CA . ASP A 1 819 ? -11.515 -19.392 -12.643 1.00 82.88 819 ASP A CA 1
ATOM 6364 C C . ASP A 1 819 ? -10.965 -20.751 -12.142 1.00 82.88 819 ASP A C 1
ATOM 6366 O O . ASP A 1 819 ? -9.771 -21.037 -12.222 1.00 82.88 819 ASP A O 1
ATOM 6370 N N . LEU A 1 820 ? -11.842 -21.614 -11.609 1.00 85.75 820 LEU A N 1
ATOM 6371 C CA . LEU A 1 820 ? -11.515 -22.917 -11.012 1.00 85.75 820 LEU A CA 1
ATOM 6372 C C . LEU A 1 820 ? -12.008 -24.105 -11.860 1.00 85.75 820 LEU A C 1
ATOM 6374 O O . LEU A 1 820 ? -12.036 -25.240 -11.384 1.00 85.75 820 LEU A O 1
ATOM 6378 N N . THR A 1 821 ? -12.337 -23.881 -13.134 1.00 82.69 821 THR A N 1
ATOM 6379 C CA . THR A 1 821 ? -12.879 -24.906 -14.052 1.00 82.69 821 THR A CA 1
ATOM 6380 C C . THR A 1 821 ? -12.022 -26.169 -14.171 1.00 82.69 821 THR A C 1
ATOM 6382 O O . THR A 1 821 ? -12.547 -27.239 -14.458 1.00 82.69 821 THR A O 1
ATOM 6385 N N . THR A 1 822 ? -10.715 -26.084 -13.914 1.00 77.06 822 THR A N 1
ATOM 6386 C CA . THR A 1 822 ? -9.782 -27.221 -13.978 1.00 77.06 822 THR A CA 1
ATOM 6387 C C . THR A 1 822 ? -9.839 -28.151 -12.764 1.00 77.06 822 THR A C 1
ATOM 6389 O O . THR A 1 822 ? -9.291 -29.251 -12.824 1.00 77.06 822 THR A O 1
ATOM 6392 N N . ARG A 1 823 ? -10.509 -27.755 -11.671 1.00 82.62 823 ARG A N 1
ATOM 6393 C CA . ARG A 1 823 ? -10.614 -28.555 -10.434 1.00 82.62 823 ARG A CA 1
ATOM 6394 C C . ARG A 1 823 ? -11.454 -29.813 -10.612 1.00 82.62 823 ARG A C 1
ATOM 6396 O O . ARG A 1 823 ? -11.195 -30.829 -9.970 1.00 82.62 823 ARG A O 1
ATOM 6403 N N . VAL A 1 824 ? -12.441 -29.755 -11.501 1.00 86.75 824 VAL A N 1
ATOM 6404 C CA . VAL A 1 824 ? -13.255 -30.906 -11.888 1.00 86.75 824 VAL A CA 1
ATOM 6405 C C . VAL A 1 824 ? -13.207 -31.030 -13.409 1.00 86.75 824 VAL A C 1
ATOM 6407 O O . VAL A 1 824 ? -13.644 -30.106 -14.093 1.00 86.75 824 VAL A O 1
ATOM 6410 N N . PRO A 1 825 ? -12.707 -32.152 -13.961 1.00 82.44 825 PRO A N 1
ATOM 6411 C CA . PRO A 1 825 ? -12.631 -32.341 -15.404 1.00 82.44 825 PRO A CA 1
ATOM 6412 C C . PRO A 1 825 ? -13.978 -32.103 -16.096 1.00 82.44 825 PRO A C 1
ATOM 6414 O O . PRO A 1 825 ? -15.031 -32.520 -15.606 1.00 82.44 825 PRO A O 1
ATOM 6417 N N . ALA A 1 826 ? -13.951 -31.450 -17.259 1.00 81.31 826 ALA A N 1
ATOM 6418 C CA . ALA A 1 826 ? -15.160 -31.137 -18.022 1.00 81.31 826 ALA A CA 1
ATOM 6419 C C . ALA A 1 826 ? -15.953 -32.397 -18.425 1.00 81.31 826 ALA A C 1
ATOM 6421 O O . ALA A 1 826 ? -17.174 -32.350 -18.561 1.00 81.31 826 ALA A O 1
ATOM 6422 N N . ASP A 1 827 ? -15.271 -33.532 -18.580 1.00 83.81 827 ASP A N 1
ATOM 6423 C CA . ASP A 1 827 ? -15.851 -34.827 -18.926 1.00 83.81 827 ASP A CA 1
ATOM 6424 C C . ASP A 1 827 ? -16.338 -35.639 -17.710 1.00 83.81 827 ASP A C 1
ATOM 6426 O O . ASP A 1 827 ? -16.970 -36.683 -17.893 1.00 83.81 827 ASP A O 1
ATOM 6430 N N . ALA A 1 828 ? -16.085 -35.167 -16.483 1.00 88.31 828 ALA A N 1
ATOM 6431 C CA . ALA A 1 828 ? -16.537 -35.821 -15.261 1.00 88.31 828 ALA A CA 1
ATOM 6432 C C . ALA A 1 828 ? -18.066 -35.742 -15.125 1.00 88.31 828 ALA A C 1
ATOM 6434 O O . ALA A 1 828 ? -18.663 -34.661 -15.090 1.00 88.31 828 ALA A O 1
ATOM 6435 N N . LYS A 1 829 ? -18.717 -36.898 -15.009 1.00 93.06 829 LYS A N 1
ATOM 6436 C CA . LYS A 1 829 ? -20.147 -37.017 -14.700 1.00 93.06 829 LYS A CA 1
ATOM 6437 C C . LYS A 1 829 ? -20.336 -37.331 -13.226 1.00 93.06 829 LYS A C 1
ATOM 6439 O O . LYS A 1 829 ? -19.660 -38.213 -12.706 1.00 93.06 829 LYS A O 1
ATOM 6444 N N . VAL A 1 830 ? -21.274 -36.636 -12.592 1.00 95.62 830 VAL A N 1
ATOM 6445 C CA . VAL A 1 830 ? -21.638 -36.848 -11.188 1.00 95.62 830 VAL A CA 1
ATOM 6446 C C . VAL A 1 830 ? -22.918 -37.676 -11.133 1.00 95.62 830 VAL A C 1
ATOM 6448 O O . VAL A 1 830 ? -23.937 -37.281 -11.696 1.00 95.62 830 VAL A O 1
ATOM 6451 N N . GLU A 1 831 ? -22.866 -38.827 -10.471 1.00 96.94 831 GLU A N 1
ATOM 6452 C CA . GLU A 1 831 ? -24.002 -39.722 -10.253 1.00 96.94 831 GLU A CA 1
ATOM 6453 C C . GLU A 1 831 ? -24.289 -39.803 -8.747 1.00 96.94 831 GLU A C 1
ATOM 6455 O O . GLU A 1 831 ? -23.479 -40.311 -7.972 1.00 96.94 831 GLU A O 1
ATOM 6460 N N . ILE A 1 832 ? -25.448 -39.296 -8.317 1.00 97.75 832 ILE A N 1
ATOM 6461 C CA . ILE A 1 832 ? -25.903 -39.416 -6.925 1.00 97.75 832 ILE A CA 1
ATOM 6462 C C . ILE A 1 832 ? -26.411 -40.845 -6.711 1.00 97.75 832 ILE A C 1
ATOM 6464 O O . ILE A 1 832 ? -27.369 -41.270 -7.359 1.00 97.75 832 ILE A O 1
ATOM 6468 N N . VAL A 1 833 ? -25.762 -41.593 -5.818 1.00 96.69 833 VAL A N 1
ATOM 6469 C CA . VAL A 1 833 ? -26.161 -42.962 -5.450 1.00 96.69 833 VAL A CA 1
ATOM 6470 C C . VAL A 1 833 ? -27.210 -42.916 -4.337 1.00 96.69 833 VAL A C 1
ATOM 6472 O O . VAL A 1 833 ? -28.223 -43.610 -4.413 1.00 96.69 833 VAL A O 1
ATOM 6475 N N . ASP A 1 834 ? -26.965 -42.080 -3.328 1.00 96.25 834 ASP A N 1
ATOM 6476 C CA . ASP A 1 834 ? -27.881 -41.719 -2.243 1.00 96.25 834 ASP A CA 1
ATOM 6477 C C . ASP A 1 834 ? -27.467 -40.361 -1.640 1.00 96.25 834 ASP A C 1
ATOM 6479 O O . ASP A 1 834 ? -26.474 -39.771 -2.070 1.00 96.25 834 ASP A O 1
ATOM 6483 N N . ASP A 1 835 ? -28.200 -39.873 -0.634 1.00 95.94 835 ASP A N 1
ATOM 6484 C CA . ASP A 1 835 ? -27.982 -38.559 -0.003 1.00 95.94 835 ASP A CA 1
ATOM 6485 C C . ASP A 1 835 ? -26.550 -38.329 0.511 1.00 95.94 835 ASP A C 1
ATOM 6487 O O . ASP A 1 835 ? -26.152 -37.184 0.709 1.00 95.94 835 ASP A O 1
ATOM 6491 N N . HIS A 1 836 ? -25.776 -39.392 0.755 1.00 97.75 836 HIS A N 1
ATOM 6492 C CA . HIS A 1 836 ? -24.417 -39.317 1.292 1.00 97.75 836 HIS A CA 1
ATOM 6493 C C . HIS A 1 836 ? -23.410 -40.141 0.478 1.00 97.75 836 HIS A C 1
ATOM 6495 O O . HIS A 1 836 ? -22.337 -40.481 0.980 1.00 97.75 836 HIS A O 1
ATOM 6501 N N . THR A 1 837 ? -23.725 -40.465 -0.776 1.00 97.69 837 THR A N 1
ATOM 6502 C CA . THR A 1 837 ? -22.838 -41.234 -1.652 1.00 97.69 837 THR A CA 1
ATOM 6503 C C . THR A 1 837 ? -22.906 -40.688 -3.069 1.00 97.69 837 THR A C 1
ATOM 6505 O O . THR A 1 837 ? -23.972 -40.649 -3.687 1.00 97.69 837 THR A O 1
ATOM 6508 N N . VAL A 1 838 ? -21.750 -40.306 -3.608 1.00 97.50 838 VAL A N 1
ATOM 6509 C CA . VAL A 1 838 ? -21.636 -39.701 -4.938 1.00 97.50 838 VAL A CA 1
ATOM 6510 C C . VAL A 1 838 ? -20.527 -40.363 -5.751 1.00 97.50 838 VAL A C 1
ATOM 6512 O O . VAL A 1 838 ? -19.411 -40.565 -5.265 1.00 97.50 838 VAL A O 1
ATOM 6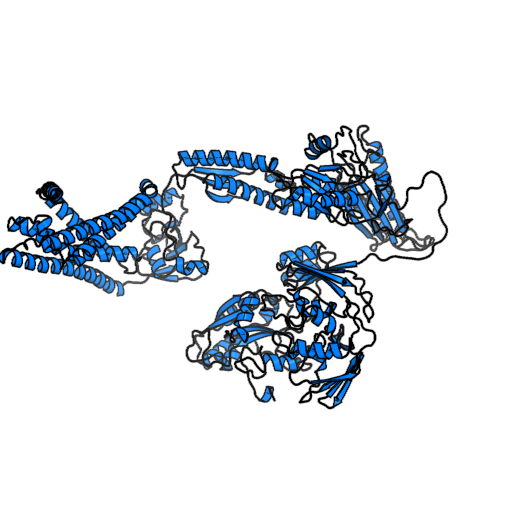515 N N . ASP A 1 839 ? -20.843 -40.701 -6.997 1.00 96.69 839 ASP A N 1
ATOM 6516 C CA . ASP A 1 839 ? -19.913 -41.270 -7.967 1.00 96.69 839 ASP A CA 1
ATOM 6517 C C . ASP A 1 839 ? -19.468 -40.202 -8.974 1.00 96.69 839 ASP A C 1
ATOM 6519 O O . ASP A 1 839 ? -20.283 -39.458 -9.516 1.00 96.69 839 ASP A O 1
ATOM 6523 N N . PHE A 1 840 ? -18.173 -40.175 -9.275 1.00 94.94 840 PHE A N 1
ATOM 6524 C CA . PHE A 1 840 ? -17.565 -39.379 -10.335 1.00 94.94 840 PHE A CA 1
ATOM 6525 C C . PHE A 1 840 ? -17.060 -40.305 -11.439 1.00 94.94 840 PHE A C 1
ATOM 6527 O O . PHE A 1 840 ? -16.187 -41.144 -11.206 1.00 94.94 840 PHE A O 1
ATOM 6534 N N . VAL A 1 841 ? -17.603 -40.149 -12.646 1.00 95.06 841 VAL A N 1
ATOM 6535 C CA . VAL A 1 841 ? -17.324 -41.000 -13.809 1.00 95.06 841 VAL A CA 1
ATOM 6536 C C . VAL A 1 841 ? -16.631 -40.181 -14.893 1.00 95.06 841 VAL A C 1
ATOM 6538 O O . VAL A 1 841 ? -17.213 -39.244 -15.432 1.00 95.06 841 VAL A O 1
ATOM 6541 N N . LEU A 1 842 ? -15.397 -40.545 -15.222 1.00 91.56 842 LEU A N 1
ATOM 6542 C CA . LEU A 1 842 ? -14.537 -39.894 -16.212 1.00 91.56 842 LEU A CA 1
ATOM 6543 C C . LEU A 1 842 ? -14.519 -40.677 -17.534 1.00 91.56 842 LEU A C 1
ATOM 6545 O O . LEU A 1 842 ? -14.861 -41.865 -17.580 1.00 91.56 842 LEU A O 1
ATOM 6549 N N . THR A 1 843 ? -14.073 -40.047 -18.623 1.00 88.81 843 THR A N 1
ATOM 6550 C CA . THR A 1 843 ? -13.869 -40.744 -19.910 1.00 88.81 843 THR A CA 1
ATOM 6551 C C . THR A 1 843 ? -12.586 -41.575 -19.945 1.00 88.81 843 THR A C 1
ATOM 6553 O O . THR A 1 843 ? -12.511 -42.552 -20.690 1.00 88.81 843 THR A O 1
ATOM 6556 N N . GLY A 1 844 ? -11.607 -41.234 -19.106 1.00 86.12 844 GLY A N 1
ATOM 6557 C CA . GLY A 1 844 ? -10.344 -41.950 -18.941 1.00 86.12 844 GLY A CA 1
ATOM 6558 C C . GLY A 1 844 ? -9.889 -41.991 -17.478 1.00 86.12 844 GLY A C 1
ATOM 6559 O O . GLY A 1 844 ? -10.514 -41.372 -16.615 1.00 86.12 844 GLY A O 1
ATOM 6560 N N . PRO A 1 845 ? -8.823 -42.744 -17.166 1.00 87.00 845 PRO A N 1
ATOM 6561 C CA . PRO A 1 845 ? -8.318 -42.829 -15.806 1.00 87.00 845 PRO A CA 1
ATOM 6562 C C . PRO A 1 845 ? -7.635 -41.530 -15.367 1.00 87.00 845 PRO A C 1
ATOM 6564 O O . PRO A 1 845 ? -6.762 -41.021 -16.064 1.00 87.00 845 PRO A O 1
ATOM 6567 N N . ASN A 1 846 ? -7.984 -41.039 -14.176 1.00 85.06 846 ASN A N 1
ATOM 6568 C CA . ASN A 1 846 ? -7.282 -39.944 -13.504 1.00 85.06 846 ASN A CA 1
ATOM 6569 C C . ASN A 1 846 ? -6.954 -40.361 -12.056 1.00 85.06 846 ASN A C 1
ATOM 6571 O O . ASN A 1 846 ? -7.848 -40.343 -11.206 1.00 85.06 846 ASN A O 1
ATOM 6575 N N . PRO A 1 847 ? -5.706 -40.777 -11.766 1.00 83.62 847 PRO A N 1
ATOM 6576 C CA . PRO A 1 847 ? -5.323 -41.301 -10.455 1.00 83.62 847 PRO A CA 1
ATOM 6577 C C . PRO A 1 847 ? -5.125 -40.218 -9.385 1.00 83.62 847 PRO A C 1
ATOM 6579 O O . PRO A 1 847 ? -5.067 -40.557 -8.207 1.00 83.62 847 PRO A O 1
ATOM 6582 N N . ILE A 1 848 ? -5.026 -38.944 -9.776 1.00 83.81 848 ILE A N 1
ATOM 6583 C CA . ILE A 1 848 ? -4.792 -37.808 -8.870 1.00 83.81 848 ILE A CA 1
ATOM 6584 C C . ILE A 1 848 ? -6.021 -36.901 -8.763 1.00 83.81 848 ILE A C 1
ATOM 6586 O O . ILE A 1 848 ? -5.911 -35.756 -8.339 1.00 83.81 848 ILE A O 1
ATOM 6590 N N . LEU A 1 849 ? -7.203 -37.389 -9.149 1.00 82.31 849 LEU A N 1
ATOM 6591 C CA . LEU A 1 849 ? -8.427 -36.586 -9.186 1.00 82.31 849 LEU A CA 1
ATOM 6592 C C . LEU A 1 849 ? -8.718 -35.905 -7.836 1.00 82.31 849 LEU A C 1
ATOM 6594 O O . LEU A 1 849 ? -9.055 -34.728 -7.790 1.00 82.31 849 LEU A O 1
ATOM 6598 N N . ASN A 1 850 ? -8.509 -36.623 -6.733 1.00 84.94 850 ASN A N 1
ATOM 6599 C CA . ASN A 1 850 ? -8.705 -36.117 -5.376 1.00 84.94 850 ASN A CA 1
ATOM 6600 C C . ASN A 1 850 ? -7.637 -35.099 -4.921 1.00 84.94 850 ASN A C 1
ATOM 6602 O O . ASN A 1 850 ? -7.831 -34.452 -3.898 1.00 84.94 850 ASN A O 1
ATOM 6606 N N . TYR A 1 851 ? -6.518 -34.944 -5.640 1.00 82.69 851 TYR A N 1
ATOM 6607 C CA . TYR A 1 851 ? -5.453 -34.001 -5.269 1.00 82.69 851 TYR A CA 1
ATOM 6608 C C . TYR A 1 851 ? -5.836 -32.539 -5.502 1.00 82.69 851 TYR A C 1
ATOM 6610 O O . TYR A 1 851 ? -5.275 -31.676 -4.832 1.00 82.69 851 TYR A O 1
ATOM 6618 N N . GLU A 1 852 ? -6.764 -32.265 -6.423 1.00 78.69 852 GLU A N 1
ATOM 6619 C CA . GLU A 1 852 ? -7.228 -30.910 -6.758 1.00 78.69 852 GLU A CA 1
ATOM 6620 C C . GLU A 1 852 ? -8.437 -30.465 -5.908 1.00 78.69 852 GLU A C 1
ATOM 6622 O O . GLU A 1 852 ? -8.890 -29.328 -6.033 1.00 78.69 852 GLU A O 1
ATOM 6627 N N . TRP A 1 853 ? -9.006 -31.346 -5.077 1.00 87.62 853 TRP A N 1
ATOM 6628 C CA . TRP A 1 853 ? -10.321 -31.134 -4.451 1.00 87.62 853 TRP A CA 1
ATOM 6629 C C . TRP A 1 853 ? -10.283 -30.541 -3.046 1.00 87.62 853 TRP A C 1
ATOM 6631 O O . TRP A 1 853 ? -11.330 -30.306 -2.448 1.00 87.62 853 TRP A O 1
ATOM 6641 N N . ASP A 1 854 ? -9.092 -30.244 -2.540 1.00 84.56 854 ASP A N 1
ATOM 6642 C CA . ASP A 1 854 ? -8.901 -29.461 -1.322 1.00 84.56 854 ASP A CA 1
ATOM 6643 C C . ASP A 1 854 ? -9.362 -28.006 -1.469 1.00 84.56 854 ASP A C 1
ATOM 6645 O O . ASP A 1 854 ? -9.765 -27.398 -0.482 1.00 84.56 854 ASP A O 1
ATOM 6649 N N . THR A 1 855 ? -9.381 -27.467 -2.693 1.00 87.38 855 THR A N 1
ATOM 6650 C CA . THR A 1 855 ? -9.978 -26.152 -2.986 1.00 87.38 855 THR A CA 1
ATOM 6651 C C . THR A 1 855 ? -11.161 -26.228 -3.959 1.00 87.38 855 THR A C 1
ATOM 6653 O O . THR A 1 855 ? -11.549 -25.216 -4.547 1.00 87.38 855 THR A O 1
ATOM 6656 N N . PHE A 1 856 ? -11.737 -27.420 -4.159 1.00 92.69 856 PHE A N 1
ATOM 6657 C CA . PHE A 1 856 ? -13.075 -27.567 -4.733 1.00 92.69 856 PHE A CA 1
ATOM 6658 C C . PHE A 1 856 ? -14.094 -27.456 -3.594 1.00 92.69 856 PHE A C 1
ATOM 6660 O O . PHE A 1 856 ? -14.527 -28.448 -3.014 1.00 92.69 856 PHE A O 1
ATOM 6667 N N . TYR A 1 857 ? -14.407 -26.216 -3.236 1.00 96.19 857 TYR A N 1
ATOM 6668 C CA . TYR A 1 857 ? -15.251 -25.895 -2.091 1.00 96.19 857 TYR A CA 1
ATOM 6669 C C . TYR A 1 857 ? -16.719 -26.207 -2.348 1.00 96.19 857 TYR A C 1
ATOM 6671 O O . TYR A 1 857 ? -17.234 -25.825 -3.390 1.00 96.19 857 TYR A O 1
ATOM 6679 N N . ILE A 1 858 ? -17.403 -26.861 -1.411 1.00 97.75 858 ILE A N 1
ATOM 6680 C CA . ILE A 1 858 ? -18.825 -27.187 -1.549 1.00 97.75 858 ILE A CA 1
ATOM 6681 C C . ILE A 1 858 ? -19.690 -26.009 -1.087 1.00 97.75 858 ILE A C 1
ATOM 6683 O O . ILE A 1 858 ? -19.450 -25.428 -0.028 1.00 97.75 858 ILE A O 1
ATOM 6687 N N . MET A 1 859 ? -20.705 -25.669 -1.882 1.00 97.12 859 MET A N 1
ATOM 6688 C CA . MET A 1 859 ? -21.677 -24.613 -1.595 1.00 97.12 859 MET A CA 1
ATOM 6689 C C . MET A 1 859 ? -23.078 -25.179 -1.354 1.00 97.12 859 MET A C 1
ATOM 6691 O O . MET A 1 859 ? -23.492 -26.119 -2.030 1.00 97.12 859 MET A O 1
ATOM 6695 N N . ASP A 1 860 ? -23.813 -24.548 -0.437 1.00 97.94 860 ASP A N 1
ATOM 6696 C CA . ASP A 1 860 ? -25.221 -24.841 -0.142 1.00 97.94 860 ASP A CA 1
ATOM 6697 C C . ASP A 1 860 ? -26.100 -24.506 -1.354 1.00 97.94 860 ASP A C 1
ATOM 6699 O O . ASP A 1 860 ? -26.238 -23.335 -1.740 1.00 97.94 860 ASP A O 1
ATOM 6703 N N . LYS A 1 861 ? -26.695 -25.533 -1.966 1.00 97.44 861 LYS A N 1
ATOM 6704 C CA . LYS A 1 861 ? -27.545 -25.394 -3.154 1.00 97.44 861 LYS A CA 1
ATOM 6705 C C . LYS A 1 861 ? -28.782 -24.538 -2.884 1.00 97.44 861 LYS A C 1
ATOM 6707 O O . LYS A 1 861 ? -29.155 -23.728 -3.738 1.00 97.44 861 LYS A O 1
ATOM 6712 N N . GLU A 1 862 ? -29.428 -24.723 -1.737 1.00 97.19 862 GLU A N 1
ATOM 6713 C CA . GLU A 1 862 ? -30.659 -24.019 -1.372 1.00 97.19 862 GLU A CA 1
ATOM 6714 C C . GLU A 1 862 ? -30.362 -22.538 -1.148 1.00 97.19 862 GLU A C 1
ATOM 6716 O O . GLU A 1 862 ? -30.898 -21.697 -1.870 1.00 97.19 862 GLU A O 1
ATOM 6721 N N . TRP A 1 863 ? -29.401 -22.218 -0.276 1.00 97.62 863 TRP A N 1
ATOM 6722 C CA . TRP A 1 863 ? -28.992 -20.835 -0.008 1.00 97.62 863 TRP A CA 1
ATOM 6723 C C . TRP A 1 863 ? -28.526 -20.110 -1.273 1.00 97.62 863 TRP A C 1
ATOM 6725 O O . TRP A 1 863 ? -28.863 -18.945 -1.492 1.00 97.62 863 TRP A O 1
ATOM 6735 N N . THR A 1 864 ? -27.769 -20.796 -2.135 1.00 96.50 864 THR A N 1
ATOM 6736 C CA . THR A 1 864 ? -27.268 -20.199 -3.380 1.00 96.50 864 THR A CA 1
ATOM 6737 C C . THR A 1 864 ? -28.410 -19.897 -4.354 1.00 96.50 864 THR A C 1
ATOM 6739 O O . THR A 1 864 ? -28.358 -18.900 -5.078 1.00 96.50 864 THR A O 1
ATOM 6742 N N . THR A 1 865 ? -29.453 -20.730 -4.367 1.00 94.62 865 THR A N 1
ATOM 6743 C CA . THR A 1 865 ? -30.641 -20.536 -5.210 1.00 94.62 865 THR A CA 1
ATOM 6744 C C . THR A 1 865 ? -31.540 -19.429 -4.666 1.00 94.62 865 THR A C 1
ATOM 6746 O O . THR A 1 865 ? -31.963 -18.568 -5.431 1.00 94.62 865 THR A O 1
ATOM 6749 N N . GLU A 1 866 ? -31.802 -19.409 -3.359 1.00 95.88 866 GLU A N 1
ATOM 6750 C CA . GLU A 1 866 ? -32.655 -18.405 -2.707 1.00 95.88 866 GLU A CA 1
ATOM 6751 C C . GLU A 1 866 ? -32.100 -16.981 -2.808 1.00 95.88 866 GLU A C 1
ATOM 6753 O O . GLU A 1 866 ? -32.867 -16.020 -2.832 1.00 95.88 866 GLU A O 1
ATOM 6758 N N . ASN A 1 867 ? -30.775 -16.847 -2.890 1.00 94.94 867 ASN A N 1
ATOM 6759 C CA . ASN A 1 867 ? -30.087 -15.560 -2.958 1.00 94.94 867 ASN A CA 1
ATOM 6760 C C . ASN A 1 867 ? -29.606 -15.184 -4.372 1.00 94.94 867 ASN A C 1
ATOM 6762 O O . ASN A 1 867 ? -28.715 -14.344 -4.514 1.00 94.94 867 ASN A O 1
ATOM 6766 N N . ASP A 1 868 ? -30.151 -15.812 -5.421 1.00 90.12 868 ASP A N 1
ATOM 6767 C CA . ASP A 1 868 ? -29.814 -15.527 -6.826 1.00 90.12 868 ASP A CA 1
ATOM 6768 C C . ASP A 1 868 ? -28.293 -15.592 -7.132 1.00 90.12 868 ASP A C 1
ATOM 6770 O O . ASP A 1 868 ? -27.762 -14.855 -7.966 1.00 90.12 868 ASP A O 1
ATOM 6774 N N . ALA A 1 869 ? -27.563 -16.498 -6.469 1.00 91.81 869 ALA A N 1
ATOM 6775 C CA . ALA A 1 869 ? -26.102 -16.644 -6.557 1.00 91.81 869 ALA A CA 1
ATOM 6776 C C . ALA A 1 869 ? -25.643 -17.886 -7.355 1.00 91.81 869 ALA A C 1
ATOM 6778 O O . ALA A 1 869 ? -24.472 -18.282 -7.307 1.00 91.81 869 ALA A O 1
ATOM 6779 N N . VAL A 1 870 ? -26.561 -18.503 -8.112 1.00 92.56 870 VAL A N 1
ATOM 6780 C CA . VAL A 1 870 ? -26.305 -19.714 -8.919 1.00 92.56 870 VAL A CA 1
ATOM 6781 C C . VAL A 1 870 ? -25.202 -19.484 -9.953 1.00 92.56 870 VAL A C 1
ATOM 6783 O O . VAL A 1 870 ? -24.347 -20.347 -10.140 1.00 92.56 870 VAL A O 1
ATOM 6786 N N . LYS A 1 871 ? -25.188 -18.316 -10.605 1.00 89.44 871 LYS A N 1
ATOM 6787 C CA . LYS A 1 871 ? -24.120 -17.945 -11.538 1.00 89.44 871 LYS A CA 1
ATOM 6788 C C . LYS A 1 871 ? -22.900 -17.444 -10.763 1.00 89.44 871 LYS A C 1
ATOM 6790 O O . LYS A 1 871 ? -23.044 -16.576 -9.903 1.00 89.44 871 LYS A O 1
ATOM 6795 N N . VAL A 1 872 ? -21.716 -17.944 -11.113 1.00 89.44 872 VAL A N 1
ATOM 6796 C CA . VAL A 1 872 ? -20.436 -17.455 -10.580 1.00 89.44 872 VAL A CA 1
ATOM 6797 C C . VAL A 1 872 ? -20.218 -15.994 -10.977 1.00 89.44 872 VAL A C 1
ATOM 6799 O O . VAL A 1 872 ? -20.506 -15.603 -12.110 1.00 89.44 872 VAL A O 1
ATOM 6802 N N . THR A 1 873 ? -19.701 -15.193 -10.045 1.00 83.25 873 THR A N 1
ATOM 6803 C CA . THR A 1 873 ? -19.190 -13.849 -10.362 1.00 83.25 873 THR A CA 1
ATOM 6804 C C . THR A 1 873 ? -17.722 -13.967 -10.754 1.00 83.25 873 THR A C 1
ATOM 6806 O O . THR A 1 873 ? -16.899 -14.375 -9.934 1.00 83.25 873 THR A O 1
ATOM 6809 N N . SER A 1 874 ? -17.384 -13.634 -12.000 1.00 77.94 874 SER A N 1
ATOM 6810 C CA . SER A 1 874 ? -15.996 -13.667 -12.469 1.00 77.94 874 SER A CA 1
ATOM 6811 C C . SER A 1 874 ? -15.185 -12.509 -11.887 1.00 77.94 874 SER A C 1
ATOM 6813 O O . SER A 1 874 ? -15.725 -11.447 -11.579 1.00 77.94 874 SER A O 1
ATOM 6815 N N . ALA A 1 875 ? -13.861 -12.662 -11.810 1.00 70.25 875 ALA A N 1
ATOM 6816 C CA . ALA A 1 875 ? -12.966 -11.591 -11.358 1.00 70.25 875 ALA A CA 1
ATOM 6817 C C . ALA A 1 875 ? -13.038 -10.301 -12.210 1.00 70.25 875 ALA A C 1
ATOM 6819 O O . ALA A 1 875 ? -12.609 -9.240 -11.757 1.00 70.25 875 ALA A O 1
ATOM 6820 N N . SER A 1 876 ? -13.553 -10.382 -13.443 1.00 67.94 876 SER A N 1
ATOM 6821 C CA . SER A 1 876 ? -13.754 -9.236 -14.339 1.00 67.94 876 SER A CA 1
ATOM 6822 C C . SER A 1 876 ? -15.137 -8.591 -14.240 1.00 67.94 876 SER A C 1
ATOM 6824 O O . SER A 1 876 ? -15.339 -7.516 -14.811 1.00 67.94 876 SER A O 1
ATOM 6826 N N . ASP A 1 877 ? -16.094 -9.228 -13.562 1.00 70.62 877 ASP A N 1
ATOM 6827 C CA . ASP A 1 877 ? -17.456 -8.714 -13.482 1.00 70.62 877 ASP A CA 1
ATOM 6828 C C . ASP A 1 877 ? -17.524 -7.471 -12.594 1.00 70.62 877 ASP A C 1
ATOM 6830 O O . ASP A 1 877 ? -17.015 -7.422 -11.478 1.00 70.62 877 ASP A O 1
ATOM 6834 N N . THR A 1 878 ? -18.207 -6.441 -13.090 1.00 66.19 878 THR A N 1
ATOM 6835 C CA . THR A 1 878 ? -18.411 -5.182 -12.357 1.00 66.19 878 THR A CA 1
ATOM 6836 C C . THR A 1 878 ? -19.666 -5.195 -11.485 1.00 66.19 878 THR A C 1
ATOM 6838 O O . THR A 1 878 ? -19.953 -4.212 -10.804 1.00 66.19 878 THR A O 1
ATOM 6841 N N . THR A 1 879 ? -20.458 -6.268 -11.544 1.00 69.81 879 THR A N 1
ATOM 6842 C CA . THR A 1 879 ? -21.721 -6.407 -10.814 1.00 69.81 879 THR A CA 1
ATOM 6843 C C . THR A 1 879 ? -21.627 -7.620 -9.889 1.00 69.81 879 THR A C 1
ATOM 6845 O O . THR A 1 879 ? -21.711 -8.742 -10.383 1.00 69.81 879 THR A O 1
ATOM 6848 N N . PRO A 1 880 ? -21.437 -7.416 -8.573 1.00 77.50 880 PRO A N 1
ATOM 6849 C CA . PRO A 1 880 ? -21.369 -8.516 -7.619 1.00 77.50 880 PRO A CA 1
ATOM 6850 C C . PRO A 1 880 ? -22.732 -9.206 -7.475 1.00 77.50 880 PRO A C 1
ATOM 6852 O O . PRO A 1 880 ? -23.775 -8.549 -7.525 1.00 77.50 880 PRO A O 1
ATOM 6855 N N . ASN A 1 881 ? -22.723 -10.523 -7.263 1.00 86.75 881 ASN A N 1
ATOM 6856 C CA . ASN A 1 881 ? -23.894 -11.276 -6.807 1.00 86.75 881 ASN A CA 1
ATOM 6857 C C . ASN A 1 881 ? -23.889 -11.391 -5.266 1.00 86.75 881 ASN A C 1
ATOM 6859 O O . ASN A 1 881 ? -22.984 -10.892 -4.593 1.00 86.75 881 ASN A O 1
ATOM 6863 N N . TYR A 1 882 ? -24.877 -12.077 -4.684 1.00 91.38 882 TYR A N 1
ATOM 6864 C CA . TYR A 1 882 ? -24.956 -12.224 -3.226 1.00 91.38 882 TYR A CA 1
ATOM 6865 C C . TYR A 1 882 ? -23.740 -12.948 -2.620 1.00 91.38 882 TYR A C 1
ATOM 6867 O O . TYR A 1 882 ? -23.227 -12.517 -1.585 1.00 91.38 882 TYR A O 1
ATOM 6875 N N . SER A 1 883 ? -23.219 -13.979 -3.298 1.00 91.69 883 SER A N 1
ATOM 6876 C CA . SER A 1 883 ? -22.010 -14.704 -2.876 1.00 91.69 883 SER A CA 1
ATOM 6877 C C . SER A 1 883 ? -20.715 -13.892 -2.991 1.00 91.69 883 SER A C 1
ATOM 6879 O O . SER A 1 883 ? -19.695 -14.291 -2.445 1.00 91.69 883 SER A O 1
ATOM 6881 N N . SER A 1 884 ? -20.721 -12.732 -3.659 1.00 89.44 884 SER A N 1
ATOM 6882 C CA . SER A 1 884 ? -19.550 -11.848 -3.677 1.00 89.44 884 SER A CA 1
ATOM 6883 C C . SER A 1 884 ? -19.293 -11.195 -2.317 1.00 89.44 884 SER A C 1
ATOM 6885 O O . SER A 1 884 ? -18.144 -10.905 -2.008 1.00 89.44 884 SER A O 1
ATOM 6887 N N . LEU A 1 885 ? -20.335 -10.970 -1.509 1.00 90.38 885 LEU A N 1
ATOM 6888 C CA . LEU A 1 885 ? -20.237 -10.281 -0.213 1.00 90.38 885 LEU A CA 1
ATOM 6889 C C . LEU A 1 885 ? -20.647 -11.151 0.979 1.00 90.38 885 LEU A C 1
ATOM 6891 O O . LEU A 1 885 ? -20.394 -10.770 2.117 1.00 90.38 885 LEU A O 1
ATOM 6895 N N . ASN A 1 886 ? -21.257 -12.309 0.730 1.00 94.38 886 ASN A N 1
ATOM 6896 C CA . ASN A 1 886 ? -21.723 -13.226 1.764 1.00 94.38 886 ASN A CA 1
ATOM 6897 C C . ASN A 1 886 ? -21.151 -14.619 1.512 1.00 94.38 886 ASN A C 1
ATOM 6899 O O . ASN A 1 886 ? -21.041 -15.046 0.363 1.00 94.38 886 ASN A O 1
ATOM 6903 N N . ALA A 1 887 ? -20.828 -15.332 2.586 1.00 95.50 887 ALA A N 1
ATOM 6904 C CA . ALA A 1 887 ? -20.366 -16.709 2.517 1.00 95.50 887 ALA A CA 1
ATOM 6905 C C . ALA A 1 887 ? -21.282 -17.628 3.323 1.00 95.50 887 ALA A C 1
ATOM 6907 O O . ALA A 1 887 ? -21.729 -17.268 4.410 1.00 95.50 887 ALA A O 1
ATOM 6908 N N . ASN A 1 888 ? -21.525 -18.823 2.794 1.00 97.12 888 ASN A N 1
ATOM 6909 C CA . ASN A 1 888 ? -22.216 -19.897 3.498 1.00 97.12 888 ASN A CA 1
ATOM 6910 C C . ASN A 1 888 ? -21.525 -21.220 3.164 1.00 97.12 888 ASN A C 1
ATOM 6912 O O . ASN A 1 888 ? -21.758 -21.804 2.104 1.00 97.12 888 ASN A O 1
ATOM 6916 N N . GLY A 1 889 ? -20.622 -21.642 4.044 1.00 96.94 889 GLY A N 1
ATOM 6917 C CA . GLY A 1 889 ? -19.878 -22.889 3.911 1.00 96.94 889 GLY A CA 1
ATOM 6918 C C . GLY A 1 889 ? -20.098 -23.793 5.118 1.00 96.94 889 GLY A C 1
ATOM 6919 O O . GLY A 1 889 ? -21.077 -23.646 5.846 1.00 96.94 889 GLY A O 1
ATOM 6920 N N . THR A 1 890 ? -19.195 -24.744 5.323 1.00 97.69 890 THR A N 1
ATOM 6921 C CA . THR A 1 890 ? -19.245 -25.712 6.433 1.00 97.69 890 THR A CA 1
ATOM 6922 C C . THR A 1 890 ? -18.056 -25.585 7.382 1.00 97.69 890 THR A C 1
ATOM 6924 O O . THR A 1 890 ? -18.010 -26.291 8.383 1.00 97.69 890 THR A O 1
ATOM 6927 N N . GLY A 1 891 ? -17.105 -24.692 7.086 1.00 95.88 891 GLY A N 1
ATOM 6928 C CA . GLY A 1 891 ? -15.794 -24.628 7.725 1.00 95.88 891 GLY A CA 1
ATOM 6929 C C . GLY A 1 891 ? -15.787 -24.162 9.186 1.00 95.88 891 GLY A C 1
ATOM 6930 O O . GLY A 1 891 ? -16.829 -23.766 9.730 1.00 95.88 891 GLY A O 1
ATOM 6931 N N . PRO A 1 892 ? -14.597 -24.182 9.820 1.00 95.44 892 PRO A N 1
ATOM 6932 C CA . PRO A 1 892 ? -14.399 -23.847 11.234 1.00 95.44 892 PRO A CA 1
ATOM 6933 C C . PRO A 1 892 ? -14.656 -22.376 11.573 1.00 95.44 892 PRO A C 1
ATOM 6935 O O . PRO A 1 892 ? -14.825 -22.048 12.746 1.00 95.44 892 PRO A O 1
ATOM 6938 N N . PHE A 1 893 ? -14.716 -21.491 10.577 1.00 97.19 893 PHE A N 1
ATOM 6939 C CA . PHE A 1 893 ? -15.036 -20.081 10.758 1.00 97.19 893 PHE A CA 1
ATOM 6940 C C . PHE A 1 893 ? -16.172 -19.640 9.832 1.00 97.19 893 PHE A C 1
ATOM 6942 O O . PHE A 1 893 ? -16.290 -20.092 8.702 1.00 97.19 893 PHE A O 1
ATOM 6949 N N . LYS A 1 894 ? -17.000 -18.710 10.295 1.00 97.12 894 LYS A N 1
ATOM 6950 C CA . LYS A 1 894 ? -18.064 -18.047 9.536 1.00 97.12 894 LYS A CA 1
ATOM 6951 C C . LYS A 1 894 ? -17.604 -16.642 9.190 1.00 97.12 894 LYS A C 1
ATOM 6953 O O . LYS A 1 894 ? -17.143 -15.932 10.079 1.00 97.12 894 LYS A O 1
ATOM 6958 N N . ILE A 1 895 ? -17.755 -16.210 7.941 1.00 97.19 895 ILE A N 1
ATOM 6959 C CA . ILE A 1 895 ? -17.502 -14.806 7.583 1.00 97.19 895 ILE A CA 1
ATOM 6960 C C . ILE A 1 895 ? -18.742 -13.999 7.955 1.00 97.19 895 ILE A C 1
ATOM 6962 O O . ILE A 1 895 ? -19.794 -14.174 7.348 1.00 97.19 895 ILE A O 1
ATOM 6966 N N . VAL A 1 896 ? -18.617 -13.134 8.962 1.00 95.12 896 VAL A N 1
ATOM 6967 C CA . VAL A 1 896 ? -19.740 -12.344 9.498 1.00 95.12 896 VAL A CA 1
ATOM 6968 C C . VAL A 1 896 ? -19.765 -10.910 8.979 1.00 95.12 896 VAL A C 1
ATOM 6970 O O . VAL A 1 896 ? -20.806 -10.261 9.016 1.00 95.12 896 VAL A O 1
ATOM 6973 N N . SER A 1 897 ? -18.633 -10.412 8.475 1.00 93.00 897 SER A N 1
ATOM 6974 C CA . SER A 1 897 ? -18.541 -9.110 7.814 1.00 93.00 897 SER A CA 1
ATOM 6975 C C . SER A 1 897 ? -17.452 -9.118 6.747 1.00 93.00 897 SER A C 1
ATOM 6977 O O . SER A 1 897 ? -16.358 -9.646 6.965 1.00 93.00 897 SER A O 1
ATOM 6979 N N . HIS A 1 898 ? -17.743 -8.511 5.598 1.00 92.62 898 HIS A N 1
ATOM 6980 C CA . HIS A 1 898 ? -16.797 -8.348 4.506 1.00 92.62 898 HIS A CA 1
ATOM 6981 C C . HIS A 1 898 ? -16.997 -7.009 3.799 1.00 92.62 898 HIS A C 1
ATOM 6983 O O . HIS A 1 898 ? -18.013 -6.763 3.151 1.00 92.62 898 HIS A O 1
ATOM 6989 N N . GLU A 1 899 ? -15.975 -6.168 3.885 1.00 87.00 899 GLU A N 1
ATOM 6990 C CA . GLU A 1 899 ? -15.851 -4.928 3.138 1.00 87.00 899 GLU A CA 1
ATOM 6991 C C . GLU A 1 899 ? -14.658 -5.072 2.189 1.00 87.00 899 GLU A C 1
ATOM 6993 O O . GLU A 1 899 ? -13.497 -5.053 2.617 1.00 87.00 899 GLU A O 1
ATOM 6998 N N . ALA A 1 900 ? -14.944 -5.259 0.897 1.00 80.62 900 ALA A N 1
ATOM 6999 C CA . ALA A 1 900 ? -13.929 -5.513 -0.120 1.00 80.62 900 ALA A CA 1
ATOM 7000 C C . ALA A 1 900 ? -12.841 -4.423 -0.107 1.00 80.62 900 ALA A C 1
ATOM 7002 O O . ALA A 1 900 ? -13.117 -3.233 -0.264 1.00 80.62 900 ALA A O 1
ATOM 7003 N N . GLY A 1 901 ? -11.588 -4.838 0.091 1.00 78.00 901 GLY A N 1
ATOM 7004 C CA . GLY A 1 901 ? -10.441 -3.927 0.171 1.00 78.00 901 GLY A CA 1
ATOM 7005 C C . GLY A 1 901 ? -10.288 -3.152 1.486 1.00 78.00 901 GLY A C 1
ATOM 7006 O O . GLY A 1 901 ? -9.360 -2.352 1.573 1.00 78.00 901 GLY A O 1
ATOM 7007 N N . VAL A 1 902 ? -11.131 -3.394 2.497 1.00 83.88 902 VAL A N 1
ATOM 7008 C CA . VAL A 1 902 ? -11.101 -2.678 3.787 1.00 83.88 902 VAL A CA 1
ATOM 7009 C C . VAL A 1 902 ? -10.898 -3.624 4.968 1.00 83.88 902 VAL A C 1
ATOM 7011 O O . VAL A 1 902 ? -9.884 -3.518 5.651 1.00 83.88 902 VAL A O 1
ATOM 7014 N N . LYS A 1 903 ? -11.832 -4.545 5.233 1.00 91.31 903 LYS A N 1
ATOM 7015 C CA . LYS A 1 903 ? -11.751 -5.470 6.376 1.00 91.31 903 LYS A CA 1
ATOM 7016 C C . LYS A 1 903 ? -12.608 -6.710 6.137 1.00 91.31 903 LYS A C 1
ATOM 7018 O O . LYS A 1 903 ? -13.660 -6.639 5.509 1.00 91.31 903 LYS A O 1
ATOM 7023 N N . THR A 1 904 ? -12.175 -7.867 6.629 1.00 95.19 904 THR A N 1
ATOM 7024 C CA . THR A 1 904 ? -13.009 -9.082 6.705 1.00 95.19 904 THR A CA 1
ATOM 7025 C C . THR A 1 904 ? -12.934 -9.657 8.111 1.00 95.19 904 THR A C 1
ATOM 7027 O O . THR A 1 904 ? -11.838 -9.800 8.651 1.00 95.19 904 THR A O 1
ATOM 7030 N N . VAL A 1 905 ? -14.087 -9.967 8.702 1.00 96.69 905 VAL A N 1
ATOM 7031 C CA . VAL A 1 905 ? -14.200 -10.512 10.061 1.00 96.69 905 VAL A CA 1
ATOM 7032 C C . VAL A 1 905 ? -14.788 -11.913 9.996 1.00 96.69 905 VAL A C 1
ATOM 7034 O O . VAL A 1 905 ? -15.834 -12.134 9.377 1.00 96.69 905 VAL A O 1
ATOM 7037 N N . TYR A 1 906 ? -14.109 -12.842 10.659 1.00 97.31 906 TYR A N 1
ATOM 7038 C CA . TYR A 1 906 ? -14.524 -14.226 10.796 1.00 97.31 906 TYR A CA 1
ATOM 7039 C C . TYR A 1 906 ? -14.820 -14.526 12.264 1.00 97.31 906 TYR A C 1
ATOM 7041 O O . TYR A 1 906 ? -14.068 -14.108 13.141 1.00 97.31 906 TYR A O 1
ATOM 7049 N N . GLU A 1 907 ? -15.862 -15.304 12.524 1.00 96.56 907 GLU A N 1
ATOM 7050 C CA . GLU A 1 907 ? -16.195 -15.827 13.849 1.00 96.56 907 GLU A CA 1
ATOM 7051 C C . GLU A 1 907 ? -16.101 -17.345 13.858 1.00 96.56 907 GLU A C 1
ATOM 7053 O O . GLU A 1 907 ? -16.469 -18.011 12.890 1.00 96.56 907 GLU A O 1
ATOM 7058 N N . LYS A 1 908 ? -15.645 -17.913 14.969 1.00 96.06 908 LYS A N 1
ATOM 7059 C CA . LYS A 1 908 ? -15.587 -19.358 15.170 1.00 96.06 908 LYS A CA 1
ATOM 7060 C C . LYS A 1 908 ? -16.961 -20.011 14.961 1.00 96.06 908 LYS A C 1
ATOM 7062 O O . LYS A 1 908 ? -18.002 -19.524 15.409 1.00 96.06 908 LYS A O 1
ATOM 7067 N N . ASN A 1 909 ? -16.969 -21.148 14.277 1.00 95.81 909 ASN A N 1
ATOM 7068 C CA . ASN A 1 909 ? -18.138 -21.996 14.105 1.00 95.81 909 ASN A CA 1
ATOM 7069 C C . ASN A 1 909 ? -18.203 -23.030 15.239 1.00 95.81 909 ASN A C 1
ATOM 7071 O O . ASN A 1 909 ? -17.639 -24.115 15.128 1.00 95.81 909 ASN A O 1
ATOM 7075 N N . ASP A 1 910 ? -18.926 -22.718 16.321 1.00 91.50 910 ASP A N 1
ATOM 7076 C CA . ASP A 1 910 ? -19.141 -23.654 17.443 1.00 91.50 910 ASP A CA 1
ATOM 7077 C C . ASP A 1 910 ? -19.835 -24.966 17.023 1.00 91.50 910 ASP A C 1
ATOM 7079 O O . ASP A 1 910 ? -19.765 -25.962 17.740 1.00 91.50 910 ASP A O 1
ATOM 7083 N N . GLY A 1 911 ? -20.524 -24.964 15.876 1.00 90.94 911 GLY A N 1
ATOM 7084 C CA . GLY A 1 911 ? -21.190 -26.128 15.296 1.00 90.94 911 GLY A CA 1
ATOM 7085 C C . GLY A 1 911 ? -20.356 -26.871 14.251 1.00 90.94 911 GLY A C 1
ATOM 7086 O O . GLY A 1 911 ? -20.919 -27.693 13.527 1.00 90.94 911 GLY A O 1
ATOM 7087 N N . TRP A 1 912 ? -19.059 -26.572 14.120 1.00 96.25 912 TRP A N 1
ATOM 7088 C CA . TRP A 1 912 ? -18.197 -27.267 13.167 1.00 96.25 912 TRP A CA 1
ATOM 7089 C C . TRP A 1 912 ? -18.135 -28.767 13.476 1.00 96.25 912 TRP A C 1
ATOM 7091 O O . TRP A 1 912 ? -18.117 -29.187 14.631 1.00 96.25 912 TRP A O 1
ATOM 7101 N N . TRP A 1 913 ? -18.143 -29.587 12.426 1.00 94.62 913 TRP A N 1
ATOM 7102 C CA . TRP A 1 913 ? -18.277 -31.039 12.543 1.00 94.62 913 TRP A CA 1
ATOM 7103 C C . TRP A 1 913 ? -16.999 -31.738 13.037 1.00 94.62 913 TRP A C 1
ATOM 7105 O O . TRP A 1 913 ? -17.069 -32.905 13.429 1.00 94.62 913 TRP A O 1
ATOM 7115 N N . ASP A 1 914 ? -15.849 -31.057 12.997 1.00 93.62 914 ASP A N 1
ATOM 7116 C CA . ASP A 1 914 ? -14.540 -31.569 13.421 1.00 93.62 914 ASP A CA 1
ATOM 7117 C C . ASP A 1 914 ? -14.036 -30.891 14.711 1.00 93.62 914 ASP A C 1
ATOM 7119 O O . ASP A 1 914 ? -14.647 -29.972 15.258 1.00 93.62 914 ASP A O 1
ATOM 7123 N N . GLU A 1 915 ? -12.901 -31.357 15.225 1.00 90.06 915 GLU A N 1
ATOM 7124 C CA . GLU A 1 915 ? -12.280 -30.850 16.446 1.00 90.06 915 GLU A CA 1
ATOM 7125 C C . GLU A 1 915 ? -11.575 -29.500 16.233 1.00 90.06 915 GLU A C 1
ATOM 7127 O O . GLU A 1 915 ? -10.594 -29.389 15.493 1.00 90.06 915 GLU A O 1
ATOM 7132 N N . ILE A 1 916 ? -12.014 -28.479 16.972 1.00 88.81 916 ILE A N 1
ATOM 7133 C CA . ILE A 1 916 ? -11.362 -27.166 17.031 1.00 88.81 916 ILE A CA 1
ATOM 7134 C C . ILE A 1 916 ? -10.022 -27.281 17.779 1.00 88.81 916 ILE A C 1
ATOM 7136 O O . ILE A 1 916 ? -9.987 -27.551 18.978 1.00 88.81 916 ILE A O 1
ATOM 7140 N N . LYS A 1 917 ? -8.908 -27.042 17.072 1.00 85.44 917 LYS A N 1
ATOM 7141 C CA . LYS A 1 917 ? -7.528 -27.142 17.603 1.00 85.44 917 LYS A CA 1
ATOM 7142 C C . LYS A 1 917 ? -6.854 -25.794 17.880 1.00 85.44 917 LYS A C 1
ATOM 7144 O O . LYS A 1 917 ? -5.651 -25.749 18.128 1.00 85.44 917 LYS A O 1
ATOM 7149 N N . HIS A 1 918 ? -7.608 -24.701 17.826 1.00 86.88 918 HIS A N 1
ATOM 7150 C CA . HIS A 1 918 ? -7.132 -23.350 18.123 1.00 86.88 918 HIS A CA 1
ATOM 7151 C C . HIS A 1 918 ? -7.878 -22.763 19.323 1.00 86.88 918 HIS A C 1
ATOM 7153 O O . HIS A 1 918 ? -8.969 -23.205 19.674 1.00 86.88 918 HIS A O 1
ATOM 7159 N N . ASN A 1 919 ? -7.293 -21.737 19.934 1.00 89.38 919 ASN A N 1
ATOM 7160 C CA . ASN A 1 919 ? -7.945 -20.910 20.949 1.00 89.38 919 ASN A CA 1
ATOM 7161 C C . ASN A 1 919 ? -8.619 -19.661 20.359 1.00 89.38 919 ASN A C 1
ATOM 7163 O O . ASN A 1 919 ? -9.219 -18.919 21.115 1.00 89.38 919 ASN A O 1
ATOM 7167 N N . VAL A 1 920 ? -8.516 -19.433 19.044 1.00 93.56 920 VAL A N 1
ATOM 7168 C CA . VAL A 1 920 ? -9.038 -18.237 18.363 1.00 93.56 920 VAL A CA 1
ATOM 7169 C C . VAL A 1 920 ? -10.564 -18.273 18.256 1.00 93.56 920 VAL A C 1
ATOM 7171 O O . VAL A 1 920 ? -11.122 -19.241 17.744 1.00 93.56 920 VAL A O 1
ATOM 7174 N N . ASP A 1 921 ? -11.228 -17.205 18.681 1.00 93.88 921 ASP A N 1
ATOM 7175 C CA . ASP A 1 921 ? -12.675 -17.022 18.547 1.00 93.88 921 ASP A CA 1
ATOM 7176 C C . ASP A 1 921 ? -13.037 -16.095 17.382 1.00 93.88 921 ASP A C 1
ATOM 7178 O O . ASP A 1 921 ? -14.025 -16.343 16.688 1.00 93.88 921 ASP A O 1
ATOM 7182 N N . THR A 1 922 ? -12.206 -15.083 17.121 1.00 95.81 922 THR A N 1
ATOM 7183 C CA . THR A 1 922 ? -12.419 -14.098 16.050 1.00 95.81 922 THR A CA 1
ATOM 7184 C C . THR A 1 922 ? -11.155 -13.930 15.220 1.00 95.81 922 THR A C 1
ATOM 7186 O O . THR A 1 922 ? -10.058 -13.835 15.767 1.00 95.81 922 THR A O 1
ATOM 7189 N N . VAL A 1 923 ? -11.295 -13.840 13.897 1.00 96.56 923 VAL A N 1
ATOM 7190 C CA . VAL A 1 923 ? -10.196 -13.477 12.992 1.00 96.56 923 VAL A CA 1
ATOM 7191 C C . VAL A 1 923 ? -10.517 -12.156 12.305 1.00 96.56 923 VAL A C 1
ATOM 7193 O O . VAL A 1 923 ? -11.589 -11.999 11.722 1.00 96.56 923 VAL A O 1
ATOM 7196 N N . GLU A 1 924 ? -9.572 -11.220 12.323 1.00 96.25 924 GLU A N 1
ATOM 7197 C CA . GLU A 1 924 ? -9.668 -9.952 11.606 1.00 96.25 924 GLU A CA 1
ATOM 7198 C C . GLU A 1 924 ? -8.597 -9.862 10.520 1.00 96.25 924 GLU A C 1
ATOM 7200 O O . GLU A 1 924 ? -7.397 -9.893 10.795 1.00 96.25 924 GLU A O 1
ATOM 7205 N N . PHE A 1 925 ? -9.042 -9.717 9.275 1.00 96.12 925 PHE A N 1
ATOM 7206 C CA . PHE A 1 925 ? -8.180 -9.497 8.122 1.00 96.12 925 PHE A CA 1
ATOM 7207 C C . PHE A 1 925 ? -8.253 -8.042 7.652 1.00 96.12 925 PHE A C 1
ATOM 7209 O O . PHE A 1 925 ? -9.341 -7.566 7.315 1.00 96.12 925 PHE A O 1
ATOM 7216 N N . THR A 1 926 ? -7.095 -7.385 7.526 1.00 93.31 926 THR A N 1
ATOM 7217 C CA . THR A 1 926 ? -6.969 -6.026 6.971 1.00 93.31 926 THR A CA 1
ATOM 7218 C C . THR A 1 926 ? -5.928 -5.997 5.839 1.00 93.31 926 THR A C 1
ATOM 7220 O O . THR A 1 926 ? -4.767 -6.346 6.066 1.00 93.31 926 THR A O 1
ATOM 7223 N N . PRO A 1 927 ? -6.272 -5.574 4.609 1.00 91.00 927 PRO A N 1
ATOM 7224 C CA . PRO A 1 927 ? -5.303 -5.435 3.530 1.00 91.00 927 PRO A CA 1
ATOM 7225 C C . PRO A 1 927 ? -4.404 -4.211 3.759 1.00 91.00 927 PRO A C 1
ATOM 7227 O O . PRO A 1 927 ? -4.880 -3.093 3.946 1.00 91.00 927 PRO A O 1
ATOM 7230 N N . ILE A 1 928 ? -3.085 -4.405 3.707 1.00 89.56 928 ILE A N 1
ATOM 7231 C CA . ILE A 1 928 ? -2.087 -3.337 3.858 1.00 89.56 928 ILE A CA 1
ATOM 7232 C C . ILE A 1 928 ? -1.028 -3.488 2.750 1.00 89.56 928 ILE A C 1
ATOM 7234 O O . ILE A 1 928 ? -0.081 -4.273 2.892 1.00 89.56 928 ILE A O 1
ATOM 7238 N N . PRO A 1 929 ? -1.144 -2.716 1.650 1.00 82.62 929 PRO A N 1
ATOM 7239 C CA . PRO A 1 929 ? -0.236 -2.828 0.505 1.00 82.62 929 PRO A CA 1
ATOM 7240 C C . PRO A 1 929 ? 1.211 -2.438 0.821 1.00 82.62 929 PRO A C 1
ATOM 7242 O O . PRO A 1 929 ? 2.150 -3.018 0.286 1.00 82.62 929 PRO A O 1
ATOM 7245 N N . SER A 1 930 ? 1.402 -1.450 1.697 1.00 83.81 930 SER A N 1
ATOM 7246 C CA . SER A 1 930 ? 2.726 -0.942 2.056 1.00 83.81 930 SER A CA 1
ATOM 7247 C C . SER A 1 930 ? 3.463 -1.918 2.972 1.00 83.81 930 SER A C 1
ATOM 7249 O O . SER A 1 930 ? 3.082 -2.121 4.127 1.00 83.81 930 SER A O 1
ATOM 7251 N N . ASP A 1 931 ? 4.572 -2.459 2.473 1.00 83.38 931 ASP A N 1
ATOM 7252 C CA . ASP A 1 931 ? 5.504 -3.303 3.222 1.00 83.38 931 ASP A CA 1
ATOM 7253 C C . ASP A 1 931 ? 5.976 -2.658 4.528 1.00 83.38 931 ASP A C 1
ATOM 7255 O O . ASP A 1 931 ? 5.931 -3.282 5.588 1.00 83.38 931 ASP A O 1
ATOM 7259 N N . ALA A 1 932 ? 6.368 -1.383 4.474 1.00 82.25 932 ALA A N 1
ATOM 7260 C CA . ALA A 1 932 ? 6.839 -0.654 5.647 1.00 82.25 932 ALA A CA 1
ATOM 7261 C C . ALA A 1 932 ? 5.745 -0.520 6.717 1.00 82.25 932 ALA A C 1
ATOM 7263 O O . ALA A 1 932 ? 6.038 -0.638 7.906 1.00 82.25 932 ALA A O 1
ATOM 7264 N N . THR A 1 933 ? 4.494 -0.317 6.291 1.00 84.62 933 THR A N 1
ATOM 7265 C CA . THR A 1 933 ? 3.337 -0.183 7.185 1.00 84.62 933 THR A CA 1
ATOM 7266 C C . THR A 1 933 ? 2.976 -1.522 7.824 1.00 84.62 933 THR A C 1
ATOM 7268 O O . THR A 1 933 ? 2.809 -1.566 9.038 1.00 84.62 933 THR A O 1
ATOM 7271 N N . ARG A 1 934 ? 2.947 -2.629 7.060 1.00 91.88 934 ARG A N 1
ATOM 7272 C CA . ARG A 1 934 ? 2.723 -3.975 7.629 1.00 91.88 934 ARG A CA 1
ATOM 7273 C C . ARG A 1 934 ? 3.770 -4.333 8.671 1.00 91.88 934 ARG A C 1
ATOM 7275 O O . ARG A 1 934 ? 3.423 -4.793 9.751 1.00 91.88 934 ARG A O 1
ATOM 7282 N N . VAL A 1 935 ? 5.051 -4.133 8.355 1.00 92.31 935 VAL A N 1
ATOM 7283 C CA . VAL A 1 935 ? 6.120 -4.480 9.299 1.00 92.31 935 VAL A CA 1
ATOM 7284 C C . VAL A 1 935 ? 6.050 -3.595 10.544 1.00 92.31 935 VAL A C 1
ATOM 7286 O O . VAL A 1 935 ? 6.252 -4.100 11.639 1.00 92.31 935 VAL A O 1
ATOM 7289 N N . ALA A 1 936 ? 5.722 -2.306 10.412 1.00 88.19 936 ALA A N 1
ATOM 7290 C CA . ALA A 1 936 ? 5.533 -1.433 11.570 1.00 88.19 936 ALA A CA 1
ATOM 7291 C C . ALA A 1 936 ? 4.382 -1.904 12.478 1.00 88.19 936 ALA A C 1
ATOM 7293 O O . ALA A 1 936 ? 4.582 -1.973 13.686 1.00 88.19 936 ALA A O 1
ATOM 7294 N N . ALA A 1 937 ? 3.239 -2.286 11.899 1.00 87.19 937 ALA A N 1
ATOM 7295 C CA . ALA A 1 937 ? 2.077 -2.791 12.634 1.00 87.19 937 ALA A CA 1
ATOM 7296 C C . ALA A 1 937 ? 2.338 -4.147 13.324 1.00 87.19 937 ALA A C 1
ATOM 7298 O O . ALA A 1 937 ? 1.863 -4.386 14.430 1.00 87.19 937 ALA A O 1
ATOM 7299 N N . LEU A 1 938 ? 3.146 -5.028 12.718 1.00 94.12 938 LEU A N 1
ATOM 7300 C CA . LEU A 1 938 ? 3.612 -6.249 13.392 1.00 94.12 938 LEU A CA 1
ATOM 7301 C C . LEU A 1 938 ? 4.522 -5.910 14.585 1.00 94.12 938 LEU A C 1
ATOM 7303 O O . LEU A 1 938 ? 4.366 -6.456 15.670 1.00 94.12 938 LEU A O 1
ATOM 7307 N N . LEU A 1 939 ? 5.495 -5.016 14.385 1.00 89.75 939 LEU A N 1
ATOM 7308 C CA . LEU A 1 939 ? 6.479 -4.666 15.414 1.00 89.75 939 LEU A CA 1
ATOM 7309 C C . LEU A 1 939 ? 5.859 -3.923 16.608 1.00 89.75 939 LEU A C 1
ATOM 7311 O O . LEU A 1 939 ? 6.394 -4.016 17.710 1.00 89.75 939 LEU A O 1
ATOM 7315 N N . SER A 1 940 ? 4.760 -3.192 16.399 1.00 87.94 940 SER A N 1
ATOM 7316 C CA . SER A 1 940 ? 4.011 -2.515 17.464 1.00 87.94 940 SER A CA 1
ATOM 7317 C C . SER A 1 940 ? 3.062 -3.437 18.238 1.00 87.94 940 SER A C 1
ATOM 7319 O O . SER A 1 940 ? 2.543 -3.014 19.268 1.00 87.94 940 SER A O 1
ATOM 7321 N N . GLY A 1 941 ? 2.822 -4.665 17.758 1.00 88.44 941 GLY A N 1
ATOM 7322 C CA . GLY A 1 941 ? 1.810 -5.577 18.305 1.00 88.44 941 GLY A CA 1
ATOM 7323 C C . GLY A 1 941 ? 0.373 -5.253 17.877 1.00 88.44 941 GLY A C 1
ATOM 7324 O O . GLY A 1 941 ? -0.568 -5.804 18.437 1.00 88.44 941 GLY A O 1
ATOM 7325 N N . GLU A 1 942 ? 0.177 -4.362 16.898 1.00 90.31 942 GLU A N 1
ATOM 7326 C CA . GLU A 1 942 ? -1.146 -4.076 16.322 1.00 90.31 942 GLU A CA 1
ATOM 7327 C C . GLU A 1 942 ? -1.692 -5.276 15.527 1.00 90.31 942 GLU A C 1
ATOM 7329 O O . GLU A 1 942 ? -2.901 -5.525 15.524 1.00 90.31 942 GLU A O 1
ATOM 7334 N N . LEU A 1 943 ? -0.797 -6.021 14.868 1.00 94.94 943 LEU A N 1
ATOM 7335 C CA . LEU A 1 943 ? -1.097 -7.238 14.114 1.00 94.94 943 LEU A CA 1
ATOM 7336 C C . LEU A 1 943 ? -0.325 -8.431 14.677 1.00 94.94 943 LEU A C 1
ATOM 7338 O O . LEU A 1 943 ? 0.864 -8.317 14.964 1.00 94.94 943 LEU A O 1
ATOM 7342 N N . ASP A 1 944 ? -0.972 -9.595 14.720 1.00 95.19 944 ASP A N 1
ATOM 7343 C CA . ASP A 1 944 ? -0.363 -10.858 15.155 1.00 95.19 944 ASP A CA 1
ATOM 7344 C C . ASP A 1 944 ? 0.420 -11.539 14.022 1.00 95.19 944 ASP A C 1
ATOM 7346 O O . ASP A 1 944 ? 1.384 -12.271 14.254 1.00 95.19 944 ASP A O 1
ATOM 7350 N N . MET A 1 945 ? 0.017 -11.304 12.768 1.00 95.56 945 MET A N 1
ATOM 7351 C CA . MET A 1 945 ? 0.665 -11.873 11.587 1.00 95.56 945 MET A CA 1
ATOM 7352 C C . MET A 1 945 ? 0.628 -10.916 10.392 1.00 95.56 945 MET A C 1
ATOM 7354 O O . MET A 1 945 ? -0.390 -10.303 10.078 1.00 95.56 945 MET A O 1
ATOM 7358 N N . VAL A 1 946 ? 1.729 -10.852 9.642 1.00 94.19 946 VAL A N 1
ATOM 7359 C CA . VAL A 1 946 ? 1.759 -10.198 8.326 1.00 94.19 946 VAL A CA 1
ATOM 7360 C C . VAL A 1 946 ? 2.377 -11.113 7.284 1.00 94.19 946 VAL A C 1
ATOM 7362 O O . VAL A 1 946 ? 3.350 -11.818 7.550 1.00 94.19 946 VAL A O 1
ATOM 7365 N N . TYR A 1 947 ? 1.821 -11.085 6.076 1.00 87.31 947 TYR A N 1
ATOM 7366 C CA . TYR A 1 947 ? 2.307 -11.877 4.951 1.00 87.31 947 TYR A CA 1
ATOM 7367 C C . TYR A 1 947 ? 2.191 -11.085 3.631 1.00 87.31 947 TYR A C 1
ATOM 7369 O O . TYR A 1 947 ? 1.224 -10.355 3.445 1.00 87.31 947 TYR A O 1
ATOM 7377 N N . PRO A 1 948 ? 3.149 -11.183 2.694 1.00 86.94 948 PRO A N 1
ATOM 7378 C CA . PRO A 1 948 ? 4.507 -11.673 2.911 1.00 86.94 948 PRO A CA 1
ATOM 7379 C C . PRO A 1 948 ? 5.309 -10.716 3.813 1.00 86.94 948 PRO A C 1
ATOM 7381 O O . PRO A 1 948 ? 4.869 -9.609 4.121 1.00 86.94 948 PRO A O 1
ATOM 7384 N N . ILE A 1 949 ? 6.501 -11.133 4.234 1.00 89.44 949 ILE A N 1
ATOM 7385 C CA . ILE A 1 949 ? 7.477 -10.263 4.904 1.00 89.44 949 ILE A CA 1
ATOM 7386 C C . ILE A 1 949 ? 8.519 -9.818 3.863 1.00 89.44 949 ILE A C 1
ATOM 7388 O O . ILE A 1 949 ? 9.041 -10.675 3.144 1.00 89.44 949 ILE A O 1
ATOM 7392 N N . PRO A 1 950 ? 8.876 -8.522 3.784 1.00 88.81 950 PRO A N 1
ATOM 7393 C CA . PRO A 1 950 ? 9.962 -8.070 2.919 1.00 88.81 950 PRO A CA 1
ATOM 7394 C C . PRO A 1 950 ? 11.286 -8.702 3.356 1.00 88.81 950 PRO A C 1
ATOM 7396 O O . PRO A 1 950 ? 11.670 -8.610 4.524 1.00 88.81 950 PRO A O 1
ATOM 7399 N N . VAL A 1 951 ? 12.024 -9.318 2.427 1.00 89.56 951 VAL A N 1
ATOM 7400 C CA . VAL A 1 951 ? 13.235 -10.099 2.760 1.00 89.56 951 VAL A CA 1
ATOM 7401 C C . VAL A 1 951 ? 14.301 -9.285 3.505 1.00 89.56 951 VAL A C 1
ATOM 7403 O O . VAL A 1 951 ? 15.070 -9.828 4.296 1.00 89.56 951 VAL A O 1
ATOM 7406 N N . GLN A 1 952 ? 14.355 -7.969 3.285 1.00 87.69 952 GLN A N 1
ATOM 7407 C CA . GLN A 1 952 ? 15.271 -7.059 3.974 1.00 87.69 952 GLN A CA 1
ATOM 7408 C C . GLN A 1 952 ? 14.931 -6.828 5.452 1.00 87.69 952 GLN A C 1
ATOM 7410 O O . GLN A 1 952 ? 15.836 -6.497 6.218 1.00 87.69 952 GLN A O 1
ATOM 7415 N N . ASP A 1 953 ? 13.670 -7.012 5.848 1.00 91.19 953 ASP A N 1
ATOM 7416 C CA . ASP A 1 953 ? 13.159 -6.706 7.188 1.00 91.19 953 ASP A CA 1
ATOM 7417 C C . ASP A 1 953 ? 13.148 -7.914 8.132 1.00 91.19 953 ASP A C 1
ATOM 7419 O O . ASP A 1 953 ? 12.965 -7.740 9.334 1.00 91.19 953 ASP A O 1
ATOM 7423 N N . ILE A 1 954 ? 13.419 -9.128 7.639 1.00 91.50 954 ILE A N 1
ATOM 7424 C CA . ILE A 1 954 ? 13.428 -10.358 8.456 1.00 91.50 954 ILE A CA 1
ATOM 7425 C C . ILE A 1 954 ? 14.345 -10.233 9.672 1.00 91.50 954 ILE A C 1
ATOM 7427 O O . ILE A 1 954 ? 13.958 -10.607 10.777 1.00 91.50 954 ILE A O 1
ATOM 7431 N N . LYS A 1 955 ? 15.548 -9.671 9.494 1.00 90.69 955 LYS A N 1
ATOM 7432 C CA . LYS A 1 955 ? 16.464 -9.460 10.621 1.00 90.69 955 LYS A CA 1
ATOM 7433 C C . LYS A 1 955 ? 15.845 -8.520 11.658 1.00 90.69 955 LYS A C 1
ATOM 7435 O O . LYS A 1 955 ? 15.869 -8.835 12.838 1.00 90.69 955 LYS A O 1
ATOM 7440 N N . ARG A 1 956 ? 15.260 -7.404 11.212 1.00 92.31 956 ARG A N 1
ATOM 7441 C CA . ARG A 1 956 ? 14.616 -6.419 12.091 1.00 92.31 956 ARG A CA 1
ATOM 7442 C C . ARG A 1 956 ? 13.463 -7.038 12.888 1.00 92.31 956 ARG A C 1
ATOM 7444 O O . ARG A 1 956 ? 13.337 -6.746 14.067 1.00 92.31 956 ARG A O 1
ATOM 7451 N N . ILE A 1 957 ? 12.666 -7.902 12.259 1.00 93.94 957 ILE A N 1
ATOM 7452 C CA . ILE A 1 957 ? 11.553 -8.615 12.905 1.00 93.94 957 ILE A CA 1
ATOM 7453 C C . ILE A 1 957 ? 12.061 -9.618 13.943 1.00 93.94 957 ILE A C 1
ATOM 7455 O O . ILE A 1 957 ? 11.541 -9.660 15.050 1.00 93.94 957 ILE A O 1
ATOM 7459 N N . ASN A 1 958 ? 13.098 -10.390 13.618 1.00 93.25 958 ASN A N 1
ATOM 7460 C CA . ASN A 1 958 ? 13.680 -11.353 14.557 1.00 93.25 958 ASN A CA 1
ATOM 7461 C C . ASN A 1 958 ? 14.449 -10.691 15.713 1.00 93.25 958 ASN A C 1
ATOM 7463 O O . ASN A 1 958 ? 14.585 -11.293 16.772 1.00 93.25 958 ASN A O 1
ATOM 7467 N N . ASP A 1 959 ? 14.978 -9.481 15.510 1.00 92.19 959 ASP A N 1
ATOM 7468 C CA . ASP A 1 959 ? 15.658 -8.712 16.558 1.00 92.19 959 ASP A CA 1
ATOM 7469 C C . ASP A 1 959 ? 14.662 -8.069 17.556 1.00 92.19 959 ASP A C 1
ATOM 7471 O O . ASP A 1 959 ? 15.080 -7.641 18.632 1.00 92.19 959 ASP A O 1
ATOM 7475 N N . ASN A 1 960 ? 13.369 -7.965 17.215 1.00 93.44 960 ASN A N 1
ATOM 7476 C CA . ASN A 1 960 ? 12.342 -7.347 18.056 1.00 93.44 960 ASN A CA 1
ATOM 7477 C C . ASN A 1 960 ? 11.714 -8.352 19.036 1.00 93.44 960 ASN A C 1
ATOM 7479 O O . ASN A 1 960 ? 11.364 -9.474 18.669 1.00 93.44 960 ASN A O 1
ATOM 7483 N N . ALA A 1 961 ? 11.545 -7.938 20.293 1.00 86.69 961 ALA A N 1
ATOM 7484 C CA . ALA A 1 961 ? 10.950 -8.786 21.320 1.00 86.69 961 ALA A CA 1
ATOM 7485 C C . ALA A 1 961 ? 9.459 -9.026 21.025 1.00 86.69 961 ALA A C 1
ATOM 7487 O O . ALA A 1 961 ? 8.706 -8.082 20.815 1.00 86.69 961 ALA A O 1
ATOM 7488 N N . GLY A 1 962 ? 9.036 -10.293 21.025 1.00 87.56 962 GLY A N 1
ATOM 7489 C CA . GLY A 1 962 ? 7.638 -10.681 20.797 1.00 87.56 962 GLY A CA 1
ATOM 7490 C C . GLY A 1 962 ? 7.280 -11.009 19.345 1.00 87.56 962 GLY A C 1
ATOM 7491 O O . GLY A 1 962 ? 6.185 -11.501 19.102 1.00 87.56 962 GLY A O 1
ATOM 7492 N N . THR A 1 963 ? 8.195 -10.825 18.389 1.00 95.69 963 THR A N 1
ATOM 7493 C CA . THR A 1 963 ? 7.955 -11.155 16.976 1.00 95.69 963 THR A CA 1
ATOM 7494 C C . THR A 1 963 ? 8.950 -12.186 16.457 1.00 95.69 963 THR A C 1
ATOM 7496 O O . THR A 1 963 ? 10.109 -12.221 16.862 1.00 95.69 963 THR A O 1
ATOM 7499 N N . VAL A 1 964 ? 8.508 -13.033 15.526 1.00 95.56 964 VAL A N 1
ATOM 7500 C CA . VAL A 1 964 ? 9.367 -14.010 14.847 1.00 95.56 964 VAL A CA 1
ATOM 7501 C C . VAL A 1 964 ? 8.984 -14.111 13.377 1.00 95.56 964 VAL A C 1
ATOM 7503 O O . VAL A 1 964 ? 7.811 -14.229 13.028 1.00 95.56 964 VAL A O 1
ATOM 7506 N N . ALA A 1 965 ? 9.978 -14.073 12.495 1.00 92.88 965 ALA A N 1
ATOM 7507 C CA . ALA A 1 965 ? 9.774 -14.339 11.081 1.00 92.88 965 ALA A CA 1
ATOM 7508 C C . ALA A 1 965 ? 9.748 -15.855 10.843 1.00 92.88 965 ALA A C 1
ATOM 7510 O O . ALA A 1 965 ? 10.770 -16.537 10.963 1.00 92.88 965 ALA A O 1
ATOM 7511 N N . LEU A 1 966 ? 8.582 -16.380 10.464 1.00 90.62 966 LEU A N 1
ATOM 7512 C CA . LEU A 1 966 ? 8.445 -17.766 10.027 1.00 90.62 966 LEU A CA 1
ATOM 7513 C C . LEU A 1 966 ? 8.962 -17.893 8.591 1.00 90.62 966 LEU A C 1
ATOM 7515 O O . LEU A 1 966 ? 8.457 -17.248 7.674 1.00 90.62 966 LEU A O 1
ATOM 7519 N N . THR A 1 967 ? 9.994 -18.714 8.404 1.00 86.94 967 THR A N 1
ATOM 7520 C CA . THR A 1 967 ? 10.613 -18.961 7.096 1.00 86.94 967 THR A CA 1
ATOM 7521 C C . THR A 1 967 ? 10.525 -20.441 6.760 1.00 86.94 967 THR A C 1
ATOM 7523 O O . THR A 1 967 ? 10.752 -21.300 7.610 1.00 86.94 967 THR A O 1
ATOM 7526 N N . GLY A 1 968 ? 10.171 -20.745 5.515 1.00 83.56 968 GLY A N 1
ATOM 7527 C CA . GLY A 1 968 ? 10.004 -22.110 5.039 1.00 83.56 968 GLY A CA 1
ATOM 7528 C C . GLY A 1 968 ? 10.030 -22.174 3.514 1.00 83.56 968 GLY A C 1
ATOM 7529 O O . GLY A 1 968 ? 9.932 -21.137 2.852 1.00 83.56 968 GLY A O 1
ATOM 7530 N N . PRO A 1 969 ? 10.203 -23.375 2.944 1.00 79.62 969 PRO A N 1
ATOM 7531 C CA . PRO A 1 969 ? 10.175 -23.553 1.504 1.00 79.62 969 PRO A CA 1
ATOM 7532 C C . PRO A 1 969 ? 8.766 -23.314 0.953 1.00 79.62 969 PRO A C 1
ATOM 7534 O O . PRO A 1 969 ? 7.790 -23.868 1.453 1.00 79.62 969 PRO A O 1
ATOM 7537 N N . GLU A 1 970 ? 8.665 -22.528 -0.116 1.00 81.50 970 GLU A N 1
ATOM 7538 C CA . GLU A 1 970 ? 7.439 -22.411 -0.905 1.00 81.50 970 GLU A CA 1
ATOM 7539 C C . GLU A 1 970 ? 7.492 -23.402 -2.081 1.00 81.50 970 GLU A C 1
ATOM 7541 O O . GLU A 1 970 ? 8.543 -23.607 -2.689 1.00 81.50 970 GLU A O 1
ATOM 7546 N N . LEU A 1 971 ? 6.351 -23.992 -2.452 1.00 84.56 971 LEU A N 1
ATOM 7547 C CA . LEU A 1 971 ? 6.231 -24.845 -3.647 1.00 84.56 971 LEU A CA 1
ATOM 7548 C C . LEU A 1 971 ? 6.212 -24.055 -4.966 1.00 84.56 971 LEU A C 1
ATOM 7550 O O . LEU A 1 971 ? 6.071 -24.642 -6.041 1.00 84.56 971 LEU A O 1
ATOM 7554 N N . ARG A 1 972 ? 6.345 -22.729 -4.887 1.00 89.50 972 ARG A N 1
ATOM 7555 C CA . ARG A 1 972 ? 6.331 -21.829 -6.032 1.00 89.50 972 ARG A CA 1
ATOM 7556 C C . ARG A 1 972 ? 7.669 -21.854 -6.753 1.00 89.50 972 ARG A C 1
ATOM 7558 O O . ARG A 1 972 ? 8.707 -21.575 -6.157 1.00 89.50 972 ARG A O 1
ATOM 7565 N N . THR A 1 973 ? 7.625 -22.055 -8.064 1.00 91.69 973 THR A N 1
ATOM 7566 C CA . THR A 1 973 ? 8.797 -21.865 -8.926 1.00 91.69 973 THR A CA 1
ATOM 7567 C C . THR A 1 973 ? 8.660 -20.562 -9.698 1.00 91.69 973 THR A C 1
ATOM 7569 O O . THR A 1 973 ? 7.676 -20.369 -10.409 1.00 91.69 973 THR A O 1
ATOM 7572 N N . ILE A 1 974 ? 9.648 -19.670 -9.565 1.00 94.00 974 ILE A N 1
ATOM 7573 C CA . ILE A 1 974 ? 9.774 -18.450 -10.376 1.00 94.00 974 ILE A CA 1
ATOM 7574 C C . ILE A 1 974 ? 10.660 -18.758 -11.582 1.00 94.00 974 ILE A C 1
ATOM 7576 O O . ILE A 1 974 ? 11.776 -19.258 -11.427 1.00 94.00 974 ILE A O 1
ATOM 7580 N N . PHE A 1 975 ? 10.178 -18.451 -12.782 1.00 94.75 975 PHE A N 1
ATOM 7581 C CA . PHE A 1 975 ? 10.879 -18.729 -14.028 1.00 94.75 975 PHE A CA 1
ATOM 7582 C C . PHE A 1 975 ? 10.691 -17.614 -15.057 1.00 94.75 975 PHE A C 1
ATOM 7584 O O . PHE A 1 975 ? 9.847 -16.727 -14.923 1.00 94.75 975 PHE A O 1
ATOM 7591 N N . LEU A 1 976 ? 11.525 -17.667 -16.094 1.00 96.12 976 LEU A N 1
ATOM 7592 C CA . LEU A 1 976 ? 11.462 -16.767 -17.236 1.00 96.12 976 LEU A CA 1
ATOM 7593 C C . LEU A 1 976 ? 10.972 -17.563 -18.441 1.00 96.12 976 LEU A C 1
ATOM 7595 O O . LEU A 1 976 ? 11.589 -18.566 -18.803 1.00 96.12 976 LEU A O 1
ATOM 7599 N N . GLY A 1 977 ? 9.874 -17.129 -19.045 1.00 95.62 977 GLY A N 1
ATOM 7600 C CA . GLY A 1 977 ? 9.322 -17.745 -20.243 1.00 95.62 977 GLY A CA 1
ATOM 7601 C C . GLY A 1 977 ? 9.639 -16.941 -21.499 1.00 95.62 977 GLY A C 1
ATOM 7602 O O . GLY A 1 977 ? 9.818 -15.725 -21.454 1.00 95.62 977 GLY A O 1
ATOM 7603 N N . MET A 1 978 ? 9.728 -17.638 -22.630 1.00 96.69 978 MET A N 1
ATOM 7604 C CA . MET A 1 978 ? 10.096 -17.091 -23.940 1.00 96.69 978 MET A CA 1
ATOM 7605 C C . MET A 1 978 ? 9.066 -17.535 -24.979 1.00 96.69 978 MET A C 1
ATOM 7607 O O . MET A 1 978 ? 8.726 -18.718 -25.007 1.00 96.69 978 MET A O 1
ATOM 7611 N N . ASP A 1 979 ? 8.595 -16.623 -25.833 1.00 95.06 979 ASP A N 1
ATOM 7612 C CA . ASP A 1 979 ? 7.697 -16.963 -26.947 1.00 95.06 979 ASP A CA 1
ATOM 7613 C C . ASP A 1 979 ? 8.444 -17.778 -28.009 1.00 95.06 979 ASP A C 1
ATOM 7615 O O . ASP A 1 979 ? 9.311 -17.264 -28.713 1.00 95.06 979 ASP A O 1
ATOM 7619 N N . GLN A 1 980 ? 8.103 -19.057 -28.127 1.00 93.12 980 GLN A N 1
ATOM 7620 C CA . GLN A 1 980 ? 8.653 -20.013 -29.091 1.00 93.12 980 GLN A CA 1
ATOM 7621 C C . GLN A 1 980 ? 7.677 -20.314 -30.236 1.00 93.12 980 GLN A C 1
ATOM 7623 O O . GLN A 1 980 ? 8.034 -21.008 -31.187 1.00 93.12 980 GLN A O 1
ATOM 7628 N N . THR A 1 981 ? 6.464 -19.770 -30.178 1.00 89.06 981 THR A N 1
ATOM 7629 C CA . THR A 1 981 ? 5.370 -20.074 -31.108 1.00 89.06 981 THR A CA 1
ATOM 7630 C C . THR A 1 981 ? 5.441 -19.200 -32.352 1.00 89.06 981 THR A C 1
ATOM 7632 O O . THR A 1 981 ? 5.462 -19.703 -33.480 1.00 89.06 981 THR A O 1
ATOM 7635 N N . ARG A 1 982 ? 5.503 -17.876 -32.162 1.00 91.31 982 ARG A N 1
ATOM 7636 C CA . ARG A 1 982 ? 5.371 -16.905 -33.258 1.00 91.31 982 ARG A CA 1
ATOM 7637 C C . ARG A 1 982 ? 6.595 -16.898 -34.165 1.00 91.31 982 ARG A C 1
ATOM 7639 O O . ARG A 1 982 ? 7.718 -17.129 -33.717 1.00 91.31 982 ARG A O 1
ATOM 7646 N N . ASP A 1 983 ? 6.391 -16.613 -35.448 1.00 93.88 983 ASP A N 1
ATOM 7647 C CA . ASP A 1 983 ? 7.487 -16.512 -36.423 1.00 93.88 983 ASP A CA 1
ATOM 7648 C C . ASP A 1 983 ? 8.331 -15.243 -36.251 1.00 93.88 983 ASP A C 1
ATOM 7650 O O . ASP A 1 983 ? 9.519 -15.249 -36.569 1.00 93.88 983 ASP A O 1
ATOM 7654 N N . GLU A 1 984 ? 7.747 -14.187 -35.685 1.00 95.31 984 GLU A N 1
ATOM 7655 C CA . GLU A 1 984 ? 8.405 -12.935 -35.303 1.00 95.31 984 GLU A CA 1
ATOM 7656 C C . GLU A 1 984 ? 7.974 -12.553 -33.878 1.00 95.31 984 GLU A C 1
ATOM 7658 O O . GLU A 1 984 ? 6.810 -12.727 -33.515 1.00 95.31 984 GLU A O 1
ATOM 7663 N N . LEU A 1 985 ? 8.907 -12.039 -33.069 1.00 95.75 985 LEU A N 1
ATOM 7664 C CA . LEU A 1 985 ? 8.602 -11.543 -31.724 1.00 95.75 985 LEU A CA 1
ATOM 7665 C C . LEU A 1 985 ? 7.857 -10.204 -31.778 1.00 95.75 985 LEU A C 1
ATOM 7667 O O . LEU A 1 985 ? 8.219 -9.315 -32.548 1.00 95.75 985 LEU A O 1
ATOM 7671 N N . LEU A 1 986 ? 6.878 -10.029 -30.889 1.00 93.69 986 LEU A N 1
ATOM 7672 C CA . LEU A 1 986 ? 6.071 -8.806 -30.780 1.00 93.69 986 LEU A CA 1
ATOM 7673 C C . LEU A 1 986 ? 6.929 -7.576 -30.446 1.00 93.69 986 LEU A C 1
ATOM 7675 O O . LEU A 1 986 ? 6.783 -6.515 -31.055 1.00 93.69 986 LEU A O 1
ATOM 7679 N N . TYR A 1 987 ? 7.861 -7.737 -29.504 1.00 94.25 987 TYR A N 1
ATOM 7680 C CA . TYR A 1 987 ? 8.653 -6.647 -28.940 1.00 94.25 987 TYR A CA 1
ATOM 7681 C C . TYR A 1 987 ? 10.148 -6.884 -29.148 1.00 94.25 987 TYR A C 1
ATOM 7683 O O . TYR A 1 987 ? 10.893 -7.061 -28.192 1.00 94.25 987 TYR A O 1
ATOM 7691 N N . SER A 1 988 ? 10.608 -6.914 -30.400 1.00 96.19 988 SER A N 1
ATOM 7692 C CA . SER A 1 988 ? 12.039 -7.011 -30.723 1.00 96.19 988 SER A CA 1
ATOM 7693 C C . SER A 1 988 ? 12.428 -6.155 -31.930 1.00 96.19 988 SER A C 1
ATOM 7695 O O . SER A 1 988 ? 11.603 -5.845 -32.799 1.00 96.19 988 SER A O 1
ATOM 7697 N N . ASP A 1 989 ? 13.699 -5.757 -31.985 1.00 95.81 989 ASP A N 1
ATOM 7698 C CA . ASP A 1 989 ? 14.323 -5.136 -33.157 1.00 95.81 989 ASP A CA 1
ATOM 7699 C C . ASP A 1 989 ? 14.712 -6.159 -34.241 1.00 95.81 989 ASP A C 1
ATOM 7701 O O . ASP A 1 989 ? 14.932 -5.770 -35.390 1.00 95.81 989 ASP A O 1
ATOM 7705 N N . VAL A 1 990 ? 14.712 -7.460 -33.928 1.00 94.50 990 VAL A N 1
ATOM 7706 C CA . VAL A 1 990 ? 14.836 -8.536 -34.919 1.00 94.50 990 VAL A CA 1
ATOM 7707 C C . VAL A 1 990 ? 13.517 -8.677 -35.677 1.00 94.50 990 VAL A C 1
ATOM 7709 O O . VAL A 1 990 ? 12.491 -9.020 -35.097 1.00 94.50 990 VAL A O 1
ATOM 7712 N N . LYS A 1 991 ? 13.541 -8.408 -36.987 1.00 93.31 991 LYS A N 1
ATOM 7713 C CA . LYS A 1 991 ? 12.364 -8.466 -37.871 1.00 93.31 991 LYS A CA 1
ATOM 7714 C C . LYS A 1 991 ? 12.367 -9.709 -38.753 1.00 93.31 991 LYS A C 1
ATOM 7716 O O . LYS A 1 991 ? 13.419 -10.135 -39.225 1.00 93.31 991 LYS A O 1
ATOM 7721 N N . GLY A 1 992 ? 11.187 -10.278 -38.983 1.00 91.06 992 GLY A N 1
ATOM 7722 C CA . GLY A 1 992 ? 10.939 -11.463 -39.805 1.00 91.06 992 GLY A CA 1
ATOM 7723 C C . GLY A 1 992 ? 11.447 -12.784 -39.223 1.00 91.06 992 GLY A C 1
ATOM 7724 O O . GLY A 1 992 ? 11.465 -13.784 -39.939 1.00 91.06 992 GLY A O 1
ATOM 7725 N N . LYS A 1 993 ? 11.919 -12.798 -37.970 1.00 94.12 993 LYS A N 1
ATOM 7726 C CA . LYS A 1 993 ? 12.458 -13.993 -37.311 1.00 94.12 993 LYS A CA 1
ATOM 7727 C C . LYS A 1 993 ? 12.273 -13.903 -35.799 1.00 94.12 993 LYS A C 1
ATOM 7729 O O . LYS A 1 993 ? 12.476 -12.842 -35.219 1.00 94.12 993 LYS A O 1
ATOM 7734 N N . ASN A 1 994 ? 11.981 -15.034 -35.166 1.00 96.44 994 ASN A N 1
ATOM 7735 C CA . ASN A 1 994 ? 11.940 -15.191 -33.719 1.00 96.44 994 ASN A CA 1
ATOM 7736 C C . ASN A 1 994 ? 13.258 -15.815 -33.206 1.00 96.44 994 ASN A C 1
ATOM 7738 O O . ASN A 1 994 ? 13.492 -17.006 -33.438 1.00 96.44 994 ASN A O 1
ATOM 7742 N N . PRO A 1 995 ? 14.121 -15.053 -32.502 1.00 96.94 995 PRO A N 1
ATOM 7743 C CA . PRO A 1 995 ? 15.341 -15.584 -31.894 1.00 96.94 995 PRO A CA 1
ATOM 7744 C C . PRO A 1 995 ? 15.103 -16.730 -30.903 1.00 96.94 995 PRO A C 1
ATOM 7746 O O . PRO A 1 995 ? 15.912 -17.650 -30.843 1.00 96.94 995 PRO A O 1
ATOM 7749 N N . PHE A 1 996 ? 13.999 -16.721 -30.151 1.00 97.38 996 PHE A N 1
ATOM 7750 C CA . PHE A 1 996 ? 13.716 -17.733 -29.130 1.00 97.38 996 PHE A CA 1
ATOM 7751 C C . PHE A 1 996 ? 13.321 -19.097 -29.699 1.00 97.38 996 PHE A C 1
ATOM 7753 O O . PHE A 1 996 ? 13.361 -20.075 -28.954 1.00 97.38 996 PHE A O 1
ATOM 7760 N N . LYS A 1 997 ? 13.034 -19.215 -31.005 1.00 95.62 997 LYS A N 1
ATOM 7761 C CA . LYS A 1 997 ? 12.906 -20.526 -31.670 1.00 95.62 997 LYS A CA 1
ATOM 7762 C C . LYS A 1 997 ? 14.238 -21.291 -31.718 1.00 95.62 997 LYS A C 1
ATOM 7764 O O . LYS A 1 997 ? 14.228 -22.519 -31.729 1.00 95.62 997 LYS A O 1
ATOM 7769 N N . ASP A 1 998 ? 15.380 -20.601 -31.677 1.00 96.50 998 ASP A N 1
ATOM 7770 C CA . ASP A 1 998 ? 16.708 -21.225 -31.670 1.00 96.50 998 ASP A CA 1
ATOM 7771 C C . ASP A 1 998 ? 17.133 -21.632 -30.244 1.00 96.50 998 ASP A C 1
ATOM 7773 O O . ASP A 1 998 ? 17.253 -20.798 -29.342 1.00 96.50 998 ASP A O 1
ATOM 7777 N N . GLU A 1 999 ? 17.402 -22.925 -30.037 1.00 95.94 999 GLU A N 1
ATOM 7778 C CA . GLU A 1 999 ? 17.867 -23.470 -28.753 1.00 95.94 999 GLU A CA 1
ATOM 7779 C C . GLU A 1 999 ? 19.155 -22.790 -28.266 1.00 95.94 999 GLU A C 1
ATOM 7781 O O . GLU A 1 999 ? 19.315 -22.554 -27.066 1.00 95.94 999 GLU A O 1
ATOM 7786 N N . LYS A 1 1000 ? 20.058 -22.405 -29.179 1.00 97.81 1000 LYS A N 1
ATOM 7787 C CA . LYS A 1 1000 ? 21.314 -21.734 -28.822 1.00 97.81 1000 LYS A CA 1
ATOM 7788 C C . LYS A 1 1000 ? 21.062 -20.384 -28.165 1.00 97.81 1000 LYS A C 1
ATOM 7790 O O . LYS A 1 1000 ? 21.758 -20.044 -27.211 1.00 97.81 1000 LYS A O 1
ATOM 7795 N N . VAL A 1 1001 ? 20.059 -19.637 -28.633 1.00 97.94 1001 VAL A N 1
ATOM 7796 C CA . VAL A 1 1001 ? 19.672 -18.346 -28.044 1.00 97.94 1001 VAL A CA 1
ATOM 7797 C C . VAL A 1 1001 ? 19.092 -18.561 -26.648 1.00 97.94 1001 VAL A C 1
ATOM 7799 O O . VAL A 1 1001 ? 19.531 -17.906 -25.704 1.00 97.94 1001 VAL A O 1
ATOM 7802 N N . ARG A 1 1002 ? 18.181 -19.530 -26.476 1.00 97.25 1002 ARG A N 1
ATOM 7803 C CA . ARG A 1 1002 ? 17.607 -19.853 -25.155 1.00 97.25 1002 ARG A CA 1
ATOM 7804 C C . ARG A 1 1002 ? 18.686 -20.287 -24.158 1.00 97.25 1002 ARG A C 1
ATOM 7806 O O . ARG A 1 1002 ? 18.716 -19.814 -23.022 1.00 97.25 1002 ARG A O 1
ATOM 7813 N N . LYS A 1 1003 ? 19.629 -21.123 -24.602 1.00 97.25 1003 LYS A N 1
ATOM 7814 C CA . LYS A 1 1003 ? 20.778 -21.560 -23.800 1.00 97.25 1003 LYS A CA 1
ATOM 7815 C C . LYS A 1 1003 ? 21.720 -20.406 -23.455 1.00 97.25 1003 LYS A C 1
ATOM 7817 O O . LYS A 1 1003 ? 22.192 -20.336 -22.323 1.00 97.25 1003 LYS A O 1
ATOM 7822 N N . ALA A 1 1004 ? 21.954 -19.477 -24.381 1.00 97.94 1004 ALA A N 1
ATOM 7823 C CA . ALA A 1 1004 ? 22.746 -18.281 -24.112 1.00 97.94 1004 ALA A CA 1
ATOM 7824 C C . ALA A 1 1004 ? 22.108 -17.396 -23.032 1.00 97.94 1004 ALA A C 1
ATOM 7826 O O . ALA A 1 1004 ? 22.804 -16.976 -22.111 1.00 97.94 1004 ALA A O 1
ATOM 7827 N N . PHE A 1 1005 ? 20.792 -17.164 -23.095 1.00 98.12 1005 PHE A N 1
ATOM 7828 C CA . PHE A 1 1005 ? 20.064 -16.430 -22.053 1.00 98.12 1005 PHE A CA 1
ATOM 7829 C C . PHE A 1 1005 ? 20.205 -17.118 -20.693 1.00 98.12 1005 PHE A C 1
ATOM 7831 O O . PHE A 1 1005 ? 20.522 -16.462 -19.705 1.00 98.12 1005 PHE A O 1
ATOM 7838 N N . TYR A 1 1006 ? 20.038 -18.443 -20.652 1.00 96.69 1006 TYR A N 1
ATOM 7839 C CA . TYR A 1 1006 ? 20.173 -19.222 -19.424 1.00 96.69 1006 TYR A CA 1
ATOM 7840 C C . TYR A 1 1006 ? 21.564 -19.069 -18.787 1.00 96.69 1006 TYR A C 1
ATOM 7842 O O . TYR A 1 1006 ? 21.668 -18.814 -17.591 1.00 96.69 1006 TYR A O 1
ATOM 7850 N N . GLN A 1 1007 ? 22.636 -19.203 -19.577 1.00 97.12 1007 GLN A N 1
ATOM 7851 C CA . GLN A 1 1007 ? 24.016 -19.124 -19.076 1.00 97.12 1007 GLN A CA 1
ATOM 7852 C C . GLN A 1 1007 ? 24.493 -17.692 -18.808 1.00 97.12 1007 GLN A C 1
ATOM 7854 O O . GLN A 1 1007 ? 25.452 -17.502 -18.066 1.00 97.12 1007 GLN A O 1
ATOM 7859 N N . ALA A 1 1008 ? 23.845 -16.678 -19.381 1.00 97.94 1008 ALA A N 1
ATOM 7860 C CA . ALA A 1 1008 ? 24.156 -15.276 -19.114 1.00 97.94 1008 ALA A CA 1
ATOM 7861 C C . ALA A 1 1008 ? 23.596 -14.773 -17.772 1.00 97.94 1008 ALA A C 1
ATOM 7863 O O . ALA A 1 1008 ? 24.005 -13.707 -17.314 1.00 97.94 1008 ALA A O 1
ATOM 7864 N N . ILE A 1 1009 ? 22.675 -15.510 -17.143 1.00 97.94 1009 ILE A N 1
ATOM 7865 C CA . ILE A 1 1009 ? 22.036 -15.131 -15.879 1.00 97.94 1009 ILE A CA 1
ATOM 7866 C C . ILE A 1 1009 ? 22.747 -15.823 -14.713 1.00 97.94 1009 ILE A C 1
ATOM 7868 O O . ILE A 1 1009 ? 22.750 -17.048 -14.596 1.00 97.94 1009 ILE A O 1
ATOM 7872 N N . ASP A 1 1010 ? 23.322 -15.024 -13.817 1.00 97.31 1010 ASP A N 1
ATOM 7873 C CA . ASP A 1 1010 ? 23.930 -15.500 -12.575 1.00 97.31 1010 ASP A CA 1
ATOM 7874 C C . ASP A 1 1010 ? 22.842 -15.728 -11.514 1.00 97.31 1010 ASP A C 1
ATOM 7876 O O . ASP A 1 1010 ? 22.447 -14.821 -10.774 1.00 97.31 1010 ASP A O 1
ATOM 7880 N N . ILE A 1 1011 ? 22.319 -16.955 -11.471 1.00 95.75 1011 ILE A N 1
ATOM 7881 C CA . ILE A 1 1011 ? 21.226 -17.318 -10.564 1.00 95.75 1011 ILE A CA 1
ATOM 7882 C C . ILE A 1 1011 ? 21.645 -17.292 -9.086 1.00 95.75 1011 ILE A C 1
ATOM 7884 O O . ILE A 1 1011 ? 20.829 -16.962 -8.226 1.00 95.75 1011 ILE A O 1
ATOM 7888 N N . GLU A 1 1012 ? 22.915 -17.577 -8.781 1.00 96.00 1012 GLU A N 1
ATOM 7889 C CA . GLU A 1 1012 ? 23.442 -17.511 -7.412 1.00 96.00 1012 GLU A CA 1
ATOM 7890 C C . GLU A 1 1012 ? 23.580 -16.054 -6.959 1.00 96.00 1012 GLU A C 1
ATOM 7892 O O . GLU A 1 1012 ? 23.281 -15.729 -5.811 1.00 96.00 1012 GLU A O 1
ATOM 7897 N N . ALA A 1 1013 ? 23.944 -15.129 -7.854 1.00 96.19 1013 ALA A N 1
ATOM 7898 C CA . ALA A 1 1013 ? 23.904 -13.705 -7.533 1.00 96.19 1013 ALA A CA 1
ATOM 7899 C C . ALA A 1 1013 ? 22.476 -13.219 -7.236 1.00 96.19 1013 ALA A C 1
ATOM 7901 O O . ALA A 1 1013 ? 22.293 -12.450 -6.289 1.00 96.19 1013 ALA A O 1
ATOM 7902 N N . ILE A 1 1014 ? 21.463 -13.678 -7.985 1.00 96.19 1014 ILE A N 1
ATOM 7903 C CA . ILE A 1 1014 ? 20.052 -13.359 -7.695 1.00 96.19 1014 ILE A CA 1
ATOM 7904 C C . ILE A 1 1014 ? 19.664 -13.896 -6.311 1.00 96.19 1014 ILE A C 1
ATOM 7906 O O . ILE A 1 1014 ? 19.174 -13.131 -5.479 1.00 96.19 1014 ILE A O 1
ATOM 7910 N N . LYS A 1 1015 ? 19.957 -15.167 -6.020 1.00 94.50 1015 LYS A N 1
ATOM 7911 C CA . LYS A 1 1015 ? 19.727 -15.778 -4.703 1.00 94.50 1015 LYS A CA 1
ATOM 7912 C C . LYS A 1 1015 ? 20.380 -14.978 -3.570 1.00 94.50 1015 LYS A C 1
ATOM 7914 O O . LYS A 1 1015 ? 19.703 -14.574 -2.628 1.00 94.50 1015 LYS A O 1
ATOM 7919 N N . ASN A 1 1016 ? 21.677 -14.702 -3.671 1.00 94.69 1016 ASN A N 1
ATOM 7920 C CA . ASN A 1 1016 ? 22.456 -14.162 -2.555 1.00 94.69 1016 ASN A CA 1
ATOM 7921 C C . ASN A 1 1016 ? 22.231 -12.651 -2.361 1.00 94.69 1016 ASN A C 1
ATOM 7923 O O . ASN A 1 1016 ? 22.335 -12.141 -1.247 1.00 94.69 1016 ASN A O 1
ATOM 7927 N N . LYS A 1 1017 ? 21.977 -11.895 -3.443 1.00 93.19 1017 LYS A N 1
ATOM 7928 C CA . LYS A 1 1017 ? 21.883 -10.422 -3.399 1.00 93.19 1017 LYS A CA 1
ATOM 7929 C C . LYS A 1 1017 ? 20.458 -9.896 -3.440 1.00 93.19 1017 LYS A C 1
ATOM 7931 O O . LYS A 1 1017 ? 20.160 -8.963 -2.700 1.00 93.19 1017 LYS A O 1
ATOM 7936 N N . VAL A 1 1018 ? 19.605 -10.467 -4.289 1.00 93.19 1018 VAL A N 1
ATOM 7937 C CA . VAL A 1 1018 ? 18.212 -10.019 -4.438 1.00 93.19 1018 VAL A CA 1
ATOM 7938 C C . VAL A 1 1018 ? 17.328 -10.740 -3.425 1.00 93.19 1018 VAL A C 1
ATOM 7940 O O . VAL A 1 1018 ? 16.588 -10.092 -2.693 1.00 93.19 1018 VAL A O 1
ATOM 7943 N N . MET A 1 1019 ? 17.458 -12.064 -3.318 1.00 93.44 1019 MET A N 1
ATOM 7944 C CA . MET A 1 1019 ? 16.623 -12.880 -2.425 1.00 93.44 1019 MET A CA 1
ATOM 7945 C C . MET A 1 1019 ? 17.209 -13.075 -1.025 1.00 93.44 1019 MET A C 1
ATOM 7947 O O . MET A 1 1019 ? 16.523 -13.607 -0.161 1.00 93.44 1019 MET A O 1
ATOM 7951 N N . ARG A 1 1020 ? 18.450 -12.633 -0.774 1.00 91.19 1020 ARG A N 1
ATOM 7952 C CA . ARG A 1 1020 ? 19.134 -12.748 0.530 1.00 91.19 1020 ARG A CA 1
ATOM 7953 C C . ARG A 1 1020 ? 19.101 -14.176 1.095 1.00 91.19 1020 ARG A C 1
ATOM 7955 O O . ARG A 1 1020 ? 18.754 -14.376 2.253 1.00 91.19 1020 ARG A O 1
ATOM 7962 N N . ASP A 1 1021 ? 19.423 -15.148 0.243 1.00 91.50 1021 ASP A N 1
ATOM 7963 C CA . ASP A 1 1021 ? 19.444 -16.587 0.548 1.00 91.50 1021 ASP A CA 1
ATOM 7964 C C . ASP A 1 1021 ? 18.072 -17.229 0.837 1.00 91.50 1021 ASP A C 1
ATOM 7966 O O . ASP A 1 1021 ? 18.001 -18.415 1.150 1.00 91.50 1021 ASP A O 1
ATOM 7970 N N . LEU A 1 1022 ? 16.966 -16.503 0.637 1.00 90.62 1022 LEU A N 1
ATOM 7971 C CA . LEU A 1 1022 ? 15.591 -16.995 0.833 1.00 90.62 1022 LEU A CA 1
ATOM 7972 C C . LEU A 1 1022 ? 14.964 -17.540 -0.458 1.00 90.62 1022 LEU A C 1
ATOM 7974 O O . LEU A 1 1022 ? 13.758 -17.452 -0.675 1.00 90.62 1022 LEU A O 1
ATOM 7978 N N . ALA A 1 1023 ? 15.794 -18.085 -1.343 1.00 91.75 1023 ALA A N 1
ATOM 7979 C CA . ALA A 1 1023 ? 15.366 -18.755 -2.563 1.00 91.75 1023 ALA A CA 1
ATOM 7980 C C . ALA A 1 1023 ? 16.323 -19.902 -2.899 1.00 91.75 1023 ALA A C 1
ATOM 7982 O O . ALA A 1 1023 ? 17.508 -19.859 -2.566 1.00 91.75 1023 ALA A O 1
ATOM 7983 N N . THR A 1 1024 ? 15.819 -20.913 -3.607 1.00 90.25 1024 THR A N 1
ATOM 7984 C CA . THR A 1 1024 ? 16.628 -22.046 -4.078 1.00 90.25 1024 THR A CA 1
ATOM 7985 C C . THR A 1 1024 ? 16.614 -22.096 -5.607 1.00 90.25 1024 THR A C 1
ATOM 7987 O O . THR A 1 1024 ? 15.539 -22.215 -6.196 1.00 90.25 1024 THR A O 1
ATOM 7990 N N . PRO A 1 1025 ? 17.776 -22.009 -6.280 1.00 92.19 1025 PRO A N 1
ATOM 7991 C CA . PRO A 1 1025 ? 17.869 -22.201 -7.722 1.00 92.19 1025 PRO A CA 1
ATOM 7992 C C . PRO A 1 1025 ? 17.398 -23.600 -8.130 1.00 92.19 1025 PRO A C 1
ATOM 7994 O O . PRO A 1 1025 ? 17.968 -24.598 -7.700 1.00 92.19 1025 PRO A O 1
ATOM 7997 N N . SER A 1 1026 ? 16.384 -23.674 -8.994 1.00 90.06 1026 SER A N 1
ATOM 7998 C CA . SER A 1 1026 ? 15.869 -24.943 -9.529 1.00 90.06 1026 SER A CA 1
ATOM 7999 C C . SER A 1 1026 ? 16.369 -25.207 -10.951 1.00 90.06 1026 SER A C 1
ATOM 8001 O O . SER A 1 1026 ? 16.547 -24.264 -11.726 1.00 90.06 1026 SER A O 1
ATOM 8003 N N . ALA A 1 1027 ? 16.597 -26.473 -11.307 1.00 90.56 1027 ALA A N 1
ATOM 8004 C CA . ALA A 1 1027 ? 16.931 -26.901 -12.671 1.00 90.56 1027 ALA A CA 1
ATOM 8005 C C . ALA A 1 1027 ? 15.702 -27.191 -13.542 1.00 90.56 1027 ALA A C 1
ATOM 8007 O O . ALA A 1 1027 ? 15.791 -27.144 -14.766 1.00 90.56 1027 ALA A O 1
ATOM 8008 N N . ILE A 1 1028 ? 14.559 -27.455 -12.914 1.00 90.25 1028 ILE A N 1
ATOM 8009 C CA . ILE A 1 1028 ? 13.295 -27.790 -13.573 1.00 90.25 1028 ILE A CA 1
ATOM 8010 C C . ILE A 1 1028 ? 12.170 -26.901 -13.029 1.00 90.25 1028 ILE A C 1
ATOM 8012 O O . ILE A 1 1028 ? 12.291 -26.321 -11.949 1.00 90.25 1028 ILE A O 1
ATOM 8016 N N . MET A 1 1029 ? 11.066 -26.778 -13.771 1.00 88.75 1029 MET A N 1
ATOM 8017 C CA . MET A 1 1029 ? 9.911 -25.972 -13.334 1.00 88.75 1029 MET A CA 1
ATOM 8018 C C . MET A 1 1029 ? 9.101 -26.632 -12.210 1.00 88.75 1029 MET A C 1
ATOM 8020 O O . MET A 1 1029 ? 8.323 -25.968 -11.528 1.00 88.75 1029 MET A O 1
ATOM 8024 N N . ILE A 1 1030 ? 9.291 -27.936 -12.010 1.00 89.50 1030 ILE A N 1
ATOM 8025 C CA . ILE A 1 1030 ? 8.640 -28.700 -10.951 1.00 89.50 1030 ILE A CA 1
ATOM 8026 C C . ILE A 1 1030 ? 9.437 -28.522 -9.658 1.00 89.50 1030 ILE A C 1
ATOM 8028 O O . ILE A 1 1030 ? 10.653 -28.708 -9.636 1.00 89.50 1030 ILE A O 1
ATOM 8032 N N . SER A 1 1031 ? 8.752 -28.168 -8.572 1.00 85.44 1031 SER A N 1
ATOM 8033 C CA . SER A 1 1031 ? 9.395 -28.004 -7.270 1.00 85.44 1031 SER A CA 1
ATOM 8034 C C . SER A 1 1031 ? 10.057 -29.315 -6.807 1.00 85.44 1031 SER A C 1
ATOM 8036 O O . SER A 1 1031 ? 9.440 -30.378 -6.932 1.00 85.44 1031 SER A O 1
ATOM 8038 N N . PRO A 1 1032 ? 11.265 -29.270 -6.206 1.00 83.62 1032 PRO A N 1
ATOM 8039 C CA . PRO A 1 1032 ? 11.928 -30.450 -5.643 1.00 83.62 1032 PRO A CA 1
ATOM 8040 C C . PRO A 1 1032 ? 11.092 -31.233 -4.625 1.00 83.62 1032 PRO A C 1
ATOM 8042 O O . PRO A 1 1032 ? 11.291 -32.428 -4.437 1.00 83.62 1032 PRO A O 1
ATOM 8045 N N . PHE A 1 1033 ? 10.134 -30.569 -3.980 1.00 81.06 1033 PHE A N 1
ATOM 8046 C CA . PHE A 1 1033 ? 9.227 -31.193 -3.019 1.00 81.06 1033 PHE A CA 1
ATOM 8047 C C . PHE A 1 1033 ? 8.143 -32.060 -3.674 1.00 81.06 1033 PHE A C 1
ATOM 8049 O O . PHE A 1 1033 ? 7.567 -32.908 -3.003 1.00 81.06 1033 PHE A O 1
ATOM 8056 N N . LEU A 1 1034 ? 7.866 -31.865 -4.968 1.00 83.56 1034 LEU A N 1
ATOM 8057 C CA . LEU A 1 1034 ? 6.817 -32.585 -5.702 1.00 83.56 1034 LEU A CA 1
ATOM 8058 C C . LEU A 1 1034 ? 7.366 -33.677 -6.615 1.00 83.56 1034 LEU A C 1
ATOM 8060 O O . LEU A 1 1034 ? 6.617 -34.522 -7.104 1.00 83.56 1034 LEU A O 1
ATOM 8064 N N . PHE A 1 1035 ? 8.676 -33.662 -6.854 1.00 86.81 1035 PHE A N 1
ATOM 8065 C CA . PHE A 1 1035 ? 9.336 -34.620 -7.719 1.00 86.81 1035 PHE A CA 1
ATOM 8066 C C . PHE A 1 1035 ? 10.628 -35.112 -7.081 1.00 86.81 1035 PHE A C 1
ATOM 8068 O O . PHE A 1 1035 ? 11.663 -34.455 -7.139 1.00 86.81 1035 PHE A O 1
ATOM 8075 N N . SER A 1 1036 ? 10.582 -36.315 -6.511 1.00 83.00 1036 SER A N 1
ATOM 8076 C CA . SER A 1 1036 ? 11.690 -36.911 -5.749 1.00 83.00 1036 SER A CA 1
ATOM 8077 C C . SER A 1 1036 ? 12.991 -37.091 -6.540 1.00 83.00 1036 SER A C 1
ATOM 8079 O O . SER A 1 1036 ? 14.057 -37.207 -5.939 1.00 83.00 1036 SER A O 1
ATOM 8081 N N . LYS A 1 1037 ? 12.922 -37.093 -7.877 1.00 86.69 1037 LYS A N 1
ATOM 8082 C CA . LYS A 1 1037 ? 14.079 -37.173 -8.781 1.00 86.69 1037 LYS A CA 1
ATOM 8083 C C . LYS A 1 1037 ? 14.590 -35.812 -9.255 1.00 86.69 1037 LYS A C 1
ATOM 8085 O O . LYS A 1 1037 ? 15.446 -35.757 -10.131 1.00 86.69 1037 LYS A O 1
ATOM 8090 N N . SER A 1 1038 ? 14.096 -34.702 -8.707 1.00 86.31 1038 SER A N 1
ATOM 8091 C CA . SER A 1 1038 ? 14.534 -33.360 -9.110 1.00 86.31 1038 SER A CA 1
ATOM 8092 C C . SER A 1 1038 ? 16.046 -33.159 -8.969 1.00 86.31 1038 SER A C 1
ATOM 8094 O O . SER A 1 1038 ? 16.632 -32.396 -9.728 1.00 86.31 1038 SER A O 1
ATOM 8096 N N . SER A 1 1039 ? 16.682 -33.850 -8.018 1.00 86.12 1039 SER A N 1
ATOM 8097 C CA . SER A 1 1039 ? 18.129 -33.810 -7.778 1.00 86.12 1039 SER A CA 1
ATOM 8098 C C . SER A 1 1039 ? 18.966 -34.459 -8.885 1.00 86.12 1039 SER A C 1
ATOM 8100 O O . SER A 1 1039 ? 20.170 -34.233 -8.927 1.00 86.12 1039 SER A O 1
ATOM 8102 N N . GLU A 1 1040 ? 18.356 -35.230 -9.791 1.00 92.81 1040 GLU A N 1
ATOM 8103 C CA . GLU A 1 1040 ? 19.025 -35.786 -10.976 1.00 92.81 1040 GLU A CA 1
ATOM 8104 C C . GLU A 1 1040 ? 19.253 -34.721 -12.071 1.00 92.81 1040 GLU A C 1
ATOM 8106 O O . GLU A 1 1040 ? 19.975 -34.974 -13.036 1.00 92.81 1040 GLU A O 1
ATOM 8111 N N . PHE A 1 1041 ? 18.657 -33.529 -11.935 1.00 91.81 1041 PHE A N 1
ATOM 8112 C CA . PHE A 1 1041 ? 18.741 -32.440 -12.908 1.00 91.81 1041 PHE A CA 1
ATOM 8113 C C . PHE A 1 1041 ? 19.651 -31.319 -12.403 1.00 91.81 1041 PHE A C 1
ATOM 8115 O O . PHE A 1 1041 ? 19.428 -30.740 -11.340 1.00 91.81 1041 PHE A O 1
ATOM 8122 N N . GLU A 1 1042 ? 20.643 -30.951 -13.211 1.00 91.00 1042 GLU A N 1
ATOM 8123 C CA . GLU A 1 1042 ? 21.575 -29.867 -12.905 1.00 91.00 1042 GLU A CA 1
ATOM 8124 C C . GLU A 1 1042 ? 21.320 -28.645 -13.796 1.00 91.00 1042 GLU A C 1
ATOM 8126 O O . GLU A 1 1042 ? 21.052 -28.759 -14.995 1.00 91.00 1042 GLU A O 1
ATOM 8131 N N . ARG A 1 1043 ? 21.430 -27.443 -13.215 1.00 92.31 1043 ARG A N 1
ATOM 8132 C CA . ARG A 1 1043 ? 21.388 -26.196 -13.990 1.00 92.31 1043 ARG A CA 1
ATOM 8133 C C . ARG A 1 1043 ? 22.636 -26.095 -14.868 1.00 92.31 1043 ARG A C 1
ATOM 8135 O O . ARG A 1 1043 ? 23.739 -26.388 -14.414 1.00 92.31 1043 ARG A O 1
ATOM 8142 N N . TYR A 1 1044 ? 22.497 -25.553 -16.079 1.00 92.62 1044 TYR A N 1
ATOM 8143 C CA . TYR A 1 1044 ? 23.676 -25.108 -16.828 1.00 92.62 1044 TYR A CA 1
ATOM 8144 C C . TYR A 1 1044 ? 24.455 -24.039 -16.040 1.00 92.62 1044 TYR A C 1
ATOM 8146 O O . TYR A 1 1044 ? 23.832 -23.192 -15.390 1.00 92.62 1044 TYR A O 1
ATOM 8154 N N . PRO A 1 1045 ? 25.799 -24.044 -16.110 1.00 94.31 1045 PRO A N 1
ATOM 8155 C CA . PRO A 1 1045 ? 26.615 -23.087 -15.377 1.00 94.31 1045 PRO A CA 1
ATOM 8156 C C . PRO A 1 1045 ? 26.458 -21.675 -15.948 1.00 94.31 1045 PRO A C 1
ATOM 8158 O O . PRO A 1 1045 ? 26.289 -21.504 -17.161 1.00 94.31 1045 PRO A O 1
ATOM 8161 N N . TYR A 1 1046 ? 26.573 -20.678 -15.067 1.00 97.44 1046 TYR A N 1
ATOM 8162 C CA . TYR A 1 1046 ? 26.728 -19.277 -15.450 1.00 97.44 1046 TYR A CA 1
ATOM 8163 C C . TYR A 1 1046 ? 28.037 -19.103 -16.235 1.00 97.44 1046 TYR A C 1
ATOM 8165 O O . TYR A 1 1046 ? 29.127 -19.299 -15.699 1.00 97.44 1046 TYR A O 1
ATOM 8173 N N . ASP A 1 1047 ? 27.913 -18.769 -17.517 1.00 97.50 1047 ASP A N 1
ATOM 8174 C CA . ASP A 1 1047 ? 29.017 -18.624 -18.466 1.00 97.50 1047 ASP A CA 1
ATOM 8175 C C . ASP A 1 1047 ? 28.672 -17.572 -19.543 1.00 97.50 1047 ASP A C 1
ATOM 8177 O O . ASP A 1 1047 ? 28.213 -17.906 -20.644 1.00 97.50 1047 ASP A O 1
ATOM 8181 N N . PRO A 1 1048 ? 28.879 -16.274 -19.244 1.00 96.88 1048 PRO A N 1
ATOM 8182 C CA . PRO A 1 1048 ? 28.629 -15.189 -20.193 1.00 96.88 1048 PRO A CA 1
ATOM 8183 C C . PRO A 1 1048 ? 29.466 -15.268 -21.473 1.00 96.88 1048 PRO A C 1
ATOM 8185 O O . PRO A 1 1048 ? 29.045 -14.770 -22.517 1.00 96.88 1048 PRO A O 1
ATOM 8188 N N . GLU A 1 1049 ? 30.655 -15.869 -21.416 1.00 96.75 1049 GLU A N 1
ATOM 8189 C CA . GLU A 1 1049 ? 31.538 -15.965 -22.579 1.00 96.75 1049 GLU A CA 1
ATOM 8190 C C . GLU A 1 1049 ? 31.033 -17.032 -23.552 1.00 96.75 1049 GLU A C 1
ATOM 8192 O O . GLU A 1 1049 ? 30.928 -16.776 -24.756 1.00 96.75 1049 GLU A O 1
ATOM 8197 N N . ASN A 1 1050 ? 30.605 -18.191 -23.044 1.00 97.19 1050 ASN A N 1
ATOM 8198 C CA . ASN A 1 1050 ? 29.925 -19.178 -23.876 1.00 97.19 1050 ASN A CA 1
ATOM 8199 C C . ASN A 1 1050 ? 28.560 -18.674 -24.370 1.00 97.19 1050 ASN A C 1
ATOM 8201 O O . ASN A 1 1050 ? 28.196 -18.946 -25.512 1.00 97.19 1050 ASN A O 1
ATOM 8205 N N . ALA A 1 1051 ? 27.831 -17.881 -23.577 1.00 97.88 1051 ALA A N 1
ATOM 8206 C CA . ALA A 1 1051 ? 26.591 -17.248 -24.027 1.00 97.88 1051 ALA A CA 1
ATOM 8207 C C . ALA A 1 1051 ? 26.813 -16.333 -25.248 1.00 97.88 1051 ALA A C 1
ATOM 8209 O O . ALA A 1 1051 ? 26.099 -16.460 -26.242 1.00 97.88 1051 ALA A O 1
ATOM 8210 N N . LYS A 1 1052 ? 27.852 -15.481 -25.244 1.00 97.88 1052 LYS A N 1
ATOM 8211 C CA . LYS A 1 1052 ? 28.231 -14.671 -26.424 1.00 97.88 1052 LYS A CA 1
ATOM 8212 C C . LYS A 1 1052 ? 28.573 -15.539 -27.634 1.00 97.88 1052 LYS A C 1
ATOM 8214 O O . LYS A 1 1052 ? 28.182 -15.218 -28.757 1.00 97.88 1052 LYS A O 1
ATOM 8219 N N . LYS A 1 1053 ? 29.288 -16.648 -27.417 1.00 97.62 1053 LYS A N 1
ATOM 8220 C CA . LYS A 1 1053 ? 29.627 -17.600 -28.482 1.00 97.62 1053 LYS A CA 1
ATOM 8221 C C . LYS A 1 1053 ? 28.369 -18.223 -29.095 1.00 97.62 1053 LYS A C 1
ATOM 8223 O O . LYS A 1 1053 ? 28.235 -18.220 -30.315 1.00 97.62 1053 LYS A O 1
ATOM 8228 N N . LEU A 1 1054 ? 27.437 -18.695 -28.268 1.00 98.19 1054 LEU A N 1
ATOM 8229 C CA . LEU A 1 1054 ? 26.163 -19.270 -28.708 1.00 98.19 1054 LEU A CA 1
ATOM 8230 C C . LEU A 1 1054 ? 25.308 -18.256 -29.482 1.00 98.19 1054 LEU A C 1
ATOM 8232 O O . LEU A 1 1054 ? 24.769 -18.604 -30.531 1.00 98.19 1054 LEU A O 1
ATOM 8236 N N . LEU A 1 1055 ? 25.235 -17.002 -29.020 1.00 98.12 1055 LEU A N 1
ATOM 8237 C CA . LEU A 1 1055 ? 24.540 -15.925 -29.738 1.00 98.12 1055 LEU A CA 1
ATOM 8238 C C . LEU A 1 1055 ? 25.174 -15.658 -31.106 1.00 98.12 1055 LEU A C 1
ATOM 8240 O O . LEU A 1 1055 ? 24.461 -15.556 -32.100 1.00 98.12 1055 LEU A O 1
ATOM 8244 N N . SER A 1 1056 ? 26.505 -15.612 -31.182 1.00 97.31 1056 SER A N 1
ATOM 8245 C CA . SER A 1 1056 ? 27.229 -15.456 -32.448 1.00 97.31 1056 SER A CA 1
ATOM 8246 C C . SER A 1 1056 ? 26.953 -16.612 -33.417 1.00 97.31 1056 SER A C 1
ATOM 8248 O O . SER A 1 1056 ? 26.620 -16.380 -34.578 1.00 97.31 1056 SER A O 1
ATOM 8250 N N . GLU A 1 1057 ? 26.990 -17.858 -32.934 1.00 97.12 1057 GLU A N 1
ATOM 8251 C CA . GLU A 1 1057 ? 26.662 -19.044 -33.736 1.00 97.12 1057 GLU A CA 1
ATOM 8252 C C . GLU A 1 1057 ? 25.203 -19.079 -34.218 1.00 97.12 1057 GLU A C 1
ATOM 8254 O O . GLU A 1 1057 ? 24.927 -19.670 -35.261 1.00 97.12 1057 GLU A O 1
ATOM 8259 N N . ALA A 1 1058 ? 24.281 -18.467 -33.472 1.00 96.19 1058 ALA A N 1
ATOM 8260 C CA . ALA A 1 1058 ? 22.873 -18.316 -33.846 1.00 96.19 1058 ALA A CA 1
ATOM 8261 C C . ALA A 1 1058 ? 22.621 -17.136 -34.815 1.00 96.19 1058 ALA A C 1
ATOM 8263 O O . ALA A 1 1058 ? 21.499 -16.941 -35.292 1.00 96.19 1058 ALA A O 1
ATOM 8264 N N . GLY A 1 1059 ? 23.665 -16.359 -35.136 1.00 96.00 1059 GLY A N 1
ATOM 8265 C CA . GLY A 1 1059 ? 23.606 -15.209 -36.043 1.00 96.00 1059 GLY A CA 1
ATOM 8266 C C . GLY A 1 1059 ? 23.352 -13.860 -35.362 1.00 96.00 1059 GLY A C 1
ATOM 8267 O O . GLY A 1 1059 ? 23.019 -12.898 -36.047 1.00 96.00 1059 GLY A O 1
ATOM 8268 N N . TYR A 1 1060 ? 23.526 -13.772 -34.042 1.00 96.62 1060 TYR A N 1
ATOM 8269 C CA . TYR A 1 1060 ? 23.274 -12.586 -33.213 1.00 96.62 1060 TYR A CA 1
ATOM 8270 C C . TYR A 1 1060 ? 24.547 -12.107 -32.492 1.00 96.62 1060 TYR A C 1
ATOM 8272 O O . TYR A 1 1060 ? 24.531 -11.837 -31.293 1.00 96.62 1060 TYR A O 1
ATOM 8280 N N . ALA A 1 1061 ? 25.676 -12.019 -33.204 1.00 92.94 1061 ALA A N 1
ATOM 8281 C CA . ALA A 1 1061 ? 26.972 -11.643 -32.618 1.00 92.94 1061 ALA A CA 1
ATOM 8282 C C . ALA A 1 1061 ? 26.971 -10.243 -31.967 1.00 92.94 1061 ALA A C 1
ATOM 8284 O O . ALA A 1 1061 ? 27.598 -10.041 -30.926 1.00 92.94 1061 ALA A O 1
ATOM 8285 N N . ASP A 1 1062 ? 26.227 -9.301 -32.551 1.00 92.94 1062 ASP A N 1
ATOM 8286 C CA . ASP A 1 1062 ? 26.052 -7.940 -32.027 1.00 92.94 1062 ASP A CA 1
ATOM 8287 C C . ASP A 1 1062 ? 24.922 -7.839 -30.981 1.00 92.94 1062 ASP A C 1
ATOM 8289 O O . ASP A 1 1062 ? 24.660 -6.759 -30.455 1.00 92.94 1062 ASP A O 1
ATOM 8293 N N . GLY A 1 1063 ? 24.271 -8.962 -30.656 1.00 94.62 1063 GLY A N 1
ATOM 8294 C CA . GLY A 1 1063 ? 23.090 -9.014 -29.802 1.00 94.62 1063 GLY A CA 1
ATOM 8295 C C . GLY A 1 1063 ? 21.830 -8.457 -30.470 1.00 94.62 1063 GLY A C 1
ATOM 8296 O O . GLY A 1 1063 ? 21.771 -8.298 -31.690 1.00 94.62 1063 GLY A O 1
ATOM 8297 N N . PHE A 1 1064 ? 20.792 -8.224 -29.667 1.00 97.81 1064 PHE A N 1
ATOM 8298 C CA . PHE A 1 1064 ? 19.512 -7.653 -30.097 1.00 97.81 1064 PHE A CA 1
ATOM 8299 C C . PHE A 1 1064 ? 18.724 -7.106 -28.898 1.00 97.81 1064 PHE A C 1
ATOM 8301 O O . PHE A 1 1064 ? 19.078 -7.349 -27.740 1.00 97.81 1064 PHE A O 1
ATOM 8308 N N . THR A 1 1065 ? 17.652 -6.367 -29.177 1.00 98.19 1065 THR A N 1
ATOM 8309 C CA . THR A 1 1065 ? 16.721 -5.833 -28.179 1.00 98.19 1065 THR A CA 1
ATOM 8310 C C . THR A 1 1065 ? 15.469 -6.702 -28.091 1.00 98.19 1065 THR A C 1
ATOM 8312 O O . THR A 1 1065 ? 14.892 -7.076 -29.115 1.00 98.19 1065 THR A O 1
ATOM 8315 N N . VAL A 1 1066 ? 15.004 -6.992 -26.877 1.00 98.00 1066 VAL A N 1
ATOM 8316 C CA . VAL A 1 1066 ? 13.726 -7.679 -26.646 1.00 98.00 1066 VAL A CA 1
ATOM 8317 C C . VAL A 1 1066 ? 12.993 -7.103 -25.432 1.00 98.00 1066 VAL A C 1
ATOM 8319 O O . VAL A 1 1066 ? 13.612 -6.777 -24.420 1.00 98.00 1066 VAL A O 1
ATOM 8322 N N . GLY A 1 1067 ? 11.676 -6.951 -25.544 1.00 97.75 1067 GLY A N 1
ATOM 8323 C CA . GLY A 1 1067 ? 10.800 -6.515 -24.462 1.00 97.75 1067 GLY A CA 1
ATOM 8324 C C . GLY A 1 1067 ? 10.589 -7.619 -23.435 1.00 97.75 1067 GLY A C 1
ATOM 8325 O O . GLY A 1 1067 ? 10.332 -8.765 -23.809 1.00 97.75 1067 GLY A O 1
ATOM 8326 N N . MET A 1 1068 ? 10.697 -7.264 -22.154 1.00 98.12 1068 MET A N 1
ATOM 8327 C CA . MET A 1 1068 ? 10.434 -8.155 -21.028 1.00 98.12 1068 MET A CA 1
ATOM 8328 C C . MET A 1 1068 ? 9.260 -7.636 -20.203 1.00 98.12 1068 MET A C 1
ATOM 8330 O O . MET A 1 1068 ? 9.353 -6.550 -19.635 1.00 98.12 1068 MET A O 1
ATOM 8334 N N . ASP A 1 1069 ? 8.193 -8.420 -20.078 1.00 98.00 1069 ASP A N 1
ATOM 8335 C CA . ASP A 1 1069 ? 7.079 -8.097 -19.187 1.00 98.00 1069 ASP A CA 1
ATOM 8336 C C . ASP A 1 1069 ? 7.308 -8.704 -17.798 1.00 98.00 1069 ASP A C 1
ATOM 8338 O O . ASP A 1 1069 ? 7.574 -9.902 -17.653 1.00 98.00 1069 ASP A O 1
ATOM 8342 N N . CYS A 1 1070 ? 7.175 -7.878 -16.762 1.00 96.62 1070 CYS A N 1
ATOM 8343 C CA . CYS A 1 1070 ? 7.376 -8.278 -15.375 1.00 96.62 1070 CYS A CA 1
ATOM 8344 C C . CYS A 1 1070 ? 6.270 -7.699 -14.478 1.00 96.62 1070 CYS A C 1
ATOM 8346 O O . CYS A 1 1070 ? 5.924 -6.524 -14.640 1.00 96.62 1070 CYS A O 1
ATOM 8348 N N . PRO A 1 1071 ? 5.697 -8.473 -13.541 1.00 92.06 1071 PRO A N 1
ATOM 8349 C CA . PRO A 1 1071 ? 4.906 -7.884 -12.469 1.00 92.06 1071 PRO A CA 1
ATOM 8350 C C . PRO A 1 1071 ? 5.812 -7.112 -11.488 1.00 92.06 1071 PRO A C 1
ATOM 8352 O O . PRO A 1 1071 ? 7.018 -7.354 -11.452 1.00 92.06 1071 PRO A O 1
ATOM 8355 N N . ASN A 1 1072 ? 5.250 -6.176 -10.716 1.00 87.00 1072 ASN A N 1
ATOM 8356 C CA . ASN A 1 1072 ? 5.989 -5.426 -9.684 1.00 87.00 1072 ASN A CA 1
ATOM 8357 C C . ASN A 1 1072 ? 5.355 -5.455 -8.278 1.00 87.00 1072 ASN A C 1
ATOM 8359 O O . ASN A 1 1072 ? 5.816 -4.768 -7.368 1.00 87.00 1072 ASN A O 1
ATOM 8363 N N . ASP A 1 1073 ? 4.264 -6.201 -8.117 1.00 79.12 1073 ASP A N 1
ATOM 8364 C CA . ASP A 1 1073 ? 3.494 -6.326 -6.876 1.00 79.12 1073 ASP A CA 1
ATOM 8365 C C . ASP A 1 1073 ? 2.892 -7.741 -6.708 1.00 79.12 1073 ASP A C 1
ATOM 8367 O O . ASP A 1 1073 ? 1.979 -7.955 -5.899 1.00 79.12 1073 ASP A O 1
ATOM 8371 N N . ARG A 1 1074 ? 3.378 -8.736 -7.476 1.00 82.50 1074 ARG A N 1
ATOM 8372 C CA . ARG A 1 1074 ? 2.808 -10.096 -7.499 1.00 82.50 1074 ARG A CA 1
ATOM 8373 C C . ARG A 1 1074 ? 3.621 -11.107 -6.708 1.00 82.50 1074 ARG A C 1
ATOM 8375 O O . ARG A 1 1074 ? 3.016 -11.947 -6.031 1.00 82.50 1074 ARG A O 1
ATOM 8382 N N . TYR A 1 1075 ? 4.942 -11.097 -6.863 1.00 86.75 1075 TYR A N 1
ATOM 8383 C CA . TYR A 1 1075 ? 5.857 -12.045 -6.223 1.00 86.75 1075 TYR A CA 1
ATOM 8384 C C . TYR A 1 1075 ? 6.905 -11.298 -5.399 1.00 86.75 1075 TYR A C 1
ATOM 8386 O O . TYR A 1 1075 ? 7.179 -10.125 -5.637 1.00 86.75 1075 TYR A O 1
ATOM 8394 N N . VAL A 1 1076 ? 7.525 -11.986 -4.438 1.00 86.75 1076 VAL A N 1
ATOM 8395 C CA . VAL A 1 1076 ? 8.601 -11.395 -3.634 1.00 86.75 1076 VAL A CA 1
ATOM 8396 C C . VAL A 1 1076 ? 9.746 -10.964 -4.557 1.00 86.75 1076 VAL A C 1
ATOM 8398 O O . VAL A 1 1076 ? 10.368 -11.805 -5.205 1.00 86.75 1076 VAL A O 1
ATOM 8401 N N . ASN A 1 1077 ? 10.026 -9.658 -4.589 1.00 90.69 1077 ASN A N 1
ATOM 8402 C CA . ASN A 1 1077 ? 11.091 -9.029 -5.377 1.00 90.69 1077 ASN A CA 1
ATOM 8403 C C . ASN A 1 1077 ? 11.010 -9.239 -6.905 1.00 90.69 1077 ASN A C 1
ATOM 8405 O O . ASN A 1 1077 ? 12.049 -9.181 -7.565 1.00 90.69 1077 ASN A O 1
ATOM 8409 N N . ASP A 1 1078 ? 9.828 -9.458 -7.490 1.00 91.38 1078 ASP A N 1
ATOM 8410 C CA . ASP A 1 1078 ? 9.662 -9.657 -8.943 1.00 91.38 1078 ASP A CA 1
ATOM 8411 C C . ASP A 1 1078 ? 10.351 -8.575 -9.796 1.00 91.38 1078 ASP A C 1
ATOM 8413 O O . ASP A 1 1078 ? 11.217 -8.903 -10.615 1.00 91.38 1078 ASP A O 1
ATOM 8417 N N . GLU A 1 1079 ? 10.073 -7.293 -9.549 1.00 93.50 1079 GLU A N 1
ATOM 8418 C CA . GLU A 1 1079 ? 10.698 -6.188 -10.286 1.00 93.50 1079 GLU A CA 1
ATOM 8419 C C . GLU A 1 1079 ? 12.231 -6.205 -10.145 1.00 93.50 1079 GLU A C 1
ATOM 8421 O O . GLU A 1 1079 ? 12.957 -6.067 -11.134 1.00 93.50 1079 GLU A O 1
ATOM 8426 N N . ALA A 1 1080 ? 12.742 -6.433 -8.932 1.00 94.31 1080 ALA A N 1
ATOM 8427 C CA . ALA A 1 1080 ? 14.179 -6.468 -8.666 1.00 94.31 1080 ALA A CA 1
ATOM 8428 C C . ALA A 1 1080 ? 14.873 -7.661 -9.352 1.00 94.31 1080 ALA A C 1
ATOM 8430 O O . ALA A 1 1080 ? 15.996 -7.520 -9.847 1.00 94.31 1080 ALA A O 1
ATOM 8431 N N . ILE A 1 1081 ? 14.208 -8.821 -9.437 1.00 96.62 1081 ILE A N 1
ATOM 8432 C CA . ILE A 1 1081 ? 14.687 -9.982 -10.201 1.00 96.62 1081 ILE A CA 1
ATOM 8433 C C . ILE A 1 1081 ? 14.786 -9.614 -11.685 1.00 96.62 1081 ILE A C 1
ATOM 8435 O O . ILE A 1 1081 ? 15.830 -9.831 -12.303 1.00 96.62 1081 ILE A O 1
ATOM 8439 N N . CYS A 1 1082 ? 13.744 -9.008 -12.256 1.00 97.81 1082 CYS A N 1
ATOM 8440 C CA . CYS A 1 1082 ? 13.724 -8.611 -13.664 1.00 97.81 1082 CYS A CA 1
ATOM 8441 C C . CYS A 1 1082 ? 14.784 -7.549 -14.000 1.00 97.81 1082 CYS A C 1
ATOM 8443 O O . CYS A 1 1082 ? 15.468 -7.656 -15.021 1.00 97.81 1082 CYS A O 1
ATOM 8445 N N . GLN A 1 1083 ? 14.993 -6.563 -13.123 1.00 97.62 1083 GLN A N 1
ATOM 8446 C CA . GLN A 1 1083 ? 16.063 -5.568 -13.262 1.00 97.62 1083 GLN A CA 1
ATOM 8447 C C . GLN A 1 1083 ? 17.457 -6.215 -13.229 1.00 97.62 1083 GLN A C 1
ATOM 8449 O O . GLN A 1 1083 ? 18.325 -5.869 -14.037 1.00 97.62 1083 GLN A O 1
ATOM 8454 N N . ALA A 1 1084 ? 17.677 -7.187 -12.336 1.00 97.50 1084 ALA A N 1
ATOM 8455 C CA . ALA A 1 1084 ? 18.933 -7.931 -12.270 1.00 97.50 1084 ALA A CA 1
ATOM 8456 C C . ALA A 1 1084 ? 19.175 -8.748 -13.551 1.00 97.50 1084 ALA A C 1
ATOM 8458 O O . ALA A 1 1084 ? 20.267 -8.687 -14.119 1.00 97.50 1084 ALA A O 1
ATOM 8459 N N . VAL A 1 1085 ? 18.150 -9.450 -14.047 1.00 98.12 1085 VAL A N 1
ATOM 8460 C CA . VAL A 1 1085 ? 18.201 -10.210 -15.307 1.00 98.12 1085 VAL A CA 1
ATOM 8461 C C . VAL A 1 1085 ? 18.530 -9.295 -16.489 1.00 98.12 1085 VAL A C 1
ATOM 8463 O O . VAL A 1 1085 ? 19.435 -9.607 -17.264 1.00 98.12 1085 VAL A O 1
ATOM 8466 N N . ALA A 1 1086 ? 17.877 -8.135 -16.597 1.00 98.06 1086 ALA A N 1
ATOM 8467 C CA . ALA A 1 1086 ? 18.154 -7.150 -17.642 1.00 98.06 1086 ALA A CA 1
ATOM 8468 C C . ALA A 1 1086 ? 19.621 -6.681 -17.627 1.00 98.06 1086 ALA A C 1
ATOM 8470 O O . ALA A 1 1086 ? 20.276 -6.630 -18.671 1.00 98.06 1086 ALA A O 1
ATOM 8471 N N . ALA A 1 1087 ? 20.168 -6.399 -16.441 1.00 97.50 1087 ALA A N 1
ATOM 8472 C CA . ALA A 1 1087 ? 21.564 -5.994 -16.282 1.00 97.50 1087 ALA A CA 1
ATOM 8473 C C . ALA A 1 1087 ? 22.563 -7.118 -16.620 1.00 97.50 1087 ALA A C 1
ATOM 8475 O O . ALA A 1 1087 ? 23.647 -6.844 -17.141 1.00 97.50 1087 ALA A O 1
ATOM 8476 N N . MET A 1 1088 ? 22.224 -8.376 -16.326 1.00 98.12 1088 MET A N 1
ATOM 8477 C CA . MET A 1 1088 ? 23.054 -9.541 -16.652 1.00 98.12 1088 MET A CA 1
ATOM 8478 C C . MET A 1 1088 ? 23.072 -9.818 -18.159 1.00 98.12 1088 MET A C 1
ATOM 8480 O O . MET A 1 1088 ? 24.149 -9.963 -18.737 1.00 98.12 1088 MET A O 1
ATOM 8484 N N . LEU A 1 1089 ? 21.908 -9.793 -18.815 1.00 98.25 1089 LEU A N 1
ATOM 8485 C CA . LEU A 1 1089 ? 21.774 -10.005 -20.262 1.00 98.25 1089 LEU A CA 1
ATOM 8486 C C . LEU A 1 1089 ? 22.467 -8.907 -21.088 1.00 98.25 1089 LEU A C 1
ATOM 8488 O O . LEU A 1 1089 ? 23.081 -9.200 -22.117 1.00 98.25 1089 LEU A O 1
ATOM 8492 N N . ALA A 1 1090 ? 22.505 -7.669 -20.587 1.00 97.62 1090 ALA A N 1
ATOM 8493 C CA . ALA A 1 1090 ? 23.252 -6.583 -21.223 1.00 97.62 1090 ALA A CA 1
ATOM 8494 C C . ALA A 1 1090 ? 24.757 -6.887 -21.374 1.00 97.62 1090 ALA A C 1
ATOM 8496 O O . ALA A 1 1090 ? 25.393 -6.407 -22.312 1.00 97.62 1090 ALA A O 1
ATOM 8497 N N . ARG A 1 1091 ? 25.343 -7.727 -20.504 1.00 96.12 1091 ARG A N 1
ATOM 8498 C CA . ARG A 1 1091 ? 26.768 -8.123 -20.574 1.00 96.12 1091 ARG A CA 1
ATOM 8499 C C . ARG A 1 1091 ? 27.087 -9.030 -21.761 1.00 96.12 1091 ARG A C 1
ATOM 8501 O O . ARG A 1 1091 ? 28.257 -9.168 -22.123 1.00 96.12 1091 ARG A O 1
ATOM 8508 N N . VAL A 1 1092 ? 26.065 -9.643 -22.352 1.00 97.06 1092 VAL A N 1
ATOM 8509 C CA . VAL A 1 1092 ? 26.162 -10.478 -23.555 1.00 97.06 1092 VAL A CA 1
ATOM 8510 C C . VAL A 1 1092 ? 25.504 -9.801 -24.765 1.00 97.06 1092 VAL A C 1
ATOM 8512 O O . VAL A 1 1092 ? 25.110 -10.473 -25.710 1.00 97.06 1092 VAL A O 1
ATOM 8515 N N . ASN A 1 1093 ? 25.415 -8.463 -24.741 1.00 96.12 1093 ASN A N 1
ATOM 8516 C CA . ASN A 1 1093 ? 24.836 -7.598 -25.778 1.00 96.12 1093 ASN A CA 1
ATOM 8517 C C . ASN A 1 1093 ? 23.323 -7.766 -26.010 1.00 96.12 1093 ASN A C 1
ATOM 8519 O O . ASN A 1 1093 ? 22.788 -7.229 -26.976 1.00 96.12 1093 ASN A O 1
ATOM 8523 N N . ILE A 1 1094 ? 22.605 -8.452 -25.121 1.00 98.25 1094 ILE A N 1
ATOM 8524 C CA . ILE A 1 1094 ? 21.144 -8.509 -25.175 1.00 98.25 1094 ILE A CA 1
ATOM 8525 C C . ILE A 1 1094 ? 20.576 -7.326 -24.398 1.00 98.25 1094 ILE A C 1
ATOM 8527 O O . ILE A 1 1094 ? 20.764 -7.211 -23.187 1.00 98.25 1094 ILE A O 1
ATOM 8531 N N . LYS A 1 1095 ? 19.859 -6.440 -25.085 1.00 98.12 1095 LYS A N 1
ATOM 8532 C CA . LYS A 1 1095 ? 19.210 -5.292 -24.456 1.00 98.12 1095 LYS A CA 1
ATOM 8533 C C . LYS A 1 1095 ? 17.773 -5.648 -24.090 1.00 98.12 1095 LYS A C 1
ATOM 8535 O O . LYS A 1 1095 ? 16.969 -5.959 -24.961 1.00 98.12 1095 LYS A O 1
ATOM 8540 N N . ILE A 1 1096 ? 17.440 -5.550 -22.809 1.00 98.25 1096 ILE A N 1
ATOM 8541 C CA . ILE A 1 1096 ? 16.068 -5.740 -22.340 1.00 98.25 1096 ILE A CA 1
ATOM 8542 C C . ILE A 1 1096 ? 15.345 -4.395 -22.273 1.00 98.25 1096 ILE A C 1
ATOM 8544 O O . ILE A 1 1096 ? 15.838 -3.460 -21.640 1.00 98.25 1096 ILE A O 1
ATOM 8548 N N . ASP A 1 1097 ? 14.182 -4.308 -22.918 1.00 97.25 1097 ASP A N 1
ATOM 8549 C CA . ASP A 1 1097 ? 13.209 -3.235 -22.700 1.00 97.25 1097 ASP A CA 1
ATOM 8550 C C . ASP A 1 1097 ? 12.229 -3.692 -21.611 1.00 97.25 1097 ASP A C 1
ATOM 8552 O O . ASP A 1 1097 ? 11.286 -4.441 -21.870 1.00 97.25 1097 ASP A O 1
ATOM 8556 N N . LEU A 1 1098 ? 12.551 -3.364 -20.358 1.00 97.31 1098 LEU A N 1
ATOM 8557 C CA . LEU A 1 1098 ? 11.838 -3.880 -19.193 1.00 97.31 1098 LEU A CA 1
ATOM 8558 C C . LEU A 1 1098 ? 10.541 -3.098 -18.957 1.00 97.31 1098 LEU A C 1
ATOM 8560 O O . LEU A 1 1098 ? 10.573 -1.912 -18.635 1.00 97.31 1098 LEU A O 1
ATOM 8564 N N . ASN A 1 1099 ? 9.414 -3.800 -19.029 1.00 97.06 1099 ASN A N 1
ATOM 8565 C CA . ASN A 1 1099 ? 8.089 -3.307 -18.685 1.00 97.06 1099 ASN A CA 1
ATOM 8566 C C . ASN A 1 1099 ? 7.629 -3.919 -17.349 1.00 97.06 1099 ASN A C 1
ATOM 8568 O O . ASN A 1 1099 ? 6.991 -4.975 -17.325 1.00 97.06 1099 ASN A O 1
ATOM 8572 N N . ALA A 1 1100 ? 7.985 -3.265 -16.239 1.00 94.81 1100 ALA A N 1
ATOM 8573 C CA . ALA A 1 1100 ? 7.510 -3.613 -14.899 1.00 94.81 1100 ALA A CA 1
ATOM 8574 C C . ALA A 1 1100 ? 6.167 -2.918 -14.614 1.00 94.81 1100 ALA A C 1
ATOM 8576 O O . ALA A 1 1100 ? 6.058 -1.697 -14.747 1.00 94.81 1100 ALA A O 1
ATOM 8577 N N . GLN A 1 1101 ? 5.135 -3.683 -14.253 1.00 91.75 1101 GLN A N 1
ATOM 8578 C CA . GLN A 1 1101 ? 3.765 -3.174 -14.127 1.00 91.75 1101 GLN A CA 1
ATOM 8579 C C . GLN A 1 1101 ? 2.949 -3.917 -13.050 1.00 91.75 1101 GLN A C 1
ATOM 8581 O O . GLN A 1 1101 ? 3.241 -5.081 -12.778 1.00 91.75 1101 GLN A O 1
ATOM 8586 N N . PRO A 1 1102 ? 1.887 -3.302 -12.489 1.00 85.19 1102 PRO A N 1
ATOM 8587 C CA . PRO A 1 1102 ? 1.016 -3.959 -11.509 1.00 85.19 1102 PRO A CA 1
ATOM 8588 C C . PRO A 1 1102 ? 0.388 -5.253 -12.034 1.00 85.19 1102 PRO A C 1
ATOM 8590 O O . PRO A 1 1102 ? 0.021 -5.328 -13.215 1.00 85.19 1102 PRO A O 1
ATOM 8593 N N . LYS A 1 1103 ? 0.169 -6.239 -11.154 1.00 81.94 1103 LYS A N 1
ATOM 8594 C CA . LYS A 1 1103 ? -0.308 -7.596 -11.480 1.00 81.94 1103 LYS A CA 1
ATOM 8595 C C . LYS A 1 1103 ? -1.564 -7.592 -12.341 1.00 81.94 1103 LYS A C 1
ATOM 8597 O O . LYS A 1 1103 ? -1.662 -8.373 -13.281 1.00 81.94 1103 LYS A O 1
ATOM 8602 N N . ALA A 1 1104 ? -2.493 -6.674 -12.069 1.00 77.44 1104 ALA A N 1
ATOM 8603 C CA . ALA A 1 1104 ? -3.740 -6.551 -12.818 1.00 77.44 1104 ALA A CA 1
ATOM 8604 C C . ALA A 1 1104 ? -3.496 -6.217 -14.301 1.00 77.44 1104 ALA A C 1
ATOM 8606 O O . ALA A 1 1104 ? -4.085 -6.841 -15.179 1.00 77.44 1104 ALA A O 1
ATOM 8607 N N . LYS A 1 1105 ? -2.584 -5.279 -14.594 1.00 84.69 1105 LYS A N 1
ATOM 8608 C CA . LYS A 1 1105 ? -2.207 -4.930 -15.975 1.00 84.69 1105 LYS A CA 1
ATOM 8609 C C . LYS A 1 1105 ? -1.361 -6.023 -16.616 1.00 84.69 1105 LYS A C 1
ATOM 8611 O O . LYS A 1 1105 ? -1.560 -6.337 -17.785 1.00 84.69 1105 LYS A O 1
ATOM 8616 N N . TYR A 1 1106 ? -0.448 -6.603 -15.837 1.00 90.88 1106 TYR A N 1
ATOM 8617 C CA . TYR A 1 1106 ? 0.414 -7.689 -16.280 1.00 90.88 1106 TYR A CA 1
ATOM 8618 C C . TYR A 1 1106 ? -0.407 -8.881 -16.793 1.00 90.88 1106 TYR A C 1
ATOM 8620 O O . TYR A 1 1106 ? -0.306 -9.228 -17.967 1.00 90.88 1106 TYR A O 1
ATOM 8628 N N . PHE A 1 1107 ? -1.275 -9.467 -15.962 1.00 85.69 1107 PHE A N 1
ATOM 8629 C CA . PHE A 1 1107 ? -2.045 -10.657 -16.342 1.00 85.69 1107 PHE A CA 1
ATOM 8630 C C . PHE A 1 1107 ? -3.093 -10.375 -17.422 1.00 85.69 1107 PHE A C 1
ATOM 8632 O O . PHE A 1 1107 ? -3.260 -11.199 -18.318 1.00 85.69 1107 PHE A O 1
ATOM 8639 N N . ALA A 1 1108 ? -3.720 -9.192 -17.417 1.00 82.62 1108 ALA A N 1
ATOM 8640 C CA . ALA A 1 1108 ? -4.635 -8.791 -18.488 1.00 82.62 1108 ALA A CA 1
ATOM 8641 C C . ALA A 1 1108 ? -3.954 -8.740 -19.868 1.00 82.62 1108 ALA A C 1
ATOM 8643 O O . ALA A 1 1108 ? -4.616 -8.963 -20.878 1.00 82.62 1108 ALA A O 1
ATOM 8644 N N . LYS A 1 1109 ? -2.642 -8.465 -19.907 1.00 90.25 1109 LYS A N 1
ATOM 8645 C CA . LYS A 1 1109 ? -1.826 -8.432 -21.125 1.00 90.25 1109 LYS A CA 1
ATOM 8646 C C . LYS A 1 1109 ? -1.323 -9.823 -21.530 1.00 90.25 1109 LYS A C 1
ATOM 8648 O O . LYS A 1 1109 ? -1.460 -10.221 -22.682 1.00 90.25 1109 LYS A O 1
ATOM 8653 N N . VAL A 1 1110 ? -0.716 -10.563 -20.600 1.00 90.69 1110 VAL A N 1
ATOM 8654 C CA . VAL A 1 1110 ? 0.078 -11.754 -20.957 1.00 90.69 1110 VAL A CA 1
ATOM 8655 C C . VAL A 1 1110 ? -0.726 -13.054 -21.055 1.00 90.69 1110 VAL A C 1
ATOM 8657 O O . VAL A 1 1110 ? -0.229 -14.012 -21.641 1.00 90.69 1110 VAL A O 1
ATOM 8660 N N . LEU A 1 1111 ? -1.938 -13.116 -20.494 1.00 86.19 1111 LEU A N 1
ATOM 8661 C CA . LEU A 1 1111 ? -2.801 -14.304 -20.552 1.00 86.19 1111 LEU A CA 1
ATOM 8662 C C . LEU A 1 1111 ? -3.609 -14.378 -21.860 1.00 86.19 1111 LEU A C 1
ATOM 8664 O O . LEU A 1 1111 ? -3.568 -13.471 -22.694 1.00 86.19 1111 LEU A O 1
ATOM 8668 N N . ALA A 1 1112 ? -4.376 -15.461 -22.027 1.00 80.25 1112 ALA A N 1
ATOM 8669 C CA . ALA A 1 1112 ? -5.219 -15.705 -23.200 1.00 80.25 1112 ALA A CA 1
ATOM 8670 C C . ALA A 1 1112 ? -6.180 -14.541 -23.511 1.00 80.25 1112 ALA A C 1
ATOM 8672 O O . ALA A 1 1112 ? -6.343 -14.175 -24.673 1.00 80.25 1112 ALA A O 1
ATOM 8673 N N . SER A 1 1113 ? -6.742 -13.894 -22.483 1.00 76.25 1113 SER A N 1
ATOM 8674 C CA . SER A 1 1113 ? -7.619 -12.719 -22.625 1.00 76.25 1113 SER A CA 1
ATOM 8675 C C . SER A 1 1113 ? -6.934 -11.522 -23.292 1.00 76.25 1113 SER A C 1
ATOM 8677 O O . SER A 1 1113 ? -7.583 -10.749 -23.991 1.00 76.25 1113 SER A O 1
ATOM 8679 N N . GLY A 1 1114 ? -5.624 -11.373 -23.082 1.00 81.38 1114 GLY A N 1
ATOM 8680 C CA . GLY A 1 1114 ? -4.780 -10.362 -23.719 1.00 81.38 1114 GLY A CA 1
ATOM 8681 C C . GLY A 1 1114 ? -4.153 -10.834 -25.030 1.00 81.38 1114 GLY A C 1
ATOM 8682 O O . GLY A 1 1114 ? -3.335 -10.124 -25.608 1.00 81.38 1114 GLY A O 1
ATOM 8683 N N . GLY A 1 1115 ? -4.501 -12.034 -25.506 1.00 85.56 1115 GLY A N 1
ATOM 8684 C CA . GLY A 1 1115 ? -3.935 -12.624 -26.719 1.00 85.56 1115 GLY A CA 1
ATOM 8685 C C . GLY A 1 1115 ? -2.483 -13.080 -26.565 1.00 85.56 1115 GLY A C 1
ATOM 8686 O O . GLY A 1 1115 ? -1.756 -13.143 -27.561 1.00 85.56 1115 GLY A O 1
ATOM 8687 N N . PHE A 1 1116 ? -2.044 -13.397 -25.340 1.00 90.38 1116 PHE A N 1
ATOM 8688 C CA . PHE A 1 1116 ? -0.655 -13.755 -25.032 1.00 90.38 1116 PHE A CA 1
ATOM 8689 C C . PHE A 1 1116 ? 0.340 -12.686 -25.504 1.00 90.38 1116 PHE A C 1
ATOM 8691 O O . PHE A 1 1116 ? 1.313 -12.995 -26.205 1.00 90.38 1116 PHE A O 1
ATOM 8698 N N . ASP A 1 1117 ? 0.055 -11.420 -25.190 1.00 93.75 1117 ASP A N 1
ATOM 8699 C CA . ASP A 1 1117 ? 0.815 -10.255 -25.642 1.00 93.75 1117 ASP A CA 1
ATOM 8700 C C . ASP A 1 1117 ? 2.126 -10.096 -24.854 1.00 93.75 1117 ASP A C 1
ATOM 8702 O O . ASP A 1 1117 ? 2.289 -9.225 -24.002 1.00 93.75 1117 ASP A O 1
ATOM 8706 N N . THR A 1 1118 ? 3.080 -10.988 -25.103 1.00 95.12 1118 THR A N 1
ATOM 8707 C CA . THR A 1 1118 ? 4.426 -10.913 -24.532 1.00 95.12 1118 THR A CA 1
ATOM 8708 C C . THR A 1 1118 ? 5.435 -11.685 -25.385 1.00 95.12 1118 THR A C 1
ATOM 8710 O O . THR A 1 1118 ? 5.071 -12.577 -26.149 1.00 95.12 1118 THR A O 1
ATOM 8713 N N . SER A 1 1119 ? 6.716 -11.319 -25.296 1.00 95.81 1119 SER A N 1
ATOM 8714 C CA . SER A 1 1119 ? 7.829 -11.992 -25.993 1.00 95.81 1119 SER A CA 1
ATOM 8715 C C . SER A 1 1119 ? 8.781 -12.694 -25.023 1.00 95.81 1119 SER A C 1
ATOM 8717 O O . SER A 1 1119 ? 9.255 -13.796 -25.299 1.00 95.81 1119 SER A O 1
ATOM 8719 N N . PHE A 1 1120 ? 9.048 -12.064 -23.881 1.00 97.88 1120 PHE A N 1
ATOM 8720 C CA . PHE A 1 1120 ? 9.869 -12.573 -22.791 1.00 97.88 1120 PHE A CA 1
ATOM 8721 C C . PHE A 1 1120 ? 9.232 -12.111 -21.481 1.00 97.88 1120 PHE A C 1
ATOM 8723 O O . PHE A 1 1120 ? 8.845 -10.949 -21.374 1.00 97.88 1120 PHE A O 1
ATOM 8730 N N . TYR A 1 1121 ? 9.072 -12.992 -20.499 1.00 97.06 1121 TYR A N 1
ATOM 8731 C CA . TYR A 1 1121 ? 8.286 -12.663 -19.309 1.00 97.06 1121 TYR A CA 1
ATOM 8732 C C . TYR A 1 1121 ? 8.775 -13.391 -18.062 1.00 97.06 1121 TYR A C 1
ATOM 8734 O O . TYR A 1 1121 ? 9.352 -14.473 -18.157 1.00 97.06 1121 TYR A O 1
ATOM 8742 N N . LEU A 1 1122 ? 8.518 -12.813 -16.887 1.00 97.56 1122 LEU A N 1
ATOM 8743 C CA . LEU A 1 1122 ? 8.663 -13.498 -15.599 1.00 97.56 1122 LEU A CA 1
ATOM 8744 C C . LEU A 1 1122 ? 7.310 -14.040 -15.145 1.00 97.56 1122 LEU A C 1
ATOM 8746 O O . LEU A 1 1122 ? 6.364 -13.271 -15.016 1.00 97.56 1122 LEU A O 1
ATOM 8750 N N . LEU A 1 1123 ? 7.235 -15.335 -14.844 1.00 93.12 1123 LEU A N 1
ATOM 8751 C CA . LEU A 1 1123 ? 6.047 -15.970 -14.276 1.00 93.12 1123 LEU A CA 1
ATOM 8752 C C . LEU A 1 1123 ? 6.437 -16.833 -13.073 1.00 93.12 1123 LEU A C 1
ATOM 8754 O O . LEU A 1 1123 ? 7.527 -17.397 -13.006 1.00 93.12 1123 LEU A O 1
ATOM 8758 N N . GLY A 1 1124 ? 5.536 -16.919 -12.102 1.00 90.88 1124 GLY A N 1
ATOM 8759 C CA . GLY A 1 1124 ? 5.663 -17.787 -10.940 1.00 90.88 1124 GLY A CA 1
ATOM 8760 C C . GLY A 1 1124 ? 4.468 -18.720 -10.832 1.00 90.88 1124 GLY A C 1
ATOM 8761 O O . GLY A 1 1124 ? 3.331 -18.252 -10.924 1.00 90.88 1124 GLY A O 1
ATOM 8762 N N . TRP A 1 1125 ? 4.717 -20.007 -10.590 1.00 88.25 1125 TRP A N 1
ATOM 8763 C CA . TRP A 1 1125 ? 3.668 -21.026 -10.528 1.00 88.25 1125 TRP A CA 1
ATOM 8764 C C . TRP A 1 1125 ? 3.754 -21.873 -9.263 1.00 88.25 1125 TRP A C 1
ATOM 8766 O O . TRP A 1 1125 ? 4.825 -22.381 -8.931 1.00 88.25 1125 TRP A O 1
ATOM 8776 N N . THR A 1 1126 ? 2.611 -22.045 -8.600 1.00 86.00 1126 THR A N 1
ATOM 8777 C CA . THR A 1 1126 ? 2.404 -23.019 -7.524 1.00 86.00 1126 THR A CA 1
ATOM 8778 C C . THR A 1 1126 ? 1.339 -24.001 -8.016 1.00 86.00 1126 THR A C 1
ATOM 8780 O O . THR A 1 1126 ? 0.232 -23.550 -8.307 1.00 86.00 1126 THR A O 1
ATOM 8783 N N . PRO A 1 1127 ? 1.638 -25.303 -8.153 1.00 81.38 1127 PRO A N 1
ATOM 8784 C CA . PRO A 1 1127 ? 0.682 -26.259 -8.707 1.00 81.38 1127 PRO A CA 1
ATOM 8785 C C . PRO A 1 1127 ? -0.478 -26.512 -7.742 1.00 81.38 1127 PRO A C 1
ATOM 8787 O O . PRO A 1 1127 ? -0.239 -26.837 -6.584 1.00 81.38 1127 PRO A O 1
ATOM 8790 N N . GLY A 1 1128 ? -1.718 -26.395 -8.228 1.00 73.94 1128 GLY A N 1
ATOM 8791 C CA . GLY A 1 1128 ? -2.941 -26.520 -7.418 1.00 73.94 1128 GLY A CA 1
ATOM 8792 C C . GLY A 1 1128 ? -3.082 -27.872 -6.713 1.00 73.94 1128 GLY A C 1
ATOM 8793 O O . GLY A 1 1128 ? -3.291 -27.901 -5.506 1.00 73.94 1128 GLY A O 1
ATOM 8794 N N . SER A 1 1129 ? -2.854 -28.978 -7.428 1.00 78.88 1129 SER A N 1
ATOM 8795 C CA . SER A 1 1129 ? -2.867 -30.338 -6.858 1.00 78.88 1129 SER A CA 1
ATOM 8796 C C . SER A 1 1129 ? -1.684 -30.669 -5.965 1.00 78.88 1129 SER A C 1
ATOM 8798 O O . SER A 1 1129 ? -1.647 -31.762 -5.400 1.00 78.88 1129 SER A O 1
ATOM 8800 N N . LEU A 1 1130 ? -0.669 -29.805 -5.878 1.00 82.31 1130 LEU A N 1
ATOM 8801 C CA . LEU A 1 1130 ? 0.632 -30.188 -5.327 1.00 82.31 1130 LEU A CA 1
ATOM 8802 C C . LEU A 1 1130 ? 1.180 -31.470 -5.994 1.00 82.31 1130 LEU A C 1
ATOM 8804 O O . LEU A 1 1130 ? 1.848 -32.274 -5.351 1.00 82.31 1130 LEU A O 1
ATOM 8808 N N . ASP A 1 1131 ? 0.877 -31.677 -7.278 1.00 85.31 1131 ASP A N 1
ATOM 8809 C CA . ASP A 1 1131 ? 1.386 -32.786 -8.083 1.00 85.31 1131 ASP A CA 1
ATOM 8810 C C . ASP A 1 1131 ? 2.174 -32.251 -9.287 1.00 85.31 1131 ASP A C 1
ATOM 8812 O O . ASP A 1 1131 ? 1.902 -31.172 -9.827 1.00 85.31 1131 ASP A O 1
ATOM 8816 N N . SER A 1 1132 ? 3.173 -33.023 -9.713 1.00 86.44 1132 SER A N 1
ATOM 8817 C CA . SER A 1 1132 ? 4.007 -32.719 -10.876 1.00 86.44 1132 SER A CA 1
ATOM 8818 C C . SER A 1 1132 ? 3.192 -32.590 -12.168 1.00 86.44 1132 SER A C 1
ATOM 8820 O O . SER A 1 1132 ? 3.515 -31.756 -13.016 1.00 86.44 1132 SER A O 1
ATOM 8822 N N . TRP A 1 1133 ? 2.116 -33.370 -12.312 1.00 85.00 1133 TRP A N 1
ATOM 8823 C CA . TRP A 1 1133 ? 1.240 -33.354 -13.482 1.00 85.00 1133 TRP A CA 1
ATOM 8824 C C . TRP A 1 1133 ? 0.616 -31.980 -13.735 1.00 85.00 1133 TRP A C 1
ATOM 8826 O O . TRP A 1 1133 ? 0.531 -31.556 -14.884 1.00 85.00 1133 TRP A O 1
ATOM 8836 N N . ASN A 1 1134 ? 0.251 -31.232 -12.688 1.00 84.69 1134 ASN A N 1
ATOM 8837 C CA . ASN A 1 1134 ? -0.342 -29.903 -12.850 1.00 84.69 1134 ASN A CA 1
ATOM 8838 C C . ASN A 1 1134 ? 0.623 -28.916 -13.515 1.00 84.69 1134 ASN A C 1
ATOM 8840 O O . ASN A 1 1134 ? 0.197 -28.127 -14.358 1.00 84.69 1134 ASN A O 1
ATOM 8844 N N . VAL A 1 1135 ? 1.917 -28.995 -13.192 1.00 87.19 1135 VAL A N 1
ATOM 8845 C CA . VAL A 1 1135 ? 2.955 -28.176 -13.835 1.00 87.19 1135 VAL A CA 1
ATOM 8846 C C . VAL A 1 1135 ? 3.057 -28.521 -15.320 1.00 87.19 1135 VAL A C 1
ATOM 8848 O O . VAL A 1 1135 ? 3.082 -27.616 -16.152 1.00 87.19 1135 VAL A O 1
ATOM 8851 N N . LEU A 1 1136 ? 3.069 -29.814 -15.659 1.00 86.62 1136 LEU A N 1
ATOM 8852 C CA . LEU A 1 1136 ? 3.122 -30.269 -17.051 1.00 86.62 1136 LEU A CA 1
ATOM 8853 C C . LEU A 1 1136 ? 1.878 -29.808 -17.821 1.00 86.62 1136 LEU A C 1
ATOM 8855 O O . LEU A 1 1136 ? 1.995 -29.103 -18.821 1.00 86.62 1136 LEU A O 1
ATOM 8859 N N . SER A 1 1137 ? 0.689 -30.080 -17.284 1.00 82.50 1137 SER A N 1
ATOM 8860 C CA . SER A 1 1137 ? -0.579 -29.753 -17.932 1.00 82.50 1137 SER A CA 1
ATOM 8861 C C . SER A 1 1137 ? -0.799 -28.249 -18.103 1.00 82.50 1137 SER A C 1
ATOM 8863 O O . SER A 1 1137 ? -1.292 -27.837 -19.148 1.00 82.50 1137 SER A O 1
ATOM 8865 N N . ASN A 1 1138 ? -0.446 -27.409 -17.121 1.00 83.06 1138 ASN A N 1
ATOM 8866 C CA . ASN A 1 1138 ? -0.765 -25.972 -17.160 1.00 83.06 1138 ASN A CA 1
ATOM 8867 C C . ASN A 1 1138 ? 0.337 -25.094 -17.764 1.00 83.06 1138 ASN A C 1
ATOM 8869 O O . ASN A 1 1138 ? 0.024 -23.996 -18.229 1.00 83.06 1138 ASN A O 1
ATOM 8873 N N . LEU A 1 1139 ? 1.599 -25.546 -17.757 1.00 87.38 1139 LEU A N 1
ATOM 8874 C CA . LEU A 1 1139 ? 2.734 -24.753 -18.246 1.00 87.38 1139 LEU A CA 1
ATOM 8875 C C . LEU A 1 1139 ? 3.443 -25.332 -19.473 1.00 87.38 1139 LEU A C 1
ATOM 8877 O O . LEU A 1 1139 ? 4.160 -24.579 -20.133 1.00 87.38 1139 LEU A O 1
ATOM 8881 N N . MET A 1 1140 ? 3.327 -26.637 -19.752 1.00 88.00 1140 MET A N 1
ATOM 8882 C CA . MET A 1 1140 ? 4.174 -27.314 -20.749 1.00 88.00 1140 MET A CA 1
ATOM 8883 C C . MET A 1 1140 ? 3.401 -28.009 -21.866 1.00 88.00 1140 MET A C 1
ATOM 8885 O O . MET A 1 1140 ? 3.928 -28.069 -22.973 1.00 88.00 1140 MET A O 1
ATOM 8889 N N . ASN A 1 1141 ? 2.182 -28.488 -21.617 1.00 87.69 1141 ASN A N 1
ATOM 8890 C CA . ASN A 1 1141 ? 1.386 -29.110 -22.670 1.00 87.69 1141 ASN A CA 1
ATOM 8891 C C . ASN A 1 1141 ? 1.137 -28.133 -23.824 1.00 87.69 1141 ASN A C 1
ATOM 8893 O O . ASN A 1 1141 ? 1.031 -26.912 -23.633 1.00 87.69 1141 ASN A O 1
ATOM 8897 N N . CYS A 1 1142 ? 0.999 -28.677 -25.027 1.00 87.00 1142 CYS A N 1
ATOM 8898 C CA . CYS A 1 1142 ? 0.608 -27.910 -26.195 1.00 87.00 1142 CYS A CA 1
ATOM 8899 C C . CYS A 1 1142 ? -0.731 -27.197 -25.927 1.00 87.00 1142 CYS A C 1
ATOM 8901 O O . CYS A 1 1142 ? -1.680 -27.783 -25.401 1.00 87.00 1142 CYS A O 1
ATOM 8903 N N . ARG A 1 1143 ? -0.818 -25.916 -26.301 1.00 87.00 1143 ARG A N 1
ATOM 8904 C CA . ARG A 1 1143 ? -2.048 -25.117 -26.189 1.00 87.00 1143 ARG A CA 1
ATOM 8905 C C . ARG A 1 1143 ? -2.582 -24.685 -27.548 1.00 87.00 1143 ARG A C 1
ATOM 8907 O O . ARG A 1 1143 ? -1.807 -24.477 -28.482 1.00 87.00 1143 ARG A O 1
ATOM 8914 N N . THR A 1 1144 ? -3.891 -24.465 -27.642 1.00 81.00 1144 THR A N 1
ATOM 8915 C CA . THR A 1 1144 ? -4.489 -23.793 -28.810 1.00 81.00 1144 THR A CA 1
ATOM 8916 C C . THR A 1 1144 ? -4.263 -22.273 -28.758 1.00 81.00 1144 THR A C 1
ATOM 8918 O O . THR A 1 1144 ? -3.816 -21.718 -27.747 1.00 81.00 1144 THR A O 1
ATOM 8921 N N . GLU A 1 1145 ? -4.595 -21.562 -29.844 1.00 73.44 1145 GLU A N 1
ATOM 8922 C CA . GLU A 1 1145 ? -4.616 -20.089 -29.851 1.00 73.44 1145 GLU A CA 1
ATOM 8923 C C . GLU A 1 1145 ? -5.584 -19.519 -28.805 1.00 73.44 1145 GLU A C 1
ATOM 8925 O O . GLU A 1 1145 ? -5.280 -18.495 -28.198 1.00 73.44 1145 GLU A O 1
ATOM 8930 N N . ALA A 1 1146 ? -6.699 -20.212 -28.544 1.00 69.31 1146 ALA A N 1
ATOM 8931 C CA . ALA A 1 1146 ? -7.667 -19.858 -27.504 1.00 69.31 1146 ALA A CA 1
ATOM 8932 C C . ALA A 1 1146 ? -7.183 -20.197 -26.078 1.00 69.31 1146 ALA A C 1
ATOM 8934 O O . ALA A 1 1146 ? -7.836 -19.834 -25.106 1.00 69.31 1146 ALA A O 1
ATOM 8935 N N . GLY A 1 1147 ? -6.034 -20.870 -25.942 1.00 64.69 1147 GLY A N 1
ATOM 8936 C CA . GLY A 1 1147 ? -5.473 -21.274 -24.653 1.00 64.69 1147 GLY A CA 1
ATOM 8937 C C . GLY A 1 1147 ? -6.024 -22.592 -24.106 1.00 64.69 1147 GLY A C 1
ATOM 8938 O O . GLY A 1 1147 ? -5.736 -22.927 -22.961 1.00 64.69 1147 GLY A O 1
ATOM 8939 N N . GLU A 1 1148 ? -6.778 -23.356 -24.902 1.00 70.12 1148 GLU A N 1
ATOM 8940 C CA . GLU A 1 1148 ? -7.250 -24.684 -24.495 1.00 70.12 1148 GLU A CA 1
ATOM 8941 C C . GLU A 1 1148 ? -6.063 -25.648 -24.345 1.00 70.12 1148 GLU A C 1
ATOM 8943 O O . GLU A 1 1148 ? -5.094 -25.572 -25.106 1.00 70.12 1148 GLU A O 1
ATOM 8948 N N . GLY A 1 1149 ? -6.132 -26.543 -23.357 1.00 71.62 1149 GLY A N 1
ATOM 8949 C CA . GLY A 1 1149 ? -5.045 -27.450 -22.975 1.00 71.62 1149 GLY A CA 1
ATOM 8950 C C . GLY A 1 1149 ? -4.157 -26.873 -21.871 1.00 71.62 1149 GLY A C 1
ATOM 8951 O O . GLY A 1 1149 ? -4.183 -27.374 -20.750 1.00 71.62 1149 GLY A O 1
ATOM 8952 N N . SER A 1 1150 ? -3.405 -25.807 -22.171 1.00 80.06 1150 SER A N 1
ATOM 8953 C CA . SER A 1 1150 ? -2.390 -25.239 -21.266 1.00 80.06 1150 SER A CA 1
ATOM 8954 C C . SER A 1 1150 ? -2.433 -23.698 -21.230 1.00 80.06 1150 SER A C 1
ATOM 8956 O O . SER A 1 1150 ? -1.637 -23.027 -21.896 1.00 80.06 1150 SER A O 1
ATOM 8958 N N . PRO A 1 1151 ? -3.374 -23.088 -20.482 1.00 73.06 1151 PRO A N 1
ATOM 8959 C CA . PRO A 1 1151 ? -3.647 -21.648 -20.560 1.00 73.06 1151 PRO A CA 1
ATOM 8960 C C . PRO A 1 1151 ? -2.510 -20.762 -20.025 1.00 73.06 1151 PRO A C 1
ATOM 8962 O O . PRO A 1 1151 ? -2.439 -19.584 -20.377 1.00 73.06 1151 PRO A O 1
ATOM 8965 N N . PHE A 1 1152 ? -1.593 -21.315 -19.223 1.00 84.94 1152 PHE A N 1
ATOM 8966 C CA . PHE A 1 1152 ? -0.448 -20.598 -18.651 1.00 84.94 1152 PHE A CA 1
ATOM 8967 C C . PHE A 1 1152 ? 0.883 -20.907 -19.357 1.00 84.94 1152 PHE A C 1
ATOM 8969 O O . PHE A 1 1152 ? 1.922 -20.351 -18.994 1.00 84.94 1152 PHE A O 1
ATOM 8976 N N . ASN A 1 1153 ? 0.864 -21.708 -20.428 1.00 90.06 1153 ASN A N 1
ATOM 8977 C CA . ASN A 1 1153 ? 1.997 -21.904 -21.333 1.00 90.06 1153 ASN A CA 1
ATOM 8978 C C . ASN A 1 1153 ? 2.151 -20.700 -22.284 1.00 90.06 1153 ASN A C 1
ATOM 8980 O O . ASN A 1 1153 ? 1.973 -20.794 -23.502 1.00 90.06 1153 ASN A O 1
ATOM 8984 N N . LEU A 1 1154 ? 2.468 -19.518 -21.745 1.00 91.31 1154 LEU A N 1
ATOM 8985 C CA . LEU A 1 1154 ? 2.485 -18.276 -22.539 1.00 91.31 1154 LEU A CA 1
ATOM 8986 C C . LEU A 1 1154 ? 3.579 -18.302 -23.617 1.00 91.31 1154 LEU A C 1
ATOM 8988 O O . LEU A 1 1154 ? 3.447 -17.664 -24.658 1.00 91.31 1154 LEU A O 1
ATOM 8992 N N . GLY A 1 1155 ? 4.639 -19.083 -23.379 1.00 90.06 1155 GLY A N 1
ATOM 8993 C CA . GLY A 1 1155 ? 5.744 -19.276 -24.316 1.00 90.06 1155 GLY A CA 1
ATOM 8994 C C . GLY A 1 1155 ? 5.406 -20.185 -25.499 1.00 90.06 1155 GLY A C 1
ATOM 8995 O O . GLY A 1 1155 ? 6.168 -20.213 -26.461 1.00 90.06 1155 GLY A O 1
ATOM 8996 N N . GLY A 1 1156 ? 4.289 -20.918 -25.436 1.00 89.62 1156 GLY A N 1
ATOM 8997 C CA . GLY A 1 1156 ? 3.849 -21.835 -26.487 1.00 89.62 1156 GLY A CA 1
ATOM 8998 C C . GLY A 1 1156 ? 4.833 -22.973 -26.747 1.00 89.62 1156 GLY A C 1
ATOM 8999 O O . GLY A 1 1156 ? 5.033 -23.369 -27.893 1.00 89.62 1156 GLY A O 1
ATOM 9000 N N . PHE A 1 1157 ? 5.479 -23.479 -25.692 1.00 89.62 1157 PHE A N 1
ATOM 9001 C CA . PHE A 1 1157 ? 6.233 -24.728 -25.784 1.00 89.62 1157 PHE A CA 1
ATOM 9002 C C . PHE A 1 1157 ? 5.282 -25.870 -26.181 1.00 89.62 1157 PHE A C 1
ATOM 9004 O O . PHE A 1 1157 ? 4.131 -25.877 -25.758 1.00 89.62 1157 PHE A O 1
ATOM 9011 N N . CYS A 1 1158 ? 5.728 -26.803 -27.018 1.00 89.00 1158 CYS A N 1
ATOM 9012 C CA . CYS A 1 1158 ? 4.911 -27.937 -27.443 1.00 89.00 1158 CYS A CA 1
ATOM 9013 C C . CYS A 1 1158 ? 5.827 -29.085 -27.882 1.00 89.00 1158 CYS A C 1
ATOM 9015 O O . CYS A 1 1158 ? 6.666 -28.897 -28.768 1.00 89.00 1158 CYS A O 1
ATOM 9017 N N . ASP A 1 1159 ? 5.684 -30.250 -27.249 1.00 88.38 1159 ASP A N 1
ATOM 9018 C CA . ASP A 1 1159 ? 6.432 -31.467 -27.572 1.00 88.38 1159 ASP A CA 1
ATOM 9019 C C . ASP A 1 1159 ? 5.533 -32.695 -27.381 1.00 88.38 1159 ASP A C 1
ATOM 9021 O O . ASP A 1 1159 ? 5.163 -33.044 -26.263 1.00 88.38 1159 ASP A O 1
ATOM 9025 N N . GLU A 1 1160 ? 5.215 -33.386 -28.480 1.00 85.25 1160 GLU A N 1
ATOM 9026 C CA . GLU A 1 1160 ? 4.305 -34.540 -28.465 1.00 85.25 1160 GLU A CA 1
ATOM 9027 C C . GLU A 1 1160 ? 4.753 -35.670 -27.524 1.00 85.25 1160 GLU A C 1
ATOM 9029 O O . GLU A 1 1160 ? 3.910 -36.428 -27.057 1.00 85.25 1160 GLU A O 1
ATOM 9034 N N . LYS A 1 1161 ? 6.055 -35.814 -27.233 1.00 86.06 1161 LYS A N 1
ATOM 9035 C CA . LYS A 1 1161 ? 6.555 -36.859 -26.322 1.00 86.06 1161 LYS A CA 1
ATOM 9036 C C . LYS A 1 1161 ? 6.408 -36.493 -24.851 1.00 86.06 1161 LYS A C 1
ATOM 9038 O O . LYS A 1 1161 ? 6.549 -37.378 -24.016 1.00 86.06 1161 LYS A O 1
ATOM 9043 N N . ILE A 1 1162 ? 6.267 -35.207 -24.539 1.00 82.50 1162 ILE A N 1
ATOM 9044 C CA . ILE A 1 1162 ? 5.981 -34.739 -23.179 1.00 82.50 1162 ILE A CA 1
ATOM 9045 C C . ILE A 1 1162 ? 4.468 -34.764 -22.939 1.00 82.50 1162 ILE A C 1
ATOM 9047 O O . ILE A 1 1162 ? 4.046 -35.094 -21.835 1.00 82.50 1162 ILE A O 1
ATOM 9051 N N . ASP A 1 1163 ? 3.677 -34.463 -23.971 1.00 80.25 1163 ASP A N 1
ATOM 9052 C CA . ASP A 1 1163 ? 2.213 -34.464 -23.915 1.00 80.25 1163 ASP A CA 1
ATOM 9053 C C . ASP A 1 1163 ? 1.591 -35.879 -23.884 1.00 80.25 1163 ASP A C 1
ATOM 9055 O O . ASP A 1 1163 ? 0.523 -36.051 -23.290 1.00 80.25 1163 ASP A O 1
ATOM 9059 N N . CYS A 1 1164 ? 2.223 -36.874 -24.527 1.00 60.62 1164 CYS A N 1
ATOM 9060 C CA . CYS A 1 1164 ? 1.784 -38.283 -24.568 1.00 60.62 1164 CYS A CA 1
ATOM 9061 C C . CYS A 1 1164 ? 2.438 -39.134 -23.476 1.00 60.62 1164 CYS A C 1
ATOM 9063 O O . CYS A 1 1164 ? 1.729 -40.012 -22.927 1.00 60.62 1164 CYS A O 1
#

Foldseek 3Di:
DQVVVVVVCVPCVDPVNVVVVVVVLVVVLVVLLVVLLPDQDPPDFPLVVLLNVLSLVLLLLCQLVCCQAPVCCVPPVDHDTPLLVLLVCPPPNLVSVLVSLLSVLVSVLSVCCVVCVQPLVCVVCVVVSVCCSPVVSVVVNVVSVVSNVVCVVVVDDHDDDDPVSVVSSVVSSVVSNVVSVVSVVVSVVSNVVVVVVQVPADWAWEAEPPGDIFIHGFDAFLVVSCVVVVNDADDLPPLPLPACRRKKQWPPCPVVWDDDDPSFVVHCVVVVHDPRIGHSSRTGDPHYTYIYRPHDDDDDPVCVVVVSPPNDDDYDADKDKDKDADPPLVVVPVPDDPVVSVVVLVVLVVLLCVLCVVLPWDFPDDDPRMTIIIFAPSHHHVSNVVSSVSSVVSSVVSVVCVVVVQFEEEEEAEDDFDDCVPFDAPDAQDDWDDDPRAIGHTCCQFRVVVLVVVVVCVVVQVVDPDPTYYHYQYAYPFVFASPRLQVSLVVQCVDPPRHQFYEYAGAPQQAWAQKEWKKWKKKKKKFWAKDFPVPVLQIGARVVLVVVLQVVQVVVQVVQQVVFDPPQPDVVRGKHKHWDDKDWDDDPRMRIRIIMTMIMITHGAPDDPVVVVVVSVVCCVPPRVVVRVVNPVPIDMDMGTGYTAHMGHHDDVQPASVVSCVVRVHPDHDHYHDGGSQSSSVVVPHRYIYGHHHDPVCRPHNDDDDDDDDDDDDDDDDDDDDDDAAEAEEAELDWLQFQFLFADPDPVNLVVNLQQFFFCWAADPVRDIHGDQFNDKDCPDLFKIKTFGDFPFAKPVGDGQWLVQVQLLLPQNCDPQGPNNVLADPQWDWDDPDRGMIMTGHPGGDPLSSLLGRSSTGDDPVVCVVQVNSHDHYPPDPDDGPRRFADIHRHQWHFPGDDIQAKTKIAGDPSRPDDDPDSHGMYIYGYDNDLVVNLVCCLVVVHVYYPDHALVCQVVQCVGPPGHHDADDDQKDKDKFFALDDQDFPFWPDPRHQLVVDPLQVVLLQLLADVVCCCCPVVVVSDDDFQDRGGCVQDVCSVVGDRDHNDNPSSLVSCVVSVQNQEIEFEEEWEDRDDRRGVVSVVSSQVSVVSSNYHYPYDYYHPVVRCCCCWLVNQNNHGMYMDMDRFSSSHPVSCCQAQADAADSSGPRHRNVSNRHYDPVSND

InterPro domains:
  IPR000914 Solute-binding protein family 5 domain [PF00496] (769-1143)
  IPR001041 2Fe-2S ferredoxin-type iron-sulfur binding domain [PF00111] (214-285)
  IPR001041 2Fe-2S ferredoxin-type iron-sulfur binding domain [PS51085] (202-297)
  IPR001041 2Fe-2S ferredoxin-type iron-sulfur binding domain [cd00207] (204-289)
  IPR001054 Adenylyl cyclase class-3/4/guanylyl cyclase [PS50125] (320-377)
  IPR001054 Adenylyl cyclase class-3/4/guanylyl cyclase [cd07302] (318-408)
  IPR001261 ArgE/DapE/ACY1/CPG2/YscS, conserved site [PS00759] (444-481)
  IPR002933 Peptidase M20 [PF01546] (411-701)
  IPR010169 Acetylornithine deacetylase ArgE [TIGR01892] (404-702)
  IPR011650 Peptidase M20, dimerisation domain [PF07687] (514-626)
  IPR012675 Beta-grasp domain superfamily [G3DSA:3.10.20.30] (205-305)
  IPR029787 Nucleotide cyclase [SSF55073] (309-404)
  IPR036010 2Fe-2S ferredoxin-like superfamily [SSF54292] (207-292)
  IPR036264 Bacterial exopeptidase dimerisation domain [SSF55031] (518-625)
  IPR039424 Solute-binding protein family 5 [PTHR30290] (705-1163)

Radius of gyration: 44.02 Å; chains: 1; bounding box: 83×111×132 Å

Organism: NCBI:txid2562239